Protein 6LBE (pdb70)

InterPro domains:
  IPR001039 MHC class I alpha chain, alpha1 alpha2 domains [PR01638] (73-102)
  IPR001039 MHC class I alpha chain, alpha1 alpha2 domains [PR01638] (104-120)
  IPR001039 MHC class I alpha chain, alpha1 alpha2 domains [PR01638] (124-141)
  IPR001039 MHC class I alpha chain, alpha1 alpha2 domains [PR01638] (169-187)
  IPR003597 Immunoglobulin C1-set [PF07654] (208-275)
  IPR003597 Immunoglobulin C1-set [SM00407] (207-280)
  IPR007110 Immunoglobulin-like domain [PS50835] (197-288)
  IPR011161 MHC class I-like antigen recognition-like [PF00129] (17-191)
  IPR011162 MHC classes I/II-like antigen recognition protein [SSF54452] (16-192)
  IPR013783 Immunoglobulin-like fold [G3DSA:2.60.40.10] (194-281)
  IPR036179 Immunoglobulin-like domain superfamily [SSF48726] (193-277)
  IPR037055 MHC class I-like antigen recognition-like superfamily [G3DSA:3.30.500.10] (16-193)
  IPR050208 Antigen-presenting and immune regulatory MHC class I-related [PTHR16675] (14-313)

Secondary structure (DSSP, 8-state):
--EEEEEEEEEESS-SSS-SEEEEEEETTEEEEEEETTTTEEEE-SHHHHHH--HHHHHHHHHHHHHHHHHHHHHHHHHHHHTT--SS--EEEEEEEEEE-TTS-EEEEEEEEETTEEEEEEETTTTEEEESSHHHHHHHHHHHTTTHHHHHHHIIIIIHHHHHHHHHHHTHHHHT--BPPEEEEE-SSTTS-EEEEEEEEBSS--EEEEEETTEE--SSEEE---EE-SSS-EEEEEEE---HHHHHTS-EEEEEEETTEEEEE-GGG-B---/-BBPPEEEEEESS---TTS-EEEEEEEES-BSS-EEEEEEETTEEPTT-EEPPPEE-TT--EEEEEEEEE---TT--EEEEEEETTSPPEEEE-----/--EEEEEEEEEEE---SEEEEEEETTEEEEEEETTT--EEE-SHHHHTT--HHHHHHHHHHHHHHHHHHHHHHHHHHHHTT--SS-EEEEEEEEEEE-TTS-EEEEEEEEETTEEEEEEETTTTEEEESSHHHHHHHHHHHTTTHHHHHHHIIIIIHHHHHHHHHHHTHHHHT--B--EEEEE-SSSSS-EEEEEEEEBSS--EEEEEETTEE--TTEEEPPPEE-TTS-EEEEEEE----TTTS-EEEEEEETTEEEEEEGGGEE--/-BBPPEEEEEESS---TTS-EEEEEEEES-BS--EEEEEEETTEEPTT-EEPPPEE-GGG-EEEEEEEEE---TT--EEEEEEETTSPPEEEE-----/-PPP-----/-PPP--S--

Organism: Ctenopharyngodon idella (NCBI:txid7959)

Nearest PDB structures (foldseek):
  6lbe-assembly2_C  TM=1.004E+00  e=3.887E-54  Ctenopharyngodon idella
  6lbe-assembly1_A  TM=9.960E-01  e=1.067E-49  Ctenopharyngodon idella
  5y91-assembly1_A  TM=9.834E-01  e=2.041E-49  Ctenopharyngodon idella
  4g43-assembly2_D  TM=9.168E-01  e=1.676E-29  Gallus gallus
  7wbg-assembly2_D  TM=8.870E-01  e=5.102E-30  Gallus gallus

B-factor: mean 27.68, std 11.71, range [7.41, 87.38]

Structure (mmCIF, N/CA/C/O backbone):
data_6LBE
#
_entry.id   6LBE
#
_cell.length_a   53.190
_cell.length_b   65.270
_cell.length_c   69.710
_cell.angle_alpha   64.94
_cell.angle_beta   75.67
_cell.angle_gamma   73.61
#
_symmetry.space_group_name_H-M   'P 1'
#
loop_
_entity.id
_entity.type
_entity.pdbx_description
1 polymer 'MHC class I antigen'
2 polymer Beta-2-microglobulin
3 polymer '9-mer peptide from RNA-DIRECTED RNA POLYMERASE L'
4 water water
#
loop_
_atom_site.group_PDB
_atom_site.id
_atom_site.type_symbol
_atom_site.label_atom_id
_atom_site.label_alt_id
_atom_site.label_comp_id
_atom_site.label_asym_id
_atom_site.label_entity_id
_atom_site.label_seq_id
_atom_site.pdbx_PDB_ins_code
_atom_site.Cartn_x
_atom_site.Cartn_y
_atom_site.Cartn_z
_atom_site.occupancy
_atom_site.B_iso_or_equiv
_atom_site.auth_seq_id
_atom_site.auth_comp_id
_atom_site.auth_asym_id
_atom_site.auth_atom_id
_atom_site.pdbx_PDB_model_num
ATOM 1 N N . GLY A 1 1 ? 29.227 7.864 -7.602 1.00 33.53 1 GLY A N 1
ATOM 2 C CA . GLY A 1 1 ? 28.720 9.202 -7.337 1.00 35.95 1 GLY A CA 1
ATOM 3 C C . GLY A 1 1 ? 27.449 9.198 -6.505 1.00 38.77 1 GLY A C 1
ATOM 4 O O . GLY A 1 1 ? 26.900 8.137 -6.190 1.00 40.06 1 GLY A O 1
ATOM 5 N N . THR A 1 2 ? 26.985 10.390 -6.142 1.00 35.23 2 THR A N 1
ATOM 6 C CA . THR A 1 2 ? 25.725 10.542 -5.428 1.00 31.03 2 THR A CA 1
ATOM 7 C C . THR A 1 2 ? 24.565 10.532 -6.417 1.00 27.64 2 THR A C 1
ATOM 8 O O . THR A 1 2 ? 24.591 11.251 -7.418 1.00 26.33 2 THR A O 1
ATOM 12 N N . HIS A 1 3 ? 23.554 9.713 -6.140 1.00 24.35 3 HIS A N 1
ATOM 13 C CA . HIS A 1 3 ? 22.406 9.563 -7.017 1.00 20.90 3 HIS A CA 1
ATOM 14 C C . HIS A 1 3 ? 21.127 9.565 -6.189 1.00 24.95 3 HIS A C 1
ATOM 15 O O . HIS A 1 3 ? 21.111 9.068 -5.059 1.00 25.07 3 HIS A O 1
ATOM 22 N N . SER A 1 4 ? 20.047 10.127 -6.755 1.00 24.51 4 SER A N 1
ATOM 23 C CA . SER A 1 4 ? 18.780 10.284 -6.033 1.00 24.61 4 SER A CA 1
ATOM 24 C C . SER A 1 4 ? 17.588 9.839 -6.882 1.00 21.56 4 SER A C 1
ATOM 25 O O . SER A 1 4 ? 17.609 9.915 -8.112 1.00 17.51 4 SER A O 1
ATOM 28 N N . LEU A 1 5 ? 16.546 9.354 -6.208 1.00 21.40 5 LEU A N 1
ATOM 29 C CA . LEU A 1 5 ? 15.293 8.965 -6.854 1.00 17.66 5 LEU A CA 1
ATOM 30 C C . LEU A 1 5 ? 14.170 9.708 -6.156 1.00 17.66 5 LEU A C 1
ATOM 31 O O . LEU A 1 5 ? 14.026 9.587 -4.937 1.00 16.86 5 LEU A O 1
ATOM 36 N N . LYS A 1 6 ? 13.391 10.481 -6.917 1.00 15.29 6 LYS A N 1
ATOM 37 C CA . LYS A 1 6 ? 12.376 11.363 -6.354 1.00 14.24 6 LYS A CA 1
ATOM 38 C C . LYS A 1 6 ? 11.107 11.294 -7.188 1.00 17.37 6 LYS A C 1
ATOM 39 O O . LYS A 1 6 ? 11.152 11.047 -8.395 1.00 18.07 6 LYS A O 1
ATOM 45 N N . TYR A 1 7 ? 9.976 11.542 -6.533 1.00 13.51 7 TYR A N 1
ATOM 46 C CA . TYR A 1 7 ? 8.677 11.643 -7.181 1.00 14.12 7 TYR A CA 1
ATOM 47 C C . TYR A 1 7 ? 7.982 12.905 -6.693 1.00 17.23 7 TYR A C 1
ATOM 48 O O . TYR A 1 7 ? 7.994 13.199 -5.495 1.00 17.39 7 TYR A O 1
ATOM 57 N N . VAL A 1 8 ? 7.399 13.659 -7.624 1.00 15.44 8 VAL A N 1
ATOM 58 C CA . VAL A 1 8 ? 6.693 14.901 -7.320 1.00 14.44 8 VAL A CA 1
ATOM 59 C C . VAL A 1 8 ? 5.281 14.766 -7.871 1.00 17.11 8 VAL A C 1
ATOM 60 O O . VAL A 1 8 ? 5.104 14.501 -9.068 1.00 18.02 8 VAL A O 1
ATOM 64 N N . TYR A 1 9 ? 4.285 14.879 -6.989 1.00 17.38 9 TYR A N 1
ATOM 65 C CA . TYR A 1 9 ? 2.869 14.789 -7.344 1.00 16.83 9 TYR A CA 1
ATOM 66 C C . TYR A 1 9 ? 2.250 16.175 -7.232 1.00 18.47 9 TYR A C 1
ATOM 67 O O . TYR A 1 9 ? 2.210 16.742 -6.134 1.00 20.18 9 TYR A O 1
ATOM 76 N N . THR A 1 10 ? 1.729 16.688 -8.349 1.00 17.38 10 THR A N 1
ATOM 77 C CA . THR A 1 10 ? 0.956 17.927 -8.408 1.00 15.55 10 THR A CA 1
ATOM 78 C C . THR A 1 10 ? -0.509 17.547 -8.568 1.00 23.06 10 THR A C 1
ATOM 79 O O . THR A 1 10 ? -0.908 17.018 -9.614 1.00 23.54 10 THR A O 1
ATOM 83 N N . GLY A 1 11 ? -1.312 17.815 -7.550 1.00 24.58 11 GLY A N 1
ATOM 84 C CA . GLY A 1 11 ? -2.757 17.646 -7.642 1.00 23.97 11 GLY A CA 1
ATOM 85 C C . GLY A 1 11 ? -3.459 18.986 -7.519 1.00 24.22 11 GLY A C 1
ATOM 86 O O . GLY A 1 11 ? -3.083 19.814 -6.682 1.00 21.39 11 GLY A O 1
ATOM 87 N N . VAL A 1 12 ? -4.505 19.181 -8.324 1.00 23.78 12 VAL A N 1
ATOM 88 C CA . VAL A 1 12 ? -5.164 20.487 -8.410 1.00 30.13 12 VAL A CA 1
ATOM 89 C C . VAL A 1 12 ? -6.666 20.279 -8.461 1.00 24.19 12 VAL A C 1
ATOM 90 O O . VAL A 1 12 ? -7.173 19.609 -9.368 1.00 25.56 12 VAL A O 1
ATOM 94 N N . SER A 1 13 ? -7.381 20.878 -7.513 1.00 25.37 13 SER A N 1
ATOM 95 C CA . SER A 1 13 ? -8.827 20.685 -7.454 1.00 36.18 13 SER A CA 1
ATOM 96 C C . SER A 1 13 ? -9.525 21.272 -8.682 1.00 39.51 13 SER A C 1
ATOM 97 O O . SER A 1 13 ? -10.232 20.557 -9.406 1.00 44.44 13 SER A O 1
ATOM 100 N N . ARG A 1 14 ? -9.349 22.572 -8.938 1.00 31.13 14 ARG A N 1
ATOM 101 C CA . ARG A 1 14 ? -10.222 23.265 -9.890 1.00 43.25 14 ARG A CA 1
ATOM 102 C C . ARG A 1 14 ? -9.528 23.994 -11.036 1.00 39.87 14 ARG A C 1
ATOM 103 O O . ARG A 1 14 ? -10.031 25.002 -11.540 1.00 35.19 14 ARG A O 1
ATOM 111 N N . GLY A 1 15 ? -8.379 23.483 -11.491 1.00 30.64 15 GLY A N 1
ATOM 112 C CA . GLY A 1 15 ? -7.693 24.043 -12.635 1.00 20.64 15 GLY A CA 1
ATOM 113 C C . GLY A 1 15 ? -8.259 23.690 -14.004 1.00 24.34 15 GLY A C 1
ATOM 114 O O . GLY A 1 15 ? -9.224 22.944 -14.142 1.00 25.45 15 GLY A O 1
ATOM 115 N N . ILE A 1 16 ? -7.607 24.227 -15.035 1.00 26.20 16 ILE A N 1
ATOM 116 C CA . ILE A 1 16 ? -8.059 24.072 -16.416 1.00 25.56 16 ILE A CA 1
ATOM 117 C C . ILE A 1 16 ? -6.944 23.582 -17.337 1.00 26.58 16 ILE A C 1
ATOM 118 O O . ILE A 1 16 ? -7.129 22.655 -18.137 1.00 21.78 16 ILE A O 1
ATOM 123 N N . ASP A 1 17 ? -5.784 24.229 -17.257 1.00 29.29 17 ASP A N 1
ATOM 124 C CA . ASP A 1 17 ? -4.720 23.986 -18.222 1.00 26.90 17 ASP A CA 1
ATOM 125 C C . ASP A 1 17 ? -3.998 22.670 -17.991 1.00 24.48 17 ASP A C 1
ATOM 126 O O . ASP A 1 17 ? -3.325 22.171 -18.897 1.00 24.12 17 ASP A O 1
ATOM 131 N N . PHE A 1 18 ? -4.132 22.091 -16.813 1.00 29.08 18 PHE A N 1
ATOM 132 C CA . PHE A 1 18 ? -3.371 20.902 -16.503 1.00 26.82 18 PHE A CA 1
ATOM 133 C C . PHE A 1 18 ? -4.297 19.806 -16.016 1.00 24.22 18 PHE A C 1
ATOM 134 O O . PHE A 1 18 ? -5.385 20.085 -15.505 1.00 25.77 18 PHE A O 1
ATOM 142 N N . PRO A 1 19 ? -3.901 18.553 -16.194 1.00 25.11 19 PRO A N 1
ATOM 143 C CA . PRO A 1 19 ? -4.647 17.455 -15.581 1.00 28.21 19 PRO A CA 1
ATOM 144 C C . PRO A 1 19 ? -4.800 17.663 -14.083 1.00 22.37 19 PRO A C 1
ATOM 145 O O . PRO A 1 19 ? -4.026 18.375 -13.446 1.00 26.30 19 PRO A O 1
ATOM 149 N N . GLU A 1 20 ? -5.840 17.030 -13.536 1.00 24.89 20 GLU A N 1
ATOM 150 C CA . GLU A 1 20 ? -6.128 17.093 -12.105 1.00 21.03 20 GLU A CA 1
ATOM 151 C C . GLU A 1 20 ? -4.912 16.710 -11.273 1.00 22.88 20 GLU A C 1
ATOM 152 O O . GLU A 1 20 ? -4.580 17.386 -10.289 1.00 20.23 20 GLU A O 1
ATOM 158 N N . PHE A 1 21 ? -4.234 15.627 -11.668 1.00 24.43 21 PHE A N 1
ATOM 159 C CA . PHE A 1 21 ? -3.163 14.997 -10.904 1.00 21.99 21 PHE A CA 1
ATOM 160 C C . PHE A 1 21 ? -2.018 14.692 -11.861 1.00 23.11 21 PHE A C 1
ATOM 161 O O . PHE A 1 21 ? -2.227 14.001 -12.862 1.00 22.71 21 PHE A O 1
ATOM 169 N N . THR A 1 22 ? -0.826 15.224 -11.576 1.00 17.44 22 THR A N 1
ATOM 170 C CA . THR A 1 22 ? 0.370 14.968 -12.372 1.00 18.76 22 THR A CA 1
ATOM 171 C C . THR A 1 22 ? 1.421 14.302 -11.493 1.00 20.35 22 THR A C 1
ATOM 172 O O . THR A 1 22 ? 1.656 14.744 -10.364 1.00 18.47 22 THR A O 1
ATOM 176 N N . ALA A 1 23 ? 2.052 13.251 -12.011 1.00 14.67 23 ALA A N 1
ATOM 177 C CA . ALA A 1 23 ? 3.153 12.589 -11.333 1.00 14.10 23 ALA A CA 1
ATOM 178 C C . ALA A 1 23 ? 4.376 12.568 -12.236 1.00 16.91 23 ALA A C 1
ATOM 179 O O . ALA A 1 23 ? 4.290 12.140 -13.393 1.00 18.08 23 ALA A O 1
ATOM 181 N N . VAL A 1 24 ? 5.510 13.031 -11.710 1.00 14.48 24 VAL A N 1
ATOM 182 C CA . VAL A 1 24 ? 6.781 13.022 -12.430 1.00 19.03 24 VAL A CA 1
ATOM 183 C C . VAL A 1 24 ? 7.795 12.272 -11.583 1.00 14.13 24 VAL A C 1
ATOM 184 O O . VAL A 1 24 ? 7.840 12.452 -10.362 1.00 13.87 24 VAL A O 1
ATOM 188 N N . GLY A 1 25 ? 8.582 11.415 -12.227 1.00 16.68 25 GLY A N 1
ATOM 189 C CA . GLY A 1 25 ? 9.679 10.688 -11.581 1.00 15.82 25 GLY A CA 1
ATOM 190 C C . GLY A 1 25 ? 11.033 11.113 -12.115 1.00 20.03 25 GLY A C 1
ATOM 191 O O . GLY A 1 25 ? 11.203 11.327 -13.327 1.00 19.16 25 GLY A O 1
ATOM 192 N N . MET A 1 26 ? 12.014 11.216 -11.214 1.00 18.03 26 MET A N 1
ATOM 193 C CA . MET A 1 26 ? 13.307 11.788 -11.558 1.00 16.32 26 MET A CA 1
ATOM 194 C C . MET A 1 26 ? 14.450 10.990 -10.950 1.00 16.22 26 MET A C 1
ATOM 195 O O . MET A 1 26 ? 14.402 10.642 -9.773 1.00 18.59 26 MET A O 1
ATOM 200 N N . VAL A 1 27 ? 15.482 10.714 -11.749 1.00 16.81 27 VAL A N 1
ATOM 201 C CA . VAL A 1 27 ? 16.772 10.251 -11.246 1.00 16.46 27 VAL A CA 1
ATOM 202 C C . VAL A 1 27 ? 17.774 11.377 -11.454 1.00 16.07 27 VAL A C 1
ATOM 203 O O . VAL A 1 27 ? 17.981 11.833 -12.585 1.00 21.66 27 VAL A O 1
ATOM 207 N N . ASP A 1 28 ? 18.377 11.837 -10.358 1.00 20.85 28 ASP A N 1
ATOM 208 C CA . ASP A 1 28 ? 19.312 12.969 -10.361 1.00 20.12 28 ASP A CA 1
ATOM 209 C C . ASP A 1 28 ? 18.619 14.227 -10.873 1.00 17.61 28 ASP A C 1
ATOM 210 O O . ASP A 1 28 ? 19.176 15.027 -11.627 1.00 17.43 28 ASP A O 1
ATOM 215 N N . ASP A 1 29 ? 17.377 14.380 -10.442 1.00 18.11 29 ASP A N 1
ATOM 216 C CA . ASP A 1 29 ? 16.510 15.501 -10.764 1.00 17.75 29 ASP A CA 1
ATOM 217 C C . ASP A 1 29 ? 16.250 15.618 -12.255 1.00 15.55 29 ASP A C 1
ATOM 218 O O . ASP A 1 29 ? 15.927 16.698 -12.735 1.00 23.79 29 ASP A O 1
ATOM 223 N N . GLY A 1 30 ? 16.357 14.513 -12.989 1.00 16.39 30 GLY A N 1
ATOM 224 C CA . GLY A 1 30 ? 15.976 14.450 -14.396 1.00 14.53 30 GLY A CA 1
ATOM 225 C C . GLY A 1 30 ? 14.813 13.490 -14.595 1.00 18.73 30 GLY A C 1
ATOM 226 O O . GLY A 1 30 ? 14.832 12.357 -14.112 1.00 17.11 30 GLY A O 1
ATOM 227 N N . GLN A 1 31 ? 13.799 13.956 -15.311 1.00 18.50 31 GLN A N 1
ATOM 228 C CA . GLN A 1 31 ? 12.603 13.161 -15.547 1.00 16.80 31 GLN A CA 1
ATOM 229 C C . GLN A 1 31 ? 12.949 11.847 -16.231 1.00 21.35 31 GLN A C 1
ATOM 230 O O . GLN A 1 31 ? 13.648 11.831 -17.248 1.00 22.35 31 GLN A O 1
ATOM 236 N N . PHE A 1 32 ? 12.478 10.736 -15.665 1.00 21.65 32 PHE A N 1
ATOM 237 C CA . PHE A 1 32 ? 12.540 9.465 -16.369 1.00 18.87 32 PHE A CA 1
ATOM 238 C C . PHE A 1 32 ? 11.170 8.826 -16.544 1.00 20.51 32 PHE A C 1
ATOM 239 O O . PHE A 1 32 ? 11.068 7.804 -17.228 1.00 20.40 32 PHE A O 1
ATOM 247 N N . MET A 1 33 ? 10.117 9.392 -15.956 1.00 18.87 33 MET A N 1
ATOM 248 C CA . MET A 1 33 ? 8.774 8.865 -16.139 1.00 16.47 33 MET A CA 1
ATOM 249 C C . MET A 1 33 ? 7.764 9.972 -15.903 1.00 20.05 33 MET A C 1
ATOM 250 O O . MET A 1 33 ? 8.037 10.954 -15.206 1.00 21.24 33 MET A O 1
ATOM 255 N N . TYR A 1 34 ? 6.595 9.804 -16.511 1.00 23.10 34 TYR A N 1
ATOM 256 C CA . TYR A 1 34 ? 5.475 10.718 -16.359 1.00 18.04 34 TYR A CA 1
ATOM 257 C C . TYR A 1 34 ? 4.194 9.907 -16.228 1.00 18.89 34 TYR A C 1
ATOM 258 O O . TYR A 1 34 ? 4.120 8.756 -16.667 1.00 19.26 34 TYR A O 1
ATOM 267 N N . PHE A 1 35 ? 3.196 10.524 -15.597 1.00 20.50 35 PHE A N 1
ATOM 268 C CA . PHE A 1 35 ? 1.847 9.997 -15.433 1.00 18.02 35 PHE A CA 1
ATOM 269 C C . PHE A 1 35 ? 0.927 11.187 -15.183 1.00 25.28 35 PHE A C 1
ATOM 270 O O . PHE A 1 35 ? 1.335 12.153 -14.524 1.00 27.13 35 PHE A O 1
ATOM 278 N N . ASP A 1 36 ? -0.308 11.126 -15.688 1.00 18.79 36 ASP A N 1
ATOM 279 C CA . ASP A 1 36 ? -1.288 12.134 -15.308 1.00 19.60 36 ASP A CA 1
ATOM 280 C C . ASP A 1 36 ? -2.682 11.532 -15.395 1.00 25.82 36 ASP A C 1
ATOM 281 O O . ASP A 1 36 ? -2.884 10.465 -15.984 1.00 29.57 36 ASP A O 1
ATOM 286 N N . SER A 1 37 ? -3.655 12.254 -14.831 1.00 20.79 37 SER A N 1
ATOM 287 C CA . SER A 1 37 ? -5.015 11.744 -14.760 1.00 21.00 37 SER A CA 1
ATOM 288 C C . SER A 1 37 ? -5.748 11.769 -16.102 1.00 29.93 37 SER A C 1
ATOM 289 O O . SER A 1 37 ? -6.749 11.058 -16.252 1.00 30.48 37 SER A O 1
ATOM 292 N N . ASN A 1 38 ? -5.283 12.536 -17.095 1.00 28.98 38 ASN A N 1
ATOM 293 C CA . ASN A 1 38 ? -5.909 12.436 -18.413 1.00 27.06 38 ASN A CA 1
ATOM 294 C C . ASN A 1 38 ? -5.586 11.088 -19.053 1.00 28.89 38 ASN A C 1
ATOM 295 O O . ASN A 1 38 ? -6.489 10.309 -19.366 1.00 35.01 38 ASN A O 1
ATOM 300 N N . SER A 1 39 ? -4.295 10.770 -19.213 1.00 27.65 39 SER A N 1
ATOM 301 C CA . SER A 1 39 ? -3.930 9.484 -19.807 1.00 21.26 39 SER A CA 1
ATOM 302 C C . SER A 1 39 ? -4.230 8.311 -18.881 1.00 25.83 39 SER A C 1
ATOM 303 O O . SER A 1 39 ? -4.435 7.192 -19.368 1.00 26.35 39 SER A O 1
ATOM 306 N N . MET A 1 40 ? -4.250 8.539 -17.561 1.00 22.79 40 MET A N 1
ATOM 307 C CA . MET A 1 40 ? -4.358 7.460 -16.569 1.00 26.64 40 MET A CA 1
ATOM 308 C C . MET A 1 40 ? -3.350 6.355 -16.861 1.00 28.77 40 MET A C 1
ATOM 309 O O . MET A 1 40 ? -3.628 5.169 -16.671 1.00 30.03 40 MET A O 1
ATOM 314 N N . LYS A 1 41 ? -2.179 6.748 -17.356 1.00 23.67 41 LYS A N 1
ATOM 315 C CA . LYS A 1 41 ? -1.160 5.810 -17.798 1.00 26.38 41 LYS A CA 1
ATOM 316 C C . LYS A 1 41 ? 0.219 6.359 -17.435 1.00 25.22 41 LYS A C 1
ATOM 317 O O . LYS A 1 41 ? 0.485 7.550 -17.626 1.00 22.89 41 LYS A O 1
ATOM 323 N N . ALA A 1 42 ? 1.087 5.498 -16.905 1.00 22.84 42 ALA A N 1
ATOM 324 C CA . ALA A 1 42 ? 2.455 5.862 -16.554 1.00 21.05 42 ALA A CA 1
ATOM 325 C C . ALA A 1 42 ? 3.393 5.446 -17.685 1.00 18.57 42 ALA A C 1
ATOM 326 O O . ALA A 1 42 ? 3.430 4.272 -18.053 1.00 19.86 42 ALA A O 1
ATOM 328 N N . VAL A 1 43 ? 4.162 6.394 -18.217 1.00 20.00 43 VAL A N 1
ATOM 329 C CA . VAL A 1 43 ? 4.901 6.163 -19.460 1.00 22.61 43 VAL A CA 1
ATOM 330 C C . VAL A 1 43 ? 6.376 6.492 -19.239 1.00 19.12 43 VAL A C 1
ATOM 331 O O . VAL A 1 43 ? 6.735 7.246 -18.323 1.00 22.26 43 VAL A O 1
ATOM 335 N N . PRO A 1 44 ? 7.244 5.995 -20.080 1.00 15.62 44 PRO A N 1
ATOM 336 C CA . PRO A 1 44 ? 8.642 6.336 -19.965 1.00 19.98 44 PRO A CA 1
ATOM 337 C C . PRO A 1 44 ? 9.052 7.638 -20.600 1.00 21.04 44 PRO A C 1
ATOM 338 O O . PRO A 1 44 ? 8.474 8.088 -21.513 1.00 21.00 44 PRO A O 1
ATOM 342 N N . LYS A 1 45 ? 10.080 8.235 -20.045 1.00 25.05 45 LYS A N 1
ATOM 343 C CA . LYS A 1 45 ? 10.652 9.496 -20.495 1.00 20.07 45 LYS A CA 1
ATOM 344 C C . LYS A 1 45 ? 12.115 9.494 -20.741 1.00 19.22 45 LYS A C 1
ATOM 345 O O . LYS A 1 45 ? 12.639 10.491 -20.888 1.00 21.43 45 LYS A O 1
ATOM 351 N N . THR A 1 46 ? 12.776 8.373 -20.668 1.00 19.59 46 THR A N 1
ATOM 352 C CA . THR A 1 46 ? 14.191 8.221 -21.025 1.00 19.30 46 THR A CA 1
ATOM 353 C C . THR A 1 46 ? 14.395 6.913 -21.768 1.00 24.71 46 THR A C 1
ATOM 354 O O . THR A 1 46 ? 13.638 6.000 -21.610 1.00 34.17 46 THR A O 1
ATOM 358 N N . GLU A 1 47 ? 15.411 6.809 -22.595 1.00 25.38 47 GLU A N 1
ATOM 359 C CA . GLU A 1 47 ? 15.606 5.527 -23.256 1.00 29.22 47 GLU A CA 1
ATOM 360 C C . GLU A 1 47 ? 15.989 4.438 -22.264 1.00 29.77 47 GLU A C 1
ATOM 361 O O . GLU A 1 47 ? 15.503 3.306 -22.379 1.00 37.12 47 GLU A O 1
ATOM 367 N N . TRP A 1 48 ? 16.831 4.747 -21.270 1.00 20.65 48 TRP A N 1
ATOM 368 C CA . TRP A 1 48 ? 17.329 3.662 -20.429 1.00 23.63 48 TRP A CA 1
ATOM 369 C C . TRP A 1 48 ? 16.207 2.995 -19.637 1.00 30.18 48 TRP A C 1
ATOM 370 O O . TRP A 1 48 ? 16.252 1.781 -19.406 1.00 30.25 48 TRP A O 1
ATOM 381 N N . ILE A 1 49 ? 15.172 3.744 -19.257 1.00 28.90 49 ILE A N 1
ATOM 382 C CA . ILE A 1 49 ? 14.078 3.120 -18.526 1.00 24.89 49 ILE A CA 1
ATOM 383 C C . ILE A 1 49 ? 13.137 2.366 -19.463 1.00 33.30 49 ILE A C 1
ATOM 384 O O . ILE A 1 49 ? 12.474 1.406 -19.036 1.00 33.52 49 ILE A O 1
ATOM 389 N N . ARG A 1 50 ? 13.063 2.747 -20.739 1.00 34.35 50 ARG A N 1
ATOM 390 C CA . ARG A 1 50 ? 12.163 2.025 -21.630 1.00 34.14 50 ARG A CA 1
ATOM 391 C C . ARG A 1 50 ? 12.824 0.754 -22.163 1.00 37.16 50 ARG A C 1
ATOM 392 O O . ARG A 1 50 ? 12.164 -0.281 -22.304 1.00 29.32 50 ARG A O 1
ATOM 400 N N . GLN A 1 51 ? 14.134 0.799 -22.423 1.00 38.01 51 GLN A N 1
ATOM 401 C CA . GLN A 1 51 ? 14.859 -0.399 -22.839 1.00 34.60 51 GLN A CA 1
ATOM 402 C C . GLN A 1 51 ? 14.894 -1.460 -21.752 1.00 28.66 51 GLN A C 1
ATOM 403 O O . GLN A 1 51 ? 15.142 -2.631 -22.053 1.00 31.86 51 GLN A O 1
ATOM 409 N N . ASN A 1 52 ? 14.683 -1.079 -20.499 1.00 31.80 52 ASN A N 1
ATOM 410 C CA . ASN A 1 52 ? 15.020 -1.941 -19.374 1.00 35.11 52 ASN A CA 1
ATOM 411 C C . ASN A 1 52 ? 13.839 -2.365 -18.499 1.00 28.38 52 ASN A C 1
ATOM 412 O O . ASN A 1 52 ? 14.051 -3.129 -17.555 1.00 25.10 52 ASN A O 1
ATOM 417 N N . GLU A 1 53 ? 12.615 -1.919 -18.786 1.00 22.47 53 GLU A N 1
ATOM 418 C CA . GLU A 1 53 ? 11.439 -2.298 -18.010 1.00 25.06 53 GLU A CA 1
ATOM 419 C C . GLU A 1 53 ? 10.263 -2.505 -18.958 1.00 29.62 53 GLU A C 1
ATOM 420 O O . GLU A 1 53 ? 9.872 -1.577 -19.675 1.00 27.79 53 GLU A O 1
ATOM 426 N N . GLY A 1 54 ? 9.682 -3.714 -18.944 1.00 27.49 54 GLY A N 1
ATOM 427 C CA . GLY A 1 54 ? 8.652 -4.077 -19.894 1.00 18.97 54 GLY A CA 1
ATOM 428 C C . GLY A 1 54 ? 7.242 -3.778 -19.416 1.00 26.04 54 GLY A C 1
ATOM 429 O O . GLY A 1 54 ? 7.014 -3.248 -18.331 1.00 26.95 54 GLY A O 1
ATOM 430 N N . ALA A 1 55 ? 6.279 -4.168 -20.259 1.00 28.69 55 ALA A N 1
ATOM 431 C CA . ALA A 1 55 ? 4.869 -3.829 -20.052 1.00 29.05 55 ALA A CA 1
ATOM 432 C C . ALA A 1 55 ? 4.421 -4.036 -18.605 1.00 31.32 55 ALA A C 1
ATOM 433 O O . ALA A 1 55 ? 3.607 -3.266 -18.080 1.00 23.38 55 ALA A O 1
ATOM 435 N N . ASP A 1 56 ? 4.942 -5.079 -17.952 1.00 31.63 56 ASP A N 1
ATOM 436 C CA . ASP A 1 56 ? 4.520 -5.403 -16.595 1.00 24.62 56 ASP A CA 1
ATOM 437 C C . ASP A 1 56 ? 4.882 -4.290 -15.626 1.00 26.08 56 ASP A C 1
ATOM 438 O O . ASP A 1 56 ? 4.118 -3.989 -14.700 1.00 27.69 56 ASP A O 1
ATOM 443 N N . TYR A 1 57 ? 6.042 -3.659 -15.825 1.00 25.17 57 TYR A N 1
ATOM 444 C CA . TYR A 1 57 ? 6.451 -2.569 -14.944 1.00 24.12 57 TYR A CA 1
ATOM 445 C C . TYR A 1 57 ? 5.539 -1.358 -15.112 1.00 23.80 57 TYR A C 1
ATOM 446 O O . TYR A 1 57 ? 5.054 -0.787 -14.124 1.00 25.77 57 TYR A O 1
ATOM 455 N N . TRP A 1 58 ? 5.273 -0.967 -16.359 1.00 23.59 58 TRP A N 1
ATOM 456 C CA . TRP A 1 58 ? 4.413 0.184 -16.611 1.00 22.73 58 TRP A CA 1
ATOM 457 C C . TRP A 1 58 ? 2.968 -0.090 -16.214 1.00 23.56 58 TRP A C 1
ATOM 458 O O . TRP A 1 58 ? 2.247 0.839 -15.822 1.00 22.76 58 TRP A O 1
ATOM 469 N N . ASP A 1 59 ? 2.541 -1.351 -16.255 1.00 23.83 59 ASP A N 1
ATOM 470 C CA . ASP A 1 59 ? 1.196 -1.676 -15.791 1.00 26.79 59 ASP A CA 1
ATOM 471 C C . ASP A 1 59 ? 1.077 -1.475 -14.281 1.00 24.94 59 ASP A C 1
ATOM 472 O O . ASP A 1 59 ? 0.178 -0.765 -13.807 1.00 20.88 59 ASP A O 1
ATOM 477 N N . ARG A 1 60 ? 1.990 -2.060 -13.506 1.00 20.03 60 ARG A N 1
ATOM 478 C CA . ARG A 1 60 ? 1.839 -1.920 -12.068 1.00 24.68 60 ARG A CA 1
ATOM 479 C C . ARG A 1 60 ? 2.151 -0.498 -11.603 1.00 27.63 60 ARG A C 1
ATOM 480 O O . ARG A 1 60 ? 1.640 -0.064 -10.563 1.00 29.03 60 ARG A O 1
ATOM 488 N N . GLN A 1 61 ? 2.933 0.262 -12.370 1.00 28.75 61 GLN A N 1
ATOM 489 C CA . GLN A 1 61 ? 3.155 1.650 -11.991 1.00 22.97 61 GLN A CA 1
ATOM 490 C C . GLN A 1 61 ? 1.909 2.497 -12.227 1.00 20.96 61 GLN A C 1
ATOM 491 O O . GLN A 1 61 ? 1.577 3.369 -11.414 1.00 23.96 61 GLN A O 1
ATOM 497 N N . THR A 1 62 ? 1.195 2.245 -13.322 1.00 24.62 62 THR A N 1
ATOM 498 C CA . THR A 1 62 ? -0.074 2.931 -13.560 1.00 22.82 62 THR A CA 1
ATOM 499 C C . THR A 1 62 ? -1.111 2.591 -12.492 1.00 22.03 62 THR A C 1
ATOM 500 O O . THR A 1 62 ? -1.864 3.464 -12.038 1.00 18.17 62 THR A O 1
ATOM 504 N N . GLN A 1 63 ? -1.199 1.316 -12.120 1.00 20.63 63 GLN A N 1
ATOM 505 C CA . GLN A 1 63 ? -2.096 0.918 -11.043 1.00 24.87 63 GLN A CA 1
ATOM 506 C C . GLN A 1 63 ? -1.826 1.737 -9.786 1.00 24.06 63 GLN A C 1
ATOM 507 O O . GLN A 1 63 ? -2.730 2.363 -9.218 1.00 18.72 63 GLN A O 1
ATOM 513 N N . VAL A 1 64 ? -0.562 1.763 -9.356 1.00 22.95 64 VAL A N 1
ATOM 514 C CA . VAL A 1 64 ? -0.213 2.480 -8.138 1.00 22.64 64 VAL A CA 1
ATOM 515 C C . VAL A 1 64 ? -0.539 3.960 -8.273 1.00 21.64 64 VAL A C 1
ATOM 516 O O . VAL A 1 64 ? -1.022 4.596 -7.327 1.00 21.63 64 VAL A O 1
ATOM 520 N N . LEU A 1 65 ? -0.330 4.524 -9.458 1.00 21.43 65 LEU A N 1
ATOM 521 C CA . LEU A 1 65 ? -0.579 5.949 -9.584 1.00 20.08 65 LEU A CA 1
ATOM 522 C C . LEU A 1 65 ? -2.061 6.271 -9.734 1.00 18.42 65 LEU A C 1
ATOM 523 O O . LEU A 1 65 ? -2.473 7.368 -9.353 1.00 19.48 65 LEU A O 1
ATOM 528 N N . ILE A 1 66 ? -2.888 5.344 -10.237 1.00 20.32 66 ILE A N 1
ATOM 529 C CA . ILE A 1 66 ? -4.334 5.569 -10.141 1.00 22.90 66 ILE A CA 1
ATOM 530 C C . ILE A 1 66 ? -4.794 5.488 -8.682 1.00 18.71 66 ILE A C 1
ATOM 531 O O . ILE A 1 66 ? -5.733 6.175 -8.277 1.00 20.31 66 ILE A O 1
ATOM 536 N N . GLY A 1 67 ? -4.127 4.691 -7.857 1.00 17.90 67 GLY A N 1
ATOM 537 C CA . GLY A 1 67 ? -4.399 4.763 -6.430 1.00 17.44 67 GLY A CA 1
ATOM 538 C C . GLY A 1 67 ? -3.999 6.099 -5.833 1.00 24.36 67 GLY A C 1
ATOM 539 O O . GLY A 1 67 ? -4.700 6.642 -4.969 1.00 29.27 67 GLY A O 1
ATOM 540 N N . ALA A 1 68 ? -2.862 6.649 -6.284 1.00 25.02 68 ALA A N 1
ATOM 541 C CA . ALA A 1 68 ? -2.404 7.951 -5.800 1.00 22.43 68 ALA A CA 1
ATOM 542 C C . ALA A 1 68 ? -3.360 9.069 -6.204 1.00 20.67 68 ALA A C 1
ATOM 543 O O . ALA A 1 68 ? -3.600 9.998 -5.425 1.00 23.13 68 ALA A O 1
ATOM 545 N N . HIS A 1 69 ? -3.921 9.003 -7.411 1.00 17.67 69 HIS A N 1
ATOM 546 C CA . HIS A 1 69 ? -4.859 10.037 -7.830 1.00 21.25 69 HIS A CA 1
ATOM 547 C C . HIS A 1 69 ? -6.111 10.023 -6.955 1.00 26.04 69 HIS A C 1
ATOM 548 O O . HIS A 1 69 ? -6.569 11.071 -6.478 1.00 24.50 69 HIS A O 1
ATOM 555 N N . GLN A 1 70 ? -6.669 8.836 -6.715 1.00 23.05 70 GLN A N 1
ATOM 556 C CA . GLN A 1 70 ? -7.859 8.749 -5.883 1.00 25.03 70 GLN A CA 1
ATOM 557 C C . GLN A 1 70 ? -7.576 9.265 -4.478 1.00 31.85 70 GLN A C 1
ATOM 558 O O . GLN A 1 70 ? -8.309 10.118 -3.962 1.00 33.67 70 GLN A O 1
ATOM 564 N N . VAL A 1 71 ? -6.492 8.789 -3.856 1.00 27.54 71 VAL A N 1
ATOM 565 C CA . VAL A 1 71 ? -6.150 9.260 -2.513 1.00 26.29 71 VAL A CA 1
ATOM 566 C C . VAL A 1 71 ? -5.953 10.773 -2.497 1.00 27.33 71 VAL A C 1
ATOM 567 O O . VAL A 1 71 ? -6.310 11.440 -1.518 1.00 25.95 71 VAL A O 1
ATOM 571 N N . PHE A 1 72 ? -5.386 11.346 -3.571 1.00 26.21 72 PHE A N 1
ATOM 572 C CA . PHE A 1 72 ? -5.276 12.802 -3.639 1.00 25.75 72 PHE A CA 1
ATOM 573 C C . PHE A 1 72 ? -6.658 13.450 -3.685 1.00 28.53 72 PHE A C 1
ATOM 574 O O . PHE A 1 72 ? -6.939 14.383 -2.920 1.00 27.64 72 PHE A O 1
ATOM 582 N N . LYS A 1 73 ? -7.521 12.987 -4.607 1.00 28.29 73 LYS A N 1
ATOM 583 C CA . LYS A 1 73 ? -8.870 13.548 -4.755 1.00 30.60 73 LYS A CA 1
ATOM 584 C C . LYS A 1 73 ? -9.597 13.619 -3.421 1.00 27.47 73 LYS A C 1
ATOM 585 O O . LYS A 1 73 ? -10.189 14.646 -3.081 1.00 32.26 73 LYS A O 1
ATOM 591 N N . ASP A 1 74 ? -9.561 12.537 -2.644 1.00 27.63 74 ASP A N 1
ATOM 592 C CA . ASP A 1 74 ? -10.155 12.603 -1.313 1.00 34.08 74 ASP A CA 1
ATOM 593 C C . ASP A 1 74 ? -9.362 13.545 -0.424 1.00 30.72 74 ASP A C 1
ATOM 594 O O . ASP A 1 74 ? -9.925 14.440 0.214 1.00 39.67 74 ASP A O 1
ATOM 599 N N . SER A 1 75 ? -8.042 13.384 -0.410 1.00 32.21 75 SER A N 1
ATOM 600 C CA . SER A 1 75 ? -7.211 14.112 0.539 1.00 33.66 75 SER A CA 1
ATOM 601 C C . SER A 1 75 ? -7.453 15.616 0.454 1.00 34.28 75 SER A C 1
ATOM 602 O O . SER A 1 75 ? -7.529 16.294 1.483 1.00 38.97 75 SER A O 1
ATOM 605 N N . ILE A 1 76 ? -7.625 16.153 -0.757 1.00 33.43 76 ILE A N 1
ATOM 606 C CA . ILE A 1 76 ? -7.714 17.608 -0.873 1.00 34.75 76 ILE A CA 1
ATOM 607 C C . ILE A 1 76 ? -9.085 18.146 -0.440 1.00 36.80 76 ILE A C 1
ATOM 608 O O . ILE A 1 76 ? -9.181 19.286 0.029 1.00 34.87 76 ILE A O 1
ATOM 613 N N . GLN A 1 77 ? -10.163 17.360 -0.549 1.00 37.39 77 GLN A N 1
ATOM 614 C CA . GLN A 1 77 ? -11.444 17.885 -0.086 1.00 37.58 77 GLN A CA 1
ATOM 615 C C . GLN A 1 77 ? -11.464 18.071 1.435 1.00 42.73 77 GLN A C 1
ATOM 616 O O . GLN A 1 77 ? -12.163 18.960 1.935 1.00 42.50 77 GLN A O 1
ATOM 622 N N . ILE A 1 78 ? -10.664 17.298 2.182 1.00 43.08 78 ILE A N 1
ATOM 623 C CA . ILE A 1 78 ? -10.642 17.446 3.639 1.00 41.48 78 ILE A CA 1
ATOM 624 C C . ILE A 1 78 ? -9.845 18.666 4.058 1.00 37.79 78 ILE A C 1
ATOM 625 O O . ILE A 1 78 ? -10.259 19.399 4.963 1.00 41.72 78 ILE A O 1
ATOM 630 N N . VAL A 1 79 ? -8.678 18.882 3.438 1.00 39.38 79 VAL A N 1
ATOM 631 C CA . VAL A 1 79 ? -7.817 19.986 3.858 1.00 35.71 79 VAL A CA 1
ATOM 632 C C . VAL A 1 79 ? -8.464 21.310 3.504 1.00 34.06 79 VAL A C 1
ATOM 633 O O . VAL A 1 79 ? -8.287 22.306 4.214 1.00 34.40 79 VAL A O 1
ATOM 637 N N . MET A 1 80 ? -9.244 21.342 2.425 1.00 34.73 80 MET A N 1
ATOM 638 C CA . MET A 1 80 ? -10.062 22.515 2.151 1.00 41.13 80 MET A CA 1
ATOM 639 C C . MET A 1 80 ? -11.033 22.777 3.300 1.00 46.73 80 MET A C 1
ATOM 640 O O . MET A 1 80 ? -11.095 23.891 3.835 1.00 49.41 80 MET A O 1
ATOM 645 N N . GLU A 1 81 ? -11.767 21.744 3.725 1.00 42.87 81 GLU A N 1
ATOM 646 C CA . GLU A 1 81 ? -12.731 21.903 4.810 1.00 41.31 81 GLU A CA 1
ATOM 647 C C . GLU A 1 81 ? -12.065 22.398 6.094 1.00 46.29 81 GLU A C 1
ATOM 648 O O . GLU A 1 81 ? -12.550 23.341 6.730 1.00 58.05 81 GLU A O 1
ATOM 654 N N . ARG A 1 82 ? -10.952 21.778 6.494 1.00 37.93 82 ARG A N 1
ATOM 655 C CA . ARG A 1 82 ? -10.286 22.192 7.730 1.00 42.33 82 ARG A CA 1
ATOM 656 C C . ARG A 1 82 ? -9.905 23.666 7.709 1.00 44.99 82 ARG A C 1
ATOM 657 O O . ARG A 1 82 ? -9.864 24.318 8.760 1.00 43.39 82 ARG A O 1
ATOM 665 N N . PHE A 1 83 ? -9.584 24.194 6.534 1.00 47.36 83 PHE A N 1
ATOM 666 C CA . PHE A 1 83 ? -9.208 25.589 6.376 1.00 48.74 83 PHE A CA 1
ATOM 667 C C . PHE A 1 83 ? -10.401 26.470 6.046 1.00 54.60 83 PHE A C 1
ATOM 668 O O . PHE A 1 83 ? -10.220 27.674 5.817 1.00 52.22 83 PHE A O 1
ATOM 676 N N . ASN A 1 84 ? -11.608 25.898 6.001 1.00 52.33 84 ASN A N 1
ATOM 677 C CA . ASN A 1 84 ? -12.826 26.661 5.758 1.00 58.83 84 ASN A CA 1
ATOM 678 C C . ASN A 1 84 ? -12.996 27.269 4.360 1.00 64.71 84 ASN A C 1
ATOM 679 O O . ASN A 1 84 ? -13.475 28.396 4.181 1.00 59.05 84 ASN A O 1
ATOM 684 N N . GLN A 1 85 ? -12.556 26.490 3.365 1.00 61.18 85 GLN A N 1
ATOM 685 C CA . GLN A 1 85 ? -12.449 26.952 1.981 1.00 51.10 85 GLN A CA 1
ATOM 686 C C . GLN A 1 85 ? -13.256 26.042 1.053 1.00 50.93 85 GLN A C 1
ATOM 687 O O . GLN A 1 85 ? -12.742 25.049 0.538 1.00 51.87 85 GLN A O 1
ATOM 693 N N . SER A 1 86 ? -14.516 26.362 0.862 1.00 60.56 86 SER A N 1
ATOM 694 C CA . SER A 1 86 ? -15.392 25.553 0.031 1.00 63.57 86 SER A CA 1
ATOM 695 C C . SER A 1 86 ? -15.401 26.044 -1.365 1.00 53.48 86 SER A C 1
ATOM 696 O O . SER A 1 86 ? -16.104 25.524 -2.167 1.00 59.25 86 SER A O 1
ATOM 699 N N . LYS A 1 87 ? -14.681 27.095 -1.662 1.00 47.57 87 LYS A N 1
ATOM 700 C CA . LYS A 1 87 ? -14.669 27.554 -3.027 1.00 59.87 87 LYS A CA 1
ATOM 701 C C . LYS A 1 87 ? -13.283 27.827 -3.508 1.00 57.97 87 LYS A C 1
ATOM 702 O O . LYS A 1 87 ? -12.505 28.345 -2.760 1.00 47.66 87 LYS A O 1
ATOM 708 N N . GLY A 1 88 ? -13.008 27.446 -4.759 1.00 51.81 88 GLY A N 1
ATOM 709 C CA . GLY A 1 88 ? -11.763 27.758 -5.402 1.00 52.79 88 GLY A CA 1
ATOM 710 C C . GLY A 1 88 ? -10.815 26.760 -5.935 1.00 52.44 88 GLY A C 1
ATOM 711 O O . GLY A 1 88 ? -11.098 25.601 -5.895 1.00 53.20 88 GLY A O 1
ATOM 712 N N . VAL A 1 89 ? -9.687 27.255 -6.443 1.00 46.22 89 VAL A N 1
ATOM 713 C CA . VAL A 1 89 ? -8.618 26.419 -6.960 1.00 40.94 89 VAL A CA 1
ATOM 714 C C . VAL A 1 89 ? -7.663 26.246 -5.825 1.00 38.68 89 VAL A C 1
ATOM 715 O O . VAL A 1 89 ? -7.352 27.181 -5.168 1.00 39.14 89 VAL A O 1
ATOM 719 N N . HIS A 1 90 ? -7.311 25.024 -5.496 1.00 39.46 90 HIS A N 1
ATOM 720 C CA . HIS A 1 90 ? -6.390 24.733 -4.410 1.00 42.51 90 HIS A CA 1
ATOM 721 C C . HIS A 1 90 ? -5.406 23.635 -4.883 1.00 33.00 90 HIS A C 1
ATOM 722 O O . HIS A 1 90 ? -5.751 22.865 -5.727 1.00 31.03 90 HIS A O 1
ATOM 729 N N . THR A 1 91 ? -4.184 23.575 -4.367 1.00 27.56 91 THR A N 1
ATOM 730 C CA . THR A 1 91 ? -3.250 22.553 -4.810 1.00 29.13 91 THR A CA 1
ATOM 731 C C . THR A 1 91 ? -2.877 21.634 -3.658 1.00 27.98 91 THR A C 1
ATOM 732 O O . THR A 1 91 ? -2.763 22.065 -2.500 1.00 21.18 91 THR A O 1
ATOM 736 N N . TRP A 1 92 ? -2.693 20.363 -3.995 1.00 25.68 92 TRP A N 1
ATOM 737 C CA . TRP A 1 92 ? -2.132 19.375 -3.088 1.00 22.50 92 TRP A CA 1
ATOM 738 C C . TRP A 1 92 ? -0.866 18.854 -3.737 1.00 21.16 92 TRP A C 1
ATOM 739 O O . TRP A 1 92 ? -0.906 18.405 -4.888 1.00 21.74 92 TRP A O 1
ATOM 750 N N . GLN A 1 93 ? 0.251 18.944 -3.016 1.00 21.12 93 GLN A N 1
ATOM 751 C CA . GLN A 1 93 ? 1.568 18.566 -3.515 1.00 19.56 93 GLN A CA 1
ATOM 752 C C . GLN A 1 93 ? 2.206 17.532 -2.596 1.00 19.39 93 GLN A C 1
ATOM 753 O O . GLN A 1 93 ? 2.107 17.635 -1.367 1.00 16.16 93 GLN A O 1
ATOM 759 N N . ASN A 1 94 ? 2.881 16.550 -3.204 1.00 19.88 94 ASN A N 1
ATOM 760 C CA . ASN A 1 94 ? 3.598 15.496 -2.488 1.00 16.48 94 ASN A CA 1
ATOM 761 C C . ASN A 1 94 ? 4.935 15.243 -3.167 1.00 16.19 94 ASN A C 1
ATOM 762 O O . ASN A 1 94 ? 4.981 15.045 -4.384 1.00 16.79 94 ASN A O 1
ATOM 767 N N . MET A 1 95 ? 6.018 15.247 -2.394 1.00 13.53 95 MET A N 1
ATOM 768 C CA . MET A 1 95 ? 7.304 14.855 -2.943 1.00 14.28 95 MET A CA 1
ATOM 769 C C . MET A 1 95 ? 8.072 14.025 -1.926 1.00 15.53 95 MET A C 1
ATOM 770 O O . MET A 1 95 ? 8.127 14.355 -0.735 1.00 15.33 95 MET A O 1
ATOM 775 N N . TYR A 1 96 ? 8.648 12.931 -2.410 1.00 11.84 96 TYR A N 1
ATOM 776 C CA . TYR A 1 96 ? 9.432 12.048 -1.578 1.00 13.42 96 TYR A CA 1
ATOM 777 C C . TYR A 1 96 ? 10.591 11.549 -2.410 1.00 16.90 96 TYR A C 1
ATOM 778 O O . TYR A 1 96 ? 10.597 11.691 -3.636 1.00 17.15 96 TYR A O 1
ATOM 787 N N . GLY A 1 97 ? 11.578 10.947 -1.757 1.00 14.79 97 GLY A N 1
ATOM 788 C CA . GLY A 1 97 ? 12.599 10.289 -2.535 1.00 13.11 97 GLY A CA 1
ATOM 789 C C . GLY A 1 97 ? 13.802 9.861 -1.722 1.00 15.59 97 GLY A C 1
ATOM 790 O O . GLY A 1 97 ? 13.856 10.018 -0.504 1.00 16.09 97 GLY A O 1
ATOM 791 N N . CYS A 1 98 ? 14.781 9.355 -2.467 1.00 18.16 98 CYS A N 1
ATOM 792 C CA . CYS A 1 98 ? 15.956 8.643 -1.998 1.00 21.46 98 CYS A CA 1
ATOM 793 C C . CYS A 1 98 ? 17.211 9.414 -2.315 1.00 22.27 98 CYS A C 1
ATOM 794 O O . CYS A 1 98 ? 17.271 10.133 -3.309 1.00 25.28 98 CYS A O 1
ATOM 797 N N . GLU A 1 99 ? 18.253 9.129 -1.542 1.00 26.01 99 GLU A N 1
ATOM 798 C CA . GLU A 1 99 ? 19.603 9.516 -1.915 1.00 27.59 99 GLU A CA 1
ATOM 799 C C . GLU A 1 99 ? 20.583 8.415 -1.532 1.00 30.16 99 GLU A C 1
ATOM 800 O O . GLU A 1 99 ? 20.500 7.845 -0.441 1.00 30.25 99 GLU A O 1
ATOM 806 N N . LEU A 1 100 ? 21.501 8.111 -2.440 1.00 25.08 100 LEU A N 1
ATOM 807 C CA . LEU A 1 100 ? 22.541 7.124 -2.196 1.00 28.24 100 LEU A CA 1
ATOM 808 C C . LEU A 1 100 ? 23.886 7.743 -2.550 1.00 32.66 100 LEU A C 1
ATOM 809 O O . LEU A 1 100 ? 24.100 8.146 -3.697 1.00 34.72 100 LEU A O 1
ATOM 814 N N . ASN A 1 101 ? 24.787 7.831 -1.574 1.00 39.15 101 ASN A N 1
ATOM 815 C CA . ASN A 1 101 ? 26.077 8.477 -1.778 1.00 42.14 101 ASN A CA 1
ATOM 816 C C . ASN A 1 101 ? 27.159 7.454 -2.109 1.00 45.04 101 ASN A C 1
ATOM 817 O O . ASN A 1 101 ? 26.901 6.257 -2.272 1.00 44.24 101 ASN A O 1
ATOM 822 N N . ASP A 1 102 ? 28.399 7.949 -2.213 1.00 50.82 102 ASP A N 1
ATOM 823 C CA . ASP A 1 102 ? 29.550 7.060 -2.348 1.00 48.08 102 ASP A CA 1
ATOM 824 C C . ASP A 1 102 ? 29.765 6.243 -1.078 1.00 45.68 102 ASP A C 1
ATOM 825 O O . ASP A 1 102 ? 30.138 5.065 -1.144 1.00 45.58 102 ASP A O 1
ATOM 830 N N . ASP A 1 103 ? 29.514 6.847 0.084 1.00 47.58 103 ASP A N 1
ATOM 831 C CA . ASP A 1 103 ? 29.605 6.182 1.380 1.00 41.23 103 ASP A CA 1
ATOM 832 C C . ASP A 1 103 ? 28.949 4.815 1.387 1.00 45.30 103 ASP A C 1
ATOM 833 O O . ASP A 1 103 ? 29.357 3.923 2.139 1.00 55.72 103 ASP A O 1
ATOM 838 N N . GLY A 1 104 ? 27.925 4.650 0.562 1.00 42.51 104 GLY A N 1
ATOM 839 C CA . GLY A 1 104 ? 26.920 3.652 0.811 1.00 30.60 104 GLY A CA 1
ATOM 840 C C . GLY A 1 104 ? 25.823 4.134 1.726 1.00 38.77 104 GLY A C 1
ATOM 841 O O . GLY A 1 104 ? 24.856 3.390 1.946 1.00 45.29 104 GLY A O 1
ATOM 842 N N . THR A 1 105 ? 25.935 5.357 2.260 1.00 35.08 105 THR A N 1
ATOM 843 C CA . THR A 1 105 ? 24.921 5.901 3.157 1.00 37.01 105 THR A CA 1
ATOM 844 C C . THR A 1 105 ? 23.728 6.429 2.373 1.00 35.31 105 THR A C 1
ATOM 845 O O . THR A 1 105 ? 23.812 6.729 1.175 1.00 30.80 105 THR A O 1
ATOM 849 N N . THR A 1 106 ? 22.605 6.552 3.077 1.00 33.47 106 THR A N 1
ATOM 850 C CA . THR A 1 106 ? 21.340 6.850 2.436 1.00 24.90 106 THR A CA 1
ATOM 851 C C . THR A 1 106 ? 20.632 7.960 3.186 1.00 27.60 106 THR A C 1
ATOM 852 O O . THR A 1 106 ? 20.877 8.196 4.368 1.00 31.10 106 THR A O 1
ATOM 856 N N . GLN A 1 107 ? 19.774 8.670 2.456 1.00 28.97 107 GLN A N 1
ATOM 857 C CA . GLN A 1 107 ? 18.958 9.743 3.002 1.00 23.44 107 GLN A CA 1
ATOM 858 C C . GLN A 1 107 ? 17.628 9.697 2.281 1.00 26.38 107 GLN A C 1
ATOM 859 O O . GLN A 1 107 ? 17.529 9.193 1.158 1.00 25.07 107 GLN A O 1
ATOM 865 N N . GLY A 1 108 ? 16.607 10.236 2.930 1.00 19.34 108 GLY A N 1
ATOM 866 C CA . GLY A 1 108 ? 15.302 10.263 2.316 1.00 13.27 108 GLY A CA 1
ATOM 867 C C . GLY A 1 108 ? 14.399 11.237 3.023 1.00 18.06 108 GLY A C 1
ATOM 868 O O . GLY A 1 108 ? 14.634 11.622 4.173 1.00 21.84 108 GLY A O 1
ATOM 869 N N . PHE A 1 109 ? 13.339 11.619 2.313 1.00 20.41 109 PHE A N 1
ATOM 870 C CA . PHE A 1 109 ? 12.362 12.579 2.803 1.00 14.13 109 PHE A CA 1
ATOM 871 C C . PHE A 1 109 ? 11.007 12.195 2.249 1.00 16.97 109 PHE A C 1
ATOM 872 O O . PHE A 1 109 ? 10.909 11.495 1.240 1.00 19.45 109 PHE A O 1
ATOM 880 N N . TYR A 1 110 ? 9.963 12.702 2.900 1.00 17.76 110 TYR A N 1
ATOM 881 C CA . TYR A 1 110 ? 8.583 12.459 2.503 1.00 13.85 110 TYR A CA 1
ATOM 882 C C . TYR A 1 110 ? 7.779 13.676 2.939 1.00 18.70 110 TYR A C 1
ATOM 883 O O . TYR A 1 110 ? 7.657 13.921 4.142 1.00 23.24 110 TYR A O 1
ATOM 892 N N . GLN A 1 111 ? 7.244 14.452 1.995 1.00 15.32 111 GLN A N 1
ATOM 893 C CA . GLN A 1 111 ? 6.681 15.749 2.359 1.00 14.53 111 GLN A CA 1
ATOM 894 C C . GLN A 1 111 ? 5.403 16.056 1.590 1.00 17.90 111 GLN A C 1
ATOM 895 O O . GLN A 1 111 ? 5.280 15.718 0.408 1.00 18.35 111 GLN A O 1
ATOM 901 N N . TYR A 1 112 ? 4.466 16.724 2.266 1.00 14.98 112 TYR A N 1
ATOM 902 C CA . TYR A 1 112 ? 3.228 17.190 1.656 1.00 18.19 112 TYR A CA 1
ATOM 903 C C . TYR A 1 112 ? 3.083 18.685 1.905 1.00 18.52 112 TYR A C 1
ATOM 904 O O . TYR A 1 112 ? 3.690 19.242 2.816 1.00 23.16 112 TYR A O 1
ATOM 913 N N . ALA A 1 113 ? 2.270 19.337 1.086 1.00 16.64 113 ALA A N 1
ATOM 914 C CA . ALA A 1 113 ? 2.057 20.766 1.220 1.00 16.32 113 ALA A CA 1
ATOM 915 C C . ALA A 1 113 ? 0.714 21.107 0.617 1.00 19.78 113 ALA A C 1
ATOM 916 O O . ALA A 1 113 ? 0.272 20.467 -0.338 1.00 27.49 113 ALA A O 1
ATOM 918 N N . TYR A 1 114 ? 0.063 22.110 1.180 1.00 19.35 114 TYR A N 1
ATOM 919 C CA . TYR A 1 114 ? -1.257 22.522 0.727 1.00 25.64 114 TYR A CA 1
ATOM 920 C C . TYR A 1 114 ? -1.189 23.988 0.325 1.00 26.62 114 TYR A C 1
ATOM 921 O O . TYR A 1 114 ? -0.644 24.816 1.065 1.00 28.07 114 TYR A O 1
ATOM 930 N N . ASP A 1 115 ? -1.729 24.294 -0.851 1.00 23.19 115 ASP A N 1
ATOM 931 C CA . ASP A 1 115 ? -1.648 25.631 -1.430 1.00 27.18 115 ASP A CA 1
ATOM 932 C C . ASP A 1 115 ? -0.215 26.149 -1.467 1.00 30.57 115 ASP A C 1
ATOM 933 O O . ASP A 1 115 ? 0.024 27.349 -1.308 1.00 35.21 115 ASP A O 1
ATOM 938 N N . GLY A 1 116 ? 0.743 25.244 -1.671 1.00 24.50 116 GLY A N 1
ATOM 939 C CA . GLY A 1 116 ? 2.133 25.631 -1.771 1.00 25.55 116 GLY A CA 1
ATOM 940 C C . GLY A 1 116 ? 2.840 25.908 -0.463 1.00 30.02 116 GLY A C 1
ATOM 941 O O . GLY A 1 116 ? 3.826 26.652 -0.462 1.00 31.25 116 GLY A O 1
ATOM 942 N N . GLU A 1 117 ? 2.384 25.322 0.654 1.00 30.73 117 GLU A N 1
ATOM 943 C CA . GLU A 1 117 ? 2.928 25.617 1.981 1.00 29.87 117 GLU A CA 1
ATOM 944 C C . GLU A 1 117 ? 2.931 24.361 2.838 1.00 21.35 117 GLU A C 1
ATOM 945 O O . GLU A 1 117 ? 1.963 23.597 2.826 1.00 22.43 117 GLU A O 1
ATOM 951 N N . ASP A 1 118 ? 4.000 24.187 3.614 1.00 21.75 118 ASP A N 1
ATOM 952 C CA . ASP A 1 118 ? 4.224 22.953 4.363 1.00 22.87 118 ASP A CA 1
ATOM 953 C C . ASP A 1 118 ? 2.975 22.509 5.117 1.00 22.90 118 ASP A C 1
ATOM 954 O O . ASP A 1 118 ? 2.365 23.283 5.854 1.00 26.33 118 ASP A O 1
ATOM 959 N N . PHE A 1 119 ? 2.568 21.264 4.881 1.00 24.96 119 PHE A N 1
ATOM 960 C CA . PHE A 1 119 ? 1.464 20.646 5.604 1.00 20.04 119 PHE A CA 1
ATOM 961 C C . PHE A 1 119 ? 2.009 19.652 6.623 1.00 23.07 119 PHE A C 1
ATOM 962 O O . PHE A 1 119 ? 2.052 19.954 7.821 1.00 29.20 119 PHE A O 1
ATOM 970 N N . VAL A 1 120 ? 2.434 18.475 6.172 1.00 16.57 120 VAL A N 1
ATOM 971 C CA . VAL A 1 120 ? 3.094 17.489 7.019 1.00 18.13 120 VAL A CA 1
ATOM 972 C C . VAL A 1 120 ? 4.339 16.990 6.299 1.00 16.11 120 VAL A C 1
ATOM 973 O O . VAL A 1 120 ? 4.405 16.989 5.065 1.00 18.29 120 VAL A O 1
ATOM 977 N N . SER A 1 121 ? 5.325 16.554 7.083 1.00 14.37 121 SER A N 1
ATOM 978 C CA . SER A 1 121 ? 6.592 16.050 6.564 1.00 17.66 121 SER A CA 1
ATOM 979 C C . SER A 1 121 ? 7.135 14.987 7.513 1.00 21.41 121 SER A C 1
ATOM 980 O O . SER A 1 121 ? 7.022 15.113 8.732 1.00 22.12 121 SER A O 1
ATOM 983 N N . LEU A 1 122 ? 7.730 13.943 6.955 1.00 22.33 122 LEU A N 1
ATOM 984 C CA . LEU A 1 122 ? 8.184 12.827 7.774 1.00 22.20 122 LEU A CA 1
ATOM 985 C C . LEU A 1 122 ? 9.569 13.070 8.356 1.00 25.96 122 LEU A C 1
ATOM 986 O O . LEU A 1 122 ? 10.476 13.557 7.667 1.00 29.98 122 LEU A O 1
ATOM 991 N N . ASP A 1 123 ? 9.728 12.726 9.637 1.00 26.17 123 ASP A N 1
ATOM 992 C CA . ASP A 1 123 ? 11.041 12.524 10.251 1.00 29.71 123 ASP A CA 1
ATOM 993 C C . ASP A 1 123 ? 11.154 11.029 10.519 1.00 33.82 123 ASP A C 1
ATOM 994 O O . ASP A 1 123 ? 10.461 10.487 11.395 1.00 38.49 123 ASP A O 1
ATOM 999 N N . LYS A 1 124 ? 11.994 10.353 9.745 1.00 35.08 124 LYS A N 1
ATOM 1000 C CA . LYS A 1 124 ? 12.103 8.907 9.869 1.00 32.27 124 LYS A CA 1
ATOM 1001 C C . LYS A 1 124 ? 13.173 8.490 10.867 1.00 35.07 124 LYS A C 1
ATOM 1002 O O . LYS A 1 124 ? 13.400 7.286 11.046 1.00 32.60 124 LYS A O 1
ATOM 1008 N N . ASN A 1 125 ? 13.839 9.460 11.505 1.00 40.22 125 ASN A N 1
ATOM 1009 C CA . ASN A 1 125 ? 14.595 9.175 12.721 1.00 40.60 125 ASN A CA 1
ATOM 1010 C C . ASN A 1 125 ? 13.654 8.793 13.856 1.00 39.35 125 ASN A C 1
ATOM 1011 O O . ASN A 1 125 ? 13.864 7.783 14.534 1.00 41.46 125 ASN A O 1
ATOM 1016 N N . THR A 1 126 ? 12.604 9.579 14.077 1.00 36.40 126 THR A N 1
ATOM 1017 C CA . THR A 1 126 ? 11.726 9.331 15.211 1.00 42.93 126 THR A CA 1
ATOM 1018 C C . THR A 1 126 ? 10.387 8.698 14.833 1.00 36.67 126 THR A C 1
ATOM 1019 O O . THR A 1 126 ? 9.612 8.358 15.729 1.00 32.88 126 THR A O 1
ATOM 1023 N N . LEU A 1 127 ? 10.113 8.491 13.544 1.00 34.13 127 LEU A N 1
ATOM 1024 C CA . LEU A 1 127 ? 8.829 7.950 13.084 1.00 28.99 127 LEU A CA 1
ATOM 1025 C C . LEU A 1 127 ? 7.678 8.824 13.552 1.00 23.10 127 LEU A C 1
ATOM 1026 O O . LEU A 1 127 ? 6.723 8.354 14.162 1.00 28.96 127 LEU A O 1
ATOM 1031 N N . THR A 1 128 ? 7.792 10.118 13.264 1.00 26.97 128 THR A N 1
ATOM 1032 C CA . THR A 1 128 ? 6.801 11.117 13.627 1.00 23.23 128 THR A CA 1
ATOM 1033 C C . THR A 1 128 ? 6.630 12.069 12.454 1.00 25.80 128 THR A C 1
ATOM 1034 O O . THR A 1 128 ? 7.523 12.213 11.617 1.00 25.08 128 THR A O 1
ATOM 1038 N N . TRP A 1 129 ? 5.465 12.709 12.390 1.00 25.23 129 TRP A N 1
ATOM 1039 C CA . TRP A 1 129 ? 5.121 13.632 11.314 1.00 23.06 129 TRP A CA 1
ATOM 1040 C C . TRP A 1 129 ? 5.100 15.050 11.866 1.00 28.51 129 TRP A C 1
ATOM 1041 O O . TRP A 1 129 ? 4.461 15.315 12.889 1.00 36.27 129 TRP A O 1
ATOM 1052 N N . THR A 1 130 ? 5.790 15.957 11.198 1.00 21.68 130 THR A N 1
ATOM 1053 C CA . THR A 1 130 ? 5.854 17.337 11.651 1.00 24.70 130 THR A CA 1
ATOM 1054 C C . THR A 1 130 ? 4.680 18.104 11.064 1.00 28.72 130 THR A C 1
ATOM 1055 O O . THR A 1 130 ? 4.602 18.293 9.848 1.00 25.70 130 THR A O 1
ATOM 1059 N N . ALA A 1 131 ? 3.753 18.524 11.923 1.00 28.65 131 ALA A N 1
ATOM 1060 C CA . ALA A 1 131 ? 2.623 19.333 11.482 1.00 29.59 131 ALA A CA 1
ATOM 1061 C C . ALA A 1 131 ? 3.024 20.807 11.468 1.00 34.96 131 ALA A C 1
ATOM 1062 O O . ALA A 1 131 ? 3.754 21.281 12.347 1.00 27.97 131 ALA A O 1
ATOM 1064 N N . ALA A 1 132 ? 2.574 21.524 10.442 1.00 35.43 132 ALA A N 1
ATOM 1065 C CA . ALA A 1 132 ? 2.918 22.930 10.318 1.00 35.76 132 ALA A CA 1
ATOM 1066 C C . ALA A 1 132 ? 1.805 23.859 10.776 1.00 32.83 132 ALA A C 1
ATOM 1067 O O . ALA A 1 132 ? 2.021 25.071 10.846 1.00 35.01 132 ALA A O 1
ATOM 1069 N N . ASN A 1 133 ? 0.630 23.332 11.086 1.00 34.71 133 ASN A N 1
ATOM 1070 C CA . ASN A 1 133 ? -0.426 24.140 11.679 1.00 41.79 133 ASN A CA 1
ATOM 1071 C C . ASN A 1 133 ? -1.414 23.209 12.364 1.00 43.77 133 ASN A C 1
ATOM 1072 O O . ASN A 1 133 ? -1.353 21.982 12.184 1.00 40.46 133 ASN A O 1
ATOM 1077 N N . PRO A 1 134 ? -2.313 23.764 13.205 1.00 51.12 134 PRO A N 1
ATOM 1078 C CA . PRO A 1 134 ? -3.456 22.993 13.719 1.00 41.87 134 PRO A CA 1
ATOM 1079 C C . PRO A 1 134 ? -4.137 22.112 12.681 1.00 35.36 134 PRO A C 1
ATOM 1080 O O . PRO A 1 134 ? -4.416 20.942 12.958 1.00 33.56 134 PRO A O 1
ATOM 1084 N N . GLN A 1 135 ? -4.408 22.660 11.490 1.00 35.29 135 GLN A N 1
ATOM 1085 C CA . GLN A 1 135 ? -5.102 21.902 10.445 1.00 35.10 135 GLN A CA 1
ATOM 1086 C C . GLN A 1 135 ? -4.343 20.644 10.054 1.00 34.53 135 GLN A C 1
ATOM 1087 O O . GLN A 1 135 ? -4.953 19.695 9.545 1.00 32.16 135 GLN A O 1
ATOM 1093 N N . ALA A 1 136 ? -3.029 20.620 10.280 1.00 28.88 136 ALA A N 1
ATOM 1094 C CA . ALA A 1 136 ? -2.223 19.445 10.002 1.00 27.28 136 ALA A CA 1
ATOM 1095 C C . ALA A 1 136 ? -2.106 18.525 11.200 1.00 31.22 136 ALA A C 1
ATOM 1096 O O . ALA A 1 136 ? -1.818 17.334 11.030 1.00 31.10 136 ALA A O 1
ATOM 1098 N N . VAL A 1 137 ? -2.304 19.051 12.406 1.00 31.71 137 VAL A N 1
ATOM 1099 C CA . VAL A 1 137 ? -2.204 18.209 13.587 1.00 27.16 137 VAL A CA 1
ATOM 1100 C C . VAL A 1 137 ? -3.238 17.103 13.524 1.00 25.18 137 VAL A C 1
ATOM 1101 O O . VAL A 1 137 ? -3.000 16.000 14.026 1.00 26.80 137 VAL A O 1
ATOM 1105 N N . ILE A 1 138 ? -4.372 17.345 12.857 1.00 25.65 138 ILE A N 1
ATOM 1106 C CA . ILE A 1 138 ? -5.371 16.286 12.729 1.00 29.31 138 ILE A CA 1
ATOM 1107 C C . ILE A 1 138 ? -4.806 15.112 11.928 1.00 28.22 138 ILE A C 1
ATOM 1108 O O . ILE A 1 138 ? -5.070 13.944 12.243 1.00 26.25 138 ILE A O 1
ATOM 1113 N N . THR A 1 139 ? -3.986 15.397 10.912 1.00 28.88 139 THR A N 1
ATOM 1114 C CA . THR A 1 139 ? -3.346 14.328 10.144 1.00 27.10 139 THR A CA 1
ATOM 1115 C C . THR A 1 139 ? -2.207 13.675 10.929 1.00 24.97 139 THR A C 1
ATOM 1116 O O . THR A 1 139 ? -2.082 12.446 10.939 1.00 26.27 139 THR A O 1
ATOM 1120 N N . LYS A 1 140 ? -1.382 14.471 11.608 1.00 25.00 140 LYS A N 1
ATOM 1121 C CA . LYS A 1 140 ? -0.308 13.911 12.424 1.00 23.69 140 LYS A CA 1
ATOM 1122 C C . LYS A 1 140 ? -0.845 12.873 13.403 1.00 23.84 140 LYS A C 1
ATOM 1123 O O . LYS A 1 140 ? -0.261 11.796 13.573 1.00 20.60 140 LYS A O 1
ATOM 1129 N N . HIS A 1 141 ? -1.972 13.175 14.046 1.00 29.09 141 HIS A N 1
ATOM 1130 C CA . HIS A 1 141 ? -2.529 12.245 15.023 1.00 26.32 141 HIS A CA 1
ATOM 1131 C C . HIS A 1 141 ? -3.044 10.989 14.339 1.00 26.48 141 HIS A C 1
ATOM 1132 O O . HIS A 1 141 ? -2.864 9.876 14.849 1.00 28.32 141 HIS A O 1
ATOM 1139 N N . LYS A 1 142 ? -3.653 11.150 13.164 1.00 26.20 142 LYS A N 1
ATOM 1140 C CA . LYS A 1 142 ? -4.205 10.007 12.451 1.00 24.69 142 LYS A CA 1
ATOM 1141 C C . LYS A 1 142 ? -3.097 9.089 11.948 1.00 24.44 142 LYS A C 1
ATOM 1142 O O . LYS A 1 142 ? -3.104 7.884 12.210 1.00 26.79 142 LYS A O 1
ATOM 1148 N N . TRP A 1 143 ? -2.117 9.644 11.248 1.00 26.65 143 TRP A N 1
ATOM 1149 C CA . TRP A 1 143 ? -1.097 8.798 10.649 1.00 25.57 143 TRP A CA 1
ATOM 1150 C C . TRP A 1 143 ? -0.193 8.162 11.697 1.00 24.52 143 TRP A C 1
ATOM 1151 O O . TRP A 1 143 ? 0.295 7.047 11.492 1.00 27.64 143 TRP A O 1
ATOM 1162 N N . GLU A 1 144 ? 0.030 8.830 12.827 1.00 27.42 144 GLU A N 1
ATOM 1163 C CA . GLU A 1 144 ? 0.896 8.242 13.842 1.00 26.65 144 GLU A CA 1
ATOM 1164 C C . GLU A 1 144 ? 0.205 7.092 14.560 1.00 27.28 144 GLU A C 1
ATOM 1165 O O . GLU A 1 144 ? 0.873 6.166 15.035 1.00 29.97 144 GLU A O 1
ATOM 1171 N N . ALA A 1 145 ? -1.126 7.120 14.622 1.00 28.49 145 ALA A N 1
ATOM 1172 C CA . ALA A 1 145 ? -1.917 6.004 15.123 1.00 25.96 145 ALA A CA 1
ATOM 1173 C C . ALA A 1 145 ? -2.019 4.843 14.132 1.00 30.03 145 ALA A C 1
ATOM 1174 O O . ALA A 1 145 ? -2.546 3.781 14.488 1.00 28.68 145 ALA A O 1
ATOM 1176 N N . LEU A 1 146 ? -1.521 5.002 12.907 1.00 26.25 146 LEU A N 1
ATOM 11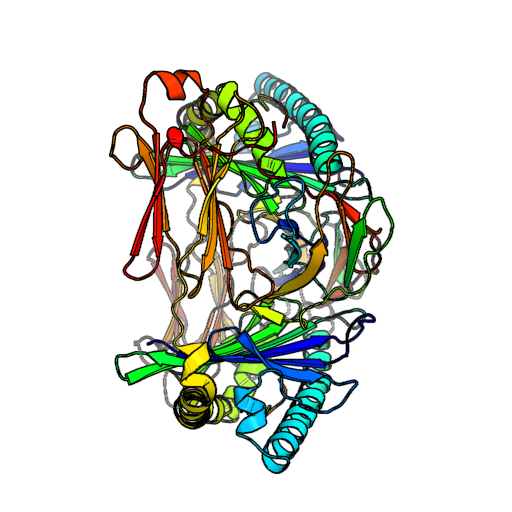77 C CA . LEU A 1 146 ? -1.796 4.053 11.845 1.00 26.26 146 LEU A CA 1
ATOM 1178 C C . LEU A 1 146 ? -0.546 3.399 11.272 1.00 30.05 146 LEU A C 1
ATOM 1179 O O . LEU A 1 146 ? -0.670 2.519 10.409 1.00 32.38 146 LEU A O 1
ATOM 1184 N N . ALA A 1 147 ? 0.645 3.803 11.712 1.00 25.51 147 ALA A N 1
ATOM 1185 C CA . ALA A 1 147 ? 1.908 3.262 11.191 1.00 31.35 147 ALA A CA 1
ATOM 1186 C C . ALA A 1 147 ? 2.098 3.586 9.708 1.00 28.80 147 ALA A C 1
ATOM 1187 O O . ALA A 1 147 ? 2.551 2.746 8.923 1.00 27.89 147 ALA A O 1
ATOM 1189 N N . VAL A 1 148 ? 1.759 4.821 9.321 1.00 26.82 148 VAL A N 1
ATOM 1190 C CA . VAL A 1 148 ? 2.099 5.297 7.980 1.00 27.37 148 VAL A CA 1
ATOM 1191 C C . VAL A 1 148 ? 3.586 5.614 7.891 1.00 25.13 148 VAL A C 1
ATOM 1192 O O . VAL A 1 148 ? 4.223 5.393 6.854 1.00 24.30 148 VAL A O 1
ATOM 1196 N N . ALA A 1 149 ? 4.159 6.145 8.972 1.00 24.57 149 ALA A N 1
ATOM 1197 C CA . ALA A 1 149 ? 5.587 6.428 8.979 1.00 22.58 149 ALA A CA 1
ATOM 1198 C C . ALA A 1 149 ? 6.387 5.142 8.879 1.00 26.95 149 ALA A C 1
ATOM 1199 O O . ALA A 1 149 ? 7.462 5.111 8.264 1.00 26.36 149 ALA A O 1
ATOM 1201 N N . GLU A 1 150 ? 5.872 4.063 9.466 1.00 26.23 150 GLU A N 1
ATOM 1202 C CA . GLU A 1 150 ? 6.569 2.787 9.391 1.00 26.20 150 GLU A CA 1
ATOM 1203 C C . GLU A 1 150 ? 6.689 2.336 7.945 1.00 26.40 150 GLU A C 1
ATOM 1204 O O . GLU A 1 150 ? 7.780 1.988 7.475 1.00 25.43 150 GLU A O 1
ATOM 1210 N N . GLN A 1 151 ? 5.571 2.360 7.214 1.00 24.23 151 GLN A N 1
ATOM 1211 C CA . GLN A 1 151 ? 5.608 1.993 5.806 1.00 21.29 151 GLN A CA 1
ATOM 1212 C C . GLN A 1 151 ? 6.486 2.954 5.009 1.00 20.40 151 GLN A C 1
ATOM 1213 O O . GLN A 1 151 ? 7.359 2.522 4.248 1.00 20.64 151 GLN A O 1
ATOM 1219 N N . ASN A 1 152 ? 6.271 4.262 5.170 1.00 19.06 152 ASN A N 1
ATOM 1220 C CA . ASN A 1 152 ? 6.996 5.232 4.349 1.00 20.30 152 ASN A CA 1
ATOM 1221 C C . ASN A 1 152 ? 8.496 5.098 4.541 1.00 19.63 152 ASN A C 1
ATOM 1222 O O . ASN A 1 152 ? 9.267 5.203 3.579 1.00 20.18 152 ASN A O 1
ATOM 1227 N N . LYS A 1 153 ? 8.921 4.854 5.781 1.00 24.06 153 LYS A N 1
ATOM 1228 C CA . LYS A 1 153 ? 10.339 4.721 6.092 1.00 22.78 153 LYS A CA 1
ATOM 1229 C C . LYS A 1 153 ? 10.907 3.438 5.518 1.00 18.67 153 LYS A C 1
ATOM 1230 O O . LYS A 1 153 ? 12.049 3.419 5.050 1.00 22.83 153 LYS A O 1
ATOM 1236 N N . GLY A 1 154 ? 10.144 2.350 5.567 1.00 16.10 154 GLY A N 1
ATOM 1237 C CA . GLY A 1 154 ? 10.574 1.143 4.884 1.00 16.92 154 GLY A CA 1
ATOM 1238 C C . GLY A 1 154 ? 10.769 1.374 3.399 1.00 19.47 154 GLY A C 1
ATOM 1239 O O . GLY A 1 154 ? 11.741 0.900 2.806 1.00 20.34 154 GLY A O 1
ATOM 1240 N N . TYR A 1 155 ? 9.859 2.136 2.787 1.00 19.88 155 TYR A N 1
ATOM 1241 C CA . TYR A 1 155 ? 9.985 2.476 1.379 1.00 15.77 155 TYR A CA 1
ATOM 1242 C C . TYR A 1 155 ? 11.268 3.262 1.109 1.00 15.20 155 TYR A C 1
ATOM 1243 O O . TYR A 1 155 ? 12.014 2.951 0.180 1.00 16.99 155 TYR A O 1
ATOM 1252 N N . LEU A 1 156 ? 11.527 4.307 1.889 1.00 16.93 156 LEU A N 1
ATOM 1253 C CA . LEU A 1 156 ? 12.600 5.230 1.523 1.00 18.71 156 LEU A CA 1
ATOM 1254 C C . LEU A 1 156 ? 13.970 4.598 1.686 1.00 19.06 156 LEU A C 1
ATOM 1255 O O . LEU A 1 156 ? 14.886 4.890 0.911 1.00 24.51 156 LEU A O 1
ATOM 1260 N N . GLU A 1 157 ? 14.133 3.754 2.703 1.00 18.80 157 GLU A N 1
ATOM 1261 C CA . GLU A 1 157 ? 15.428 3.204 3.063 1.00 18.36 157 GLU A CA 1
ATOM 1262 C C . GLU A 1 157 ? 15.746 1.902 2.335 1.00 19.15 157 GLU A C 1
ATOM 1263 O O . GLU A 1 157 ? 16.921 1.624 2.066 1.00 15.90 157 GLU A O 1
ATOM 1269 N N . ASN A 1 158 ? 14.733 1.105 1.987 1.00 19.84 158 ASN A N 1
ATOM 1270 C CA . ASN A 1 158 ? 14.960 -0.162 1.292 1.00 22.92 158 ASN A CA 1
ATOM 1271 C C . ASN A 1 158 ? 14.397 -0.128 -0.124 1.00 24.76 158 ASN A C 1
ATOM 1272 O O . ASN A 1 158 ? 15.177 -0.103 -1.084 1.00 25.18 158 ASN A O 1
ATOM 1277 N N . THR A 1 159 ? 13.070 -0.126 -0.288 1.00 21.08 159 THR A N 1
ATOM 1278 C CA . THR A 1 159 ? 12.476 -0.275 -1.616 1.00 21.87 159 THR A CA 1
ATOM 1279 C C . THR A 1 159 ? 13.001 0.765 -2.597 1.00 20.48 159 THR A C 1
ATOM 1280 O O . THR A 1 159 ? 13.377 0.438 -3.726 1.00 17.15 159 THR A O 1
ATOM 1284 N N . CYS A 1 160 ? 13.016 2.031 -2.187 1.00 21.25 160 CYS A N 1
ATOM 1285 C CA . CYS A 1 160 ? 13.392 3.094 -3.107 1.00 18.90 160 CYS A CA 1
ATOM 1286 C C . CYS A 1 160 ? 14.893 3.076 -3.404 1.00 23.32 160 CYS A C 1
ATOM 1287 O O . CYS A 1 160 ? 15.315 3.449 -4.506 1.00 17.90 160 CYS A O 1
ATOM 1290 N N . ILE A 1 161 ? 15.711 2.600 -2.460 1.00 22.96 161 ILE A N 1
ATOM 1291 C CA . ILE A 1 161 ? 17.134 2.445 -2.747 1.00 21.01 161 ILE A CA 1
ATOM 1292 C C . ILE A 1 161 ? 17.365 1.270 -3.698 1.00 22.93 161 ILE A C 1
ATOM 1293 O O . ILE A 1 161 ? 18.201 1.350 -4.608 1.00 24.00 161 ILE A O 1
ATOM 1298 N N . GLU A 1 162 ? 16.622 0.170 -3.523 1.00 24.06 162 GLU A N 1
ATOM 1299 C CA . GLU A 1 162 ? 16.755 -0.966 -4.434 1.00 18.82 162 GLU A CA 1
ATOM 1300 C C . GLU A 1 162 ? 16.434 -0.565 -5.863 1.00 21.12 162 GLU A C 1
ATOM 1301 O O . GLU A 1 162 ? 17.156 -0.944 -6.797 1.00 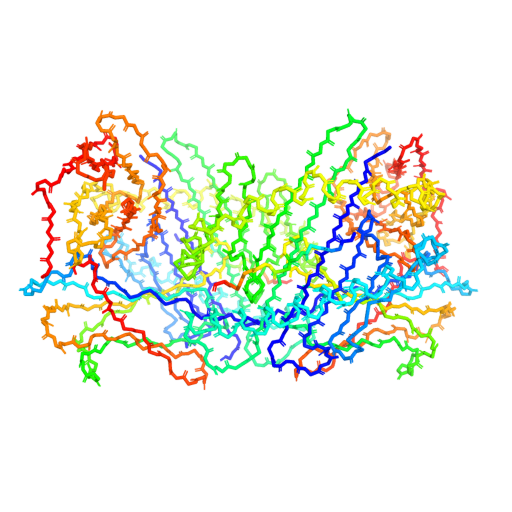29.63 162 GLU A O 1
ATOM 1307 N N . TRP A 1 163 ? 15.345 0.187 -6.054 1.00 20.05 163 TRP A N 1
ATOM 1308 C CA . TRP A 1 163 ? 14.963 0.643 -7.390 1.00 20.63 163 TRP A CA 1
ATOM 1309 C C . TRP A 1 163 ? 15.955 1.675 -7.919 1.00 18.16 163 TRP A C 1
ATOM 1310 O O . TRP A 1 163 ? 16.286 1.669 -9.108 1.00 15.08 163 TRP A O 1
ATOM 1321 N N . LEU A 1 164 ? 16.449 2.553 -7.036 1.00 19.48 164 LEU A N 1
ATOM 1322 C CA . LEU A 1 164 ? 17.475 3.523 -7.403 1.00 14.78 164 LEU A CA 1
ATOM 1323 C C . LEU A 1 164 ? 18.711 2.846 -7.980 1.00 20.14 164 LEU A C 1
ATOM 1324 O O . LEU A 1 164 ? 19.247 3.296 -9.002 1.00 22.70 164 LEU A O 1
ATOM 1329 N N . LYS A 1 165 ? 19.186 1.763 -7.344 1.00 20.23 165 LYS A N 1
ATOM 1330 C CA . LYS A 1 165 ? 20.417 1.120 -7.814 1.00 21.25 165 LYS A CA 1
ATOM 1331 C C . LYS A 1 165 ? 20.236 0.500 -9.199 1.00 23.25 165 LYS A C 1
ATOM 1332 O O . LYS A 1 165 ? 21.128 0.592 -10.052 1.00 25.78 165 LYS A O 1
ATOM 1338 N N . LYS A 1 166 ? 19.094 -0.135 -9.449 1.00 20.83 166 LYS A N 1
ATOM 1339 C CA . LYS A 1 166 ? 18.817 -0.595 -10.803 1.00 22.85 166 LYS A CA 1
ATOM 1340 C C . LYS A 1 166 ? 18.827 0.572 -11.789 1.00 25.05 166 LYS A C 1
ATOM 1341 O O . LYS A 1 166 ? 19.337 0.446 -12.910 1.00 22.84 166 LYS A O 1
ATOM 1347 N N . TYR A 1 167 ? 18.276 1.721 -11.382 1.00 23.09 167 TYR A N 1
ATOM 1348 C CA . TYR A 1 167 ? 18.133 2.844 -12.304 1.00 24.20 167 TYR A CA 1
ATOM 1349 C C . TYR A 1 167 ? 19.489 3.447 -12.658 1.00 28.96 167 TYR A C 1
ATOM 1350 O O . TYR A 1 167 ? 19.713 3.844 -13.808 1.00 26.43 167 TYR A O 1
ATOM 1359 N N . VAL A 1 168 ? 20.404 3.538 -11.686 1.00 25.82 168 VAL A N 1
ATOM 1360 C CA . VAL A 1 168 ? 21.741 4.006 -12.028 1.00 28.36 168 VAL A CA 1
ATOM 1361 C C . VAL A 1 168 ? 22.471 2.983 -12.896 1.00 26.01 168 VAL A C 1
ATOM 1362 O O . VAL A 1 168 ? 23.359 3.342 -13.676 1.00 28.08 168 VAL A O 1
ATOM 1366 N N . ALA A 1 169 ? 22.112 1.706 -12.792 1.00 24.51 169 ALA A N 1
ATOM 1367 C CA . ALA A 1 169 ? 22.678 0.712 -13.699 1.00 26.46 169 ALA A CA 1
ATOM 1368 C C . ALA A 1 169 ? 22.102 0.866 -15.100 1.00 29.18 169 ALA A C 1
ATOM 1369 O O . ALA A 1 169 ? 22.848 1.003 -16.078 1.00 31.99 169 ALA A O 1
ATOM 1371 N N . TYR A 1 170 ? 20.770 0.842 -15.212 1.00 24.52 170 TYR A N 1
ATOM 1372 C CA . TYR A 1 170 ? 20.111 1.038 -16.496 1.00 23.37 170 TYR A CA 1
ATOM 1373 C C . TYR A 1 170 ? 20.645 2.267 -17.212 1.00 24.92 170 TYR A C 1
ATOM 1374 O O . TYR A 1 170 ? 20.860 2.242 -18.428 1.00 23.90 170 TYR A O 1
ATOM 1383 N N . GLY A 1 171 ? 20.846 3.359 -16.477 1.00 28.17 171 GLY A N 1
ATOM 1384 C CA . GLY A 1 171 ? 21.177 4.631 -17.093 1.00 24.44 171 GLY A CA 1
ATOM 1385 C C . GLY A 1 171 ? 22.609 5.059 -16.879 1.00 25.55 171 GLY A C 1
ATOM 1386 O O . GLY A 1 171 ? 22.909 6.252 -16.924 1.00 27.45 171 GLY A O 1
ATOM 1387 N N . LYS A 1 172 ? 23.501 4.081 -16.687 1.00 32.37 172 LYS A N 1
ATOM 1388 C CA . LYS A 1 172 ? 24.850 4.340 -16.183 1.00 32.54 172 LYS A CA 1
ATOM 1389 C C . LYS A 1 172 ? 25.635 5.299 -17.076 1.00 35.09 172 LYS A C 1
ATOM 1390 O O . LYS A 1 172 ? 26.449 6.088 -16.581 1.00 35.76 172 LYS A O 1
ATOM 1396 N N . ASP A 1 173 ? 25.399 5.264 -18.384 1.00 35.07 173 ASP A N 1
ATOM 1397 C CA . ASP A 1 173 ? 26.146 6.134 -19.286 1.00 38.51 173 ASP A CA 1
ATOM 1398 C C . ASP A 1 173 ? 25.691 7.586 -19.165 1.00 34.49 173 ASP A C 1
ATOM 1399 O O . ASP A 1 173 ? 26.514 8.495 -19.004 1.00 25.82 173 ASP A O 1
ATOM 1404 N N . THR A 1 174 ? 24.382 7.827 -19.259 1.00 37.11 174 THR A N 1
ATOM 1405 C CA . THR A 1 174 ? 23.860 9.181 -19.105 1.00 30.89 174 THR A CA 1
ATOM 1406 C C . THR A 1 174 ? 24.111 9.714 -17.700 1.00 30.55 174 THR A C 1
ATOM 1407 O O . THR A 1 174 ? 24.579 10.848 -17.528 1.00 27.55 174 THR A O 1
ATOM 1411 N N . LEU A 1 175 ? 23.798 8.904 -16.681 1.00 28.73 175 LEU A N 1
ATOM 1412 C CA . LEU A 1 175 ? 23.746 9.396 -15.305 1.00 27.87 175 LEU A CA 1
ATOM 1413 C C . LEU A 1 175 ? 25.122 9.726 -14.762 1.00 21.11 175 LEU A C 1
ATOM 1414 O O . LEU A 1 175 ? 25.251 10.612 -13.912 1.00 20.91 175 LEU A O 1
ATOM 1419 N N . GLU A 1 176 ? 26.150 9.022 -15.220 1.00 25.23 176 GLU A N 1
ATOM 1420 C CA . GLU A 1 176 ? 27.502 9.242 -14.739 1.00 24.05 176 GLU A CA 1
ATOM 1421 C C . GLU A 1 176 ? 28.297 10.124 -15.673 1.00 25.05 176 GLU A C 1
ATOM 1422 O O . GLU A 1 176 ? 29.497 10.307 -15.455 1.00 29.16 176 GLU A O 1
ATOM 1428 N N . ARG A 1 177 ? 27.639 10.689 -16.691 1.00 27.84 177 ARG A N 1
ATOM 1429 C CA . ARG A 1 177 ? 28.284 11.553 -17.668 1.00 21.06 177 ARG A CA 1
ATOM 1430 C C . ARG A 1 177 ? 28.829 12.806 -16.997 1.00 25.23 177 ARG A C 1
ATOM 1431 O O . ARG A 1 177 ? 28.272 13.303 -16.014 1.00 25.73 177 ARG A O 1
ATOM 1439 N N . LYS A 1 178 ? 29.965 13.278 -17.500 1.00 24.14 178 LYS A N 1
ATOM 1440 C CA . LYS A 1 178 ? 30.623 14.477 -16.994 1.00 28.07 178 LYS A CA 1
ATOM 1441 C C . LYS A 1 178 ? 30.894 15.339 -18.211 1.00 30.19 178 LYS A C 1
ATOM 1442 O O . LYS A 1 178 ? 31.725 14.974 -19.046 1.00 36.47 178 LYS A O 1
ATOM 1448 N N . VAL A 1 179 ? 30.172 16.448 -18.353 1.00 25.82 179 VAL A N 1
ATOM 1449 C CA . VAL A 1 179 ? 30.349 17.315 -19.509 1.00 21.50 179 VAL A CA 1
ATOM 1450 C C . VAL A 1 179 ? 30.806 18.688 -19.052 1.00 19.90 179 VAL A C 1
ATOM 1451 O O . VAL A 1 179 ? 30.204 19.284 -18.156 1.00 22.51 179 VAL A O 1
ATOM 1455 N N . SER A 1 180 ? 31.853 19.191 -19.692 1.00 25.20 180 SER A N 1
ATOM 1456 C CA . SER A 1 180 ? 32.486 20.438 -19.327 1.00 24.80 180 SER A CA 1
ATOM 1457 C C . SER A 1 180 ? 31.652 21.624 -19.789 1.00 21.04 180 SER A C 1
ATOM 1458 O O . SER A 1 180 ? 30.847 21.512 -20.716 1.00 20.97 180 SER A O 1
ATOM 1461 N N . PRO A 1 181 ? 31.816 22.766 -19.136 1.00 17.60 181 PRO A N 1
ATOM 1462 C CA . PRO A 1 181 ? 31.232 24.001 -19.657 1.00 19.24 181 PRO A CA 1
ATOM 1463 C C . PRO A 1 181 ? 31.915 24.462 -20.936 1.00 18.79 181 PRO A C 1
ATOM 1464 O O . PRO A 1 181 ? 33.099 24.218 -21.172 1.00 18.90 181 PRO A O 1
ATOM 1468 N N . GLN A 1 182 ? 31.125 25.112 -21.784 1.00 23.60 182 GLN A N 1
ATOM 1469 C CA . GLN A 1 182 ? 31.646 26.035 -22.776 1.00 17.90 182 GLN A CA 1
ATOM 1470 C C . GLN A 1 182 ? 31.528 27.418 -22.158 1.00 17.27 182 GLN A C 1
ATOM 1471 O O . GLN A 1 182 ? 30.443 27.808 -21.700 1.00 15.07 182 GLN A O 1
ATOM 1477 N N . VAL A 1 183 ? 32.648 28.130 -22.083 1.00 17.99 183 VAL A N 1
ATOM 1478 C CA . VAL A 1 183 ? 32.737 29.378 -21.334 1.00 14.05 183 VAL A CA 1
ATOM 1479 C C . VAL A 1 183 ? 33.110 30.483 -22.294 1.00 13.31 183 VAL A C 1
ATOM 1480 O O . VAL A 1 183 ? 33.948 30.284 -23.178 1.00 15.84 183 VAL A O 1
ATOM 1484 N N . SER A 1 184 ? 32.482 31.643 -22.125 1.00 17.24 184 SER A N 1
ATOM 1485 C CA . SER A 1 184 ? 32.754 32.798 -22.962 1.00 14.26 184 SER A CA 1
ATOM 1486 C C . SER A 1 184 ? 32.703 34.061 -22.130 1.00 14.67 184 SER A C 1
ATOM 1487 O O . SER A 1 184 ? 32.025 34.121 -21.101 1.00 19.93 184 SER A O 1
ATOM 1490 N N . LEU A 1 185 ? 33.435 35.068 -22.586 1.00 15.24 185 LEU A N 1
ATOM 1491 C CA . LEU A 1 185 ? 33.351 36.411 -22.036 1.00 17.73 185 LEU A CA 1
ATOM 1492 C C . LEU A 1 185 ? 32.603 37.266 -23.039 1.00 17.80 185 LEU A C 1
ATOM 1493 O O . LEU A 1 185 ? 33.019 37.378 -24.197 1.00 18.84 185 LEU A O 1
ATOM 1498 N N . LEU A 1 186 ? 31.504 37.859 -22.598 1.00 18.67 186 LEU A N 1
ATOM 1499 C CA . LEU A 1 186 ? 30.581 38.549 -23.485 1.00 17.83 186 LEU A CA 1
ATOM 1500 C C . LEU A 1 186 ? 30.594 40.053 -23.217 1.00 24.56 186 LEU A C 1
ATOM 1501 O O . LEU A 1 186 ? 30.776 40.505 -22.079 1.00 27.51 186 LEU A O 1
ATOM 1506 N N . GLN A 1 187 ? 30.378 40.836 -24.267 1.00 23.30 187 GLN A N 1
ATOM 1507 C CA . GLN A 1 187 ? 30.190 42.264 -24.072 1.00 24.10 187 GLN A CA 1
ATOM 1508 C C . GLN A 1 187 ? 29.306 42.808 -25.178 1.00 26.71 187 GLN A C 1
ATOM 1509 O O . GLN A 1 187 ? 29.583 42.571 -26.354 1.00 28.91 187 GLN A O 1
ATOM 1515 N N . LYS A 1 188 ? 28.260 43.547 -24.797 1.00 30.43 188 LYS A N 1
ATOM 1516 C CA . LYS A 1 188 ? 27.358 44.140 -25.786 1.00 32.59 188 LYS A CA 1
ATOM 1517 C C . LYS A 1 188 ? 28.017 45.297 -26.548 1.00 35.23 188 LYS A C 1
ATOM 1518 O O . LYS A 1 188 ? 27.888 45.386 -27.776 1.00 32.94 188 LYS A O 1
ATOM 1524 N N . ASP A 1 189 ? 28.713 46.193 -25.851 1.00 37.31 189 ASP A N 1
ATOM 1525 C CA . ASP A 1 189 ? 29.368 47.331 -26.484 1.00 35.82 189 ASP A CA 1
ATOM 1526 C C . ASP A 1 189 ? 30.624 47.664 -25.691 1.00 40.44 189 ASP A C 1
ATOM 1527 O O . ASP A 1 189 ? 30.800 47.182 -24.563 1.00 38.37 189 ASP A O 1
ATOM 1532 N N . PRO A 1 190 ? 31.538 48.469 -26.262 1.00 44.70 190 PRO A N 1
ATOM 1533 C CA . PRO A 1 190 ? 32.888 48.604 -25.665 1.00 33.24 190 PRO A CA 1
ATOM 1534 C C . PRO A 1 190 ? 32.920 49.140 -24.244 1.00 34.73 190 PRO A C 1
ATOM 1535 O O . PRO A 1 190 ? 33.965 49.021 -23.588 1.00 30.96 190 PRO A O 1
ATOM 1539 N N . SER A 1 191 ? 31.822 49.719 -23.750 1.00 38.21 191 SER A N 1
ATOM 1540 C CA . SER A 1 191 ? 31.744 50.260 -22.399 1.00 39.74 191 SER A CA 1
ATOM 1541 C C . SER A 1 191 ? 30.855 49.454 -21.456 1.00 38.04 191 SER A C 1
ATOM 1542 O O . SER A 1 191 ? 30.946 49.646 -20.236 1.00 31.10 191 SER A O 1
ATOM 1545 N N . SER A 1 192 ? 29.989 48.580 -21.994 1.00 37.72 192 SER A N 1
ATOM 1546 C CA . SER A 1 192 ? 29.091 47.673 -21.278 1.00 34.18 192 SER A CA 1
ATOM 1547 C C . SER A 1 192 ? 29.796 46.873 -20.191 1.00 27.55 192 SER A C 1
ATOM 1548 O O . SER A 1 192 ? 30.996 46.609 -20.291 1.00 29.38 192 SER A O 1
ATOM 1551 N N . PRO A 1 193 ? 29.087 46.458 -19.149 1.00 30.37 193 PRO A N 1
ATOM 1552 C CA . PRO A 1 193 ? 29.623 45.406 -18.282 1.00 23.70 193 PRO A CA 1
ATOM 1553 C C . PRO A 1 193 ? 29.973 44.157 -19.071 1.00 23.65 193 PRO A C 1
ATOM 1554 O O . PRO A 1 193 ? 29.529 43.969 -20.207 1.00 28.35 193 PRO A O 1
ATOM 1558 N N . VAL A 1 194 ? 30.797 43.302 -18.466 1.00 22.16 194 VAL A N 1
ATOM 1559 C CA . VAL A 1 194 ? 31.295 42.100 -19.127 1.00 21.73 194 VAL A CA 1
ATOM 1560 C C . VAL A 1 194 ? 30.749 40.875 -18.411 1.00 20.54 194 VAL A C 1
ATOM 1561 O O . VAL A 1 194 ? 30.648 40.845 -17.177 1.00 18.84 194 VAL A O 1
ATOM 1565 N N . THR A 1 195 ? 30.407 39.856 -19.188 1.00 20.69 195 THR A N 1
ATOM 1566 C CA . THR A 1 195 ? 29.664 38.713 -18.681 1.00 18.80 195 THR A CA 1
ATOM 1567 C C . THR A 1 195 ? 30.456 37.440 -18.902 1.00 17.85 195 THR A C 1
ATOM 1568 O O . THR A 1 195 ? 30.851 37.134 -20.033 1.00 19.88 195 THR A O 1
ATOM 1572 N N . CYS A 1 196 ? 30.685 36.706 -17.822 1.00 15.39 196 CYS A N 1
ATOM 1573 C CA . CYS A 1 196 ? 31.269 35.380 -17.911 1.00 17.82 196 CYS A CA 1
ATOM 1574 C C . CYS A 1 196 ? 30.141 34.365 -18.019 1.00 17.39 196 CYS A C 1
ATOM 1575 O O . CYS A 1 196 ? 29.357 34.194 -17.080 1.00 15.74 196 CYS A O 1
ATOM 1578 N N . HIS A 1 197 ? 30.056 33.693 -19.162 1.00 18.21 197 HIS A N 1
ATOM 1579 C CA . HIS A 1 197 ? 28.947 32.797 -19.461 1.00 16.65 197 HIS A CA 1
ATOM 1580 C C . HIS A 1 197 ? 29.460 31.369 -19.504 1.00 13.99 197 HIS A C 1
ATOM 1581 O O . HIS A 1 197 ? 30.426 31.075 -20.210 1.00 15.12 197 HIS A O 1
ATOM 1588 N N . ALA A 1 198 ? 28.840 30.491 -18.737 1.00 11.50 198 ALA A N 1
ATOM 1589 C CA . ALA A 1 198 ? 29.208 29.084 -18.770 1.00 16.29 198 ALA A CA 1
ATOM 1590 C C . ALA A 1 198 ? 27.942 28.277 -19.021 1.00 15.58 198 ALA A C 1
ATOM 1591 O O . ALA A 1 198 ? 26.917 28.529 -18.382 1.00 16.57 198 ALA A O 1
ATOM 1593 N N . THR A 1 199 ? 28.019 27.322 -19.953 1.00 13.45 199 THR A N 1
ATOM 1594 C CA . THR A 1 199 ? 26.855 26.616 -20.472 1.00 14.76 199 THR A CA 1
ATOM 1595 C C . THR A 1 199 ? 27.260 25.240 -20.969 1.00 15.93 199 THR A C 1
ATOM 1596 O O . THR A 1 199 ? 28.410 25.017 -21.358 1.00 16.20 199 THR A O 1
ATOM 1600 N N . GLY A 1 200 ? 26.296 24.316 -20.942 1.00 16.84 200 GLY A N 1
ATOM 1601 C CA . GLY A 1 200 ? 26.474 22.978 -21.475 1.00 17.27 200 GLY A CA 1
ATOM 1602 C C . GLY A 1 200 ? 27.038 21.963 -20.509 1.00 15.43 200 GLY A C 1
ATOM 1603 O O . GLY A 1 200 ? 27.463 20.884 -20.943 1.00 13.19 200 GLY A O 1
ATOM 1604 N N . PHE A 1 201 ? 27.025 22.274 -19.253 1.00 15.58 201 PHE A N 1
ATOM 1605 C CA . PHE A 1 201 ? 27.600 21.409 -18.271 1.00 20.86 201 PHE A CA 1
ATOM 1606 C C . PHE A 1 201 ? 26.710 20.510 -17.444 1.00 21.37 201 PHE A C 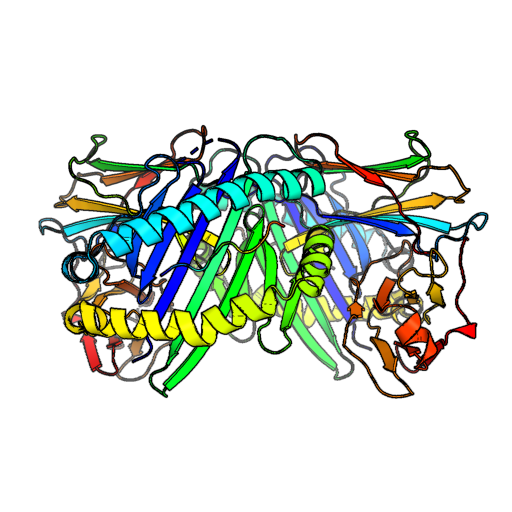1
ATOM 1607 O O . PHE A 1 201 ? 25.589 20.767 -17.226 1.00 17.16 201 PHE A O 1
ATOM 1615 N N . TYR A 1 202 ? 27.307 19.439 -16.977 1.00 18.51 202 TYR A N 1
ATOM 1616 C CA . TYR A 1 202 ? 26.669 18.502 -16.117 1.00 21.23 202 TYR A CA 1
ATOM 1617 C C . TYR A 1 202 ? 27.678 17.726 -15.380 1.00 22.20 202 TYR A C 1
ATOM 1618 O O . TYR A 1 202 ? 28.572 17.266 -15.950 1.00 23.73 202 TYR A O 1
ATOM 1627 N N . PRO A 1 203 ? 27.504 17.541 -14.085 1.00 23.91 203 PRO A N 1
ATOM 1628 C CA . PRO A 1 203 ? 26.398 17.964 -13.203 1.00 20.83 203 PRO A CA 1
ATOM 1629 C C . PRO A 1 203 ? 26.299 19.459 -12.983 1.00 19.06 203 PRO A C 1
ATOM 1630 O O . PRO A 1 203 ? 27.197 20.188 -13.390 1.00 22.62 203 PRO A O 1
ATOM 1634 N N . SER A 1 204 ? 25.241 19.890 -12.299 1.00 19.71 204 SER A N 1
ATOM 1635 C CA . SER A 1 204 ? 24.906 21.304 -12.171 1.00 18.53 204 SER A CA 1
ATOM 1636 C C . SER A 1 204 ? 25.821 22.155 -11.314 1.00 22.64 204 SER A C 1
ATOM 1637 O O . SER A 1 204 ? 25.667 23.382 -11.324 1.00 24.89 204 SER A O 1
ATOM 1640 N N . GLY A 1 205 ? 26.728 21.550 -10.548 1.00 21.93 205 GLY A N 1
ATOM 1641 C CA . GLY A 1 205 ? 27.618 22.320 -9.703 1.00 13.44 205 GLY A CA 1
ATOM 1642 C C . GLY A 1 205 ? 28.658 23.031 -10.552 1.00 18.68 205 GLY A C 1
ATOM 1643 O O . GLY A 1 205 ? 29.439 22.381 -11.267 1.00 23.15 205 GLY A O 1
ATOM 1644 N N . VAL A 1 206 ? 28.668 24.356 -10.507 1.00 22.77 206 VAL A N 1
ATOM 1645 C CA . VAL A 1 206 ? 29.658 25.162 -11.200 1.00 16.21 206 VAL A CA 1
ATOM 1646 C C . VAL A 1 206 ? 30.110 26.229 -10.224 1.00 17.06 206 VAL A C 1
ATOM 1647 O O . VAL A 1 206 ? 29.387 26.576 -9.286 1.00 19.98 206 VAL A O 1
ATOM 1651 N N . THR A 1 207 ? 31.328 26.724 -10.419 1.00 16.94 207 THR A N 1
ATOM 1652 C CA . THR A 1 207 ? 31.799 27.882 -9.674 1.00 19.67 207 THR A CA 1
ATOM 1653 C C . THR A 1 207 ? 32.286 28.916 -10.668 1.00 21.33 207 THR A C 1
ATOM 1654 O O . THR A 1 207 ? 33.122 28.602 -11.517 1.00 26.64 207 THR A O 1
ATOM 1658 N N . ILE A 1 208 ? 31.769 30.136 -10.568 1.00 20.80 208 ILE A N 1
ATOM 1659 C CA . ILE A 1 208 ? 32.222 31.248 -11.392 1.00 22.03 208 ILE A CA 1
ATOM 1660 C C . ILE A 1 208 ? 32.773 32.309 -10.454 1.00 20.07 208 ILE A C 1
ATOM 1661 O O . ILE A 1 208 ? 32.043 32.839 -9.614 1.00 20.30 208 ILE A O 1
ATOM 1666 N N . THR A 1 209 ? 34.055 32.607 -10.593 1.00 21.90 209 THR A N 1
ATOM 1667 C CA . THR A 1 209 ? 34.736 33.616 -9.804 1.00 20.53 209 THR A CA 1
ATOM 1668 C C . THR A 1 209 ? 35.335 34.649 -10.739 1.00 20.93 209 THR A C 1
ATOM 1669 O O . THR A 1 209 ? 35.892 34.299 -11.780 1.00 24.91 209 THR A O 1
ATOM 1673 N N . TRP A 1 210 ? 35.214 35.916 -10.371 1.00 21.79 210 TRP A N 1
ATOM 1674 C CA . TRP A 1 210 ? 35.981 36.975 -11.011 1.00 25.10 210 TRP A CA 1
ATOM 1675 C C . TRP A 1 210 ? 37.312 37.189 -10.283 1.00 24.36 210 TRP A C 1
ATOM 1676 O O . TRP A 1 210 ? 37.460 36.900 -9.091 1.00 26.00 210 TRP A O 1
ATOM 1687 N N . GLN A 1 211 ? 38.287 37.699 -11.010 1.00 22.32 211 GLN A N 1
ATOM 1688 C CA . GLN A 1 211 ? 39.584 37.970 -10.420 1.00 24.04 211 GLN A CA 1
ATOM 1689 C C . GLN A 1 211 ? 40.075 39.349 -10.827 1.00 24.64 211 GLN A C 1
ATOM 1690 O O . GLN A 1 211 ? 39.903 39.783 -11.972 1.00 22.39 211 GLN A O 1
ATOM 1696 N N . LYS A 1 212 ? 40.656 40.035 -9.856 1.00 25.78 212 LYS A N 1
ATOM 1697 C CA . LYS A 1 212 ? 41.387 41.274 -10.060 1.00 28.62 212 LYS A CA 1
ATOM 1698 C C . LYS A 1 212 ? 42.861 40.960 -9.822 1.00 29.36 212 LYS A C 1
ATOM 1699 O O . LYS A 1 212 ? 43.243 40.538 -8.721 1.00 23.15 212 LYS A O 1
ATOM 1705 N N . ASN A 1 213 ? 43.667 41.097 -10.874 1.00 32.23 213 ASN A N 1
ATOM 1706 C CA . ASN A 1 213 ? 45.115 40.909 -10.797 1.00 31.10 213 ASN A CA 1
ATOM 1707 C C . ASN A 1 213 ? 45.484 39.572 -10.149 1.00 31.34 213 ASN A C 1
ATOM 1708 O O . ASN A 1 213 ? 46.352 39.487 -9.279 1.00 34.09 213 ASN A O 1
ATOM 1713 N N . GLY A 1 214 ? 44.809 38.513 -10.586 1.00 28.71 214 GLY A N 1
ATOM 1714 C CA . GLY A 1 214 ? 45.115 37.187 -10.105 1.00 26.37 214 GLY A CA 1
ATOM 1715 C C . GLY A 1 214 ? 44.536 36.821 -8.755 1.00 30.09 214 GLY A C 1
ATOM 1716 O O . GLY A 1 214 ? 44.848 35.739 -8.250 1.00 34.23 214 GLY A O 1
ATOM 1717 N N . GLN A 1 215 ? 43.701 37.669 -8.142 1.00 30.59 215 GLN A N 1
ATOM 1718 C CA . GLN A 1 215 ? 43.089 37.334 -6.851 1.00 30.65 215 GLN A CA 1
ATOM 1719 C C . GLN A 1 215 ? 41.564 37.474 -6.913 1.00 27.00 215 GLN A C 1
ATOM 1720 O O . GLN A 1 215 ? 41.031 38.311 -7.647 1.00 24.21 215 GLN A O 1
ATOM 1726 N N . ASP A 1 216 ? 40.858 36.668 -6.115 1.00 26.19 216 ASP A N 1
ATOM 1727 C CA . ASP A 1 216 ? 39.405 36.653 -6.205 1.00 26.80 216 ASP A CA 1
ATOM 1728 C C . ASP A 1 216 ? 38.828 37.999 -5.786 1.00 28.95 216 ASP A C 1
ATOM 1729 O O . ASP A 1 216 ? 39.300 38.629 -4.836 1.00 26.69 216 ASP A O 1
ATOM 1734 N N . HIS A 1 217 ? 37.801 38.437 -6.516 1.00 28.38 217 HIS A N 1
ATOM 1735 C CA . HIS A 1 217 ? 37.238 39.780 -6.369 1.00 27.30 217 HIS A CA 1
ATOM 1736 C C . HIS A 1 217 ? 35.713 39.705 -6.419 1.00 27.86 217 HIS A C 1
ATOM 1737 O O . HIS A 1 217 ? 35.118 39.393 -7.463 1.00 25.97 217 HIS A O 1
ATOM 1744 N N . ASP A 1 218 ? 35.075 39.960 -5.279 1.00 28.25 218 ASP A N 1
ATOM 1745 C CA . ASP A 1 218 ? 33.630 39.831 -5.141 1.00 28.58 218 ASP A CA 1
ATOM 1746 C C . ASP A 1 218 ? 32.962 41.187 -4.950 1.00 25.48 218 ASP A C 1
ATOM 1747 O O . ASP A 1 218 ? 31.940 41.289 -4.280 1.00 30.74 218 ASP A O 1
ATOM 1752 N N . GLU A 1 219 ? 33.526 42.228 -5.552 1.00 27.61 219 GLU A N 1
ATOM 1753 C CA . GLU A 1 219 ? 32.889 43.532 -5.654 1.00 26.79 219 GLU A CA 1
ATOM 1754 C C . GLU A 1 219 ? 32.287 43.677 -7.046 1.00 27.71 219 GLU A C 1
ATOM 1755 O O . GLU A 1 219 ? 32.902 43.267 -8.032 1.00 27.45 219 GLU A O 1
ATOM 1761 N N . ASP A 1 220 ? 31.088 44.261 -7.132 1.00 27.08 220 ASP A N 1
ATOM 1762 C CA . ASP A 1 220 ? 30.459 44.614 -8.410 1.00 23.82 220 ASP A CA 1
ATOM 1763 C C . ASP A 1 220 ? 30.110 43.396 -9.246 1.00 21.47 220 ASP A C 1
ATOM 1764 O O . ASP A 1 220 ? 29.983 43.498 -10.469 1.00 22.66 220 ASP A O 1
ATOM 1769 N N . VAL A 1 221 ? 29.988 42.243 -8.605 1.00 21.18 221 VAL A N 1
ATOM 1770 C CA . VAL A 1 221 ? 29.721 40.982 -9.273 1.00 21.59 221 VAL A CA 1
ATOM 1771 C C . VAL A 1 221 ? 28.264 40.624 -9.041 1.00 25.97 221 VAL A C 1
ATOM 1772 O O . VAL A 1 221 ? 27.765 40.707 -7.910 1.00 22.48 221 VAL A O 1
ATOM 1776 N N . ASP A 1 222 ? 27.575 40.275 -10.120 1.00 21.25 222 ASP A N 1
ATOM 1777 C CA . ASP A 1 222 ? 26.202 39.797 -10.071 1.00 18.08 222 ASP A CA 1
ATOM 1778 C C . ASP A 1 222 ? 26.225 38.379 -10.607 1.00 24.45 222 ASP A C 1
ATOM 1779 O O . ASP A 1 222 ? 26.229 38.171 -11.827 1.00 27.50 222 ASP A O 1
ATOM 1784 N N . LEU A 1 223 ? 26.243 37.404 -9.707 1.00 23.25 223 LEU A N 1
ATOM 1785 C CA . LEU A 1 223 ? 26.174 36.024 -10.146 1.00 23.74 223 LEU A CA 1
ATOM 1786 C C . LEU A 1 223 ? 24.725 35.704 -10.479 1.00 21.40 223 LEU A C 1
ATOM 1787 O O . LEU A 1 223 ? 23.844 35.824 -9.624 1.00 27.36 223 LEU A O 1
ATOM 1792 N N . GLY A 1 224 ? 24.483 35.319 -11.724 1.00 17.93 224 GLY A N 1
ATOM 1793 C CA . GLY A 1 224 ? 23.165 34.932 -12.162 1.00 24.30 224 GLY A CA 1
ATOM 1794 C C . GLY A 1 224 ? 22.737 33.591 -11.581 1.00 22.56 224 GLY A C 1
ATOM 1795 O O . GLY A 1 224 ? 23.486 32.898 -10.895 1.00 27.48 224 GLY A O 1
ATOM 1796 N N . GLU A 1 225 ? 21.491 33.226 -11.873 1.00 23.57 225 GLU A N 1
ATOM 1797 C CA . GLU A 1 225 ? 20.890 31.994 -11.369 1.00 23.73 225 GLU A CA 1
ATOM 1798 C C . GLU A 1 225 ? 21.403 30.780 -12.143 1.00 21.95 225 GLU A C 1
ATOM 1799 O O . GLU A 1 225 ? 21.812 30.878 -13.305 1.00 22.43 225 GLU A O 1
ATOM 1805 N N . LEU A 1 226 ? 21.324 29.615 -11.503 1.00 21.38 226 LEU A N 1
ATOM 1806 C CA . LEU A 1 226 ? 21.502 28.349 -12.204 1.00 17.88 226 LEU A CA 1
ATOM 1807 C C . LEU A 1 226 ? 20.262 28.051 -13.039 1.00 18.36 226 LEU A C 1
ATOM 1808 O O . LEU A 1 226 ? 19.154 27.887 -12.509 1.00 18.15 226 LEU A O 1
ATOM 1813 N N . LEU A 1 227 ? 20.445 27.977 -14.340 1.00 14.99 227 LEU A N 1
ATOM 1814 C CA . LEU A 1 227 ? 19.353 27.812 -15.276 1.00 13.51 227 LEU A CA 1
ATOM 1815 C C . LEU A 1 227 ? 19.532 26.504 -16.023 1.00 14.21 227 LEU A C 1
ATOM 1816 O O . LEU A 1 227 ? 20.652 25.996 -16.117 1.00 19.51 227 LEU A O 1
ATOM 1821 N N . PRO A 1 228 ? 18.462 25.913 -16.548 1.00 16.22 228 PRO A N 1
ATOM 1822 C CA . PRO A 1 228 ? 18.612 24.718 -17.385 1.00 14.88 228 PRO A CA 1
ATOM 1823 C C . PRO A 1 228 ? 18.639 25.032 -18.874 1.00 13.07 228 PRO A C 1
ATOM 1824 O O . PRO A 1 228 ? 18.129 26.047 -19.328 1.00 15.66 228 PRO A O 1
ATOM 1828 N N . ASN A 1 229 ? 19.285 24.149 -19.626 1.00 17.29 229 ASN A N 1
ATOM 1829 C CA . ASN A 1 229 ? 19.198 24.120 -21.080 1.00 17.39 229 ASN A CA 1
ATOM 1830 C C . ASN A 1 229 ? 18.278 22.966 -21.469 1.00 18.77 229 ASN A C 1
ATOM 1831 O O . ASN A 1 229 ? 17.741 22.260 -20.613 1.00 17.94 229 ASN A O 1
ATOM 1836 N N . GLU A 1 230 ? 18.126 22.741 -22.778 1.00 18.64 230 GLU A N 1
ATOM 1837 C CA . GLU A 1 230 ? 17.117 21.845 -23.337 1.00 21.56 230 GLU A CA 1
ATOM 1838 C C . GLU A 1 230 ? 17.512 20.370 -23.277 1.00 22.44 230 GLU A C 1
ATOM 1839 O O . GLU A 1 230 ? 16.646 19.495 -23.433 1.00 22.93 230 GLU A O 1
ATOM 1845 N N . ASP A 1 231 ? 18.792 20.078 -23.097 1.00 22.55 231 ASP A N 1
ATOM 1846 C CA . ASP A 1 231 ? 19.318 18.735 -22.891 1.00 22.40 231 ASP A CA 1
ATOM 1847 C C . ASP A 1 231 ? 19.556 18.592 -21.384 1.00 30.17 231 ASP A C 1
ATOM 1848 O O . ASP A 1 231 ? 19.226 19.497 -20.613 1.00 41.94 231 ASP A O 1
ATOM 1853 N N . GLY A 1 232 ? 20.127 17.493 -20.946 1.00 23.71 232 GLY A N 1
ATOM 1854 C CA . GLY A 1 232 ? 20.261 17.466 -19.506 1.00 23.73 232 GLY A CA 1
ATOM 1855 C C . GLY A 1 232 ? 21.134 18.511 -18.840 1.00 26.03 232 GLY A C 1
ATOM 1856 O O . GLY A 1 232 ? 21.254 18.518 -17.608 1.00 28.47 232 GLY A O 1
ATOM 1857 N N . SER A 1 233 ? 21.721 19.423 -19.609 1.00 23.49 233 SER A N 1
ATOM 1858 C CA . SER A 1 233 ? 22.773 20.294 -19.105 1.00 21.29 233 SER A CA 1
ATOM 1859 C C . SER A 1 233 ? 22.207 21.626 -18.611 1.00 22.36 233 SER A C 1
ATOM 1860 O O . SER A 1 233 ? 21.034 21.961 -18.821 1.00 21.63 233 SER A O 1
ATOM 1863 N N . PHE A 1 234 ? 23.084 22.399 -17.962 1.00 19.91 234 PHE A N 1
ATOM 1864 C CA . PHE A 1 234 ? 22.724 23.624 -17.264 1.00 15.10 234 PHE A CA 1
ATOM 1865 C C . PHE A 1 234 ? 23.641 24.749 -17.715 1.00 15.08 234 PHE A C 1
ATOM 1866 O O . PHE A 1 234 ? 24.657 24.526 -18.377 1.00 19.69 234 PHE A O 1
ATOM 1874 N N . GLN A 1 235 ? 23.277 25.973 -17.352 1.00 14.52 235 GLN A N 1
ATOM 1875 C CA . GLN A 1 235 ? 24.108 27.135 -17.633 1.00 14.50 235 GLN A CA 1
ATOM 1876 C C . GLN A 1 235 ? 23.983 28.115 -16.479 1.00 15.43 235 GLN A C 1
ATOM 1877 O O . GLN A 1 235 ? 22.992 28.116 -15.747 1.00 14.22 235 GLN A O 1
ATOM 1883 N N . ARG A 1 236 ? 25.010 28.949 -16.321 1.00 18.58 236 ARG A N 1
ATOM 1884 C CA . ARG A 1 236 ? 25.020 29.994 -15.304 1.00 16.71 236 ARG A CA 1
ATOM 1885 C C . ARG A 1 236 ? 25.994 31.061 -15.764 1.00 18.08 236 ARG A C 1
ATOM 1886 O O . ARG A 1 236 ? 26.976 30.756 -16.440 1.00 21.74 236 ARG A O 1
ATOM 1894 N N . MET A 1 237 ? 25.708 32.312 -15.416 1.00 17.02 237 MET A N 1
ATOM 1895 C CA . MET A 1 237 ? 26.570 33.413 -15.802 1.00 18.07 237 MET A CA 1
ATOM 1896 C C . MET A 1 237 ? 26.765 34.375 -14.634 1.00 21.58 237 MET A C 1
ATOM 1897 O O . MET A 1 237 ? 25.953 34.444 -13.711 1.00 22.57 237 MET A O 1
ATOM 1902 N N . SER A 1 238 ? 27.867 35.120 -14.695 1.00 19.21 238 SER A N 1
ATOM 1903 C CA . SER A 1 238 ? 28.199 36.141 -13.717 1.00 22.08 238 SER A CA 1
ATOM 1904 C C . SER A 1 238 ? 28.529 37.437 -14.449 1.00 19.84 238 SER A C 1
ATOM 1905 O O . SER A 1 238 ? 29.051 37.412 -15.562 1.00 20.32 238 SER A O 1
ATOM 1908 N N . THR A 1 239 ? 28.230 38.577 -13.832 1.00 17.89 239 THR A N 1
ATOM 1909 C CA . THR A 1 239 ? 28.498 39.851 -14.484 1.00 20.88 239 THR A CA 1
ATOM 1910 C C . THR A 1 239 ? 29.319 40.785 -13.603 1.00 22.55 239 THR A C 1
ATOM 1911 O O . THR A 1 239 ? 28.924 41.112 -12.479 1.00 21.03 239 THR A O 1
ATOM 1915 N N . LEU A 1 240 ? 30.446 41.237 -14.144 1.00 21.75 240 LEU A N 1
ATOM 1916 C CA . LEU A 1 240 ? 31.271 42.251 -13.506 1.00 23.14 240 LEU A CA 1
ATOM 1917 C C . LEU A 1 240 ? 30.834 43.619 -14.017 1.00 21.36 240 LEU A C 1
ATOM 1918 O O . LEU A 1 240 ? 30.847 43.862 -15.227 1.00 22.77 240 LEU A O 1
ATOM 1923 N N . ASN A 1 241 ? 30.446 44.502 -13.106 1.00 21.85 241 ASN A N 1
ATOM 1924 C CA . ASN A 1 241 ? 29.852 45.791 -13.450 1.00 30.01 241 ASN A CA 1
ATOM 1925 C C . ASN A 1 241 ? 30.864 46.807 -12.905 1.00 37.74 241 ASN A C 1
ATOM 1926 O O . ASN A 1 241 ? 30.723 47.309 -11.785 1.00 39.27 241 ASN A O 1
ATOM 1931 N N . VAL A 1 242 ? 31.888 47.115 -13.702 1.00 39.22 242 VAL A N 1
ATOM 1932 C CA . VAL A 1 242 ? 32.883 48.122 -13.348 1.00 40.85 242 VAL A CA 1
ATOM 1933 C C . VAL A 1 242 ? 33.009 49.009 -14.583 1.00 49.95 242 VAL A C 1
ATOM 1934 O O . VAL A 1 242 ? 32.781 48.574 -15.717 1.00 42.28 242 VAL A O 1
ATOM 1938 N N . GLY A 1 243 ? 33.377 50.268 -14.355 1.00 50.81 243 GLY A N 1
ATOM 1939 C CA . GLY A 1 243 ? 33.652 51.162 -15.450 1.00 58.58 243 GLY A CA 1
ATOM 1940 C C . GLY A 1 243 ? 34.923 50.735 -16.158 1.00 63.93 243 GLY A C 1
ATOM 1941 O O . GLY A 1 243 ? 35.947 50.484 -15.507 1.00 55.89 243 GLY A O 1
ATOM 1942 N N . PRO A 1 244 ? 34.888 50.651 -17.537 1.00 61.20 244 PRO A N 1
ATOM 1943 C CA . PRO A 1 244 ? 36.053 50.148 -18.296 1.00 59.80 244 PRO A CA 1
ATOM 1944 C C . PRO A 1 244 ? 37.350 50.926 -18.070 1.00 67.29 244 PRO A C 1
ATOM 1945 O O . PRO A 1 244 ? 38.401 50.573 -18.623 1.00 60.48 244 PRO A O 1
ATOM 1949 N N . ASP A 1 245 ? 37.300 51.990 -17.267 1.00 60.43 245 ASP A N 1
ATOM 1950 C CA . ASP A 1 245 ? 38.544 52.594 -16.820 1.00 55.54 245 ASP A CA 1
ATOM 1951 C C . ASP A 1 245 ? 39.185 51.780 -15.705 1.00 56.35 245 ASP A C 1
ATOM 1952 O O . ASP A 1 245 ? 40.409 51.613 -15.682 1.00 63.20 245 ASP A O 1
ATOM 1957 N N . GLU A 1 246 ? 38.381 51.253 -14.778 1.00 63.95 246 GLU A N 1
ATOM 1958 C CA . GLU A 1 246 ? 38.895 50.213 -13.893 1.00 58.05 246 GLU A CA 1
ATOM 1959 C C . GLU A 1 246 ? 39.343 48.993 -14.691 1.00 50.60 246 GLU A C 1
ATOM 1960 O O . GLU A 1 246 ? 40.210 48.240 -14.239 1.00 47.44 246 GLU A O 1
ATOM 1966 N N . TRP A 1 247 ? 38.746 48.775 -15.869 1.00 48.05 247 TRP A N 1
ATOM 1967 C CA . TRP A 1 247 ? 39.209 47.731 -16.780 1.00 50.26 247 TRP A CA 1
ATOM 1968 C C . TRP A 1 247 ? 40.614 48.027 -17.291 1.00 58.53 247 TRP A C 1
ATOM 1969 O O . TRP A 1 247 ? 41.433 47.111 -17.449 1.00 57.69 247 TRP A O 1
ATOM 1980 N N . LYS A 1 248 ? 40.899 49.299 -17.586 1.00 59.00 248 LYS A N 1
ATOM 1981 C CA . LYS A 1 248 ? 42.234 49.687 -18.032 1.00 52.72 248 LYS A CA 1
ATOM 1982 C C . LYS A 1 248 ? 43.268 49.401 -16.952 1.00 50.37 248 LYS A C 1
ATOM 1983 O O . LYS A 1 248 ? 44.197 48.613 -17.154 1.00 53.25 248 LYS A O 1
ATOM 1989 N N . ASN A 1 249 ? 43.108 50.021 -15.788 1.00 47.87 249 ASN A N 1
ATOM 1990 C CA . ASN A 1 249 ? 44.075 50.002 -14.689 1.00 49.54 249 ASN A CA 1
ATOM 1991 C C . ASN A 1 249 ? 44.166 48.700 -13.982 1.00 45.01 249 ASN A C 1
ATOM 1992 O O . ASN A 1 249 ? 44.862 48.700 -12.955 1.00 44.37 249 ASN A O 1
ATOM 1997 N N . ASN A 1 250 ? 43.515 47.630 -14.437 1.00 49.06 250 ASN A N 1
ATOM 1998 C CA . ASN A 1 250 ? 43.566 46.346 -13.752 1.00 41.83 250 ASN A CA 1
ATOM 1999 C C . ASN A 1 250 ? 43.410 45.226 -14.776 1.00 41.80 250 ASN A C 1
ATOM 2000 O O . ASN A 1 250 ? 42.983 45.448 -15.914 1.00 43.27 250 ASN A O 1
ATOM 2005 N N . ARG A 1 251 ? 43.771 44.013 -14.356 1.00 38.01 251 ARG A N 1
ATOM 2006 C CA . ARG A 1 251 ? 43.677 42.817 -15.195 1.00 39.24 251 ARG A CA 1
ATOM 2007 C C . ARG A 1 251 ? 42.611 41.902 -14.587 1.00 34.46 251 ARG A C 1
ATOM 2008 O O . ARG A 1 251 ? 42.881 41.115 -13.673 1.00 29.87 251 ARG A O 1
ATOM 2016 N N . PHE A 1 252 ? 41.392 42.028 -15.090 1.00 36.35 252 PHE A N 1
ATOM 2017 C CA . PHE A 1 252 ? 40.295 41.190 -14.646 1.00 30.71 252 PHE A CA 1
ATOM 2018 C C . PHE A 1 252 ? 40.282 39.905 -15.453 1.00 25.08 252 PHE A C 1
ATOM 2019 O O . PHE A 1 252 ? 40.522 39.916 -16.664 1.00 26.43 252 PHE A O 1
ATOM 2027 N N . SER A 1 253 ? 40.041 38.791 -14.768 1.00 24.91 253 SER A N 1
ATOM 2028 C CA . SER A 1 253 ? 39.825 37.514 -15.434 1.00 24.41 253 SER A CA 1
ATOM 2029 C C . SER A 1 253 ? 38.640 36.807 -14.797 1.00 23.54 253 SER A C 1
ATOM 2030 O O . SER A 1 253 ? 38.286 37.055 -13.639 1.00 22.89 253 SER A O 1
ATOM 2033 N N . CYS A 1 254 ? 38.027 35.932 -15.574 1.00 20.43 254 CYS A N 1
ATOM 2034 C CA . CYS A 1 254 ? 36.980 35.059 -15.087 1.00 21.62 254 CYS A CA 1
ATOM 2035 C C . CYS A 1 254 ? 37.511 33.640 -14.938 1.00 20.93 254 CYS A C 1
ATOM 2036 O O . CYS A 1 254 ? 38.284 33.164 -15.770 1.00 24.33 254 CYS A O 1
ATOM 2039 N N . VAL A 1 255 ? 37.086 32.960 -13.885 1.00 18.41 255 VAL A N 1
ATOM 2040 C CA . VAL A 1 255 ? 37.525 31.601 -13.618 1.00 19.35 255 VAL A CA 1
ATOM 2041 C C . VAL A 1 255 ? 36.292 30.747 -13.403 1.00 19.15 255 VAL A C 1
ATOM 2042 O O . VAL A 1 255 ? 35.468 31.045 -12.533 1.00 23.00 255 VAL A O 1
ATOM 2046 N N . VAL A 1 256 ? 36.156 29.696 -14.193 1.00 21.32 256 VAL A N 1
ATOM 2047 C CA . VAL A 1 256 ? 35.029 28.786 -14.070 1.00 19.95 256 VAL A CA 1
ATOM 2048 C C . VAL A 1 256 ? 35.568 27.431 -13.665 1.00 22.67 256 VAL A C 1
ATOM 2049 O O . VAL A 1 256 ? 36.479 26.894 -14.311 1.00 21.13 256 VAL A O 1
ATOM 2053 N N . GLU A 1 257 ? 35.024 26.897 -12.584 1.00 20.54 257 GLU A N 1
ATOM 2054 C CA . GLU A 1 257 ? 35.471 25.631 -12.044 1.00 26.64 257 GLU A CA 1
ATOM 2055 C C . GLU A 1 257 ? 34.294 24.669 -12.065 1.00 20.92 257 GLU A C 1
ATOM 2056 O O . GLU A 1 257 ? 33.196 25.010 -11.614 1.00 21.17 257 GLU A O 1
ATOM 2062 N N . HIS A 1 258 ? 34.525 23.488 -12.616 1.00 17.30 258 HIS A N 1
ATOM 2063 C CA . HIS A 1 258 ? 33.479 22.494 -12.770 1.00 24.90 258 HIS A CA 1
ATOM 2064 C C . HIS A 1 258 ? 34.125 21.121 -12.701 1.00 27.62 258 HIS A C 1
ATOM 2065 O O . HIS A 1 258 ? 35.037 20.832 -13.482 1.00 27.33 258 HIS A O 1
ATOM 2072 N N . GLN A 1 259 ? 33.648 20.284 -11.783 1.00 23.49 259 GLN A N 1
ATOM 2073 C CA . GLN A 1 259 ? 34.173 18.932 -11.598 1.00 28.65 259 GLN A CA 1
ATOM 2074 C C . GLN A 1 259 ? 35.685 19.047 -11.390 1.00 33.28 259 GLN A C 1
ATOM 2075 O O . GLN A 1 259 ? 36.127 19.931 -10.642 1.00 35.83 259 GLN A O 1
ATOM 2081 N N . ASP A 1 260 ? 36.501 18.226 -12.049 1.00 36.80 260 ASP A N 1
ATOM 2082 C CA . ASP A 1 260 ? 37.954 18.242 -11.900 1.00 43.72 260 ASP A CA 1
ATOM 2083 C C . ASP A 1 260 ? 38.649 19.232 -12.842 1.00 43.14 260 ASP A C 1
ATOM 2084 O O . ASP A 1 260 ? 39.855 19.101 -13.073 1.00 50.81 260 ASP A O 1
ATOM 2089 N N . LYS A 1 261 ? 37.929 20.217 -13.386 1.00 35.94 261 LYS A N 1
ATOM 2090 C CA . LYS A 1 261 ? 38.433 21.032 -14.484 1.00 21.15 261 LYS A CA 1
ATOM 2091 C C . LYS A 1 261 ? 38.303 22.512 -14.153 1.00 26.59 261 LYS A C 1
ATOM 2092 O O . LYS A 1 261 ? 37.450 22.914 -13.360 1.00 36.09 261 LYS A O 1
ATOM 2098 N N . THR A 1 262 ? 39.175 23.324 -14.748 1.00 29.03 262 THR A N 1
ATOM 2099 C CA . THR A 1 262 ? 39.184 24.766 -14.531 1.00 23.57 262 THR A CA 1
ATOM 2100 C C . THR A 1 262 ? 39.498 25.484 -15.832 1.00 21.24 262 THR A C 1
ATOM 2101 O O . THR A 1 262 ? 40.452 25.121 -16.521 1.00 25.87 262 THR A O 1
ATOM 2105 N N . ILE A 1 263 ? 38.684 26.487 -16.164 1.00 23.30 263 ILE A N 1
ATOM 2106 C CA . ILE A 1 263 ? 38.802 27.293 -17.373 1.00 17.63 263 ILE A CA 1
ATOM 2107 C C . ILE A 1 263 ? 38.927 28.749 -16.950 1.00 20.00 263 ILE A C 1
ATOM 2108 O O . ILE A 1 263 ? 38.312 29.184 -15.972 1.00 24.70 263 ILE A O 1
ATOM 2113 N N . ARG A 1 264 ? 39.703 29.507 -17.721 1.00 20.33 264 ARG A N 1
ATOM 2114 C CA . ARG A 1 264 ? 40.123 30.859 -17.401 1.00 16.37 264 ARG A CA 1
ATOM 2115 C C . ARG A 1 264 ? 39.948 31.744 -18.624 1.00 15.95 264 ARG A C 1
ATOM 2116 O O . ARG A 1 264 ? 40.323 31.361 -19.734 1.00 19.56 264 ARG A O 1
ATOM 2124 N N . LYS A 1 265 ? 39.407 32.934 -18.431 1.00 19.03 265 LYS A N 1
ATOM 2125 C CA . LYS A 1 265 ? 39.184 33.857 -19.536 1.00 17.36 265 LYS A CA 1
ATOM 2126 C C . LYS A 1 265 ? 39.673 35.239 -19.141 1.00 20.63 265 LYS A C 1
ATOM 2127 O O . LYS A 1 265 ? 39.529 35.644 -17.986 1.00 23.09 265 LYS A O 1
ATOM 2133 N N . THR A 1 266 ? 40.246 35.965 -20.100 1.00 24.01 266 THR A N 1
ATOM 2134 C CA . THR A 1 266 ? 40.769 37.313 -19.893 1.00 23.85 266 THR A CA 1
ATOM 2135 C C . THR A 1 266 ? 40.162 38.245 -20.944 1.00 25.88 266 THR A C 1
ATOM 2136 O O . THR A 1 266 ? 39.327 37.836 -21.752 1.00 26.69 266 THR A O 1
ATOM 2140 N N . GLU A 1 267 ? 40.579 39.515 -20.938 1.00 27.31 267 GLU A N 1
ATOM 2141 C CA . GLU A 1 267 ? 40.011 40.485 -21.872 1.00 26.70 267 GLU A CA 1
ATOM 2142 C C . GLU A 1 267 ? 40.267 40.123 -23.333 1.00 29.76 267 GLU A C 1
ATOM 2143 O O . GLU A 1 267 ? 39.551 40.608 -24.218 1.00 25.69 267 GLU A O 1
ATOM 2149 N N . ASP A 1 268 ? 41.268 39.284 -23.609 1.00 32.95 268 ASP A N 1
ATOM 2150 C CA . ASP A 1 268 ? 41.552 38.892 -24.983 1.00 32.53 268 ASP A CA 1
ATOM 2151 C C . ASP A 1 268 ? 40.463 37.991 -25.560 1.00 32.63 268 ASP A C 1
ATOM 2152 O O . ASP A 1 268 ? 40.337 37.897 -26.787 1.00 32.99 268 ASP A O 1
ATOM 2157 N N . ASP A 1 269 ? 39.652 37.362 -24.710 1.00 29.25 269 ASP A N 1
ATOM 2158 C CA . ASP A 1 269 ? 38.619 36.435 -25.148 1.00 23.82 269 ASP A CA 1
ATOM 2159 C C . ASP A 1 269 ? 37.294 37.104 -25.482 1.00 24.34 269 ASP A C 1
ATOM 2160 O O . ASP A 1 269 ? 36.472 36.477 -26.156 1.00 28.83 269 ASP A O 1
ATOM 2165 N N . ILE A 1 270 ? 37.075 38.353 -25.062 1.00 22.32 270 ILE A N 1
ATOM 2166 C CA . ILE A 1 270 ? 35.787 39.034 -25.216 1.00 24.63 270 ILE A CA 1
ATOM 2167 C C . ILE A 1 270 ? 35.227 38.925 -26.635 1.00 22.04 270 ILE A C 1
ATOM 2168 O O . ILE A 1 270 ? 35.816 39.450 -27.584 1.00 22.25 270 ILE A O 1
ATOM 2173 N N . ILE A 1 271 ? 34.080 38.258 -26.787 1.00 22.49 271 ILE A N 1
ATOM 2174 C CA . ILE A 1 271 ? 33.337 38.262 -28.041 1.00 24.08 271 ILE A CA 1
ATOM 2175 C C . ILE A 1 271 ? 32.143 39.204 -27.916 1.00 25.55 271 ILE A C 1
ATOM 2176 O O . ILE A 1 271 ? 31.749 39.615 -26.821 1.00 20.33 271 ILE A O 1
ATOM 2181 N N . THR A 1 272 ? 31.566 39.563 -29.063 1.00 24.90 272 THR A N 1
ATOM 2182 C CA . THR A 1 272 ? 30.582 40.637 -29.095 1.00 26.88 272 THR A CA 1
ATOM 2183 C C . THR A 1 272 ? 29.840 40.608 -30.419 1.00 25.16 272 THR A C 1
ATOM 2184 O O . THR A 1 272 ? 30.385 40.176 -31.438 1.00 31.39 272 THR A O 1
ATOM 2188 N N . ASN A 1 273 ? 28.594 41.080 -30.392 1.00 24.77 273 ASN A N 1
ATOM 2189 C CA . ASN A 1 273 ? 27.830 41.268 -31.615 1.00 26.54 273 ASN A CA 1
ATOM 2190 C C . ASN A 1 273 ? 28.087 42.622 -32.239 1.00 29.04 273 ASN A C 1
ATOM 2191 O O . ASN A 1 273 ? 27.853 42.792 -33.441 1.00 37.64 273 ASN A O 1
ATOM 2196 N N . PHE A 1 274 ? 28.554 43.580 -31.449 1.00 30.27 274 PHE A N 1
ATOM 2197 C CA . PHE A 1 274 ? 28.905 44.909 -31.935 1.00 33.88 274 PHE A CA 1
ATOM 2198 C C . PHE A 1 274 ? 30.128 44.863 -32.845 1.00 31.01 274 PHE A C 1
ATOM 2199 O O . PHE A 1 274 ? 30.005 44.939 -34.066 1.00 39.58 274 PHE A O 1
ATOM 2207 N N . ARG B 2 2 ? -3.909 31.311 -2.386 1.00 35.97 1 ARG B N 1
ATOM 2208 C CA . ARG B 2 2 ? -2.679 32.028 -2.708 1.00 28.58 1 ARG B CA 1
ATOM 2209 C C . ARG B 2 2 ? -2.534 32.188 -4.222 1.00 30.06 1 ARG B C 1
ATOM 2210 O O . ARG B 2 2 ? -2.973 31.332 -4.984 1.00 32.30 1 ARG B O 1
ATOM 2218 N N . GLN B 2 3 ? -1.919 33.281 -4.668 1.00 29.52 2 GLN B N 1
ATOM 2219 C CA . GLN B 2 3 ? -1.612 33.460 -6.083 1.00 24.17 2 GLN B CA 1
ATOM 2220 C C . GLN B 2 3 ? -0.269 34.161 -6.217 1.00 23.17 2 GLN B C 1
ATOM 2221 O O . GLN B 2 3 ? -0.099 35.278 -5.721 1.00 26.64 2 GLN B O 1
ATOM 2227 N N . SER B 2 4 ? 0.683 33.495 -6.865 1.00 20.90 3 SER B N 1
ATOM 2228 C CA . SER B 2 4 ? 2.017 34.022 -7.110 1.00 18.41 3 SER B CA 1
ATOM 2229 C C . SER B 2 4 ? 2.175 34.298 -8.598 1.00 19.26 3 SER B C 1
ATOM 2230 O O . SER B 2 4 ? 1.822 33.454 -9.426 1.00 19.49 3 SER B O 1
ATOM 2233 N N . ASP B 2 5 ? 2.720 35.467 -8.932 1.00 19.15 4 ASP B N 1
ATOM 2234 C CA . ASP B 2 5 ? 2.988 35.798 -10.325 1.00 21.27 4 ASP B CA 1
ATOM 2235 C C . ASP B 2 5 ? 4.172 34.994 -10.857 1.00 23.59 4 ASP B C 1
ATOM 2236 O O . ASP B 2 5 ? 5.092 34.649 -10.107 1.00 20.88 4 ASP B O 1
ATOM 2241 N N . PRO B 2 6 ? 4.175 34.692 -12.154 1.00 20.77 5 PRO B N 1
ATOM 2242 C CA . PRO B 2 6 ? 5.318 33.986 -12.742 1.00 16.50 5 PRO B CA 1
ATOM 2243 C C . PRO B 2 6 ? 6.539 34.887 -12.866 1.00 19.66 5 PRO B C 1
ATOM 2244 O O . PRO B 2 6 ? 6.456 36.019 -13.363 1.00 17.16 5 PRO B O 1
ATOM 2248 N N . LYS B 2 7 ? 7.673 34.371 -12.389 1.00 18.23 6 LYS B N 1
ATOM 2249 C CA . LYS B 2 7 ? 8.989 34.880 -12.761 1.00 18.56 6 LYS B CA 1
ATOM 2250 C C . LYS B 2 7 ? 9.380 34.269 -14.100 1.00 16.07 6 LYS B C 1
ATOM 2251 O O . LYS B 2 7 ? 9.203 33.069 -14.306 1.00 15.29 6 LYS B O 1
ATOM 2257 N N . VAL B 2 8 ? 9.868 35.085 -15.030 1.00 16.22 7 VAL B N 1
ATOM 2258 C CA . VAL B 2 8 ? 10.100 34.618 -16.397 1.00 17.38 7 VAL B CA 1
ATOM 2259 C C . VAL B 2 8 ? 11.500 35.019 -16.851 1.00 16.83 7 VAL B C 1
ATOM 2260 O O . VAL B 2 8 ? 11.905 36.176 -16.691 1.00 19.61 7 VAL B O 1
ATOM 2264 N N . GLN B 2 9 ? 12.242 34.057 -17.404 1.00 13.54 8 GLN B N 1
ATOM 2265 C CA . GLN B 2 9 ? 13.613 34.278 -17.850 1.00 12.93 8 GLN B CA 1
ATOM 2266 C C . GLN B 2 9 ? 13.782 33.731 -19.257 1.00 15.13 8 GLN B C 1
ATOM 2267 O O . GLN B 2 9 ? 13.591 32.533 -19.481 1.00 14.65 8 GLN B O 1
ATOM 2273 N N . VAL B 2 10 ? 14.130 34.611 -20.196 1.00 15.69 9 VAL B N 1
ATOM 2274 C CA . VAL B 2 10 ? 14.362 34.263 -21.594 1.00 13.76 9 VAL B CA 1
ATOM 2275 C C . VAL B 2 10 ? 15.858 34.337 -21.865 1.00 15.18 9 VAL B C 1
ATOM 2276 O O . VAL B 2 10 ? 16.492 35.369 -21.613 1.00 12.67 9 VAL B O 1
ATOM 2280 N N . TYR B 2 11 ? 16.415 33.256 -22.397 1.00 15.58 10 TYR B N 1
ATOM 2281 C CA . TYR B 2 11 ? 17.837 33.203 -22.709 1.00 12.27 10 TYR B CA 1
ATOM 2282 C C . TYR B 2 11 ? 18.062 32.188 -23.819 1.00 12.71 10 TYR B C 1
ATOM 2283 O O . TYR B 2 11 ? 17.164 31.419 -24.182 1.00 12.82 10 TYR B O 1
ATOM 2292 N N . SER B 2 12 ? 19.286 32.191 -24.345 1.00 12.33 11 SER B N 1
ATOM 2293 C CA . SER B 2 12 ? 19.741 31.222 -25.326 1.00 11.38 11 SER B CA 1
ATOM 2294 C C . SER B 2 12 ? 20.686 30.221 -24.675 1.00 11.56 11 SER B C 1
ATOM 2295 O O . SER B 2 12 ? 21.354 30.524 -23.683 1.00 13.80 11 SER B O 1
ATOM 2298 N N . ARG B 2 13 ? 20.713 29.005 -25.219 1.00 11.22 12 ARG B N 1
ATOM 2299 C CA . ARG B 2 13 ? 21.606 27.988 -24.675 1.00 13.14 12 ARG B CA 1
ATOM 2300 C C . ARG B 2 13 ? 23.066 28.437 -24.771 1.00 16.76 12 ARG B C 1
ATOM 2301 O O . ARG B 2 13 ? 23.792 28.454 -23.773 1.00 15.83 12 ARG B O 1
ATOM 2309 N N . ASN B 2 14 ? 23.508 28.804 -25.961 1.00 17.70 13 ASN B N 1
ATOM 2310 C CA . ASN B 2 14 ? 24.802 29.406 -26.220 1.00 16.19 13 ASN B CA 1
ATOM 2311 C C . ASN B 2 14 ? 24.683 30.925 -26.321 1.00 19.03 13 ASN B C 1
ATOM 2312 O O . ASN B 2 14 ? 23.590 31.460 -26.548 1.00 16.10 13 ASN B O 1
ATOM 2317 N N . PRO B 2 15 ? 25.798 31.648 -26.160 1.00 19.28 14 PRO B N 1
ATOM 2318 C CA . PRO B 2 15 ? 25.773 33.114 -26.288 1.00 17.08 14 PRO B CA 1
ATOM 2319 C C . PRO B 2 15 ? 25.113 33.581 -27.576 1.00 18.07 14 PRO B C 1
ATOM 2320 O O . PRO B 2 15 ? 25.335 33.032 -28.656 1.00 19.37 14 PRO B O 1
ATOM 2324 N N . GLY B 2 16 ? 24.311 34.625 -27.451 1.00 21.12 15 GLY B N 1
ATOM 2325 C CA . GLY B 2 16 ? 23.469 35.058 -28.537 1.00 19.40 15 GLY B CA 1
ATOM 2326 C C . GLY B 2 16 ? 24.210 35.694 -29.681 1.00 20.39 15 GLY B C 1
ATOM 2327 O O . GLY B 2 16 ? 24.003 36.874 -29.974 1.00 24.90 15 GLY B O 1
ATOM 2328 N N . GLU B 2 17 ? 25.049 34.916 -30.356 1.00 22.22 16 GLU B N 1
ATOM 2329 C CA . GLU B 2 17 ? 25.774 35.399 -31.524 1.00 21.47 16 GLU B CA 1
ATOM 2330 C C . GLU B 2 17 ? 24.876 35.395 -32.754 1.00 21.70 16 GLU B C 1
ATOM 2331 O O . GLU B 2 17 ? 24.286 34.364 -33.085 1.00 24.59 16 GLU B O 1
ATOM 2337 N N . TYR B 2 18 ? 24.794 36.540 -33.440 1.00 19.46 17 TYR B N 1
ATOM 2338 C CA . TYR B 2 18 ? 24.027 36.647 -34.681 1.00 20.23 17 TYR B CA 1
ATOM 2339 C C . TYR B 2 18 ? 24.537 35.668 -35.743 1.00 23.89 17 TYR B C 1
ATOM 2340 O O . TYR B 2 18 ? 25.744 35.475 -35.921 1.00 18.90 17 TYR B O 1
ATOM 2349 N N . GLY B 2 19 ? 23.601 35.061 -36.471 1.00 20.89 18 GLY B N 1
ATOM 2350 C CA . GLY B 2 19 ? 23.955 34.159 -37.535 1.00 16.93 18 GLY B CA 1
ATOM 2351 C C . GLY B 2 19 ? 24.304 32.745 -37.114 1.00 20.18 18 GLY B C 1
ATOM 2352 O O . GLY B 2 19 ? 24.530 31.905 -37.991 1.00 19.47 18 GLY B O 1
ATOM 2353 N N . LYS B 2 20 ? 24.342 32.435 -35.822 1.00 15.41 19 LYS B N 1
ATOM 2354 C CA . LYS B 2 20 ? 24.729 31.106 -35.364 1.00 16.36 19 LYS B CA 1
ATOM 2355 C C . LYS B 2 20 ? 23.512 30.368 -34.809 1.00 16.64 19 LYS B C 1
ATOM 2356 O O . LYS B 2 20 ? 22.804 30.893 -33.946 1.00 19.20 19 LYS B O 1
ATOM 2362 N N . ALA B 2 21 ? 23.265 29.159 -35.310 1.00 17.25 20 ALA B N 1
ATOM 2363 C CA . ALA B 2 21 ? 22.138 28.365 -34.830 1.00 17.34 20 ALA B CA 1
ATOM 2364 C C . ALA B 2 21 ? 22.300 28.087 -33.345 1.00 15.33 20 ALA B C 1
ATOM 2365 O O . ALA B 2 21 ? 23.401 27.818 -32.865 1.00 19.81 20 ALA B O 1
ATOM 2367 N N . ASN B 2 22 ? 21.186 28.142 -32.623 1.00 15.68 21 ASN B N 1
ATOM 2368 C CA . ASN B 2 22 ? 21.188 28.228 -31.176 1.00 13.37 21 ASN B CA 1
ATOM 2369 C C . ASN B 2 22 ? 19.835 27.710 -30.693 1.00 17.72 21 ASN B C 1
ATOM 2370 O O . ASN B 2 22 ? 18.987 27.293 -31.493 1.00 16.90 21 ASN B O 1
ATOM 2375 N N . VAL B 2 23 ? 19.619 27.744 -29.377 1.00 17.09 22 VAL B N 1
ATOM 2376 C CA . VAL B 2 23 ? 18.364 27.276 -28.797 1.00 14.32 22 VAL B CA 1
ATOM 2377 C C . VAL B 2 23 ? 17.789 28.376 -27.910 1.00 16.86 22 VAL B C 1
ATOM 2378 O O . VAL B 2 23 ? 18.437 28.805 -26.948 1.00 15.35 22 VAL B O 1
ATOM 2382 N N . LEU B 2 24 ? 16.571 28.825 -28.231 1.00 17.39 23 LEU B N 1
ATOM 2383 C CA . LEU B 2 24 ? 15.843 29.790 -27.413 1.00 15.50 23 LEU B CA 1
ATOM 2384 C C . LEU B 2 24 ? 15.125 29.074 -26.270 1.00 11.58 23 LEU B C 1
ATOM 2385 O O . LEU B 2 24 ? 14.443 28.076 -26.495 1.00 13.25 23 LEU B O 1
ATOM 2390 N N . ILE B 2 25 ? 15.263 29.581 -25.049 1.00 12.88 24 ILE B N 1
ATOM 2391 C CA . ILE B 2 25 ? 14.752 28.900 -23.858 1.00 12.24 24 ILE B CA 1
ATOM 2392 C C . ILE B 2 25 ? 13.983 29.884 -22.977 1.00 11.82 24 ILE B C 1
ATOM 2393 O O . ILE B 2 25 ? 14.460 30.993 -22.712 1.00 13.54 24 ILE B O 1
ATOM 2398 N N . CYS B 2 26 ? 12.797 29.464 -22.519 1.00 13.89 25 CYS B N 1
ATOM 2399 C CA . CYS B 2 26 ? 11.963 30.199 -21.571 1.00 11.67 25 CYS B CA 1
ATOM 2400 C C . CYS B 2 26 ? 11.794 29.356 -20.310 1.00 15.28 25 CYS B C 1
ATOM 2401 O O . CYS B 2 26 ? 11.206 28.271 -20.361 1.00 13.54 25 CYS B O 1
ATOM 2404 N N . TYR B 2 27 ? 12.307 29.849 -19.186 1.00 12.00 26 TYR B N 1
ATOM 2405 C CA . TYR B 2 27 ? 12.188 29.168 -17.904 1.00 14.38 26 TYR B CA 1
ATOM 2406 C C . TYR B 2 27 ? 11.254 29.985 -17.021 1.00 14.21 26 TYR B C 1
ATOM 2407 O O . TYR B 2 27 ? 11.490 31.175 -16.807 1.00 12.41 26 TYR B O 1
ATOM 2416 N N . VAL B 2 28 ? 10.192 29.349 -16.524 1.00 14.08 27 VAL B N 1
ATOM 2417 C CA . VAL B 2 28 ? 9.095 30.032 -15.842 1.00 12.98 27 VAL B CA 1
ATOM 2418 C C . VAL B 2 28 ? 8.913 29.369 -14.493 1.00 11.97 27 VAL B C 1
ATOM 2419 O O . VAL B 2 28 ? 8.800 28.144 -14.413 1.00 16.67 27 VAL B O 1
ATOM 2423 N N . SER B 2 29 ? 8.868 30.159 -13.432 1.00 13.76 28 SER B N 1
ATOM 2424 C CA . SER B 2 29 ? 8.919 29.541 -12.118 1.00 16.72 28 SER B CA 1
ATOM 2425 C C . SER B 2 29 ? 8.249 30.435 -11.098 1.00 17.07 28 SER B C 1
ATOM 2426 O O . SER B 2 29 ? 8.057 31.634 -11.322 1.00 16.94 28 SER B O 1
ATOM 2429 N N . GLY B 2 30 ? 7.897 29.818 -9.966 1.00 24.93 29 GLY B N 1
ATOM 2430 C CA . GLY B 2 30 ? 7.301 30.514 -8.839 1.00 21.97 29 GLY B CA 1
ATOM 2431 C C . GLY B 2 30 ? 5.889 30.995 -9.061 1.00 19.74 29 GLY B C 1
ATOM 2432 O O . GLY B 2 30 ? 5.460 31.935 -8.396 1.00 22.68 29 GLY B O 1
ATOM 2433 N N . PHE B 2 31 ? 5.159 30.394 -9.989 1.00 17.82 30 PHE B N 1
ATOM 2434 C CA . PHE B 2 31 ? 3.781 30.773 -10.244 1.00 21.31 30 PHE B CA 1
ATOM 2435 C C . PHE B 2 31 ? 2.851 29.838 -9.482 1.00 22.83 30 PHE B C 1
ATOM 2436 O O . PHE B 2 31 ? 3.168 28.667 -9.257 1.00 25.11 30 PHE B O 1
ATOM 2444 N N . HIS B 2 32 ? 1.698 30.368 -9.074 1.00 23.53 31 HIS B N 1
ATOM 2445 C CA . HIS B 2 32 ? 0.795 29.531 -8.304 1.00 26.28 31 HIS B CA 1
ATOM 2446 C C . HIS B 2 32 ? -0.600 30.121 -8.352 1.00 25.13 31 HIS B C 1
ATOM 2447 O O . HIS B 2 32 ? -0.730 31.351 -8.375 1.00 27.34 31 HIS B O 1
ATOM 2454 N N . PRO B 2 33 ? -1.655 29.301 -8.447 1.00 26.26 32 PRO B N 1
ATOM 2455 C CA . PRO B 2 33 ? -1.726 27.879 -8.812 1.00 26.49 32 PRO B CA 1
ATOM 2456 C C . PRO B 2 33 ? -1.169 27.586 -10.234 1.00 23.95 32 PRO B C 1
ATOM 2457 O O . PRO B 2 33 ? -0.861 28.531 -10.961 1.00 22.72 32 PRO B O 1
ATOM 2461 N N . PRO B 2 34 ? -1.069 26.307 -10.625 1.00 22.32 33 PRO B N 1
ATOM 2462 C CA . PRO B 2 34 ? -0.269 25.966 -11.821 1.00 20.08 33 PRO B CA 1
ATOM 2463 C C . PRO B 2 34 ? -0.763 26.508 -13.163 1.00 22.41 33 PRO B C 1
ATOM 2464 O O . PRO B 2 34 ? 0.064 26.642 -14.075 1.00 22.72 33 PRO B O 1
ATOM 2468 N N . ASP B 2 35 ? -2.051 26.815 -13.338 1.00 21.36 34 ASP B N 1
ATOM 2469 C CA . ASP B 2 35 ? -2.592 27.081 -14.675 1.00 20.63 34 ASP B CA 1
ATOM 2470 C C . ASP B 2 35 ? -1.753 28.146 -15.395 1.00 21.60 34 ASP B C 1
ATOM 2471 O O . ASP B 2 35 ? -1.701 29.304 -14.964 1.00 19.05 34 ASP B O 1
ATOM 2476 N N . ILE B 2 36 ? -1.114 27.773 -16.511 1.00 18.27 35 ILE B N 1
ATOM 2477 C CA . ILE B 2 36 ? -0.156 28.646 -17.183 1.00 17.89 35 ILE B CA 1
ATOM 2478 C C . ILE B 2 36 ? 0.043 28.177 -18.622 1.00 16.30 35 ILE B C 1
ATOM 2479 O O . ILE B 2 36 ? -0.057 26.988 -18.931 1.00 14.23 35 ILE B O 1
ATOM 2484 N N . THR B 2 37 ? 0.355 29.131 -19.502 1.00 15.72 36 THR B N 1
ATOM 2485 C CA . THR B 2 37 ? 0.619 28.883 -20.915 1.00 15.03 36 THR B CA 1
ATOM 2486 C C . THR B 2 37 ? 1.863 29.652 -21.325 1.00 15.46 36 THR B C 1
ATOM 2487 O O . THR B 2 37 ? 2.064 30.794 -20.893 1.00 14.77 36 THR B O 1
ATOM 2491 N N . ILE B 2 38 ? 2.700 29.023 -22.152 1.00 12.19 37 ILE B N 1
ATOM 2492 C CA . ILE B 2 38 ? 3.966 29.612 -22.569 1.00 11.89 37 ILE B CA 1
ATOM 2493 C C . ILE B 2 38 ? 4.129 29.466 -24.073 1.00 11.20 37 ILE B C 1
ATOM 2494 O O . ILE B 2 38 ? 4.000 28.364 -24.610 1.00 11.23 37 ILE B O 1
ATOM 2499 N N . GLN B 2 39 ? 4.468 30.555 -24.746 1.00 13.49 38 GLN B N 1
ATOM 2500 C CA . GLN B 2 39 ? 4.819 30.497 -26.159 1.00 15.02 38 GLN B CA 1
ATOM 2501 C C . GLN B 2 39 ? 6.109 31.270 -26.438 1.00 15.14 38 GLN B C 1
ATOM 2502 O O . GLN B 2 39 ? 6.401 32.288 -25.808 1.00 12.34 38 GLN B O 1
ATOM 2508 N N . LEU B 2 40 ? 6.866 30.783 -27.415 1.00 16.96 39 LEU B N 1
ATOM 2509 C CA . LEU B 2 40 ? 8.015 31.484 -27.965 1.00 15.18 39 LEU B CA 1
ATOM 2510 C C . LEU B 2 40 ? 7.667 31.973 -29.365 1.00 17.30 39 LEU B C 1
ATOM 2511 O O . LEU B 2 40 ? 7.110 31.213 -30.172 1.00 13.47 39 LEU B O 1
ATOM 2516 N N . LEU B 2 41 ? 7.993 33.237 -29.655 1.00 15.07 40 LEU B N 1
ATOM 2517 C CA . LEU B 2 41 ? 7.625 33.850 -30.923 1.00 15.08 40 LEU B CA 1
ATOM 2518 C C . LEU B 2 41 ? 8.816 34.554 -31.558 1.00 14.29 40 LEU B C 1
ATOM 2519 O O . LEU B 2 41 ? 9.753 34.973 -30.873 1.00 12.29 40 LEU B O 1
ATOM 2524 N N . LYS B 2 42 ? 8.768 34.659 -32.889 1.00 17.36 41 LYS B N 1
ATOM 2525 C CA . LYS B 2 42 ? 9.690 35.473 -33.679 1.00 14.64 41 LYS B CA 1
ATOM 2526 C C . LYS B 2 42 ? 8.877 36.580 -34.325 1.00 17.62 41 LYS B C 1
ATOM 2527 O O . LYS B 2 42 ? 8.037 36.312 -35.191 1.00 20.28 41 LYS B O 1
ATOM 2533 N N . ASN B 2 43 ? 9.113 37.815 -33.890 1.00 18.01 42 ASN B N 1
ATOM 2534 C CA . ASN B 2 43 ? 8.381 38.973 -34.391 1.00 19.02 42 ASN B CA 1
ATOM 2535 C C . ASN B 2 43 ? 6.877 38.777 -34.226 1.00 17.31 42 ASN B C 1
ATOM 2536 O O . ASN B 2 43 ? 6.088 39.068 -35.122 1.00 18.93 42 ASN B O 1
ATOM 2541 N N . GLY B 2 44 ? 6.476 38.273 -33.070 1.00 20.53 43 GLY B N 1
ATOM 2542 C CA . GLY B 2 44 ? 5.071 38.079 -32.778 1.00 22.57 43 GLY B CA 1
ATOM 2543 C C . GLY B 2 44 ? 4.443 36.861 -33.414 1.00 18.48 43 GLY B C 1
ATOM 2544 O O . GLY B 2 44 ? 3.232 36.668 -33.268 1.00 18.57 43 GLY B O 1
ATOM 2545 N N . VAL B 2 45 ? 5.215 36.033 -34.113 1.00 17.76 44 VAL B N 1
ATOM 2546 C CA . VAL B 2 45 ? 4.696 34.837 -34.762 1.00 17.12 44 VAL B CA 1
ATOM 2547 C C . VAL B 2 45 ? 5.277 33.632 -34.061 1.00 16.48 44 VAL B C 1
ATOM 2548 O O . VAL B 2 45 ? 6.503 33.488 -33.993 1.00 14.44 44 VAL B O 1
ATOM 2552 N N . GLU B 2 46 ? 4.393 32.767 -33.551 1.00 19.29 45 GLU B N 1
ATOM 2553 C CA . GLU B 2 46 ? 4.814 31.568 -32.843 1.00 17.95 45 GLU B CA 1
ATOM 2554 C C . GLU B 2 46 ? 5.764 30.723 -33.692 1.00 16.62 45 GLU B C 1
ATOM 2555 O O . GLU B 2 46 ? 5.492 30.421 -34.855 1.00 16.11 45 GLU B O 1
ATOM 2561 N N . ILE B 2 47 ? 6.886 30.340 -33.101 1.00 17.38 46 ILE B N 1
ATOM 2562 C CA . ILE B 2 47 ? 7.845 29.478 -33.777 1.00 16.79 46 ILE B CA 1
ATOM 2563 C C . ILE B 2 47 ? 7.371 28.033 -33.657 1.00 21.64 46 ILE B C 1
ATOM 2564 O O . ILE B 2 47 ? 7.112 27.559 -32.538 1.00 22.48 46 ILE B O 1
ATOM 2569 N N . PRO B 2 48 ? 7.227 27.300 -34.761 1.00 16.43 47 PRO B N 1
ATOM 2570 C CA . PRO B 2 48 ? 6.785 25.906 -34.658 1.00 17.36 47 PRO B CA 1
ATOM 2571 C C . PRO B 2 48 ? 7.877 24.997 -34.114 1.00 20.57 47 PRO B C 1
ATOM 2572 O O . PRO B 2 48 ? 9.073 25.207 -34.346 1.00 17.23 47 PRO B O 1
ATOM 2576 N N . GLY B 2 49 ? 7.442 23.957 -33.405 1.00 18.47 48 GLY B N 1
ATOM 2577 C CA . GLY B 2 49 ? 8.344 22.901 -32.987 1.00 17.42 48 GLY B CA 1
ATOM 2578 C C . GLY B 2 49 ? 8.955 23.041 -31.609 1.00 12.51 48 GLY B C 1
ATOM 2579 O O . GLY B 2 49 ? 9.972 22.402 -31.336 1.00 7.41 48 GLY B O 1
ATOM 2580 N N . SER B 2 50 ? 8.352 23.824 -30.725 1.00 16.10 49 SER B N 1
ATOM 2581 C CA . SER B 2 50 ? 8.841 23.995 -29.364 1.00 14.45 49 SER B CA 1
ATOM 2582 C C . SER B 2 50 ? 8.437 22.829 -28.465 1.00 16.59 49 SER B C 1
ATOM 2583 O O . SER B 2 50 ? 7.418 22.164 -28.681 1.00 16.08 49 SER B O 1
ATOM 2586 N N . THR B 2 51 ? 9.240 22.602 -27.433 1.00 15.56 50 THR B N 1
ATOM 2587 C CA . THR B 2 51 ? 8.997 21.559 -26.447 1.00 13.24 50 THR B CA 1
ATOM 2588 C C . THR B 2 51 ? 8.704 22.219 -25.113 1.00 12.47 50 THR B C 1
ATOM 2589 O O . THR B 2 51 ? 9.271 23.267 -24.803 1.00 14.52 50 THR B O 1
ATOM 2593 N N . GLN B 2 52 ? 7.818 21.614 -24.329 1.00 12.69 51 GLN B N 1
ATOM 2594 C CA . GLN B 2 52 ? 7.529 22.106 -22.994 1.00 12.01 51 GLN B CA 1
ATOM 2595 C C . GLN B 2 52 ? 7.697 20.963 -22.013 1.00 15.03 51 GLN B C 1
ATOM 2596 O O . GLN B 2 52 ? 7.070 19.911 -22.167 1.00 21.62 51 GLN B O 1
ATOM 2602 N N . THR B 2 53 ? 8.537 21.169 -21.004 1.00 13.17 52 THR B N 1
ATOM 2603 C CA . THR B 2 53 ? 8.752 20.136 -20.010 1.00 13.44 52 THR B CA 1
ATOM 2604 C C . THR B 2 53 ? 7.460 19.863 -19.245 1.00 16.61 52 THR B C 1
ATOM 2605 O O . THR B 2 53 ? 6.507 20.645 -19.278 1.00 17.57 52 THR B O 1
ATOM 2609 N N . ASP B 2 54 ? 7.427 18.727 -18.553 1.00 20.07 53 ASP B N 1
ATOM 2610 C CA . ASP B 2 54 ? 6.259 18.375 -17.757 1.00 16.81 53 ASP B CA 1
ATOM 2611 C C . ASP B 2 54 ? 6.274 19.124 -16.430 1.00 16.59 53 ASP B C 1
ATOM 2612 O O . ASP B 2 54 ? 7.329 19.345 -15.831 1.00 15.60 53 ASP B O 1
ATOM 2617 N N . LEU B 2 55 ? 5.093 19.525 -15.981 1.00 19.16 54 LEU B N 1
ATOM 2618 C CA . LEU B 2 55 ? 4.978 20.348 -14.787 1.00 17.07 54 LEU B CA 1
ATOM 2619 C C . LEU B 2 55 ? 5.540 19.633 -13.554 1.00 19.15 54 LEU B C 1
ATOM 2620 O O . LEU B 2 55 ? 5.214 18.475 -13.273 1.00 20.00 54 LEU B O 1
ATOM 2625 N N . ALA B 2 56 ? 6.374 20.339 -12.805 1.00 15.92 55 ALA B N 1
ATOM 2626 C CA . ALA B 2 56 ? 7.115 19.730 -11.715 1.00 18.10 55 ALA B CA 1
ATOM 2627 C C . ALA B 2 56 ? 7.576 20.837 -10.786 1.00 20.71 55 ALA B C 1
ATOM 2628 O O . ALA B 2 56 ? 7.499 22.020 -11.116 1.00 20.84 55 ALA B O 1
ATOM 2630 N N . PHE B 2 57 ? 8.069 20.437 -9.620 1.00 18.52 56 PHE B N 1
ATOM 2631 C CA . PHE B 2 57 ? 8.501 21.408 -8.635 1.00 21.27 56 PHE B CA 1
ATOM 2632 C C . PHE B 2 57 ? 9.605 20.800 -7.785 1.00 21.58 56 PHE B C 1
ATOM 2633 O O . PHE B 2 57 ? 9.734 19.575 -7.673 1.00 15.50 56 PHE B O 1
ATOM 2641 N N . GLU B 2 58 ? 10.395 21.691 -7.178 1.00 29.93 57 GLU B N 1
ATOM 2642 C CA . GLU B 2 58 ? 11.491 21.365 -6.284 1.00 27.26 57 GLU B CA 1
ATOM 2643 C C . GLU B 2 58 ? 11.043 21.629 -4.842 1.00 29.19 57 GLU B C 1
ATOM 2644 O O . GLU B 2 58 ? 9.888 21.996 -4.582 1.00 28.25 57 GLU B O 1
ATOM 2650 N N . GLU B 2 59 ? 11.955 21.442 -3.882 1.00 25.70 58 GLU B N 1
ATOM 2651 C CA . GLU B 2 59 ? 11.568 21.083 -2.521 1.00 34.79 58 GLU B CA 1
ATOM 2652 C C . GLU B 2 59 ? 10.831 22.196 -1.764 1.00 34.63 58 GLU B C 1
ATOM 2653 O O . GLU B 2 59 ? 10.089 21.885 -0.819 1.00 32.72 58 GLU B O 1
ATOM 2659 N N . GLY B 2 60 ? 10.974 23.462 -2.163 1.00 30.02 59 GLY B N 1
ATOM 2660 C CA . GLY B 2 60 ? 10.201 24.526 -1.537 1.00 19.13 59 GLY B CA 1
ATOM 2661 C C . GLY B 2 60 ? 8.861 24.772 -2.210 1.00 25.19 59 GLY B C 1
ATOM 2662 O O . GLY B 2 60 ? 8.263 25.845 -2.059 1.00 23.86 59 GLY B O 1
ATOM 2663 N N . TRP B 2 61 ? 8.393 23.792 -2.986 1.00 21.71 60 TRP B N 1
ATOM 2664 C CA . TRP B 2 61 ? 7.049 23.748 -3.556 1.00 21.56 60 TRP B CA 1
ATOM 2665 C C . TRP B 2 61 ? 6.842 24.715 -4.712 1.00 18.98 60 TRP B C 1
ATOM 2666 O O . TRP B 2 61 ? 5.703 24.901 -5.151 1.00 17.42 60 TRP B O 1
ATOM 2677 N N . GLN B 2 62 ? 7.904 25.319 -5.236 1.00 22.05 61 GLN B N 1
ATOM 2678 C CA . GLN B 2 62 ? 7.772 26.257 -6.347 1.00 25.36 61 GLN B CA 1
ATOM 2679 C C . GLN B 2 62 ? 7.705 25.499 -7.670 1.00 22.93 61 GLN B C 1
ATOM 2680 O O . GLN B 2 62 ? 8.592 24.686 -7.985 1.00 18.25 61 GLN B O 1
ATOM 2686 N N . PHE B 2 63 ? 6.648 25.768 -8.439 1.00 20.73 62 PHE B N 1
ATOM 2687 C CA . PHE B 2 63 ? 6.508 25.162 -9.759 1.00 19.60 62 PHE B CA 1
ATOM 2688 C C . PHE B 2 63 ? 7.511 25.755 -10.729 1.00 15.29 62 PHE B C 1
ATOM 2689 O O . PHE B 2 63 ? 7.931 26.900 -10.594 1.00 21.56 62 PHE B O 1
ATOM 2697 N N . HIS B 2 64 ? 7.920 24.960 -11.704 1.00 14.83 63 HIS B N 1
ATOM 2698 C CA . HIS B 2 64 ? 8.798 25.481 -12.736 1.00 13.34 63 HIS B CA 1
ATOM 2699 C C . HIS B 2 64 ? 8.516 24.744 -14.031 1.00 17.02 63 HIS B C 1
ATOM 2700 O O . HIS B 2 64 ? 8.144 23.567 -14.032 1.00 15.09 63 HIS B O 1
ATOM 2707 N N . LEU B 2 65 ? 8.695 25.456 -15.136 1.00 15.59 64 LEU B N 1
ATOM 2708 C CA . LEU B 2 65 ? 8.421 24.922 -16.455 1.00 15.68 64 LEU B CA 1
ATOM 2709 C C . LEU B 2 65 ? 9.421 25.535 -17.415 1.00 12.82 64 LEU B C 1
ATOM 2710 O O . LEU B 2 65 ? 9.868 26.666 -17.212 1.00 16.58 64 LEU B O 1
ATOM 2715 N N . THR B 2 66 ? 9.774 24.786 -18.455 1.00 9.78 65 THR B N 1
ATOM 2716 C CA . THR B 2 66 ? 10.680 25.269 -19.489 1.00 11.57 65 THR B CA 1
ATOM 2717 C C . THR B 2 66 ? 10.042 25.073 -20.854 1.00 12.53 65 THR B C 1
ATOM 2718 O O . THR B 2 66 ? 9.345 24.080 -21.084 1.00 19.84 65 THR B O 1
ATOM 2722 N N . LYS B 2 67 ? 10.273 26.012 -21.756 1.00 12.26 66 LYS B N 1
ATOM 2723 C CA . LYS B 2 67 ? 9.988 25.799 -23.168 1.00 14.79 66 LYS B CA 1
ATOM 2724 C C . LYS B 2 67 ? 11.196 26.243 -23.977 1.00 12.91 66 LYS B C 1
ATOM 2725 O O . LYS B 2 67 ? 11.825 27.255 -23.662 1.00 10.96 66 LYS B O 1
ATOM 2731 N N . TYR B 2 68 ? 11.522 25.474 -25.007 1.00 12.89 67 TYR B N 1
ATOM 2732 C CA . TYR B 2 68 ? 12.661 25.781 -25.854 1.00 12.35 67 TYR B CA 1
ATOM 2733 C C . TYR B 2 68 ? 12.349 25.417 -27.297 1.00 14.96 67 TYR B C 1
ATOM 2734 O O . TYR B 2 68 ? 11.440 24.626 -27.583 1.00 15.27 67 TYR B O 1
ATOM 2743 N N . VAL B 2 69 ? 13.145 25.988 -28.201 1.00 12.18 68 VAL B N 1
ATOM 2744 C CA . VAL B 2 69 ? 12.947 25.813 -29.630 1.00 13.85 68 VAL B CA 1
ATOM 2745 C C . VAL B 2 69 ? 14.249 26.201 -30.317 1.00 14.01 68 VAL B C 1
ATOM 2746 O O . VAL B 2 69 ? 14.988 27.060 -29.834 1.00 12.58 68 VAL B O 1
ATOM 2750 N N . ASP B 2 70 ? 14.55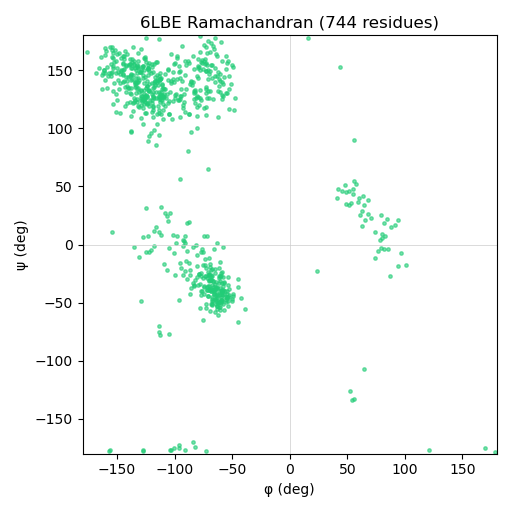2 25.539 -31.425 1.00 12.56 69 ASP B N 1
ATOM 2751 C CA . ASP B 2 70 ? 15.686 25.987 -32.215 1.00 17.58 69 ASP B CA 1
ATOM 2752 C C . ASP B 2 70 ? 15.413 27.381 -32.785 1.00 18.41 69 ASP B C 1
ATOM 2753 O O . ASP B 2 70 ? 14.275 27.737 -33.109 1.00 14.27 69 ASP B O 1
ATOM 2758 N N . PHE B 2 71 ? 16.461 28.190 -32.879 1.00 17.41 70 PHE B N 1
ATOM 2759 C CA . PHE B 2 71 ? 16.331 29.466 -33.560 1.00 15.34 70 PHE B CA 1
ATOM 2760 C C . PHE B 2 71 ? 17.700 29.872 -34.085 1.00 18.58 70 PHE B C 1
ATOM 2761 O O . PHE B 2 71 ? 18.730 29.271 -33.757 1.00 15.95 70 PHE B O 1
ATOM 2769 N N . LEU B 2 72 ? 17.697 30.881 -34.950 1.00 18.64 71 LEU B N 1
ATOM 2770 C CA . LEU B 2 72 ? 18.928 31.390 -35.542 1.00 16.90 71 LEU B CA 1
ATOM 2771 C C . LEU B 2 72 ? 18.868 32.905 -35.559 1.00 17.27 71 LEU B C 1
ATOM 2772 O O . LEU B 2 72 ? 18.375 33.514 -36.517 1.00 23.80 71 LEU B O 1
ATOM 2777 N N . PRO B 2 73 ? 19.433 33.585 -34.619 1.00 18.67 72 PRO B N 1
ATOM 2778 C CA . PRO B 2 73 ? 19.090 34.966 -34.263 1.00 22.51 72 PRO B CA 1
ATOM 2779 C C . PRO B 2 73 ? 19.815 35.838 -35.283 1.00 21.85 72 PRO B C 1
ATOM 2780 O O . PRO B 2 73 ? 21.024 35.717 -35.481 1.00 23.42 72 PRO B O 1
ATOM 2784 N N . GLN B 2 74 ? 19.065 36.736 -35.916 1.00 18.05 73 GLN B N 1
ATOM 2785 C CA . GLN B 2 74 ? 19.639 37.726 -36.804 1.00 21.18 73 GLN B CA 1
ATOM 2786 C C . GLN B 2 74 ? 19.254 39.120 -36.330 1.00 23.38 73 GLN B C 1
ATOM 2787 O O . GLN B 2 74 ? 18.213 39.295 -35.682 1.00 17.74 73 GLN B O 1
ATOM 2793 N N . PRO B 2 75 ? 20.089 40.125 -36.624 1.00 25.57 74 PRO B N 1
ATOM 2794 C CA . PRO B 2 75 ? 19.777 41.501 -36.214 1.00 20.17 74 PRO B CA 1
ATOM 2795 C C . PRO B 2 75 ? 18.384 41.942 -36.660 1.00 18.93 74 PRO B C 1
ATOM 2796 O O . PRO B 2 75 ? 17.893 41.568 -37.728 1.00 19.39 74 PRO B O 1
ATOM 2800 N N . GLY B 2 76 ? 17.744 42.752 -35.824 1.00 21.44 75 GLY B N 1
ATOM 2801 C CA . GLY B 2 76 ? 16.431 43.259 -36.125 1.00 15.69 75 GLY B CA 1
ATOM 2802 C C . GLY B 2 76 ? 15.311 42.273 -35.923 1.00 15.66 75 GLY B C 1
ATOM 2803 O O . GLY B 2 76 ? 14.150 42.651 -36.091 1.00 20.49 75 GLY B O 1
ATOM 2804 N N . GLU B 2 77 ? 15.612 41.018 -35.600 1.00 13.40 76 GLU B N 1
ATOM 2805 C CA . GLU B 2 77 ? 14.570 40.079 -35.223 1.00 18.60 76 GLU B CA 1
ATOM 2806 C C . GLU B 2 77 ? 14.274 40.223 -33.733 1.00 21.71 76 GLU B C 1
ATOM 2807 O O . GLU B 2 77 ? 15.173 40.453 -32.921 1.00 19.65 76 GLU B O 1
ATOM 2813 N N . GLU B 2 78 ? 12.999 40.139 -33.378 1.00 21.11 77 GLU B N 1
ATOM 2814 C CA . GLU B 2 78 ? 12.582 40.285 -31.991 1.00 19.27 77 GLU B CA 1
ATOM 2815 C C . GLU B 2 78 ? 12.044 38.935 -31.539 1.00 20.82 77 GLU B C 1
ATOM 2816 O O . GLU B 2 78 ? 11.029 38.451 -32.063 1.00 18.44 77 GLU B O 1
ATOM 2822 N N . TYR B 2 79 ? 12.756 38.313 -30.598 1.00 18.28 78 TYR B N 1
ATOM 2823 C CA . TYR B 2 79 ? 12.359 37.036 -30.029 1.00 14.73 78 TYR B CA 1
ATOM 2824 C C . TYR B 2 79 ? 11.727 37.262 -28.671 1.00 15.06 78 TYR B C 1
ATOM 2825 O O . TYR B 2 79 ? 12.160 38.122 -27.894 1.00 16.30 78 TYR B O 1
ATOM 2834 N N . THR B 2 80 ? 10.704 36.471 -28.386 1.00 12.69 79 THR B N 1
ATOM 2835 C CA . THR B 2 80 ? 9.764 36.821 -27.340 1.00 13.97 79 THR B CA 1
ATOM 2836 C C . THR B 2 80 ? 9.262 35.546 -26.689 1.00 14.96 79 THR B C 1
ATOM 2837 O O . THR B 2 80 ? 9.041 34.535 -27.359 1.00 17.16 79 THR B O 1
ATOM 2841 N N . CYS B 2 81 ? 9.144 35.591 -25.377 1.00 13.83 80 CYS B N 1
ATOM 2842 C CA . CYS B 2 81 ? 8.415 34.601 -24.623 1.00 12.09 80 CYS B CA 1
ATOM 2843 C C . CYS B 2 81 ? 7.165 35.280 -24.093 1.00 16.76 80 CYS B C 1
ATOM 2844 O O . CYS B 2 81 ? 7.259 36.346 -23.477 1.00 16.31 80 CYS B O 1
ATOM 2847 N N . ARG B 2 82 ? 6.002 34.687 -24.362 1.00 17.51 81 ARG B N 1
ATOM 2848 C CA . ARG B 2 82 ? 4.719 35.189 -23.892 1.00 12.12 81 ARG B CA 1
ATOM 2849 C C . ARG B 2 82 ? 4.128 34.209 -22.898 1.00 14.79 81 ARG B C 1
ATOM 2850 O O . ARG B 2 82 ? 3.984 33.020 -23.207 1.00 12.65 81 ARG B O 1
ATOM 2858 N N . VAL B 2 83 ? 3.754 34.716 -21.725 1.00 15.56 82 VAL B N 1
ATOM 2859 C CA . VAL B 2 83 ? 3.285 33.901 -20.610 1.00 12.74 82 VAL B CA 1
ATOM 2860 C C . VAL B 2 83 ? 1.887 34.356 -20.198 1.00 15.10 82 VAL B C 1
ATOM 2861 O O . VAL B 2 83 ? 1.634 35.555 -20.027 1.00 13.53 82 VAL B O 1
ATOM 2865 N N . ARG B 2 84 ? 0.985 33.394 -20.041 1.00 14.90 83 ARG B N 1
ATOM 2866 C CA . ARG B 2 84 ? -0.372 33.648 -19.586 1.00 14.54 83 ARG B CA 1
ATOM 2867 C C . ARG B 2 84 ? -0.613 32.780 -18.361 1.00 13.30 83 ARG B C 1
ATOM 2868 O O . ARG B 2 84 ? -0.629 31.552 -18.454 1.00 14.16 83 ARG B O 1
ATOM 2876 N N . HIS B 2 85 ? -0.781 33.410 -17.213 1.00 16.07 84 HIS B N 1
ATOM 2877 C CA . HIS B 2 85 ? -0.987 32.704 -15.958 1.00 18.69 84 HIS B CA 1
ATOM 2878 C C . HIS B 2 85 ? -2.392 32.985 -15.440 1.00 22.63 84 HIS B C 1
ATOM 2879 O O . HIS B 2 85 ? -2.746 34.149 -15.221 1.00 21.62 84 HIS B O 1
ATOM 2886 N N . MET B 2 86 ? -3.146 31.928 -15.177 1.00 19.40 85 MET B N 1
ATOM 2887 C CA . MET B 2 86 ? -4.494 32.045 -14.695 1.00 22.17 85 MET B CA 1
ATOM 2888 C C . MET B 2 86 ? -5.311 32.886 -15.655 1.00 26.85 85 MET B C 1
ATOM 2889 O O . MET B 2 86 ? -5.254 32.703 -16.835 1.00 20.49 85 MET B O 1
ATOM 2894 N N . SER B 2 87 ? -6.050 33.841 -15.122 1.00 26.60 86 SER B N 1
ATOM 2895 C CA . SER B 2 87 ? -6.830 34.752 -15.943 1.00 25.57 86 SER B CA 1
ATOM 2896 C C . SER B 2 87 ? -6.176 36.075 -16.106 1.00 29.81 86 SER B C 1
ATOM 2897 O O . SER B 2 87 ? -6.750 36.978 -16.610 1.00 36.73 86 SER B O 1
ATOM 2900 N N . SER B 2 88 ? -4.958 36.174 -15.657 1.00 24.79 87 SER B N 1
ATOM 2901 C CA . SER B 2 88 ? -4.200 37.395 -15.828 1.00 26.77 87 SER B CA 1
ATOM 2902 C C . SER B 2 88 ? -3.990 37.658 -17.317 1.00 29.56 87 SER B C 1
ATOM 2903 O O . SER B 2 88 ? -4.196 36.771 -18.153 1.00 30.30 87 SER B O 1
ATOM 2906 N N . PRO B 2 89 ? -3.635 38.884 -17.687 1.00 32.09 88 PRO B N 1
ATOM 2907 C CA . PRO B 2 89 ? -3.382 39.163 -19.103 1.00 30.82 88 PRO B CA 1
ATOM 2908 C C . PRO B 2 89 ? -2.085 38.514 -19.543 1.00 28.97 88 PRO B C 1
ATOM 2909 O O . PRO B 2 89 ? -1.179 38.267 -18.740 1.00 26.60 88 PRO B O 1
ATOM 2913 N N . THR B 2 90 ? -2.007 38.242 -20.841 1.00 28.05 89 THR B N 1
ATOM 2914 C CA . THR B 2 90 ? -0.830 37.604 -21.411 1.00 21.80 89 THR B CA 1
ATOM 2915 C C . THR B 2 90 ? 0.352 38.567 -21.392 1.00 24.31 89 THR B C 1
ATOM 2916 O O . THR B 2 90 ? 0.258 39.702 -21.874 1.00 24.42 89 THR B O 1
ATOM 2920 N N . LYS B 2 91 ? 1.462 38.123 -20.815 1.00 18.31 90 LYS B N 1
ATOM 2921 C CA . LYS B 2 91 ? 2.607 38.991 -20.606 1.00 21.28 90 LYS B CA 1
ATOM 2922 C C . LYS B 2 91 ? 3.791 38.520 -21.443 1.00 18.64 90 LYS B C 1
ATOM 2923 O O . LYS B 2 91 ? 4.045 37.318 -21.567 1.00 17.17 90 LYS B O 1
ATOM 2929 N N . SER B 2 92 ? 4.478 39.481 -22.057 1.00 18.07 91 SER B N 1
ATOM 2930 C CA . SER B 2 92 ? 5.492 39.225 -23.067 1.00 17.43 91 SER B CA 1
ATOM 2931 C C . SER B 2 92 ? 6.852 39.706 -22.579 1.00 17.27 91 SER B C 1
ATOM 2932 O O . SER B 2 92 ? 6.967 40.793 -22.017 1.00 15.11 91 SER B O 1
ATOM 2935 N N . TYR B 2 93 ? 7.878 38.893 -22.823 1.00 18.09 92 TYR B N 1
ATOM 2936 C CA . TYR B 2 93 ? 9.231 39.111 -22.319 1.00 17.64 92 TYR B CA 1
ATOM 2937 C C . TYR B 2 93 ? 10.192 38.923 -23.478 1.00 15.75 92 TYR B C 1
ATOM 2938 O O . TYR B 2 93 ? 10.180 37.870 -24.122 1.00 13.96 92 TYR B O 1
ATOM 2947 N N . THR B 2 94 ? 11.028 39.929 -23.731 1.00 14.01 93 THR B N 1
ATOM 2948 C CA . THR B 2 94 ? 11.832 39.998 -24.949 1.00 16.36 93 THR B CA 1
ATOM 2949 C C . THR B 2 94 ? 13.237 39.443 -24.724 1.00 17.33 93 THR B C 1
ATOM 2950 O O . THR B 2 94 ? 13.946 39.860 -23.805 1.00 14.57 93 THR B O 1
ATOM 2954 N N . TRP B 2 95 ? 13.643 38.512 -25.569 1.00 17.59 94 TRP B N 1
ATOM 2955 C CA . TRP B 2 95 ? 14.981 37.968 -25.434 1.00 14.73 94 TRP B CA 1
ATOM 2956 C C . TRP B 2 95 ? 16.018 39.043 -25.743 1.00 23.30 94 TRP B C 1
ATOM 2957 O O . TRP B 2 95 ? 15.988 39.673 -26.812 1.00 19.35 94 TRP B O 1
ATOM 2968 N N . GLU B 2 96 ? 16.931 39.257 -24.788 1.00 24.21 95 GLU B N 1
ATOM 2969 C CA . GLU B 2 96 ? 18.037 40.176 -24.957 1.00 19.15 95 GLU B CA 1
ATOM 2970 C C . GLU B 2 96 ? 19.349 39.404 -24.966 1.00 20.80 95 GLU B C 1
ATOM 2971 O O . GLU B 2 96 ? 19.714 38.801 -23.944 1.00 22.69 95 GLU B O 1
ATOM 2977 N N . PRO B 2 97 ? 20.093 39.398 -26.071 1.00 20.15 96 PRO B N 1
ATOM 2978 C CA . PRO B 2 97 ? 21.428 38.780 -26.055 1.00 24.65 96 PRO B CA 1
ATOM 2979 C C . PRO B 2 97 ? 22.379 39.480 -25.088 1.00 24.33 96 PRO B C 1
ATOM 2980 O O . PRO B 2 97 ? 22.299 40.688 -24.853 1.00 23.72 96 PRO B O 1
ATOM 2984 N N . ASP B 2 98 ? 23.293 38.699 -24.524 1.00 25.04 97 ASP B N 1
ATOM 2985 C CA . ASP B 2 98 ? 24.264 39.218 -23.574 1.00 26.40 97 ASP B CA 1
ATOM 2986 C C . ASP B 2 98 ? 25.560 39.633 -24.248 1.00 28.21 97 ASP B C 1
ATOM 2987 O O . ASP B 2 98 ? 26.505 40.032 -23.560 1.00 28.22 97 ASP B O 1
ATOM 2992 N N . MET B 2 99 ? 25.612 39.552 -25.574 1.00 29.16 98 MET B N 1
ATOM 2993 C CA . MET B 2 99 ? 26.735 40.021 -26.365 1.00 27.20 98 MET B CA 1
ATOM 2994 C C . MET B 2 99 ? 26.232 40.913 -27.493 1.00 26.32 98 MET B C 1
ATOM 2995 O O . MET B 2 99 ? 25.063 40.811 -27.875 1.00 26.98 98 MET B O 1
ATOM 3000 N N . GLY C 1 1 ? 18.137 45.859 28.954 1.00 30.78 1 GLY C N 1
ATOM 3001 C CA . GLY C 1 1 ? 17.522 45.007 27.942 1.00 28.14 1 GLY C CA 1
ATOM 3002 C C . GLY C 1 1 ? 17.729 45.493 26.516 1.00 25.09 1 GLY C C 1
ATOM 3003 O O . GLY C 1 1 ? 18.167 46.621 26.289 1.00 23.20 1 GLY C O 1
ATOM 3004 N N . THR C 1 2 ? 17.437 44.631 25.546 1.00 24.43 2 THR C N 1
ATOM 3005 C CA . THR C 1 2 ? 17.391 45.063 24.153 1.00 22.26 2 THR C CA 1
ATOM 3006 C C . THR C 1 2 ? 16.145 45.918 23.907 1.00 18.90 2 THR C C 1
ATOM 3007 O O . THR C 1 2 ? 15.042 45.564 24.331 1.00 20.99 2 THR C O 1
ATOM 3011 N N . HIS C 1 3 ? 16.327 47.044 23.233 1.00 16.79 3 HIS C N 1
ATOM 3012 C CA . HIS C 1 3 ? 15.240 47.860 22.720 1.00 13.60 3 HIS C CA 1
ATOM 3013 C C . HIS C 1 3 ? 15.445 48.072 21.231 1.00 13.84 3 HIS C C 1
ATOM 3014 O O . HIS C 1 3 ? 16.560 47.907 20.723 1.00 14.81 3 HIS C O 1
ATOM 3021 N N . SER C 1 4 ? 14.361 48.452 20.535 1.00 12.29 4 SER C N 1
ATOM 3022 C CA . SER C 1 4 ? 14.381 48.645 19.083 1.00 12.85 4 SER C CA 1
ATOM 3023 C C . SER C 1 4 ? 13.464 49.792 18.668 1.00 16.86 4 SER C C 1
ATOM 3024 O O . SER C 1 4 ? 12.414 50.028 19.283 1.00 15.85 4 SER C O 1
ATOM 3027 N N . LEU C 1 5 ? 13.870 50.506 17.612 1.00 10.21 5 LEU C N 1
ATOM 3028 C CA . LEU C 1 5 ? 13.064 51.566 17.014 1.00 11.68 5 LEU C CA 1
ATOM 3029 C C . LEU C 1 5 ? 12.834 51.239 15.545 1.00 15.75 5 LEU C C 1
ATOM 3030 O O . LEU C 1 5 ? 13.796 51.156 14.773 1.00 14.73 5 LEU C O 1
ATOM 3035 N N . LYS C 1 6 ? 11.557 51.077 15.155 1.00 15.71 6 LYS C N 1
ATOM 3036 C CA . LYS C 1 6 ? 11.196 50.607 13.822 1.00 14.55 6 LYS C CA 1
ATOM 3037 C C . LYS C 1 6 ? 10.115 51.485 13.199 1.00 14.16 6 LYS C C 1
ATOM 3038 O O . LYS C 1 6 ? 9.212 51.965 13.886 1.00 12.96 6 LYS C O 1
ATOM 3044 N N . TYR C 1 7 ? 10.220 51.691 11.890 1.00 17.29 7 TYR C N 1
ATOM 3045 C CA . TYR C 1 7 ? 9.195 52.338 11.083 1.00 17.20 7 TYR C CA 1
ATOM 3046 C C . TYR C 1 7 ? 8.788 51.392 9.969 1.00 16.46 7 TYR C C 1
ATOM 3047 O O . TYR C 1 7 ? 9.656 50.798 9.326 1.00 22.30 7 TYR C O 1
ATOM 3056 N N . VAL C 1 8 ? 7.485 51.225 9.754 1.00 14.06 8 VAL C N 1
ATOM 3057 C CA . VAL C 1 8 ? 6.988 50.460 8.611 1.00 17.34 8 VAL C CA 1
ATOM 3058 C C . VAL C 1 8 ? 6.078 51.351 7.781 1.00 21.89 8 VAL C C 1
ATOM 3059 O O . VAL C 1 8 ? 5.233 52.080 8.324 1.00 24.69 8 VAL C O 1
ATOM 3063 N N . TYR C 1 9 ? 6.295 51.340 6.474 1.00 19.20 9 TYR C N 1
ATOM 3064 C CA . TYR C 1 9 ? 5.440 52.050 5.536 1.00 24.00 9 TYR C CA 1
ATOM 3065 C C . TYR C 1 9 ? 4.695 51.043 4.666 1.00 21.14 9 TYR C C 1
ATOM 3066 O O . TYR C 1 9 ? 5.304 50.154 4.062 1.00 21.49 9 TYR C O 1
ATOM 3075 N N . THR C 1 10 ? 3.392 51.204 4.586 1.00 17.14 10 THR C N 1
ATOM 3076 C CA . THR C 1 10 ? 2.576 50.529 3.599 1.00 19.19 10 THR C CA 1
ATOM 3077 C C . THR C 1 10 ? 2.101 51.579 2.606 1.00 22.97 10 THR C C 1
ATOM 3078 O O . THR C 1 10 ? 1.553 52.615 3.007 1.00 21.17 10 THR C O 1
ATOM 3082 N N . GLY C 1 11 ? 2.312 51.321 1.329 1.00 25.89 11 GLY C N 1
ATOM 3083 C CA . GLY C 1 11 ? 1.711 52.131 0.278 1.00 29.23 11 GLY C CA 1
ATOM 3084 C C . GLY C 1 11 ? 0.928 51.270 -0.691 1.00 27.92 11 GLY C C 1
ATOM 3085 O O . GLY C 1 11 ? 1.340 50.154 -1.019 1.00 30.09 11 GLY C O 1
ATOM 3086 N N . VAL C 1 12 ? -0.190 51.811 -1.178 1.00 25.92 12 VAL C N 1
ATOM 3087 C CA . VAL C 1 12 ? -1.128 51.032 -1.996 1.00 34.05 12 VAL C CA 1
ATOM 3088 C C . VAL C 1 12 ? -1.583 51.848 -3.204 1.00 27.79 12 VAL C C 1
ATOM 3089 O O . VAL C 1 12 ? -2.178 52.919 -3.046 1.00 25.46 12 VAL C O 1
ATOM 3093 N N . SER C 1 13 ? -1.351 51.329 -4.408 1.00 29.67 13 SER C N 1
ATOM 3094 C CA . SER C 1 13 ? -1.958 51.923 -5.601 1.00 32.76 13 SER C CA 1
ATOM 3095 C C . SER C 1 13 ? -3.395 51.425 -5.700 1.00 38.75 13 SER C C 1
ATOM 3096 O O . SER C 1 13 ? -3.629 50.237 -5.945 1.00 37.71 13 SER C O 1
ATOM 3099 N N . ARG C 1 14 ? -4.354 52.326 -5.476 1.00 42.71 14 ARG C N 1
ATOM 3100 C CA . ARG C 1 14 ? -5.784 52.009 -5.506 1.00 43.20 14 ARG C CA 1
ATOM 3101 C C . ARG C 1 14 ? -6.145 50.879 -4.536 1.00 46.99 14 ARG C C 1
ATOM 3102 O O . ARG C 1 14 ? -7.257 50.832 -3.999 1.00 47.22 14 ARG C O 1
ATOM 3110 N N . PHE C 1 18 ? -8.265 51.211 2.863 1.00 53.03 18 PHE C N 1
ATOM 3111 C CA . PHE C 1 18 ? -7.127 51.821 3.547 1.00 50.27 18 PHE C CA 1
ATOM 3112 C C . PHE C 1 18 ? -6.569 53.017 2.751 1.00 48.02 18 PHE C C 1
ATOM 3113 O O . PHE C 1 18 ? -6.715 53.089 1.522 1.00 40.20 18 PHE C O 1
ATOM 3121 N N . PRO C 1 19 ? -5.955 53.960 3.465 1.00 43.91 19 PRO C N 1
ATOM 3122 C CA . PRO C 1 19 ? -5.317 55.100 2.798 1.00 33.26 19 PRO C CA 1
ATOM 3123 C C . PRO C 1 19 ? -4.138 54.680 1.931 1.00 35.03 19 PRO C C 1
ATOM 3124 O O . PRO C 1 19 ? -3.450 53.688 2.199 1.00 40.54 19 PRO C O 1
ATOM 3128 N N . GLU C 1 20 ? -3.892 55.483 0.892 1.00 29.26 20 GLU C N 1
ATOM 3129 C CA . GLU C 1 20 ? -2.820 55.195 -0.057 1.00 32.51 20 GLU C CA 1
ATOM 3130 C C . GLU C 1 20 ? -1.473 54.963 0.639 1.00 33.69 20 GLU C C 1
ATOM 3131 O O . GLU C 1 20 ? -0.691 54.095 0.226 1.00 27.92 20 GLU C O 1
ATOM 3137 N N . PHE C 1 21 ? -1.183 55.727 1.693 1.00 28.73 21 PHE C N 1
ATOM 3138 C CA . PHE C 1 21 ? 0.097 55.623 2.391 1.00 26.55 21 PHE C CA 1
ATOM 3139 C C . PHE C 1 21 ? -0.137 55.622 3.892 1.00 26.39 21 PHE C C 1
ATOM 3140 O O . PHE C 1 21 ? -0.797 56.522 4.421 1.00 23.86 21 PHE C O 1
ATOM 3148 N N . THR C 1 22 ? 0.391 54.607 4.570 1.00 24.78 22 THR C N 1
ATOM 3149 C CA . THR C 1 22 ? 0.262 54.469 6.016 1.00 23.78 22 THR C CA 1
ATOM 3150 C C . THR C 1 22 ? 1.649 54.266 6.589 1.00 22.86 22 THR C C 1
ATOM 3151 O O . THR C 1 22 ? 2.384 53.389 6.125 1.00 25.85 22 THR C O 1
ATOM 3155 N N . ALA C 1 23 ? 2.008 55.068 7.586 1.00 25.46 23 ALA C N 1
ATOM 3156 C CA . ALA C 1 23 ? 3.312 54.976 8.227 1.00 20.99 23 ALA C CA 1
ATOM 3157 C C . ALA C 1 23 ? 3.118 54.800 9.730 1.00 21.71 23 ALA C C 1
ATOM 3158 O O . ALA C 1 23 ? 2.367 55.550 10.366 1.00 19.21 23 ALA C O 1
ATOM 3160 N N . VAL C 1 24 ? 3.775 53.791 10.289 1.00 21.49 24 VAL C N 1
ATOM 3161 C CA . VAL C 1 24 ? 3.670 53.464 11.706 1.00 19.37 24 VAL C CA 1
ATOM 3162 C C . VAL C 1 24 ? 5.082 53.342 12.269 1.00 22.17 24 VAL C C 1
ATOM 3163 O O . VAL C 1 24 ? 5.946 52.693 11.666 1.00 17.48 24 VAL C O 1
ATOM 3167 N N . GLY C 1 25 ? 5.319 53.978 13.410 1.00 20.26 25 GLY C N 1
ATOM 3168 C CA . GLY C 1 25 ? 6.595 53.903 14.102 1.00 16.41 25 GLY C CA 1
ATOM 3169 C C . GLY C 1 25 ? 6.422 53.134 15.407 1.00 16.77 25 GLY C C 1
ATOM 3170 O O . GLY C 1 25 ? 5.391 53.263 16.076 1.00 18.16 25 GLY C O 1
ATOM 3171 N N . MET C 1 26 ? 7.438 52.351 15.758 1.00 14.51 26 MET C N 1
ATOM 3172 C CA . MET C 1 26 ? 7.335 51.438 16.886 1.00 17.73 26 MET C CA 1
ATOM 3173 C C . MET C 1 26 ? 8.592 51.458 17.743 1.00 16.58 26 MET C C 1
ATOM 3174 O O . MET C 1 26 ? 9.715 51.510 17.226 1.00 16.96 26 MET C O 1
ATOM 3179 N N . VAL C 1 27 ? 8.390 51.360 19.050 1.00 10.96 27 VAL C N 1
ATOM 3180 C CA . VAL C 1 27 ? 9.459 51.113 19.997 1.00 15.02 27 VAL C CA 1
ATOM 3181 C C . VAL C 1 27 ? 9.153 49.783 20.678 1.00 15.46 27 VAL C C 1
ATOM 3182 O O . VAL C 1 27 ? 8.031 49.575 21.150 1.00 17.96 27 VAL C O 1
ATOM 3186 N N . ASP C 1 28 ? 10.124 48.858 20.641 1.00 14.01 28 ASP C N 1
ATOM 3187 C CA . ASP C 1 28 ? 9.975 47.480 21.130 1.00 13.54 28 ASP C CA 1
ATOM 3188 C C . ASP C 1 28 ? 8.704 46.814 20.599 1.00 17.65 28 ASP C C 1
ATOM 3189 O O . ASP C 1 28 ? 7.960 46.148 21.326 1.00 18.50 28 ASP C O 1
ATOM 3194 N N . ASP C 1 29 ? 8.471 46.990 19.300 1.00 18.12 29 ASP C N 1
ATOM 3195 C CA . ASP C 1 29 ? 7.351 46.408 18.557 1.00 18.93 29 ASP C CA 1
ATOM 3196 C C . ASP C 1 29 ? 5.991 46.881 19.031 1.00 17.35 29 ASP C C 1
ATOM 3197 O O . ASP C 1 29 ? 4.983 46.271 18.705 1.00 20.99 29 ASP C O 1
ATOM 3202 N N . GLY C 1 30 ? 5.931 47.960 19.799 1.00 17.40 30 GLY C N 1
ATOM 3203 C CA . GLY C 1 30 ? 4.677 48.582 20.168 1.00 16.57 30 GLY C CA 1
ATOM 3204 C C . GLY C 1 30 ? 4.579 49.927 19.461 1.00 16.63 30 GLY C C 1
ATOM 3205 O O . GLY C 1 30 ? 5.522 50.712 19.485 1.00 15.83 30 GLY C O 1
ATOM 3206 N N . GLN C 1 31 ? 3.451 50.140 18.788 1.00 23.81 31 GLN C N 1
ATOM 3207 C CA . GLN C 1 31 ? 3.226 51.377 18.050 1.00 17.48 31 GLN C CA 1
ATOM 3208 C C . GLN C 1 31 ? 3.325 52.586 18.962 1.00 16.29 31 GLN C C 1
ATOM 3209 O O . GLN C 1 31 ? 2.828 52.565 20.091 1.00 19.38 31 GLN C O 1
ATOM 3215 N N . PHE C 1 32 ? 3.979 53.644 18.483 1.00 12.77 32 PHE C N 1
ATOM 3216 C CA . PHE C 1 32 ? 3.949 54.908 19.205 1.00 17.04 32 PHE C CA 1
ATOM 3217 C C . PHE C 1 32 ? 3.610 56.113 18.341 1.00 15.42 32 PHE C C 1
ATOM 3218 O O . PHE C 1 32 ? 3.374 57.192 18.889 1.00 16.41 32 PHE C O 1
ATOM 3226 N N . MET C 1 33 ? 3.592 55.978 17.029 1.00 14.92 33 MET C N 1
ATOM 3227 C CA . MET C 1 33 ? 3.262 57.087 16.160 1.00 18.30 33 MET C CA 1
ATOM 3228 C C . MET C 1 33 ? 2.500 56.517 14.976 1.00 21.34 33 MET C C 1
ATOM 3229 O O . MET C 1 33 ? 2.693 55.356 14.608 1.00 22.57 33 MET C O 1
ATOM 3234 N N . TYR C 1 34 ? 1.606 57.327 14.404 1.00 20.93 34 TYR C N 1
ATOM 3235 C CA . TYR C 1 34 ? 0.814 56.903 13.259 1.00 19.47 34 TYR C CA 1
ATOM 3236 C C . TYR C 1 34 ? 0.739 58.033 12.258 1.00 18.49 34 TYR C C 1
ATOM 3237 O O . TYR C 1 34 ? 0.720 59.205 12.634 1.00 21.87 34 TYR C O 1
ATOM 3246 N N . PHE C 1 35 ? 0.693 57.663 10.979 1.00 19.84 35 PHE C N 1
ATOM 3247 C CA . PHE C 1 35 ? 0.566 58.612 9.881 1.00 25.06 35 PHE C CA 1
ATOM 3248 C C . PHE C 1 35 ? -0.113 57.926 8.699 1.00 27.64 35 PHE C C 1
ATOM 3249 O O . PHE C 1 35 ? 0.201 56.775 8.379 1.00 23.31 35 PHE C O 1
ATOM 3257 N N . ASP C 1 36 ? -1.023 58.644 8.038 1.00 27.34 36 ASP C N 1
ATOM 3258 C CA . ASP C 1 36 ? -1.560 58.171 6.767 1.00 29.02 36 ASP C CA 1
ATOM 3259 C C . ASP C 1 36 ? -1.745 59.343 5.818 1.00 31.57 36 ASP C C 1
ATOM 3260 O O . ASP C 1 36 ? -1.720 60.511 6.217 1.00 32.63 36 ASP C O 1
ATOM 3265 N N . SER C 1 37 ? -1.911 59.012 4.541 1.00 33.62 37 SER C N 1
ATOM 3266 C CA . SER C 1 37 ? -2.115 60.027 3.519 1.00 30.60 37 SER C CA 1
ATOM 3267 C C . SER C 1 37 ? -3.535 60.579 3.516 1.00 36.24 37 SER C C 1
ATOM 3268 O O . SER C 1 37 ? -3.807 61.536 2.783 1.00 41.30 37 SER C O 1
ATOM 3271 N N . ASN C 1 38 ? -4.442 60.022 4.318 1.00 32.25 38 ASN C N 1
ATOM 3272 C CA . ASN C 1 38 ? -5.777 60.598 4.401 1.00 33.10 38 ASN C CA 1
ATOM 3273 C C . ASN C 1 38 ? -5.835 61.749 5.391 1.00 35.21 38 ASN C C 1
ATOM 3274 O O . ASN C 1 38 ? -6.588 62.704 5.174 1.00 40.61 38 ASN C O 1
ATOM 3279 N N . SER C 1 39 ? -5.056 61.691 6.470 1.00 39.17 39 SER C N 1
ATOM 3280 C CA . SER C 1 39 ? -4.982 62.788 7.430 1.00 31.49 39 SER C CA 1
ATOM 3281 C C . SER C 1 39 ? -3.760 63.673 7.237 1.00 35.72 39 SER C C 1
ATOM 3282 O O . SER C 1 39 ? -3.799 64.848 7.625 1.00 37.09 39 SER C O 1
ATOM 3285 N N . MET C 1 40 ? -2.673 63.139 6.671 1.00 33.79 40 MET C N 1
ATOM 3286 C CA . MET C 1 40 ? -1.444 63.911 6.441 1.00 33.85 40 MET C CA 1
ATOM 3287 C C . MET C 1 40 ? -0.959 64.576 7.728 1.00 30.93 40 MET C C 1
ATOM 3288 O O . MET C 1 40 ? -0.451 65.700 7.729 1.00 29.48 40 MET C O 1
ATOM 3293 N N . LYS C 1 41 ? -1.148 63.871 8.838 1.00 32.12 41 LYS C N 1
ATOM 3294 C CA . LYS C 1 41 ? -0.686 64.289 10.150 1.00 33.06 41 LYS C CA 1
ATOM 3295 C C . LYS C 1 41 ? -0.008 63.105 10.831 1.00 31.93 41 LYS C C 1
ATOM 3296 O O . LYS C 1 41 ? -0.499 61.972 10.764 1.00 27.45 41 LYS C O 1
ATOM 3302 N N . ALA C 1 42 ? 1.137 63.369 11.458 1.00 30.31 42 ALA C N 1
ATOM 3303 C CA . ALA C 1 42 ? 1.818 62.388 12.291 1.00 23.34 42 ALA C CA 1
ATOM 3304 C C . ALA C 1 42 ? 1.358 62.588 13.729 1.00 20.58 42 ALA C C 1
ATOM 3305 O O . ALA C 1 42 ? 1.580 63.655 14.307 1.00 20.19 42 ALA C O 1
ATOM 3307 N N . VAL C 1 43 ? 0.710 61.576 14.300 1.00 16.09 43 VAL C N 1
ATOM 3308 C CA . VAL C 1 43 ? 0.019 61.753 15.575 1.00 16.26 43 VAL C CA 1
ATOM 3309 C C . VAL C 1 43 ? 0.546 60.749 16.588 1.00 19.75 43 VAL C C 1
ATOM 3310 O O . VAL C 1 43 ? 0.990 59.653 16.205 1.00 21.91 43 VAL C O 1
ATOM 3314 N N . PRO C 1 44 ? 0.515 61.082 17.876 1.00 17.28 44 PRO C N 1
ATOM 3315 C CA . PRO C 1 44 ? 1.046 60.180 18.908 1.00 16.63 44 PRO C CA 1
ATOM 3316 C C . PRO C 1 44 ? 0.090 59.051 19.254 1.00 19.01 44 PRO C C 1
ATOM 3317 O O . PRO C 1 44 ? -1.135 59.183 19.157 1.00 17.79 44 PRO C O 1
ATOM 3321 N N . LYS C 1 45 ? 0.679 57.932 19.700 1.00 17.90 45 LYS C N 1
ATOM 3322 C CA . LYS C 1 45 ? -0.058 56.693 19.937 1.00 20.09 45 LYS C CA 1
ATOM 3323 C C . LYS C 1 45 ? 0.294 56.016 21.255 1.00 23.15 45 LYS C C 1
ATOM 3324 O O . LYS C 1 45 ? -0.263 54.948 21.558 1.00 18.16 45 LYS C O 1
ATOM 3330 N N . THR C 1 46 ? 1.235 56.568 22.011 1.00 19.76 46 THR C N 1
ATOM 3331 C CA . THR C 1 46 ? 1.437 56.211 23.402 1.00 19.63 46 THR C CA 1
ATOM 3332 C C . THR C 1 46 ? 1.368 57.496 24.203 1.00 18.90 46 THR C C 1
ATOM 3333 O O . THR C 1 46 ? 1.579 58.588 23.671 1.00 20.11 46 THR C O 1
ATOM 3337 N N . GLU C 1 47 ? 1.050 57.373 25.486 1.00 21.16 47 GLU C N 1
ATOM 3338 C CA . GLU C 1 47 ? 1.022 58.584 26.290 1.00 22.82 47 GLU C CA 1
ATOM 3339 C C . GLU C 1 47 ? 2.431 59.119 26.504 1.00 21.09 47 GLU C C 1
ATOM 3340 O O . GLU C 1 47 ? 2.616 60.333 26.630 1.00 23.61 47 GLU C O 1
ATOM 3346 N N . TRP C 1 48 ? 3.443 58.252 26.463 1.00 21.54 48 TRP C N 1
ATOM 3347 C CA . TRP C 1 48 ? 4.791 58.725 26.768 1.00 22.64 48 TRP C CA 1
ATOM 3348 C C . TRP C 1 48 ? 5.413 59.544 25.638 1.00 21.37 48 TRP C C 1
ATOM 3349 O O . TRP C 1 48 ? 6.238 60.414 25.922 1.00 22.29 48 TRP C O 1
ATOM 3360 N N . ILE C 1 49 ? 5.054 59.311 24.372 1.00 19.51 49 ILE C N 1
ATOM 3361 C CA . ILE C 1 49 ? 5.524 60.249 23.358 1.00 14.76 49 ILE C CA 1
ATOM 3362 C C . ILE C 1 49 ? 4.656 61.510 23.343 1.00 21.57 49 ILE C C 1
ATOM 3363 O O . ILE C 1 49 ? 5.172 62.614 23.122 1.00 22.74 49 ILE C O 1
ATOM 3368 N N . ARG C 1 50 ? 3.351 61.386 23.605 1.00 21.20 50 ARG C N 1
ATOM 3369 C CA . ARG C 1 50 ? 2.490 62.565 23.698 1.00 25.25 50 ARG C CA 1
ATOM 3370 C C . ARG C 1 50 ? 3.029 63.553 24.731 1.00 23.78 50 ARG C C 1
ATOM 3371 O O . ARG C 1 50 ? 3.167 64.750 24.458 1.00 21.23 50 ARG C O 1
ATOM 3379 N N . GLN C 1 51 ? 3.349 63.068 25.923 1.00 26.35 51 GLN C N 1
ATOM 3380 C CA . GLN C 1 51 ? 3.732 63.955 27.011 1.00 22.47 51 GLN C CA 1
ATOM 3381 C C . GLN C 1 51 ? 5.143 64.491 26.878 1.00 22.42 51 GLN C C 1
ATOM 3382 O O . GLN C 1 51 ? 5.547 65.313 27.705 1.00 25.69 51 GLN C O 1
ATOM 3388 N N . ASN C 1 52 ? 5.904 64.067 25.872 1.00 21.52 52 ASN C N 1
ATOM 3389 C CA . ASN C 1 52 ? 7.315 64.418 25.828 1.00 23.43 52 ASN C CA 1
ATOM 3390 C C . ASN C 1 52 ? 7.777 65.113 24.562 1.00 21.97 52 ASN C C 1
ATOM 3391 O O . ASN C 1 52 ? 8.932 65.554 24.523 1.00 23.80 52 ASN C O 1
ATOM 3396 N N . GLU C 1 53 ? 6.933 65.235 23.543 1.00 18.03 53 GLU C N 1
ATOM 3397 C CA . GLU C 1 53 ? 7.297 65.949 22.329 1.00 21.94 53 GLU C CA 1
ATOM 3398 C C . GLU C 1 53 ? 6.217 66.960 21.996 1.00 21.98 53 GLU C C 1
ATOM 3399 O O . GLU C 1 53 ? 5.031 66.619 21.931 1.00 24.61 53 GLU C O 1
ATOM 3405 N N . GLY C 1 54 ? 6.638 68.202 21.792 1.00 24.57 54 GLY C N 1
ATOM 3406 C CA . GLY C 1 54 ? 5.731 69.286 21.500 1.00 22.27 54 GLY C CA 1
ATOM 3407 C C . GLY C 1 54 ? 5.376 69.376 20.030 1.00 24.49 54 GLY C C 1
ATOM 3408 O O . GLY C 1 54 ? 5.702 68.512 19.211 1.00 25.80 54 GLY C O 1
ATOM 3409 N N . ALA C 1 55 ? 4.717 70.478 19.695 1.00 18.81 55 ALA C N 1
ATOM 3410 C CA . ALA C 1 55 ? 4.050 70.563 18.414 1.00 17.97 55 ALA C CA 1
ATOM 3411 C C . ALA C 1 55 ? 5.049 70.657 17.268 1.00 23.97 55 ALA C C 1
ATOM 3412 O O . ALA C 1 55 ? 4.732 70.259 16.143 1.00 26.31 55 ALA C O 1
ATOM 3414 N N . ASP C 1 56 ? 6.256 71.164 17.526 1.00 24.73 56 ASP C N 1
ATOM 3415 C CA . ASP C 1 56 ? 7.248 71.261 16.456 1.00 25.96 56 ASP C CA 1
ATOM 3416 C C . ASP C 1 56 ? 7.717 69.885 16.018 1.00 25.83 56 ASP C C 1
ATOM 3417 O O . ASP C 1 56 ? 7.904 69.644 14.822 1.00 27.58 56 ASP C O 1
ATOM 3422 N N . TYR C 1 57 ? 7.917 68.971 16.970 1.00 21.55 57 TYR C N 1
ATOM 3423 C CA . TYR C 1 57 ? 8.315 67.613 16.623 1.00 20.13 57 TYR C CA 1
ATOM 3424 C C . TYR C 1 57 ? 7.262 66.949 15.736 1.00 25.64 57 TYR C C 1
ATOM 3425 O O . TYR C 1 57 ? 7.589 66.352 14.700 1.00 19.40 57 TYR C O 1
ATOM 3434 N N . TRP C 1 58 ? 5.985 67.050 16.123 1.00 22.25 58 TRP C N 1
ATOM 3435 C CA . TRP C 1 58 ? 4.929 66.485 15.288 1.00 22.54 58 TRP C CA 1
ATOM 3436 C C . TRP C 1 58 ? 4.866 67.172 13.936 1.00 24.06 58 TRP C C 1
ATOM 3437 O O . TRP C 1 58 ? 4.630 66.525 12.904 1.00 22.91 58 TRP C O 1
ATOM 3448 N N . ASP C 1 59 ? 5.094 68.479 13.917 1.00 24.83 59 ASP C N 1
ATOM 3449 C CA . ASP C 1 59 ? 5.102 69.200 12.653 1.00 29.12 59 ASP C CA 1
ATOM 3450 C C . ASP C 1 59 ? 6.232 68.710 11.758 1.00 27.49 59 ASP C C 1
ATOM 3451 O O . ASP C 1 59 ? 6.005 68.325 10.604 1.00 29.25 59 ASP C O 1
ATOM 3456 N N . ARG C 1 60 ? 7.458 68.708 12.292 1.00 25.19 60 ARG C N 1
ATOM 3457 C CA . ARG C 1 60 ? 8.612 68.133 11.605 1.00 22.78 60 ARG C CA 1
ATOM 3458 C C . ARG C 1 60 ? 8.325 66.727 11.108 1.00 24.50 60 ARG C C 1
ATOM 3459 O O . ARG C 1 60 ? 8.625 66.384 9.959 1.00 30.02 60 ARG C O 1
ATOM 3467 N N . GLN C 1 61 ? 7.775 65.881 11.979 1.00 28.73 61 GLN C N 1
ATOM 3468 C CA . GLN C 1 61 ? 7.506 64.499 11.598 1.00 27.52 61 GLN C CA 1
ATOM 3469 C C . GLN C 1 61 ? 6.417 64.403 10.529 1.00 28.86 61 GLN C C 1
ATOM 3470 O O . GLN C 1 61 ? 6.446 63.494 9.689 1.00 26.72 61 GLN C O 1
ATOM 3476 N N . THR C 1 62 ? 5.458 65.327 10.538 1.00 28.97 62 THR C N 1
ATOM 3477 C CA . THR C 1 62 ? 4.493 65.391 9.448 1.00 26.58 62 THR C CA 1
ATOM 3478 C C . THR C 1 62 ? 5.173 65.763 8.128 1.00 26.72 62 THR C C 1
ATOM 3479 O O . THR C 1 62 ? 4.966 65.096 7.103 1.00 24.35 62 THR C O 1
ATOM 3483 N N . GLN C 1 63 ? 6.027 66.794 8.141 1.00 23.30 63 GLN C N 1
ATOM 3484 C CA . GLN C 1 63 ? 6.702 67.209 6.907 1.00 26.74 63 GLN C CA 1
ATOM 3485 C C . GLN C 1 63 ? 7.501 66.066 6.286 1.00 26.25 63 GLN C C 1
ATOM 3486 O O . GLN C 1 63 ? 7.490 65.881 5.062 1.00 26.90 63 GLN C O 1
ATOM 3492 N N . VAL C 1 64 ? 8.211 65.297 7.112 1.00 28.07 64 VAL C N 1
ATOM 3493 C CA . VAL C 1 64 ? 9.059 64.232 6.588 1.00 25.51 64 VAL C CA 1
ATOM 3494 C C . VAL C 1 64 ? 8.214 63.150 5.940 1.00 20.99 64 VAL C C 1
ATOM 3495 O O . VAL C 1 64 ? 8.551 62.638 4.868 1.00 25.85 64 VAL C O 1
ATOM 3499 N N . LEU C 1 65 ? 7.106 62.783 6.577 1.00 21.06 65 LEU C N 1
ATOM 3500 C CA . LEU C 1 65 ? 6.282 61.699 6.068 1.00 22.36 65 LEU C CA 1
ATOM 3501 C C . LEU C 1 65 ? 5.422 62.138 4.884 1.00 26.58 65 LEU C C 1
ATOM 3502 O O . LEU C 1 65 ? 5.014 61.300 4.074 1.00 25.18 65 LEU C O 1
ATOM 3507 N N . ILE C 1 66 ? 5.119 63.430 4.767 1.00 26.01 66 ILE C N 1
ATOM 3508 C CA . ILE C 1 66 ? 4.567 63.918 3.509 1.00 25.81 66 ILE C CA 1
ATOM 3509 C C . ILE C 1 66 ? 5.572 63.708 2.394 1.00 25.37 66 ILE C C 1
ATOM 3510 O O . ILE C 1 66 ? 5.220 63.279 1.288 1.00 35.01 66 ILE C O 1
ATOM 3515 N N . GLY C 1 67 ? 6.836 64.018 2.665 1.00 23.86 67 GLY C N 1
ATOM 3516 C CA . GLY C 1 67 ? 7.883 63.688 1.717 1.00 27.42 67 GLY C CA 1
ATOM 3517 C C . GLY C 1 67 ? 7.873 62.221 1.359 1.00 29.62 67 GLY C C 1
ATOM 3518 O O . GLY C 1 67 ? 7.944 61.851 0.185 1.00 34.09 67 GLY C O 1
ATOM 3519 N N . ALA C 1 68 ? 7.751 61.361 2.371 1.00 29.44 68 ALA C N 1
ATOM 3520 C CA . ALA C 1 68 ? 7.717 59.926 2.114 1.00 29.93 68 ALA C CA 1
ATOM 3521 C C . ALA C 1 68 ? 6.538 59.556 1.229 1.00 26.93 68 ALA C C 1
ATOM 3522 O O . ALA C 1 68 ? 6.690 58.781 0.279 1.00 31.43 68 ALA C O 1
ATOM 3524 N N . HIS C 1 69 ? 5.359 60.122 1.510 1.00 30.71 69 HIS C N 1
ATOM 3525 C CA . HIS C 1 69 ? 4.169 59.810 0.721 1.00 28.36 69 HIS C CA 1
ATOM 3526 C C . HIS C 1 69 ? 4.381 60.126 -0.754 1.00 32.88 69 HIS C C 1
ATOM 3527 O O . HIS C 1 69 ? 3.959 59.356 -1.621 1.00 38.47 69 HIS C O 1
ATOM 3534 N N . GLN C 1 70 ? 5.065 61.231 -1.066 1.00 32.07 70 GLN C N 1
ATOM 3535 C CA . GLN C 1 70 ? 5.251 61.575 -2.471 1.00 27.59 70 GLN C CA 1
ATOM 3536 C C . GLN C 1 70 ? 6.386 60.801 -3.120 1.00 30.98 70 GLN C C 1
ATOM 3537 O O . GLN C 1 70 ? 6.345 60.567 -4.331 1.00 35.16 70 GLN C O 1
ATOM 3543 N N . VAL C 1 71 ? 7.398 60.378 -2.361 1.00 29.87 71 VAL C N 1
ATOM 3544 C CA . VAL C 1 71 ? 8.386 59.489 -2.969 1.00 27.32 71 VAL C CA 1
ATOM 3545 C C . VAL C 1 71 ? 7.772 58.115 -3.218 1.00 33.20 71 VAL C C 1
ATOM 3546 O O . VAL C 1 71 ? 8.080 57.455 -4.224 1.00 27.15 71 VAL C O 1
ATOM 3550 N N . PHE C 1 72 ? 6.887 57.665 -2.321 1.00 31.06 72 PHE C N 1
ATOM 3551 C CA . PHE C 1 72 ? 6.201 56.400 -2.541 1.00 28.98 72 PHE C CA 1
ATOM 3552 C C . PHE C 1 72 ? 5.385 56.451 -3.832 1.00 31.37 72 PHE C C 1
ATOM 3553 O O . PHE C 1 72 ? 5.581 55.623 -4.732 1.00 31.02 72 PHE C O 1
ATOM 3561 N N . LYS C 1 73 ? 4.478 57.433 -3.949 1.00 27.80 73 LYS C N 1
ATOM 3562 C CA . LYS C 1 73 ? 3.628 57.545 -5.136 1.00 30.58 73 LYS C CA 1
ATOM 3563 C C . LYS C 1 73 ? 4.442 57.466 -6.417 1.00 30.16 73 LYS C C 1
ATOM 3564 O O . LYS C 1 73 ? 4.068 56.765 -7.362 1.00 32.63 73 LYS C O 1
ATOM 3570 N N . ASP C 1 74 ? 5.575 58.167 -6.459 1.00 31.76 74 ASP C N 1
ATOM 3571 C CA . ASP C 1 74 ? 6.435 58.081 -7.632 1.00 29.27 74 ASP C CA 1
ATOM 3572 C C . ASP C 1 74 ? 7.080 56.708 -7.753 1.00 27.80 74 ASP C C 1
ATOM 3573 O O . ASP C 1 74 ? 7.201 56.173 -8.860 1.00 32.01 74 ASP C O 1
ATOM 3578 N N . SER C 1 75 ? 7.514 56.121 -6.638 1.00 26.22 75 SER C N 1
ATOM 3579 C CA . SER C 1 75 ? 8.258 54.867 -6.737 1.00 31.76 75 SER C CA 1
ATOM 3580 C C . SER C 1 75 ? 7.365 53.729 -7.226 1.00 34.48 75 SER C C 1
ATOM 3581 O O . SER C 1 75 ? 7.711 53.029 -8.186 1.00 33.18 75 SER C O 1
ATOM 3584 N N . ILE C 1 76 ? 6.206 53.534 -6.584 1.00 32.16 76 ILE C N 1
ATOM 3585 C CA . ILE C 1 76 ? 5.309 52.454 -6.987 1.00 31.25 76 ILE C CA 1
ATOM 3586 C C . ILE C 1 76 ? 4.940 52.588 -8.462 1.00 35.09 76 ILE C C 1
ATOM 3587 O O . ILE C 1 76 ? 4.916 51.594 -9.201 1.00 30.59 76 ILE C O 1
ATOM 3592 N N . GLN C 1 77 ? 4.700 53.822 -8.929 1.00 30.86 77 GLN C N 1
ATOM 3593 C CA . GLN C 1 77 ? 4.456 54.028 -10.354 1.00 36.26 77 GLN C CA 1
ATOM 3594 C C . GLN C 1 77 ? 5.609 53.507 -11.206 1.00 38.23 77 GLN C C 1
ATOM 3595 O O . GLN C 1 77 ? 5.374 53.014 -12.310 1.00 43.59 77 GLN C O 1
ATOM 3601 N N . ILE C 1 78 ? 6.849 53.575 -10.709 1.00 36.26 78 ILE C N 1
ATOM 3602 C CA . ILE C 1 78 ? 7.998 53.112 -11.491 1.00 37.38 78 ILE C CA 1
ATOM 3603 C C . ILE C 1 78 ? 8.106 51.595 -11.466 1.00 32.83 78 ILE C C 1
ATOM 3604 O O . ILE C 1 78 ? 8.201 50.951 -12.515 1.00 37.89 78 ILE C O 1
ATOM 3609 N N . VAL C 1 79 ? 8.143 51.003 -10.271 1.00 38.67 79 VAL C N 1
ATOM 3610 C CA . VAL C 1 79 ? 8.355 49.558 -10.178 1.00 35.48 79 VAL C CA 1
ATOM 3611 C C . VAL C 1 79 ? 7.245 48.804 -10.897 1.00 36.89 79 VAL C C 1
ATOM 3612 O O . VAL C 1 79 ? 7.483 47.727 -11.459 1.00 39.90 79 VAL C O 1
ATOM 3616 N N . MET C 1 80 ? 6.027 49.363 -10.918 1.00 33.83 80 MET C N 1
ATOM 3617 C CA . MET C 1 80 ? 4.935 48.749 -11.674 1.00 37.68 80 MET C CA 1
ATOM 3618 C C . MET C 1 80 ? 5.266 48.681 -13.162 1.00 45.08 80 MET C C 1
ATOM 3619 O O . MET C 1 80 ? 5.199 47.607 -13.771 1.00 50.38 80 MET C O 1
ATOM 3624 N N . GLU C 1 81 ? 5.628 49.817 -13.768 1.00 35.51 81 GLU C N 1
ATOM 3625 C CA . GLU C 1 81 ? 6.013 49.787 -15.178 1.00 42.72 81 GLU C CA 1
ATOM 3626 C C . GLU C 1 81 ? 7.231 48.901 -15.423 1.00 43.31 81 GLU C C 1
ATOM 3627 O O . GLU C 1 81 ? 7.388 48.360 -16.520 1.00 51.65 81 GLU C O 1
ATOM 3633 N N . ARG C 1 82 ? 8.096 48.726 -14.426 1.00 35.84 82 ARG C N 1
ATOM 3634 C CA . ARG C 1 82 ? 9.190 47.780 -14.593 1.00 40.90 82 ARG C CA 1
ATOM 3635 C C . ARG C 1 82 ? 8.692 46.352 -14.629 1.00 39.82 82 ARG C C 1
ATOM 3636 O O . ARG C 1 82 ? 9.436 45.458 -15.050 1.00 40.65 82 ARG C O 1
ATOM 3644 N N . PHE C 1 83 ? 7.459 46.125 -14.182 1.00 42.51 83 PHE C N 1
ATOM 3645 C CA . PHE C 1 83 ? 6.853 44.801 -14.148 1.00 44.32 83 PHE C CA 1
ATOM 3646 C C . PHE C 1 83 ? 5.702 44.672 -15.138 1.00 44.65 83 PHE C C 1
ATOM 3647 O O . PHE C 1 83 ? 4.987 43.662 -15.115 1.00 50.56 83 PHE C O 1
ATOM 3655 N N . ASN C 1 84 ? 5.502 45.674 -15.998 1.00 42.75 84 ASN C N 1
ATOM 3656 C CA . ASN C 1 84 ? 4.496 45.617 -17.062 1.00 49.36 84 ASN C CA 1
ATOM 3657 C C . ASN C 1 84 ? 3.093 45.538 -16.465 1.00 50.64 84 ASN C C 1
ATOM 3658 O O . ASN C 1 84 ? 2.196 44.878 -17.000 1.00 49.95 84 ASN C O 1
ATOM 3663 N N . GLN C 1 85 ? 2.903 46.196 -15.325 1.00 43.19 85 GLN C N 1
ATOM 3664 C CA . GLN C 1 85 ? 1.615 46.133 -14.639 1.00 39.90 85 GLN C CA 1
ATOM 3665 C C . GLN C 1 85 ? 0.894 47.457 -14.385 1.00 50.73 85 GLN C C 1
ATOM 3666 O O . GLN C 1 85 ? 1.510 48.516 -14.256 1.00 51.01 85 GLN C O 1
ATOM 3672 N N . SER C 1 86 ? -0.423 47.352 -14.387 1.00 53.32 86 SER C N 1
ATOM 3673 C CA . SER C 1 86 ? -1.389 48.415 -14.161 1.00 49.99 86 SER C CA 1
ATOM 3674 C C . SER C 1 86 ? -2.692 47.812 -13.623 1.00 60.08 86 SER C C 1
ATOM 3675 O O . SER C 1 86 ? -3.703 48.459 -13.468 1.00 62.64 86 SER C O 1
ATOM 3678 N N . LYS C 1 87 ? -2.623 46.554 -13.276 1.00 59.91 87 LYS C N 1
ATOM 3679 C CA . LYS C 1 87 ? -3.783 45.686 -13.051 1.00 65.31 87 LYS C CA 1
ATOM 3680 C C . LYS C 1 87 ? -4.193 45.820 -11.578 1.00 60.14 87 LYS C C 1
ATOM 3681 O O . LYS C 1 87 ? -3.856 44.976 -10.747 1.00 53.21 87 LYS C O 1
ATOM 3687 N N . GLY C 1 88 ? -4.920 46.886 -11.273 1.00 59.07 88 GLY C N 1
ATOM 3688 C CA . GLY C 1 88 ? -5.455 47.149 -9.948 1.00 51.93 88 GLY C CA 1
ATOM 3689 C C . GLY C 1 88 ? -4.576 47.407 -8.737 1.00 53.17 88 GLY C C 1
ATOM 3690 O O . GLY C 1 88 ? -4.112 48.537 -8.538 1.00 48.64 88 GLY C O 1
ATOM 3691 N N . VAL C 1 89 ? -4.538 46.432 -7.880 1.00 47.10 89 VAL C N 1
ATOM 3692 C CA . VAL C 1 89 ? -3.930 46.581 -6.608 1.00 44.30 89 VAL C CA 1
ATOM 3693 C C . VAL C 1 89 ? -2.529 46.143 -6.436 1.00 43.48 89 VAL C C 1
ATOM 3694 O O . VAL C 1 89 ? -2.205 45.024 -6.640 1.00 39.47 89 VAL C O 1
ATOM 3698 N N . HIS C 1 90 ? -1.712 47.050 -5.967 1.00 41.86 90 HIS C N 1
ATOM 3699 C CA . HIS C 1 90 ? -0.308 46.690 -5.812 1.00 33.50 90 HIS C CA 1
ATOM 3700 C C . HIS C 1 90 ? 0.254 47.416 -4.607 1.00 26.07 90 HIS C C 1
ATOM 3701 O O . HIS C 1 90 ? -0.205 48.515 -4.274 1.00 24.50 90 HIS C O 1
ATOM 3708 N N . THR C 1 91 ? 1.247 46.803 -3.953 1.00 24.88 91 THR C N 1
ATOM 3709 C CA . THR C 1 91 ? 1.760 47.366 -2.710 1.00 29.34 91 THR C CA 1
ATOM 3710 C C . THR C 1 91 ? 3.249 47.638 -2.767 1.00 25.57 91 THR C C 1
ATOM 3711 O O . THR C 1 91 ? 4.018 46.918 -3.429 1.00 25.21 91 THR C O 1
ATOM 3715 N N . TRP C 1 92 ? 3.620 48.637 -1.966 1.00 22.72 92 TRP C N 1
ATOM 3716 C CA . TRP C 1 92 ? 4.981 49.082 -1.760 1.00 23.38 92 TRP C CA 1
ATOM 3717 C C . TRP C 1 92 ? 5.179 49.179 -0.266 1.00 20.18 92 TRP C C 1
ATOM 3718 O O . TRP C 1 92 ? 4.477 49.947 0.391 1.00 24.90 92 TRP C O 1
ATOM 3729 N N . GLN C 1 93 ? 6.109 48.398 0.267 1.00 20.78 93 GLN C N 1
ATOM 3730 C CA . GLN C 1 93 ? 6.417 48.402 1.687 1.00 17.63 93 GLN C CA 1
ATOM 3731 C C . GLN C 1 93 ? 7.853 48.861 1.915 1.00 18.89 93 GLN C C 1
ATOM 3732 O O . GLN C 1 93 ? 8.752 48.504 1.151 1.00 20.59 93 GLN C O 1
ATOM 3738 N N . ASN C 1 94 ? 8.063 49.660 2.965 1.00 18.60 94 ASN C N 1
ATOM 3739 C CA . ASN C 1 94 ? 9.400 50.055 3.410 1.00 20.64 94 ASN C CA 1
ATOM 3740 C C . ASN C 1 94 ? 9.501 49.864 4.919 1.00 18.81 94 ASN C C 1
ATOM 3741 O O . ASN C 1 94 ? 8.736 50.468 5.677 1.00 23.49 94 ASN C O 1
ATOM 3746 N N . MET C 1 95 ? 10.462 49.061 5.353 1.00 14.96 95 MET C N 1
ATOM 3747 C CA . MET C 1 95 ? 10.655 48.740 6.762 1.00 18.08 95 MET C CA 1
ATOM 3748 C C . MET C 1 95 ? 12.112 48.975 7.145 1.00 23.07 95 MET C C 1
ATOM 3749 O O . MET C 1 95 ? 13.018 48.396 6.535 1.00 25.96 95 MET C O 1
ATOM 3754 N N . TYR C 1 96 ? 12.343 49.805 8.159 1.00 21.40 96 TYR C N 1
ATOM 3755 C CA . TYR C 1 96 ? 13.699 50.078 8.605 1.00 16.84 96 TYR C CA 1
ATOM 3756 C C . TYR C 1 96 ? 13.673 50.380 10.093 1.00 17.87 96 TYR C C 1
ATOM 3757 O O . TYR C 1 96 ? 12.662 50.854 10.613 1.00 21.77 96 TYR C O 1
ATOM 3766 N N . GLY C 1 97 ? 14.780 50.090 10.775 1.00 15.34 97 GLY C N 1
ATOM 3767 C CA . GLY C 1 97 ? 14.930 50.498 12.161 1.00 13.43 97 GLY C CA 1
ATOM 3768 C C . GLY C 1 97 ? 16.242 50.028 12.760 1.00 13.66 97 GLY C C 1
ATOM 3769 O O . GLY C 1 97 ? 17.059 49.374 12.108 1.00 15.81 97 GLY C O 1
ATOM 3770 N N . CYS C 1 98 ? 16.422 50.346 14.040 1.00 12.89 98 CYS C N 1
ATOM 3771 C CA . CYS C 1 98 ? 17.669 50.072 14.733 1.00 15.05 98 CYS C CA 1
ATOM 3772 C C . CYS C 1 98 ? 17.406 49.347 16.040 1.00 15.67 98 CYS C C 1
ATOM 3773 O O . CYS C 1 98 ? 16.371 49.546 16.674 1.00 15.50 98 CYS C O 1
ATOM 3776 N N . GLU C 1 99 ? 18.375 48.531 16.449 1.00 14.41 99 GLU C N 1
ATOM 3777 C CA . GLU C 1 99 ? 18.333 47.818 17.713 1.00 16.88 99 GLU C CA 1
ATOM 3778 C C . GLU C 1 99 ? 19.515 48.250 18.578 1.00 19.66 99 GLU C C 1
ATOM 3779 O O . GLU C 1 99 ? 20.664 48.219 18.130 1.00 18.16 99 GLU C O 1
ATOM 3785 N N . LEU C 1 100 ? 19.227 48.667 19.813 1.00 19.86 100 LEU C N 1
ATOM 3786 C CA . LEU C 1 100 ? 20.246 48.927 20.824 1.00 17.05 100 LEU C CA 1
ATOM 3787 C C . LEU C 1 100 ? 20.269 47.742 21.778 1.00 18.10 100 LEU C C 1
ATOM 3788 O O . LEU C 1 100 ? 19.356 47.569 22.588 1.00 19.07 100 LEU C O 1
ATOM 3793 N N . ASN C 1 101 ? 21.312 46.933 21.691 1.00 19.23 101 ASN C N 1
ATOM 3794 C CA . ASN C 1 101 ? 21.419 45.810 22.600 1.00 22.10 101 ASN C CA 1
ATOM 3795 C C . ASN C 1 101 ? 21.804 46.282 24.002 1.00 24.48 101 ASN C C 1
ATOM 3796 O O . ASN C 1 101 ? 22.345 47.374 24.202 1.00 23.97 101 ASN C O 1
ATOM 3801 N N . ASP C 1 102 ? 21.515 45.432 24.986 1.00 31.17 102 ASP C N 1
ATOM 3802 C CA . ASP C 1 102 ? 21.954 45.679 26.358 1.00 33.33 102 ASP C CA 1
ATOM 3803 C C . ASP C 1 102 ? 23.478 45.782 26.491 1.00 30.07 102 ASP C C 1
ATOM 3804 O O . ASP C 1 102 ? 23.959 46.399 27.446 1.00 28.45 102 ASP C O 1
ATOM 3809 N N . ASP C 1 103 ? 24.243 45.177 25.568 1.00 30.81 103 ASP C N 1
ATOM 3810 C CA . ASP C 1 103 ? 25.694 45.371 25.547 1.00 27.37 103 ASP C CA 1
ATOM 3811 C C . ASP C 1 103 ? 26.064 46.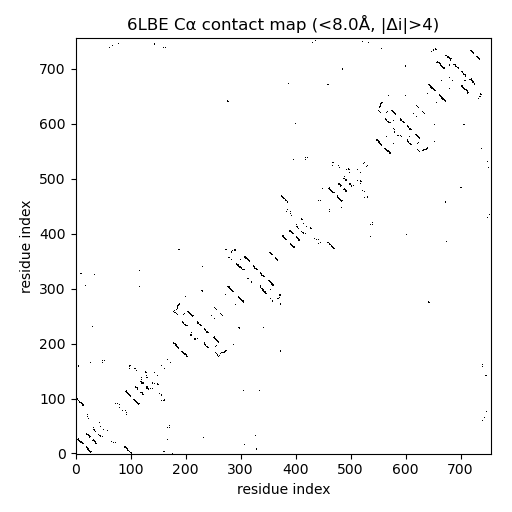825 25.360 1.00 24.91 103 ASP C C 1
ATOM 3812 O O . ASP C 1 103 ? 27.163 47.240 25.738 1.00 31.49 103 ASP C O 1
ATOM 3817 N N . GLY C 1 104 ? 25.201 47.593 24.724 1.00 23.11 104 GLY C N 1
ATOM 3818 C CA . GLY C 1 104 ? 25.594 48.808 24.063 1.00 20.14 104 GLY C CA 1
ATOM 3819 C C . GLY C 1 104 ? 25.742 48.665 22.562 1.00 21.41 104 GLY C C 1
ATOM 3820 O O . GLY C 1 104 ? 25.723 49.677 21.859 1.00 29.79 104 GLY C O 1
ATOM 3821 N N . THR C 1 105 ? 25.866 47.438 22.055 1.00 23.22 105 THR C N 1
ATOM 3822 C CA . THR C 1 105 ? 26.023 47.191 20.628 1.00 22.56 105 THR C CA 1
ATOM 3823 C C . THR C 1 105 ? 24.711 47.425 19.877 1.00 27.29 105 THR C C 1
ATOM 3824 O O . THR C 1 105 ? 23.623 47.531 20.455 1.00 24.20 105 THR C O 1
ATOM 3828 N N . THR C 1 106 ? 24.823 47.420 18.554 1.00 26.58 106 THR C N 1
ATOM 3829 C CA . THR C 1 106 ? 23.845 48.047 17.690 1.00 24.80 106 THR C CA 1
ATOM 3830 C C . THR C 1 106 ? 23.648 47.177 16.459 1.00 26.77 106 THR C C 1
ATOM 3831 O O . THR C 1 106 ? 24.603 46.565 15.975 1.00 28.44 106 THR C O 1
ATOM 3835 N N . GLN C 1 107 ? 22.393 47.069 16.007 1.00 24.72 107 GLN C N 1
ATOM 3836 C CA . GLN C 1 107 ? 22.021 46.451 14.738 1.00 24.25 107 GLN C CA 1
ATOM 3837 C C . GLN C 1 107 ? 21.213 47.461 13.923 1.00 25.35 107 GLN C C 1
ATOM 3838 O O . GLN C 1 107 ? 20.946 48.578 14.369 1.00 28.05 107 GLN C O 1
ATOM 3844 N N . GLY C 1 108 ? 20.829 47.079 12.710 1.00 18.80 108 GLY C N 1
ATOM 3845 C CA . GLY C 1 108 ? 20.079 47.999 11.873 1.00 15.34 108 GLY C CA 1
ATOM 3846 C C . GLY C 1 108 ? 19.684 47.299 10.595 1.00 19.19 108 GLY C C 1
ATOM 3847 O O . GLY C 1 108 ? 20.211 46.226 10.286 1.00 22.28 108 GLY C O 1
ATOM 3848 N N . PHE C 1 109 ? 18.751 47.880 9.845 1.00 22.86 109 PHE C N 1
ATOM 3849 C CA . PHE C 1 109 ? 18.220 47.211 8.664 1.00 19.34 109 PHE C CA 1
ATOM 3850 C C . PHE C 1 109 ? 17.405 48.227 7.878 1.00 17.87 109 PHE C C 1
ATOM 3851 O O . PHE C 1 109 ? 16.780 49.122 8.452 1.00 14.23 109 PHE C O 1
ATOM 3859 N N . TYR C 1 110 ? 17.414 48.062 6.557 1.00 20.54 110 TYR C N 1
ATOM 3860 C CA . TYR C 1 110 ? 16.756 48.985 5.635 1.00 18.79 110 TYR C CA 1
ATOM 3861 C C . TYR C 1 110 ? 16.316 48.075 4.497 1.00 15.68 110 TYR C C 1
ATOM 3862 O O . TYR C 1 110 ? 17.156 47.477 3.824 1.00 14.51 110 TYR C O 1
ATOM 3871 N N . GLN C 1 111 ? 15.014 47.900 4.327 1.00 22.95 111 GLN C N 1
ATOM 3872 C CA . GLN C 1 111 ? 14.541 46.997 3.291 1.00 18.59 111 GLN C CA 1
ATOM 3873 C C . GLN C 1 111 ? 13.258 47.487 2.651 1.00 18.51 111 GLN C C 1
ATOM 3874 O O . GLN C 1 111 ? 12.409 48.101 3.298 1.00 23.45 111 GLN C O 1
ATOM 3880 N N . TYR C 1 112 ? 13.135 47.202 1.362 1.00 18.95 112 TYR C N 1
ATOM 3881 C CA . TYR C 1 112 ? 11.957 47.578 0.596 1.00 21.58 112 TYR C CA 1
ATOM 3882 C C . TYR C 1 112 ? 11.355 46.331 -0.034 1.00 24.35 112 TYR C C 1
ATOM 3883 O O . TYR C 1 112 ? 12.063 45.358 -0.329 1.00 22.00 112 TYR C O 1
ATOM 3892 N N . ALA C 1 113 ? 10.040 46.363 -0.246 1.00 19.51 113 ALA C N 1
ATOM 3893 C CA . ALA C 1 113 ? 9.378 45.232 -0.872 1.00 19.70 113 ALA C CA 1
ATOM 3894 C C . ALA C 1 113 ? 8.347 45.731 -1.871 1.00 23.35 113 ALA C C 1
ATOM 3895 O O . ALA C 1 113 ? 7.719 46.776 -1.662 1.00 20.49 113 ALA C O 1
ATOM 3897 N N . TYR C 1 114 ? 8.202 44.990 -2.968 1.00 23.31 114 TYR C N 1
ATOM 3898 C CA . TYR C 1 114 ? 7.135 45.201 -3.941 1.00 24.46 114 TYR C CA 1
ATOM 3899 C C . TYR C 1 114 ? 6.196 43.993 -3.933 1.00 24.27 114 TYR C C 1
ATOM 3900 O O . TYR C 1 114 ? 6.653 42.846 -3.983 1.00 17.03 114 TYR C O 1
ATOM 3909 N N . ASP C 1 115 ? 4.888 44.258 -3.859 1.00 25.63 115 ASP C N 1
ATOM 3910 C CA . ASP C 1 115 ? 3.863 43.211 -3.731 1.00 29.05 115 ASP C CA 1
ATOM 3911 C C . ASP C 1 115 ? 4.296 42.116 -2.744 1.00 29.65 115 ASP C C 1
ATOM 3912 O O . ASP C 1 115 ? 4.251 40.914 -3.032 1.00 33.43 115 ASP C O 1
ATOM 3917 N N . GLY C 1 116 ? 4.767 42.557 -1.579 1.00 25.84 116 GLY C N 1
ATOM 3918 C CA . GLY C 1 116 ? 5.100 41.657 -0.492 1.00 22.42 116 GLY C CA 1
ATOM 3919 C C . GLY C 1 116 ? 6.285 40.751 -0.707 1.00 26.27 116 GLY C C 1
ATOM 3920 O O . GLY C 1 116 ? 6.432 39.756 0.010 1.00 23.41 116 GLY C O 1
ATOM 3921 N N . GLU C 1 117 ? 7.195 41.169 -1.544 1.00 33.04 117 GLU C N 1
ATOM 3922 C CA . GLU C 1 117 ? 8.402 40.452 -1.809 1.00 27.04 117 GLU C CA 1
ATOM 3923 C C . GLU C 1 117 ? 9.559 41.375 -1.903 1.00 19.54 117 GLU C C 1
ATOM 3924 O O . GLU C 1 117 ? 9.419 42.521 -2.166 1.00 17.82 117 GLU C O 1
ATOM 3930 N N . ASP C 1 118 ? 10.725 40.806 -1.724 1.00 23.61 118 ASP C N 1
ATOM 3931 C CA . ASP C 1 118 ? 11.965 41.526 -1.742 1.00 22.79 118 ASP C CA 1
ATOM 3932 C C . ASP C 1 118 ? 12.262 42.261 -2.990 1.00 25.07 118 ASP C C 1
ATOM 3933 O O . ASP C 1 118 ? 12.109 41.745 -4.058 1.00 28.85 118 ASP C O 1
ATOM 3938 N N . PHE C 1 119 ? 12.578 43.526 -2.806 1.00 24.08 119 PHE C N 1
ATOM 3939 C CA . PHE C 1 119 ? 13.025 44.421 -3.837 1.00 21.96 119 PHE C CA 1
ATOM 3940 C C . PHE C 1 119 ? 14.474 44.783 -3.573 1.00 21.53 119 PHE C C 1
ATOM 3941 O O . PHE C 1 119 ? 15.336 44.261 -4.199 1.00 23.93 119 PHE C O 1
ATOM 3949 N N . VAL C 1 120 ? 14.708 45.691 -2.632 1.00 21.51 120 VAL C N 1
ATOM 3950 C CA . VAL C 1 120 ? 16.051 46.060 -2.246 1.00 24.64 120 VAL C CA 1
ATOM 3951 C C . VAL C 1 120 ? 16.264 45.966 -0.764 1.00 17.57 120 VAL C C 1
ATOM 3952 O O . VAL C 1 120 ? 15.395 46.144 -0.073 1.00 23.53 120 VAL C O 1
ATOM 3956 N N . SER C 1 121 ? 17.444 45.602 -0.322 1.00 20.06 121 SER C N 1
ATOM 3957 C CA . SER C 1 121 ? 17.807 45.611 1.079 1.00 20.69 121 SER C CA 1
ATOM 3958 C C . SER C 1 121 ? 19.199 46.239 1.294 1.00 22.99 121 SER C C 1
ATOM 3959 O O . SER C 1 121 ? 20.070 46.033 0.536 1.00 27.19 121 SER C O 1
ATOM 3962 N N . LEU C 1 122 ? 19.375 47.049 2.306 1.00 21.89 122 LEU C N 1
ATOM 3963 C CA . LEU C 1 122 ? 20.643 47.631 2.554 1.00 17.09 122 LEU C CA 1
ATOM 3964 C C . LEU C 1 122 ? 21.495 46.650 3.254 1.00 22.96 122 LEU C C 1
ATOM 3965 O O . LEU C 1 122 ? 21.034 45.814 3.944 1.00 25.53 122 LEU C O 1
ATOM 3970 N N . ASP C 1 123 ? 22.762 46.707 2.934 1.00 25.70 123 ASP C N 1
ATOM 3971 C CA . ASP C 1 123 ? 23.791 45.982 3.578 1.00 27.33 123 ASP C CA 1
ATOM 3972 C C . ASP C 1 123 ? 24.739 47.062 4.055 1.00 33.37 123 ASP C C 1
ATOM 3973 O O . ASP C 1 123 ? 25.642 47.422 3.399 1.00 27.94 123 ASP C O 1
ATOM 3978 N N . LYS C 1 124 ? 24.576 47.524 5.278 1.00 32.03 124 LYS C N 1
ATOM 3979 C CA . LYS C 1 124 ? 25.393 48.577 5.888 1.00 38.34 124 LYS C CA 1
ATOM 3980 C C . LYS C 1 124 ? 26.799 48.216 6.326 1.00 35.41 124 LYS C C 1
ATOM 3981 O O . LYS C 1 124 ? 27.426 49.002 6.920 1.00 37.28 124 LYS C O 1
ATOM 3987 N N . ASN C 1 125 ? 27.256 47.017 6.004 1.00 40.38 125 ASN C N 1
ATOM 3988 C CA . ASN C 1 125 ? 28.550 46.458 6.209 1.00 40.47 125 ASN C CA 1
ATOM 3989 C C . ASN C 1 125 ? 29.434 46.834 5.034 1.00 34.29 125 ASN C C 1
ATOM 3990 O O . ASN C 1 125 ? 30.540 47.212 5.223 1.00 41.23 125 ASN C O 1
ATOM 3995 N N . THR C 1 126 ? 28.904 46.748 3.827 1.00 33.55 126 THR C N 1
ATOM 3996 C CA . THR C 1 126 ? 29.596 46.990 2.572 1.00 28.20 126 THR C CA 1
ATOM 3997 C C . THR C 1 126 ? 29.093 48.100 1.725 1.00 31.61 126 THR C C 1
ATOM 3998 O O . THR C 1 126 ? 29.474 48.246 0.602 1.00 30.16 126 THR C O 1
ATOM 4002 N N . LEU C 1 127 ? 28.242 48.896 2.302 1.00 29.73 127 LEU C N 1
ATOM 4003 C CA . LEU C 1 127 ? 27.618 49.990 1.611 1.00 28.40 127 LEU C CA 1
ATOM 4004 C C . LEU C 1 127 ? 27.031 49.642 0.246 1.00 26.09 127 LEU C C 1
ATOM 4005 O O . LEU C 1 127 ? 27.274 50.307 -0.718 1.00 26.73 127 LEU C O 1
ATOM 4010 N N . THR C 1 128 ? 26.224 48.593 0.221 1.00 22.58 128 THR C N 1
ATOM 4011 C CA . THR C 1 128 ? 25.554 48.097 -0.952 1.00 24.55 128 THR C CA 1
ATOM 4012 C C . THR C 1 128 ? 24.103 47.701 -0.736 1.00 24.30 128 THR C C 1
ATOM 4013 O O . THR C 1 128 ? 23.682 47.418 0.341 1.00 26.56 128 THR C O 1
ATOM 4017 N N . TRP C 1 129 ? 23.353 47.644 -1.807 1.00 19.22 129 TRP C N 1
ATOM 4018 C CA . TRP C 1 129 ? 21.994 47.284 -1.768 1.00 21.49 129 TRP C CA 1
ATOM 4019 C C . TRP C 1 129 ? 21.865 45.967 -2.436 1.00 27.79 129 TRP C C 1
ATOM 4020 O O . TRP C 1 129 ? 22.371 45.784 -3.457 1.00 29.27 129 TRP C O 1
ATOM 4031 N N . THR C 1 130 ? 21.191 45.020 -1.831 1.00 23.44 130 THR C N 1
ATOM 4032 C CA . THR C 1 130 ? 20.986 43.720 -2.448 1.00 25.02 130 THR C CA 1
ATOM 4033 C C . THR C 1 130 ? 19.736 43.757 -3.233 1.00 24.21 130 THR C C 1
ATOM 4034 O O . THR C 1 130 ? 18.792 44.285 -2.800 1.00 28.57 130 THR C O 1
ATOM 4038 N N . ALA C 1 131 ? 19.744 43.266 -4.439 1.00 26.00 131 ALA C N 1
ATOM 4039 C CA . ALA C 1 131 ? 18.552 43.335 -5.231 1.00 29.00 131 ALA C CA 1
ATOM 4040 C C . ALA C 1 131 ? 18.064 41.944 -5.482 1.00 32.64 131 ALA C C 1
ATOM 4041 O O . ALA C 1 131 ? 18.836 41.054 -5.653 1.00 32.26 131 ALA C O 1
ATOM 4043 N N . ALA C 1 132 ? 16.768 41.766 -5.450 1.00 30.31 132 ALA C N 1
ATOM 4044 C CA . ALA C 1 132 ? 16.238 40.450 -5.565 1.00 33.29 132 ALA C CA 1
ATOM 4045 C C . ALA C 1 132 ? 15.861 40.033 -6.942 1.00 38.24 132 ALA C C 1
ATOM 4046 O O . ALA C 1 132 ? 15.817 38.913 -7.269 1.00 37.81 132 ALA C O 1
ATOM 4048 N N . ASN C 1 133 ? 15.665 40.970 -7.781 1.00 36.19 133 ASN C N 1
ATOM 4049 C CA . ASN C 1 133 ? 15.267 40.652 -9.139 1.00 39.17 133 ASN C CA 1
ATOM 4050 C C . ASN C 1 133 ? 15.910 41.662 -10.074 1.00 41.51 133 ASN C C 1
ATOM 4051 O O . ASN C 1 133 ? 16.374 42.719 -9.626 1.00 37.70 133 ASN C O 1
ATOM 4056 N N . PRO C 1 134 ? 15.980 41.360 -11.368 1.00 41.70 134 PRO C N 1
ATOM 4057 C CA . PRO C 1 134 ? 16.529 42.342 -12.315 1.00 43.25 134 PRO C CA 1
ATOM 4058 C C . PRO C 1 134 ? 15.854 43.697 -12.228 1.00 41.38 134 PRO C C 1
ATOM 4059 O O . PRO C 1 134 ? 16.488 44.718 -12.527 1.00 40.50 134 PRO C O 1
ATOM 4063 N N . GLN C 1 135 ? 14.585 43.735 -11.809 1.00 36.92 135 GLN C N 1
ATOM 4064 C CA . GLN C 1 135 ? 13.861 44.993 -11.710 1.00 36.51 135 GLN C CA 1
ATOM 4065 C C . GLN C 1 135 ? 14.341 45.843 -10.544 1.00 39.63 135 GLN C C 1
ATOM 4066 O O . GLN C 1 135 ? 14.094 47.055 -10.529 1.00 40.14 135 GLN C O 1
ATOM 4072 N N . ALA C 1 136 ? 15.004 45.234 -9.567 1.00 34.70 136 ALA C N 1
ATOM 4073 C CA . ALA C 1 136 ? 15.608 45.974 -8.475 1.00 33.89 136 ALA C CA 1
ATOM 4074 C C . ALA C 1 136 ? 17.074 46.275 -8.727 1.00 35.05 136 ALA C C 1
ATOM 4075 O O . ALA C 1 136 ? 17.640 47.136 -8.044 1.00 31.60 136 ALA C O 1
ATOM 4077 N N . VAL C 1 137 ? 17.707 45.595 -9.685 1.00 35.66 137 VAL C N 1
ATOM 4078 C CA . VAL C 1 137 ? 19.099 45.932 -9.970 1.00 35.89 137 VAL C CA 1
ATOM 4079 C C . VAL C 1 137 ? 19.189 47.342 -10.552 1.00 31.58 137 VAL C C 1
ATOM 4080 O O . VAL C 1 137 ? 20.160 48.070 -10.289 1.00 23.61 137 VAL C O 1
ATOM 4084 N N . ILE C 1 138 ? 18.158 47.780 -11.283 1.00 27.36 138 ILE C N 1
ATOM 4085 C CA . ILE C 1 138 ? 18.136 49.161 -11.762 1.00 26.91 138 ILE C CA 1
ATOM 4086 C C . ILE C 1 138 ? 18.193 50.137 -10.585 1.00 25.28 138 ILE C C 1
ATOM 4087 O O . ILE C 1 138 ? 18.922 51.131 -10.617 1.00 24.53 138 ILE C O 1
ATOM 4092 N N . THR C 1 139 ? 17.428 49.868 -9.527 1.00 29.57 139 THR C N 1
ATOM 4093 C CA . THR C 1 139 ? 17.477 50.743 -8.358 1.00 27.50 139 THR C CA 1
ATOM 4094 C C . THR C 1 139 ? 18.786 50.577 -7.590 1.00 19.59 139 THR C C 1
ATOM 4095 O O . THR C 1 139 ? 19.331 51.554 -7.084 1.00 22.42 139 THR C O 1
ATOM 4099 N N . LYS C 1 140 ? 19.317 49.362 -7.510 1.00 19.42 140 LYS C N 1
ATOM 4100 C CA . LYS C 1 140 ? 20.599 49.145 -6.847 1.00 20.73 140 LYS C CA 1
ATOM 4101 C C . LYS C 1 140 ? 21.705 49.994 -7.473 1.00 25.97 140 LYS C C 1
ATOM 4102 O O . LYS C 1 140 ? 22.384 50.766 -6.788 1.00 24.42 140 LYS C O 1
ATOM 4108 N N . HIS C 1 141 ? 21.913 49.845 -8.782 1.00 27.78 141 HIS C N 1
ATOM 4109 C CA . HIS C 1 141 ? 22.925 50.637 -9.469 1.00 22.45 141 HIS C CA 1
ATOM 4110 C C . HIS C 1 141 ? 22.714 52.127 -9.227 1.00 24.41 141 HIS C C 1
ATOM 4111 O O . HIS C 1 141 ? 23.665 52.854 -8.921 1.00 28.05 141 HIS C O 1
ATOM 4118 N N . LYS C 1 142 ? 21.470 52.600 -9.343 1.00 20.72 142 LYS C N 1
ATOM 4119 C CA . LYS C 1 142 ? 21.229 54.036 -9.211 1.00 23.95 142 LYS C CA 1
ATOM 4120 C C . LYS C 1 142 ? 21.562 54.525 -7.813 1.00 23.19 142 LYS C C 1
ATOM 4121 O O . LYS C 1 142 ? 22.165 55.591 -7.644 1.00 22.79 142 LYS C O 1
ATOM 4127 N N . TRP C 1 143 ? 21.155 53.766 -6.800 1.00 26.72 143 TRP C N 1
ATOM 4128 C CA . TRP C 1 143 ? 21.367 54.179 -5.420 1.00 24.72 143 TRP C CA 1
ATOM 4129 C C . TRP C 1 143 ? 22.825 54.049 -5.017 1.00 21.79 143 TRP C C 1
ATOM 4130 O O . TRP C 1 143 ? 23.278 54.765 -4.121 1.00 23.27 143 TRP C O 1
ATOM 4141 N N . GLU C 1 144 ? 23.562 53.141 -5.649 1.00 20.11 144 GLU C N 1
ATOM 4142 C CA . GLU C 1 144 ? 24.953 52.941 -5.290 1.00 24.53 144 GLU C CA 1
ATOM 4143 C C . GLU C 1 144 ? 25.851 53.986 -5.923 1.00 22.88 144 GLU C C 1
ATOM 4144 O O . GLU C 1 144 ? 27.023 54.078 -5.556 1.00 25.26 144 GLU C O 1
ATOM 4150 N N . ALA C 1 145 ? 25.307 54.783 -6.832 1.00 22.31 145 ALA C N 1
ATOM 4151 C CA . ALA C 1 145 ? 25.972 55.931 -7.422 1.00 21.08 145 ALA C CA 1
ATOM 4152 C C . ALA C 1 145 ? 25.555 57.242 -6.768 1.00 25.77 145 ALA C C 1
ATOM 4153 O O . ALA C 1 145 ? 25.997 58.309 -7.201 1.00 27.51 145 ALA C O 1
ATOM 4155 N N . LEU C 1 146 ? 24.696 57.194 -5.754 1.00 22.87 146 LEU C N 1
ATOM 4156 C CA . LEU C 1 146 ? 24.194 58.401 -5.119 1.00 22.25 146 LEU C CA 1
ATOM 4157 C C . LEU C 1 146 ? 24.472 58.448 -3.628 1.00 23.79 146 LEU C C 1
ATOM 4158 O O . LEU C 1 146 ? 23.964 59.356 -2.956 1.00 25.04 146 LEU C O 1
ATOM 4163 N N . ALA C 1 147 ? 25.240 57.497 -3.090 1.00 14.22 147 ALA C N 1
ATOM 4164 C CA . ALA C 1 147 ? 25.550 57.477 -1.664 1.00 23.55 147 ALA C CA 1
ATOM 4165 C C . ALA C 1 147 ? 24.273 57.501 -0.811 1.00 25.23 147 ALA C C 1
ATOM 4166 O O . ALA C 1 147 ? 24.131 58.299 0.121 1.00 28.62 147 ALA C O 1
ATOM 4168 N N . VAL C 1 148 ? 23.323 56.631 -1.162 1.00 23.09 148 VAL C N 1
ATOM 4169 C CA . VAL C 1 148 ? 22.111 56.474 -0.364 1.00 20.31 148 VAL C CA 1
ATOM 4170 C C . VAL C 1 148 ? 22.375 55.539 0.798 1.00 21.10 148 VAL C C 1
ATOM 4171 O O . VAL C 1 148 ? 21.821 55.715 1.891 1.00 20.02 148 VAL C O 1
ATOM 4175 N N . ALA C 1 149 ? 23.224 54.531 0.572 1.00 21.97 149 ALA C N 1
ATOM 4176 C CA . ALA C 1 149 ? 23.672 53.670 1.655 1.00 18.15 149 ALA C CA 1
ATOM 4177 C C . ALA C 1 149 ? 24.272 54.490 2.787 1.00 22.99 149 ALA C C 1
ATOM 4178 O O . ALA C 1 149 ? 23.998 54.243 3.970 1.00 21.26 149 ALA C O 1
ATOM 4180 N N . GLU C 1 150 ? 25.078 55.488 2.435 1.00 20.63 150 GLU C N 1
ATOM 4181 C CA . GLU C 1 150 ? 25.778 56.268 3.441 1.00 18.13 150 GLU C CA 1
ATOM 4182 C C . GLU C 1 150 ? 24.799 56.989 4.346 1.00 15.57 150 GLU C C 1
ATOM 4183 O O . GLU C 1 150 ? 24.912 56.928 5.572 1.00 16.65 150 GLU C O 1
ATOM 4189 N N . GLN C 1 151 ? 23.837 57.696 3.755 1.00 14.53 151 GLN C N 1
ATOM 4190 C CA . GLN C 1 151 ? 22.841 58.387 4.559 1.00 14.66 151 GLN C CA 1
ATOM 4191 C C . GLN C 1 151 ? 22.089 57.407 5.456 1.00 20.81 151 GLN C C 1
ATOM 4192 O O . GLN C 1 151 ? 21.976 57.622 6.670 1.00 20.54 151 GLN C O 1
ATOM 4198 N N . ASN C 1 152 ? 21.561 56.323 4.868 1.00 17.44 152 ASN C N 1
ATOM 4199 C CA . ASN C 1 152 ? 20.789 55.354 5.637 1.00 17.28 152 ASN C CA 1
ATOM 4200 C C . ASN C 1 152 ? 21.626 54.745 6.757 1.00 21.03 152 ASN C C 1
ATOM 4201 O O . ASN C 1 152 ? 21.131 54.535 7.877 1.00 22.59 152 ASN C O 1
ATOM 4206 N N . LYS C 1 153 ? 22.891 54.436 6.463 1.00 18.35 153 LYS C N 1
ATOM 4207 C CA . LYS C 1 153 ? 23.771 53.842 7.460 1.00 21.05 153 LYS C CA 1
ATOM 4208 C C . LYS C 1 153 ? 23.982 54.791 8.626 1.00 21.27 153 LYS C C 1
ATOM 4209 O O . LYS C 1 153 ? 23.890 54.385 9.791 1.00 22.59 153 LYS C O 1
ATOM 4215 N N . GLY C 1 154 ? 24.258 56.063 8.330 1.00 17.47 154 GLY C N 1
ATOM 4216 C CA . GLY C 1 154 ? 24.383 57.043 9.390 1.00 16.00 154 GLY C CA 1
ATOM 4217 C C . GLY C 1 154 ? 23.103 57.204 10.182 1.00 18.26 154 GLY C C 1
ATOM 4218 O O . GLY C 1 154 ? 23.130 57.349 11.408 1.00 16.57 154 GLY C O 1
ATOM 4219 N N . TYR C 1 155 ? 21.961 57.196 9.492 1.00 19.78 155 TYR C N 1
ATOM 4220 C CA . TYR C 1 155 ? 20.692 57.250 10.200 1.00 16.12 155 TYR C CA 1
ATOM 4221 C C . TYR C 1 155 ? 20.563 56.059 11.138 1.00 16.67 155 TYR C C 1
ATOM 4222 O O . TYR C 1 155 ? 20.227 56.210 12.317 1.00 17.27 155 TYR C O 1
ATOM 4231 N N . LEU C 1 156 ? 20.848 54.862 10.632 1.00 15.93 156 LEU C N 1
ATOM 4232 C CA . LEU C 1 156 ? 20.606 53.667 11.434 1.00 19.62 156 LEU C CA 1
ATOM 4233 C C . LEU C 1 156 ? 21.573 53.541 12.603 1.00 17.90 156 LEU C C 1
ATOM 4234 O O . LEU C 1 156 ? 21.213 52.975 13.640 1.00 16.28 156 LEU C O 1
ATOM 4239 N N . GLU C 1 157 ? 22.786 54.012 12.474 1.00 19.20 157 GLU C N 1
ATOM 4240 C CA . GLU C 1 157 ? 23.780 53.869 13.480 1.00 15.81 157 GLU C CA 1
ATOM 4241 C C . GLU C 1 157 ? 23.870 55.002 14.438 1.00 15.01 157 GLU C C 1
ATOM 4242 O O . GLU C 1 157 ? 24.266 54.856 15.531 1.00 17.03 157 GLU C O 1
ATOM 4248 N N . ASN C 1 158 ? 23.479 56.149 14.004 1.00 15.06 158 ASN C N 1
ATOM 4249 C CA . ASN C 1 158 ? 23.617 57.316 14.816 1.00 17.29 158 ASN C CA 1
ATOM 4250 C C . ASN C 1 158 ? 22.296 57.922 15.271 1.00 15.93 158 ASN C C 1
ATOM 4251 O O . ASN C 1 158 ? 21.965 57.853 16.400 1.00 16.99 158 ASN C O 1
ATOM 4256 N N . THR C 1 159 ? 21.636 58.587 14.356 1.00 12.27 159 THR C N 1
ATOM 4257 C CA . THR C 1 159 ? 20.369 59.211 14.514 1.00 14.45 159 THR C CA 1
ATOM 4258 C C . THR C 1 159 ? 19.268 58.340 15.044 1.00 16.31 159 THR C C 1
ATOM 4259 O O . THR C 1 159 ? 18.611 58.786 15.934 1.00 19.03 159 THR C O 1
ATOM 4263 N N . CYS C 1 160 ? 19.068 57.127 14.491 1.00 11.74 160 CYS C N 1
ATOM 4264 C CA . CYS C 1 160 ? 18.006 56.243 14.988 1.00 14.35 160 CYS C CA 1
ATOM 4265 C C . CYS C 1 160 ? 18.295 55.743 16.405 1.00 15.94 160 CYS C C 1
ATOM 4266 O O . CYS C 1 160 ? 17.359 55.564 17.194 1.00 16.43 160 CYS C O 1
ATOM 4269 N N . ILE C 1 161 ? 19.564 55.510 16.749 1.00 12.40 161 ILE C N 1
ATOM 4270 C CA . ILE C 1 161 ? 19.891 55.063 18.099 1.00 13.97 161 ILE C CA 1
ATOM 4271 C C . ILE C 1 161 ? 19.763 56.218 19.081 1.00 17.45 161 ILE C C 1
ATOM 4272 O O . ILE C 1 161 ? 19.351 56.043 20.242 1.00 13.42 161 ILE C O 1
ATOM 4277 N N . GLU C 1 162 ? 20.119 57.420 18.627 1.00 16.36 162 GLU C N 1
ATOM 4278 C CA . GLU C 1 162 ? 19.981 58.597 19.467 1.00 16.02 162 GLU C CA 1
ATOM 4279 C C . GLU C 1 162 ? 18.512 58.858 19.773 1.00 15.81 162 GLU C C 1
ATOM 4280 O O . GLU C 1 162 ? 18.159 59.235 20.896 1.00 19.37 162 GLU C O 1
ATOM 4286 N N . TRP C 1 163 ? 17.630 58.613 18.803 1.00 15.75 163 TRP C N 1
ATOM 4287 C CA . TRP C 1 163 ? 16.208 58.791 19.067 1.00 16.14 163 TRP C CA 1
ATOM 4288 C C . TRP C 1 163 ? 15.615 57.629 19.864 1.00 16.09 163 TRP C C 1
ATOM 4289 O O . TRP C 1 163 ? 14.717 57.846 20.685 1.00 13.53 163 TRP C O 1
ATOM 4300 N N . LEU C 1 164 ? 16.107 56.402 19.655 1.00 13.47 164 LEU C N 1
ATOM 4301 C CA . LEU C 1 164 ? 15.690 55.278 20.492 1.00 13.24 164 LEU C CA 1
ATOM 4302 C C . LEU C 1 164 ? 16.060 55.489 21.968 1.00 18.52 164 LEU C C 1
ATOM 4303 O O . LEU C 1 164 ? 15.325 55.062 22.869 1.00 17.41 164 LEU C O 1
ATOM 4308 N N . LYS C 1 165 ? 17.181 56.160 22.237 1.00 18.88 165 LYS C N 1
ATOM 4309 C CA . LYS C 1 165 ? 17.582 56.397 23.619 1.00 16.93 165 LYS C CA 1
ATOM 4310 C C . LYS C 1 165 ? 16.667 57.409 24.298 1.00 16.34 165 LYS C C 1
ATOM 4311 O O . LYS C 1 165 ? 16.261 57.212 25.447 1.00 15.49 165 LYS C O 1
ATOM 4317 N N . LYS C 1 166 ? 16.343 58.506 23.616 1.00 16.53 166 LYS C N 1
ATOM 4318 C CA . LYS C 1 166 ? 15.400 59.461 24.184 1.00 14.70 166 LYS C CA 1
ATOM 4319 C C . LYS C 1 166 ? 14.068 58.781 24.469 1.00 17.17 166 LYS C C 1
ATOM 4320 O O . LYS C 1 166 ? 13.520 58.886 25.574 1.00 18.85 166 LYS C O 1
ATOM 4326 N N . TYR C 1 167 ? 13.558 58.039 23.483 1.00 15.20 167 TYR C N 1
ATOM 4327 C CA . TYR C 1 167 ? 12.294 57.336 23.638 1.00 15.47 167 TYR C CA 1
ATOM 4328 C C . TYR C 1 167 ? 12.343 56.360 24.800 1.00 16.04 167 TYR C C 1
ATOM 4329 O O . TYR C 1 167 ? 11.381 56.242 25.571 1.00 14.20 167 TYR C O 1
ATOM 4338 N N . VAL C 1 168 ? 13.445 55.626 24.926 1.00 15.50 168 VAL C N 1
ATOM 4339 C CA . VAL C 1 168 ? 13.536 54.662 26.013 1.00 16.18 168 VAL C CA 1
ATOM 4340 C C . VAL C 1 168 ? 13.369 55.364 27.350 1.00 15.93 168 VAL C C 1
ATOM 4341 O O . VAL C 1 168 ? 12.651 54.880 28.236 1.00 19.06 168 VAL C O 1
ATOM 4345 N N . ALA C 1 169 ? 13.945 56.558 27.485 1.00 13.25 169 ALA C N 1
ATOM 4346 C CA . ALA C 1 169 ? 13.786 57.311 28.724 1.00 16.66 169 ALA C CA 1
ATOM 4347 C C . ALA C 1 169 ? 12.342 57.773 28.912 1.00 18.99 169 ALA C C 1
ATOM 4348 O O . ALA C 1 169 ? 11.788 57.653 30.009 1.00 21.28 169 ALA C O 1
ATOM 4350 N N . TYR C 1 170 ? 11.718 58.312 27.857 1.00 18.14 170 TYR C N 1
ATOM 4351 C CA . TYR C 1 170 ? 10.338 58.791 27.959 1.00 19.18 170 TYR C CA 1
ATOM 4352 C C . TYR C 1 170 ? 9.397 57.705 28.475 1.00 19.84 170 TYR C C 1
ATOM 4353 O O . TYR C 1 170 ? 8.523 57.964 29.309 1.00 21.02 170 TYR C O 1
ATOM 4362 N N . GLY C 1 171 ? 9.523 56.494 27.947 1.00 19.24 171 GLY C N 1
ATOM 4363 C CA . GLY C 1 171 ? 8.599 55.424 28.279 1.00 17.02 171 GLY C CA 1
ATOM 4364 C C . GLY C 1 171 ? 9.215 54.378 29.183 1.00 22.48 171 GLY C C 1
ATOM 4365 O O . GLY C 1 171 ? 8.773 53.230 29.195 1.00 24.60 171 GLY C O 1
ATOM 4366 N N . LYS C 1 172 ? 10.245 54.771 29.938 1.00 25.39 172 LYS C N 1
ATOM 4367 C CA . LYS C 1 172 ? 10.937 53.886 30.872 1.00 25.92 172 LYS C CA 1
ATOM 4368 C C . LYS C 1 172 ? 9.987 52.940 31.609 1.00 29.59 172 LYS C C 1
ATOM 4369 O O . LYS C 1 172 ? 10.147 51.717 31.556 1.00 30.77 172 LYS C O 1
ATOM 4375 N N . ASP C 1 173 ? 8.981 53.504 32.288 1.00 29.52 173 ASP C N 1
ATOM 4376 C CA . ASP C 1 173 ? 7.951 52.760 33.006 1.00 30.21 173 ASP C CA 1
ATOM 4377 C C . ASP C 1 173 ? 7.401 51.593 32.195 1.00 35.86 173 ASP C C 1
ATOM 4378 O O . ASP C 1 173 ? 7.590 50.421 32.548 1.00 33.75 173 ASP C O 1
ATOM 4383 N N . THR C 1 174 ? 6.711 51.924 31.103 1.00 30.11 174 THR C N 1
ATOM 4384 C CA . THR C 1 174 ? 6.140 50.917 30.220 1.00 23.23 174 THR C CA 1
ATOM 4385 C C . THR C 1 174 ? 7.220 50.050 29.578 1.00 25.56 174 THR C C 1
ATOM 4386 O O . THR C 1 174 ? 7.195 48.818 29.686 1.00 23.53 174 THR C O 1
ATOM 4390 N N . LEU C 1 175 ? 8.179 50.685 28.896 1.00 24.30 175 LEU C N 1
ATOM 4391 C CA . LEU C 1 175 ? 9.122 49.947 28.058 1.00 25.20 175 LEU C CA 1
ATOM 4392 C C . LEU C 1 175 ? 9.906 48.898 28.838 1.00 25.47 175 LEU C C 1
ATOM 4393 O O . LEU C 1 175 ? 10.312 47.883 28.263 1.00 31.03 175 LEU C O 1
ATOM 4398 N N . GLU C 1 176 ? 10.120 49.095 30.134 1.00 24.65 176 GLU C N 1
ATOM 4399 C CA . GLU C 1 176 ? 10.911 48.138 30.896 1.00 28.81 176 GLU C CA 1
ATOM 4400 C C . GLU C 1 176 ? 10.105 47.393 31.947 1.00 27.63 176 GLU C C 1
ATOM 4401 O O . GLU C 1 176 ? 10.693 46.689 32.771 1.00 30.64 176 GLU C O 1
ATOM 4407 N N . ARG C 1 177 ? 8.779 47.516 31.924 1.00 23.50 177 ARG C N 1
ATOM 4408 C CA . ARG C 1 177 ? 7.935 46.666 32.745 1.00 22.28 177 ARG C CA 1
ATOM 4409 C C . ARG C 1 177 ? 8.237 45.200 32.458 1.00 27.37 177 ARG C C 1
ATOM 4410 O O . ARG C 1 177 ? 8.678 44.830 31.367 1.00 27.11 177 ARG C O 1
ATOM 4418 N N . LYS C 1 178 ? 8.030 44.364 33.468 1.00 26.79 178 LYS C N 1
ATOM 4419 C CA . LYS C 1 178 ? 8.186 42.925 33.351 1.00 20.80 178 LYS C CA 1
ATOM 4420 C C . LYS C 1 178 ? 6.991 42.310 34.054 1.00 26.93 178 LYS C C 1
ATOM 4421 O O . LYS C 1 178 ? 6.826 42.499 35.263 1.00 28.65 178 LYS C O 1
ATOM 4427 N N . VAL C 1 179 ? 6.130 41.625 33.300 1.00 27.45 179 VAL C N 1
ATOM 4428 C CA . VAL C 1 179 ? 4.905 41.043 33.844 1.00 23.51 179 VAL C CA 1
ATOM 4429 C C . VAL C 1 179 ? 4.975 39.538 33.684 1.00 25.10 179 VAL C C 1
ATOM 4430 O O . VAL C 1 179 ? 5.353 39.037 32.614 1.00 21.76 179 VAL C O 1
ATOM 4434 N N . SER C 1 180 ? 4.600 38.813 34.753 1.00 28.05 180 SER C N 1
ATOM 4435 C CA . SER C 1 180 ? 4.717 37.361 34.718 1.00 33.62 180 SER C CA 1
ATOM 4436 C C . SER C 1 180 ? 3.457 36.735 34.128 1.00 23.32 180 SER C C 1
ATOM 4437 O O . SER C 1 180 ? 2.389 37.348 34.131 1.00 24.13 180 SER C O 1
ATOM 4440 N N . PRO C 1 181 ? 3.553 35.526 33.582 1.00 26.07 181 PRO C N 1
ATOM 4441 C CA . PRO C 1 181 ? 2.373 34.890 32.974 1.00 27.73 181 PRO C CA 1
ATOM 4442 C C . PRO C 1 181 ? 1.361 34.404 34.005 1.00 29.86 181 PRO C C 1
ATOM 4443 O O . PRO C 1 181 ? 1.676 34.148 35.170 1.00 34.34 181 PRO C O 1
ATOM 4447 N N . GLN C 1 182 ? 0.116 34.288 33.549 1.00 29.02 182 GLN C N 1
ATOM 4448 C CA . GLN C 1 182 ? -0.971 33.685 34.316 1.00 27.11 182 GLN C CA 1
ATOM 4449 C C . GLN C 1 182 ? -1.222 32.300 33.728 1.00 29.40 182 GLN C C 1
ATOM 4450 O O . GLN C 1 182 ? -1.670 32.182 32.579 1.00 29.29 182 GLN C O 1
ATOM 4456 N N . VAL C 1 183 ? -0.922 31.252 34.501 1.00 22.53 183 VAL C N 1
ATOM 4457 C CA . VAL C 1 183 ? -0.876 29.896 33.964 1.00 21.98 183 VAL C CA 1
ATOM 4458 C C . VAL C 1 183 ? -2.052 29.069 34.464 1.00 29.67 183 VAL C C 1
ATOM 4459 O O . VAL C 1 183 ? -2.542 29.234 35.589 1.00 27.07 183 VAL C O 1
ATOM 4463 N N . SER C 1 184 ? -2.505 28.162 33.602 1.00 25.38 184 SER C N 1
ATOM 4464 C CA . SER C 1 184 ? -3.629 27.306 33.913 1.00 25.58 184 SER C CA 1
ATOM 4465 C C . SER C 1 184 ? -3.614 26.086 33.007 1.00 30.80 184 SER C C 1
ATOM 4466 O O . SER C 1 184 ? -3.170 26.143 31.852 1.00 29.67 184 SER C O 1
ATOM 4469 N N . LEU C 1 185 ? -4.093 24.980 33.565 1.00 28.70 185 LEU C N 1
ATOM 4470 C CA . LEU C 1 185 ? -4.257 23.730 32.849 1.00 31.46 185 LEU C CA 1
ATOM 4471 C C . LEU C 1 185 ? -5.710 23.581 32.430 1.00 26.73 185 LEU C C 1
ATOM 4472 O O . LEU C 1 185 ? -6.619 23.730 33.250 1.00 28.20 185 LEU C O 1
ATOM 4477 N N . LEU C 1 186 ? -5.923 23.301 31.159 1.00 27.57 186 LEU C N 1
ATOM 4478 C CA . LEU C 1 186 ? -7.261 23.236 30.612 1.00 37.61 186 LEU C CA 1
ATOM 4479 C C . LEU C 1 186 ? -7.542 21.851 30.049 1.00 39.37 186 LEU C C 1
ATOM 4480 O O . LEU C 1 186 ? -6.634 21.114 29.643 1.00 33.58 186 LEU C O 1
ATOM 4485 N N . GLN C 1 187 ? -8.825 21.510 30.059 1.00 38.86 187 GLN C N 1
ATOM 4486 C CA . GLN C 1 187 ? -9.347 20.306 29.438 1.00 42.80 187 GLN C CA 1
ATOM 4487 C C . GLN C 1 187 ? -10.814 20.581 29.132 1.00 39.78 187 GLN C C 1
ATOM 4488 O O . GLN C 1 187 ? -11.469 21.301 29.882 1.00 45.11 187 GLN C O 1
ATOM 4494 N N . LYS C 1 188 ? -11.317 20.047 28.020 1.00 42.87 188 LYS C N 1
ATOM 4495 C CA . LYS C 1 188 ? -12.729 20.201 27.663 1.00 46.32 188 LYS C CA 1
ATOM 4496 C C . LYS C 1 188 ? -13.605 19.021 28.082 1.00 42.27 188 LYS C C 1
ATOM 4497 O O . LYS C 1 188 ? -14.692 19.230 28.612 1.00 43.95 188 LYS C O 1
ATOM 4503 N N . ASP C 1 189 ? -13.188 17.798 27.803 1.00 51.42 189 ASP C N 1
ATOM 4504 C CA . ASP C 1 189 ? -13.828 16.560 28.219 1.00 52.04 189 ASP C CA 1
ATOM 4505 C C . ASP C 1 189 ? -12.847 15.852 29.135 1.00 51.45 189 ASP C C 1
ATOM 4506 O O . ASP C 1 189 ? -11.639 16.079 29.048 1.00 54.30 189 ASP C O 1
ATOM 4511 N N . PRO C 1 190 ? -13.329 14.961 30.000 1.00 47.88 190 PRO C N 1
ATOM 4512 C CA . PRO C 1 190 ? -12.388 14.172 30.823 1.00 49.04 190 PRO C CA 1
ATOM 4513 C C . PRO C 1 190 ? -11.542 13.222 29.993 1.00 48.19 190 PRO C C 1
ATOM 4514 O O . PRO C 1 190 ? -10.624 12.596 30.532 1.00 46.95 190 PRO C O 1
ATOM 4518 N N . SER C 1 191 ? -11.799 13.155 28.688 1.00 48.68 191 SER C N 1
ATOM 4519 C CA . SER C 1 191 ? -10.997 12.407 27.734 1.00 53.63 191 SER C CA 1
ATOM 4520 C C . SER C 1 191 ? -10.139 13.295 26.842 1.00 51.94 191 SER C C 1
ATOM 4521 O O . SER C 1 191 ? -9.142 12.810 26.293 1.00 48.61 191 SER C O 1
ATOM 4524 N N . SER C 1 192 ? -10.508 14.572 26.683 1.00 54.94 192 SER C N 1
ATOM 4525 C CA . SER C 1 192 ? -9.761 15.506 25.850 1.00 51.30 192 SER C CA 1
ATOM 4526 C C . SER C 1 192 ? -8.317 15.641 26.331 1.00 43.61 192 SER C C 1
ATOM 4527 O O . SER C 1 192 ? -8.006 15.361 27.491 1.00 43.79 192 SER C O 1
ATOM 4530 N N . PRO C 1 193 ? -7.415 16.083 25.449 1.00 43.88 193 PRO C N 1
ATOM 4531 C CA . PRO C 1 193 ? -6.036 16.352 25.878 1.00 41.64 193 PRO C CA 1
ATOM 4532 C C . PRO C 1 193 ? -5.970 17.501 26.871 1.00 39.20 193 PRO C C 1
ATOM 4533 O O . PRO C 1 193 ? -6.991 18.126 27.173 1.00 39.58 193 PRO C O 1
ATOM 4537 N N . VAL C 1 194 ? -4.773 17.803 27.367 1.00 39.79 194 VAL C N 1
ATOM 4538 C CA . VAL C 1 194 ? -4.575 18.818 28.394 1.00 40.11 194 VAL C CA 1
ATOM 4539 C C . VAL C 1 194 ? -3.717 19.936 27.816 1.00 37.79 194 VAL C C 1
ATOM 4540 O O . VAL C 1 194 ? -2.778 19.684 27.057 1.00 41.27 194 VAL C O 1
ATOM 4544 N N . THR C 1 195 ? -4.049 21.174 28.165 1.00 39.43 195 THR C N 1
ATOM 4545 C CA . THR C 1 195 ? -3.490 22.344 27.505 1.00 37.53 195 THR C CA 1
ATOM 4546 C C . THR C 1 195 ? -2.908 23.278 28.548 1.00 36.15 195 THR C C 1
ATOM 4547 O O . THR C 1 195 ? -3.637 23.812 29.390 1.00 35.23 195 THR C O 1
ATOM 4551 N N . CYS C 1 196 ? -1.607 23.496 28.479 1.00 35.49 196 CYS C N 1
ATOM 4552 C CA . CYS C 1 196 ? -0.955 24.459 29.351 1.00 37.24 196 CYS C CA 1
ATOM 4553 C C . CYS C 1 196 ? -1.020 25.829 28.688 1.00 34.70 196 CYS C C 1
ATOM 4554 O O . CYS C 1 196 ? -0.373 26.053 27.660 1.00 33.49 196 CYS C O 1
ATOM 4557 N N . HIS C 1 197 ? -1.784 26.746 29.286 1.00 25.67 197 HIS C N 1
ATOM 4558 C CA . HIS C 1 197 ? -2.056 28.063 28.721 1.00 24.76 197 HIS C CA 1
ATOM 4559 C C . HIS C 1 197 ? -1.370 29.116 29.578 1.00 23.34 197 HIS C C 1
ATOM 4560 O O . HIS C 1 197 ? -1.531 29.123 30.803 1.00 27.35 197 HIS C O 1
ATOM 4567 N N . ALA C 1 198 ? -0.588 29.985 28.946 1.00 23.01 198 ALA C N 1
ATOM 4568 C CA . ALA C 1 198 ? 0.121 31.044 29.659 1.00 24.10 198 ALA C CA 1
ATOM 4569 C C . ALA C 1 198 ? -0.164 32.354 28.958 1.00 19.81 198 ALA C C 1
ATOM 4570 O O . ALA C 1 198 ? -0.051 32.432 27.734 1.00 19.85 198 ALA C O 1
ATOM 4572 N N . THR C 1 199 ? -0.522 33.377 29.723 1.00 20.56 199 THR C N 1
ATOM 4573 C CA . THR C 1 199 ? -1.002 34.600 29.108 1.00 19.29 199 THR C CA 1
ATOM 4574 C C . THR C 1 199 ? -0.724 35.785 30.022 1.00 22.01 199 THR C C 1
ATOM 4575 O O . THR C 1 199 ? -0.498 35.629 31.223 1.00 25.08 199 THR C O 1
ATOM 4579 N N . GLY C 1 200 ? -0.742 36.978 29.432 1.00 22.22 200 GLY C N 1
ATOM 4580 C CA . GLY C 1 200 ? -0.555 38.218 30.164 1.00 24.69 200 GLY C CA 1
ATOM 4581 C C . GLY C 1 200 ? 0.883 38.621 30.437 1.00 23.24 200 GLY C C 1
ATOM 4582 O O . GLY C 1 200 ? 1.103 39.599 31.160 1.00 18.74 200 GLY C O 1
ATOM 4583 N N . PHE C 1 201 ? 1.861 37.913 29.878 1.00 17.43 201 PHE C N 1
ATOM 4584 C CA . PHE C 1 201 ? 3.259 38.123 30.203 1.00 22.11 201 PHE C CA 1
ATOM 4585 C C . PHE C 1 201 ? 3.911 39.069 29.196 1.00 29.22 201 PHE C C 1
ATOM 4586 O O . PHE C 1 201 ? 3.530 39.108 28.022 1.00 32.23 201 PHE C O 1
ATOM 4594 N N . TYR C 1 202 ? 4.909 39.833 29.670 1.00 27.00 202 TYR C N 1
ATOM 4595 C CA . TYR C 1 202 ? 5.742 40.724 28.840 1.00 27.62 202 TYR C CA 1
ATOM 4596 C C . TYR C 1 202 ? 7.134 40.771 29.456 1.00 28.28 202 TYR C C 1
ATOM 4597 O O . TYR C 1 202 ? 7.240 40.963 30.676 1.00 32.76 202 TYR C O 1
ATOM 4606 N N . PRO C 1 203 ? 8.210 40.634 28.657 1.00 28.56 203 PRO C N 1
ATOM 4607 C CA . PRO C 1 203 ? 8.166 40.481 27.199 1.00 24.57 203 PRO C CA 1
ATOM 4608 C C . PRO C 1 203 ? 7.885 39.055 26.719 1.00 23.57 203 PRO C C 1
ATOM 4609 O O . PRO C 1 203 ? 7.656 38.151 27.513 1.00 26.32 203 PRO C O 1
ATOM 4613 N N . SER C 1 204 ? 7.951 38.869 25.402 1.00 28.01 204 SER C N 1
ATOM 4614 C CA . SER C 1 204 ? 7.345 37.727 24.728 1.00 28.36 204 SER C CA 1
ATOM 4615 C C . SER C 1 204 ? 8.086 36.414 24.945 1.00 30.66 204 SER C C 1
ATOM 4616 O O . SER C 1 204 ? 7.532 35.356 24.612 1.00 26.52 204 SER C O 1
ATOM 4619 N N . GLY C 1 205 ? 9.301 36.449 25.489 1.00 28.27 205 GLY C N 1
ATOM 4620 C CA . GLY C 1 205 ? 10.077 35.240 25.663 1.00 25.26 205 GLY C CA 1
ATOM 4621 C C . GLY C 1 205 ? 9.548 34.357 26.771 1.00 29.87 205 GLY C C 1
ATOM 4622 O O . GLY C 1 205 ? 9.636 34.713 27.952 1.00 32.73 205 GLY C O 1
ATOM 4623 N N . VAL C 1 206 ? 9.011 33.195 26.393 1.00 31.64 206 VAL C N 1
ATOM 4624 C CA . VAL C 1 206 ? 8.402 32.244 27.320 1.00 28.32 206 VAL C CA 1
ATOM 4625 C C . VAL C 1 206 ? 8.744 30.831 26.860 1.00 36.28 206 VAL C C 1
ATOM 4626 O O . VAL C 1 206 ? 8.849 30.563 25.657 1.00 39.89 206 VAL C O 1
ATOM 4630 N N . THR C 1 207 ? 8.959 29.931 27.815 1.00 39.02 207 THR C N 1
ATOM 4631 C CA . THR C 1 207 ? 9.230 28.533 27.507 1.00 45.02 207 THR C CA 1
ATOM 4632 C C . THR C 1 207 ? 8.246 27.663 28.271 1.00 40.08 207 THR C C 1
ATOM 4633 O O . THR C 1 207 ? 8.148 27.757 29.498 1.00 36.42 207 THR C O 1
ATOM 4637 N N . ILE C 1 208 ? 7.540 26.809 27.546 1.00 37.12 208 ILE C N 1
ATOM 4638 C CA . ILE C 1 208 ? 6.483 25.981 28.103 1.00 39.50 208 ILE C CA 1
ATOM 4639 C C . ILE C 1 208 ? 6.882 24.531 27.885 1.00 40.17 208 ILE C C 1
ATOM 4640 O O . ILE C 1 208 ? 6.967 24.068 26.739 1.00 36.14 208 ILE C O 1
ATOM 4645 N N . THR C 1 209 ? 7.135 23.819 28.981 1.00 48.34 209 THR C N 1
ATOM 4646 C CA . THR C 1 209 ? 7.633 22.449 28.950 1.00 49.29 209 THR C CA 1
ATOM 4647 C C . THR C 1 209 ? 6.709 21.524 29.736 1.00 49.29 209 THR C C 1
ATOM 4648 O O . THR C 1 209 ? 6.243 21.868 30.830 1.00 43.99 209 THR C O 1
ATOM 4652 N N . TRP C 1 210 ? 6.441 20.357 29.156 1.00 46.02 210 TRP C N 1
ATOM 4653 C CA . TRP C 1 210 ? 5.708 19.287 29.809 1.00 45.67 210 TRP C CA 1
ATOM 4654 C C . TRP C 1 210 ? 6.688 18.310 30.444 1.00 48.61 210 TRP C C 1
ATOM 4655 O O . TRP C 1 210 ? 7.663 17.894 29.812 1.00 50.11 210 TRP C O 1
ATOM 4666 N N . GLN C 1 211 ? 6.421 17.932 31.689 1.00 53.78 211 GLN C N 1
ATOM 4667 C CA . GLN C 1 211 ? 7.281 16.999 32.398 1.00 56.26 211 GLN C CA 1
ATOM 4668 C C . GLN C 1 211 ? 6.511 15.736 32.774 1.00 57.94 211 GLN C C 1
ATOM 4669 O O . GLN C 1 211 ? 5.290 15.762 32.976 1.00 50.85 211 GLN C O 1
ATOM 4675 N N . LYS C 1 212 ? 7.242 14.618 32.813 1.00 58.51 212 LYS C N 1
ATOM 4676 C CA . LYS C 1 212 ? 6.754 13.342 33.335 1.00 62.04 212 LYS C CA 1
ATOM 4677 C C . LYS C 1 212 ? 7.593 13.016 34.565 1.00 55.38 212 LYS C C 1
ATOM 4678 O O . LYS C 1 212 ? 8.752 12.612 34.442 1.00 51.10 212 LYS C O 1
ATOM 4684 N N . ASN C 1 213 ? 7.002 13.213 35.745 1.00 59.33 213 ASN C N 1
ATOM 4685 C CA . ASN C 1 213 ? 7.654 12.940 37.027 1.00 58.62 213 ASN C CA 1
ATOM 4686 C C . ASN C 1 213 ? 8.974 13.698 37.158 1.00 54.55 213 ASN C C 1
ATOM 4687 O O . ASN C 1 213 ? 10.030 13.116 37.413 1.00 54.54 213 ASN C O 1
ATOM 4692 N N . GLY C 1 214 ? 8.900 15.017 36.978 1.00 55.57 214 GLY C N 1
ATOM 4693 C CA . GLY C 1 214 ? 10.013 15.907 37.227 1.00 48.01 214 GLY C CA 1
ATOM 4694 C C . GLY C 1 214 ? 11.064 15.959 36.144 1.00 53.60 214 GLY C C 1
ATOM 4695 O O . GLY C 1 214 ? 12.026 16.734 36.275 1.00 51.97 214 GLY C O 1
ATOM 4696 N N . GLN C 1 215 ? 10.924 15.160 35.089 1.0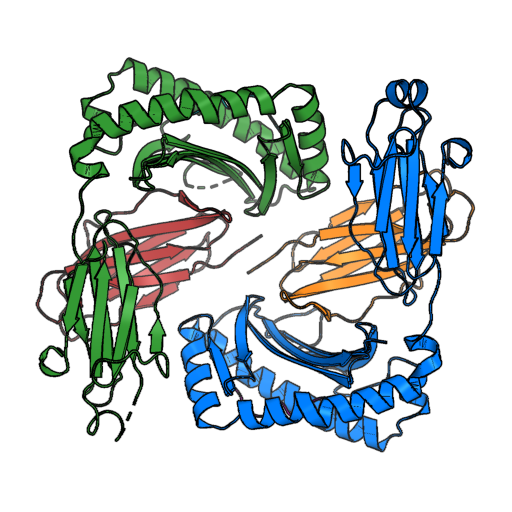0 51.51 215 GLN C N 1
ATOM 4697 C CA . GLN C 1 215 ? 11.850 15.162 33.968 1.00 59.31 215 GLN C CA 1
ATOM 4698 C C . GLN C 1 215 ? 11.096 15.531 32.695 1.00 62.97 215 GLN C C 1
ATOM 4699 O O . GLN C 1 215 ? 9.882 15.329 32.600 1.00 59.39 215 GLN C O 1
ATOM 4705 N N . ASP C 1 216 ? 11.828 16.059 31.711 1.00 61.41 216 ASP C N 1
ATOM 4706 C CA . ASP C 1 216 ? 11.207 16.726 30.570 1.00 60.67 216 ASP C CA 1
ATOM 4707 C C . ASP C 1 216 ? 10.743 15.728 29.513 1.00 61.34 216 ASP C C 1
ATOM 4708 O O . ASP C 1 216 ? 11.507 14.853 29.089 1.00 59.21 216 ASP C O 1
ATOM 4713 N N . HIS C 1 217 ? 9.491 15.887 29.070 1.00 55.59 217 HIS C N 1
ATOM 4714 C CA . HIS C 1 217 ? 8.800 14.933 28.202 1.00 53.74 217 HIS C CA 1
ATOM 4715 C C . HIS C 1 217 ? 8.401 15.642 26.912 1.00 52.42 217 HIS C C 1
ATOM 4716 O O . HIS C 1 217 ? 7.355 16.292 26.856 1.00 57.28 217 HIS C O 1
ATOM 4723 N N . ASP C 1 218 ? 9.217 15.510 25.870 1.00 53.05 218 ASP C N 1
ATOM 4724 C CA . ASP C 1 218 ? 8.992 16.214 24.613 1.00 55.20 218 ASP C CA 1
ATOM 4725 C C . ASP C 1 218 ? 8.149 15.418 23.617 1.00 58.96 218 ASP C C 1
ATOM 4726 O O . ASP C 1 218 ? 8.000 15.847 22.470 1.00 60.01 218 ASP C O 1
ATOM 4731 N N . GLU C 1 219 ? 7.592 14.284 24.025 1.00 54.24 219 GLU C N 1
ATOM 4732 C CA . GLU C 1 219 ? 6.804 13.433 23.145 1.00 53.78 219 GLU C CA 1
ATOM 4733 C C . GLU C 1 219 ? 5.317 13.702 23.345 1.00 63.14 219 GLU C C 1
ATOM 4734 O O . GLU C 1 219 ? 4.861 13.937 24.471 1.00 57.57 219 GLU C O 1
ATOM 4740 N N . ASP C 1 220 ? 4.566 13.666 22.237 1.00 62.61 220 ASP C N 1
ATOM 4741 C CA . ASP C 1 220 ? 3.112 13.863 22.236 1.00 58.58 220 ASP C CA 1
ATOM 4742 C C . ASP C 1 220 ? 2.723 15.263 22.718 1.00 57.34 220 ASP C C 1
ATOM 4743 O O . ASP C 1 220 ? 1.633 15.461 23.271 1.00 51.25 220 ASP C O 1
ATOM 4748 N N . VAL C 1 221 ? 3.612 16.234 22.489 1.00 52.51 221 VAL C N 1
ATOM 4749 C CA . VAL C 1 221 ? 3.409 17.635 22.835 1.00 45.08 221 VAL C CA 1
ATOM 4750 C C . VAL C 1 221 ? 3.261 18.437 21.547 1.00 46.73 221 VAL C C 1
ATOM 4751 O O . VAL C 1 221 ? 4.005 18.216 20.585 1.00 48.86 221 VAL C O 1
ATOM 4755 N N . ASP C 1 222 ? 2.295 19.362 21.524 1.00 50.01 222 ASP C N 1
ATOM 4756 C CA . ASP C 1 222 ? 2.157 20.345 20.448 1.00 46.95 222 ASP C CA 1
ATOM 4757 C C . ASP C 1 222 ? 2.298 21.746 21.038 1.00 48.10 222 ASP C C 1
ATOM 4758 O O . ASP C 1 222 ? 1.402 22.214 21.753 1.00 47.51 222 ASP C O 1
ATOM 4763 N N . LEU C 1 223 ? 3.417 22.414 20.726 1.00 52.20 223 LEU C N 1
ATOM 4764 C CA . LEU C 1 223 ? 3.674 23.786 21.162 1.00 46.29 223 LEU C CA 1
ATOM 4765 C C . LEU C 1 223 ? 2.947 24.768 20.253 1.00 41.95 223 LEU C C 1
ATOM 4766 O O . LEU C 1 223 ? 3.228 24.834 19.055 1.00 43.78 223 LEU C O 1
ATOM 4771 N N . GLY C 1 224 ? 2.028 25.541 20.821 1.00 43.54 224 GLY C N 1
ATOM 4772 C CA . GLY C 1 224 ? 1.308 26.524 20.044 1.00 38.16 224 GLY C CA 1
ATOM 4773 C C . GLY C 1 224 ? 2.173 27.723 19.721 1.00 36.75 224 GLY C C 1
ATOM 4774 O O . GLY C 1 224 ? 3.286 27.882 20.221 1.00 44.13 224 GLY C O 1
ATOM 4775 N N . GLU C 1 225 ? 1.650 28.592 18.861 1.00 31.80 225 GLU C N 1
ATOM 4776 C CA . GLU C 1 225 ? 2.446 29.754 18.513 1.00 36.31 225 GLU C CA 1
ATOM 4777 C C . GLU C 1 225 ? 2.272 30.855 19.542 1.00 32.50 225 GLU C C 1
ATOM 4778 O O . GLU C 1 225 ? 1.338 30.868 20.342 1.00 33.57 225 GLU C O 1
ATOM 4784 N N . LEU C 1 226 ? 3.210 31.781 19.526 1.00 34.17 226 LEU C N 1
ATOM 4785 C CA . LEU C 1 226 ? 3.077 32.962 20.350 1.00 28.10 226 LEU C CA 1
ATOM 4786 C C . LEU C 1 226 ? 2.092 33.897 19.668 1.00 27.81 226 LEU C C 1
ATOM 4787 O O . LEU C 1 226 ? 2.169 34.109 18.455 1.00 32.24 226 LEU C O 1
ATOM 4792 N N . LEU C 1 227 ? 1.144 34.417 20.438 1.00 24.26 227 LEU C N 1
ATOM 4793 C CA . LEU C 1 227 ? 0.073 35.259 19.940 1.00 23.00 227 LEU C CA 1
ATOM 4794 C C . LEU C 1 227 ? -0.079 36.468 20.846 1.00 21.26 227 LEU C C 1
ATOM 4795 O O . LEU C 1 227 ? 0.225 36.397 22.038 1.00 21.60 227 LEU C O 1
ATOM 4800 N N . PRO C 1 228 ? -0.550 37.584 20.310 1.00 19.55 228 PRO C N 1
ATOM 4801 C CA . PRO C 1 228 ? -0.666 38.803 21.109 1.00 20.91 228 PRO C CA 1
ATOM 4802 C C . PRO C 1 228 ? -2.011 38.965 21.803 1.00 21.79 228 PRO C C 1
ATOM 4803 O O . PRO C 1 228 ? -3.073 38.610 21.288 1.00 26.08 228 PRO C O 1
ATOM 4807 N N . ASN C 1 229 ? -1.962 39.556 22.986 1.00 20.68 229 ASN C N 1
ATOM 4808 C CA . ASN C 1 229 ? -3.202 39.983 23.619 1.00 25.58 229 ASN C CA 1
ATOM 4809 C C . ASN C 1 229 ? -3.393 41.459 23.288 1.00 25.26 229 ASN C C 1
ATOM 4810 O O . ASN C 1 229 ? -2.649 42.029 22.490 1.00 28.81 229 ASN C O 1
ATOM 4815 N N . GLU C 1 230 ? -4.386 42.095 23.887 1.00 25.52 230 GLU C N 1
ATOM 4816 C CA . GLU C 1 230 ? -4.776 43.441 23.513 1.00 26.63 230 GLU C CA 1
ATOM 4817 C C . GLU C 1 230 ? -4.080 44.601 24.215 1.00 28.63 230 GLU C C 1
ATOM 4818 O O . GLU C 1 230 ? -4.297 45.756 23.829 1.00 30.16 230 GLU C O 1
ATOM 4824 N N . ASP C 1 231 ? -3.240 44.321 25.218 1.00 28.79 231 ASP C N 1
ATOM 4825 C CA . ASP C 1 231 ? -2.625 45.328 26.074 1.00 25.53 231 ASP C CA 1
ATOM 4826 C C . ASP C 1 231 ? -1.108 45.350 25.928 1.00 27.37 231 ASP C C 1
ATOM 4827 O O . ASP C 1 231 ? -0.410 45.938 26.767 1.00 25.87 231 ASP C O 1
ATOM 4832 N N . GLY C 1 232 ? -0.580 44.725 24.886 1.00 29.58 232 GLY C N 1
ATOM 4833 C CA . GLY C 1 232 ? 0.841 44.571 24.720 1.00 33.18 232 GLY C CA 1
ATOM 4834 C C . GLY C 1 232 ? 1.400 43.267 25.254 1.00 31.72 232 GLY C C 1
ATOM 4835 O O . GLY C 1 232 ? 2.509 42.878 24.872 1.00 28.39 232 GLY C O 1
ATOM 4836 N N . SER C 1 233 ? 0.675 42.582 26.130 1.00 30.15 233 SER C N 1
ATOM 4837 C CA . SER C 1 233 ? 1.162 41.294 26.587 1.00 29.67 233 SER C CA 1
ATOM 4838 C C . SER C 1 233 ? 1.004 40.268 25.470 1.00 29.15 233 SER C C 1
ATOM 4839 O O . SER C 1 233 ? 0.563 40.575 24.357 1.00 26.21 233 SER C O 1
ATOM 4842 N N . PHE C 1 234 ? 1.377 39.028 25.778 1.00 29.56 234 PHE C N 1
ATOM 4843 C CA . PHE C 1 234 ? 1.312 37.935 24.822 1.00 25.35 234 PHE C CA 1
ATOM 4844 C C . PHE C 1 234 ? 0.732 36.708 25.501 1.00 22.21 234 PHE C C 1
ATOM 4845 O O . PHE C 1 234 ? 0.578 36.654 26.723 1.00 22.57 234 PHE C O 1
ATOM 4853 N N . GLN C 1 235 ? 0.431 35.703 24.693 1.00 22.07 235 GLN C N 1
ATOM 4854 C CA . GLN C 1 235 ? -0.012 34.438 25.230 1.00 18.13 235 GLN C CA 1
ATOM 4855 C C . GLN C 1 235 ? 0.536 33.298 24.386 1.00 21.03 235 GLN C C 1
ATOM 4856 O O . GLN C 1 235 ? 0.811 33.447 23.195 1.00 23.74 235 GLN C O 1
ATOM 4862 N N . ARG C 1 236 ? 0.731 32.162 25.040 1.00 21.27 236 ARG C N 1
ATOM 4863 C CA . ARG C 1 236 ? 1.174 30.951 24.380 1.00 23.37 236 ARG C CA 1
ATOM 4864 C C . ARG C 1 236 ? 0.633 29.769 25.153 1.00 21.19 236 ARG C C 1
ATOM 4865 O O . ARG C 1 236 ? 0.463 29.832 26.373 1.00 20.14 236 ARG C O 1
ATOM 4873 N N . MET C 1 237 ? 0.344 28.707 24.416 1.00 24.42 237 MET C N 1
ATOM 4874 C CA . MET C 1 237 ? -0.252 27.505 24.954 1.00 26.52 237 MET C CA 1
ATOM 4875 C C . MET C 1 237 ? 0.478 26.290 24.397 1.00 29.41 237 MET C C 1
ATOM 4876 O O . MET C 1 237 ? 1.154 26.354 23.364 1.00 26.68 237 MET C O 1
ATOM 4881 N N . SER C 1 238 ? 0.359 25.182 25.127 1.00 32.02 238 SER C N 1
ATOM 4882 C CA . SER C 1 238 ? 1.007 23.929 24.773 1.00 38.17 238 SER C CA 1
ATOM 4883 C C . SER C 1 238 ? 0.071 22.804 25.160 1.00 39.59 238 SER C C 1
ATOM 4884 O O . SER C 1 238 ? -0.591 22.873 26.202 1.00 38.91 238 SER C O 1
ATOM 4887 N N . THR C 1 239 ? 0.011 21.778 24.313 1.00 42.44 239 THR C N 1
ATOM 4888 C CA . THR C 1 239 ? -0.995 20.733 24.448 1.00 45.16 239 THR C CA 1
ATOM 4889 C C . THR C 1 239 ? -0.326 19.375 24.509 1.00 46.27 239 THR C C 1
ATOM 4890 O O . THR C 1 239 ? 0.475 19.032 23.632 1.00 47.86 239 THR C O 1
ATOM 4894 N N . LEU C 1 240 ? -0.670 18.610 25.540 1.00 40.71 240 LEU C N 1
ATOM 4895 C CA . LEU C 1 240 ? -0.197 17.247 25.721 1.00 44.65 240 LEU C CA 1
ATOM 4896 C C . LEU C 1 240 ? -1.324 16.283 25.371 1.00 51.59 240 LEU C C 1
ATOM 4897 O O . LEU C 1 240 ? -2.415 16.354 25.953 1.00 43.37 240 LEU C O 1
ATOM 4902 N N . ASN C 1 241 ? -1.054 15.380 24.428 1.00 57.07 241 ASN C N 1
ATOM 4903 C CA . ASN C 1 241 ? -2.046 14.392 24.024 1.00 54.15 241 ASN C CA 1
ATOM 4904 C C . ASN C 1 241 ? -2.382 13.190 24.899 1.00 55.83 241 ASN C C 1
ATOM 4905 O O . ASN C 1 241 ? -3.515 13.075 25.383 1.00 53.34 241 ASN C O 1
ATOM 4910 N N . VAL C 1 242 ? -1.411 12.299 25.103 1.00 52.05 242 VAL C N 1
ATOM 4911 C CA . VAL C 1 242 ? -1.576 11.142 25.979 1.00 49.84 242 VAL C CA 1
ATOM 4912 C C . VAL C 1 242 ? -3.000 10.729 26.388 1.00 59.23 242 VAL C C 1
ATOM 4913 O O . VAL C 1 242 ? -3.610 9.831 25.797 1.00 60.21 242 VAL C O 1
ATOM 4917 N N . ASP C 1 245 ? -3.992 5.575 30.010 1.00 69.20 245 ASP C N 1
ATOM 4918 C CA . ASP C 1 245 ? -3.123 4.553 30.597 1.00 74.13 245 ASP C CA 1
ATOM 4919 C C . ASP C 1 245 ? -1.696 5.057 30.769 1.00 69.27 245 ASP C C 1
ATOM 4920 O O . ASP C 1 245 ? -0.932 4.508 31.571 1.00 68.79 245 ASP C O 1
ATOM 4925 N N . GLU C 1 246 ? -1.333 6.076 29.982 1.00 67.79 246 GLU C N 1
ATOM 4926 C CA . GLU C 1 246 ? -0.148 6.874 30.277 1.00 60.22 246 GLU C CA 1
ATOM 4927 C C . GLU C 1 246 ? -0.490 8.012 31.232 1.00 62.88 246 GLU C C 1
ATOM 4928 O O . GLU C 1 246 ? 0.369 8.445 32.004 1.00 63.92 246 GLU C O 1
ATOM 4934 N N . TRP C 1 247 ? -1.748 8.462 31.240 1.00 59.89 247 TRP C N 1
ATOM 4935 C CA . TRP C 1 247 ? -2.141 9.598 32.068 1.00 56.77 247 TRP C CA 1
ATOM 4936 C C . TRP C 1 247 ? -2.427 9.209 33.514 1.00 56.65 247 TRP C C 1
ATOM 4937 O O . TRP C 1 247 ? -2.208 10.026 34.416 1.00 58.61 247 TRP C O 1
ATOM 4948 N N . LYS C 1 248 ? -2.908 7.985 33.764 1.00 62.12 248 LYS C N 1
ATOM 4949 C CA . LYS C 1 248 ? -3.195 7.566 35.134 1.00 59.40 248 LYS C CA 1
ATOM 4950 C C . LYS C 1 248 ? -1.923 7.229 35.894 1.00 53.63 248 LYS C C 1
ATOM 4951 O O . LYS C 1 248 ? -1.789 7.567 37.073 1.00 50.99 248 LYS C O 1
ATOM 4957 N N . ASN C 1 249 ? -0.984 6.566 35.225 1.00 54.09 249 ASN C N 1
ATOM 4958 C CA . ASN C 1 249 ? 0.114 5.866 35.875 1.00 60.07 249 ASN C CA 1
ATOM 4959 C C . ASN C 1 249 ? 1.348 6.735 36.092 1.00 58.65 249 ASN C C 1
ATOM 4960 O O . ASN C 1 249 ? 2.238 6.344 36.857 1.00 58.45 249 ASN C O 1
ATOM 4965 N N . ASN C 1 250 ? 1.428 7.888 35.440 1.00 61.32 250 ASN C N 1
ATOM 4966 C CA . ASN C 1 250 ? 2.489 8.850 35.673 1.00 61.94 250 ASN C CA 1
ATOM 4967 C C . ASN C 1 250 ? 1.871 10.184 36.065 1.00 66.91 250 ASN C C 1
ATOM 4968 O O . ASN C 1 250 ? 0.721 10.486 35.726 1.00 62.04 250 ASN C O 1
ATOM 4973 N N . ARG C 1 251 ? 2.652 10.975 36.803 1.00 68.54 251 ARG C N 1
ATOM 4974 C CA . ARG C 1 251 ? 2.245 12.306 37.235 1.00 65.29 251 ARG C CA 1
ATOM 4975 C C . ARG C 1 251 ? 2.805 13.309 36.234 1.00 62.23 251 ARG C C 1
ATOM 4976 O O . ARG C 1 251 ? 4.023 13.512 36.158 1.00 60.50 251 ARG C O 1
ATOM 4984 N N . PHE C 1 252 ? 1.917 13.912 35.449 1.00 63.36 252 PHE C N 1
ATOM 4985 C CA . PHE C 1 252 ? 2.301 14.912 34.466 1.00 56.25 252 PHE C CA 1
ATOM 4986 C C . PHE C 1 252 ? 2.131 16.302 35.059 1.00 52.01 252 PHE C C 1
ATOM 4987 O O . PHE C 1 252 ? 1.207 16.547 35.847 1.00 43.40 252 PHE C O 1
ATOM 4995 N N . SER C 1 253 ? 3.049 17.196 34.691 1.00 45.26 253 SER C N 1
ATOM 4996 C CA . SER C 1 253 ? 3.042 18.576 35.146 1.00 42.28 253 SER C CA 1
ATOM 4997 C C . SER C 1 253 ? 3.482 19.480 34.005 1.00 47.63 253 SER C C 1
ATOM 4998 O O . SER C 1 253 ? 4.210 19.061 33.097 1.00 43.56 253 SER C O 1
ATOM 5001 N N . CYS C 1 254 ? 3.035 20.731 34.062 1.00 47.20 254 CYS C N 1
ATOM 5002 C CA . CYS C 1 254 ? 3.480 21.760 33.137 1.00 44.61 254 CYS C CA 1
ATOM 5003 C C . CYS C 1 254 ? 4.325 22.795 33.866 1.00 39.43 254 CYS C C 1
ATOM 5004 O O . CYS C 1 254 ? 3.986 23.222 34.975 1.00 39.52 254 CYS C O 1
ATOM 5007 N N . VAL C 1 255 ? 5.414 23.212 33.228 1.00 39.10 255 VAL C N 1
ATOM 5008 C CA . VAL C 1 255 ? 6.268 24.266 33.754 1.00 42.58 255 VAL C CA 1
ATOM 5009 C C . VAL C 1 255 ? 6.453 25.313 32.672 1.00 40.18 255 VAL C C 1
ATOM 5010 O O . VAL C 1 255 ? 6.868 24.985 31.553 1.00 38.76 255 VAL C O 1
ATOM 5014 N N . VAL C 1 256 ? 6.140 26.564 32.999 1.00 39.95 256 VAL C N 1
ATOM 5015 C CA . VAL C 1 256 ? 6.394 27.691 32.113 1.00 38.55 256 VAL C CA 1
ATOM 5016 C C . VAL C 1 256 ? 7.479 28.545 32.754 1.00 36.64 256 VAL C C 1
ATOM 5017 O O . VAL C 1 256 ? 7.368 28.953 33.919 1.00 37.65 256 VAL C O 1
ATOM 5021 N N . GLU C 1 257 ? 8.555 28.768 32.017 1.00 39.45 257 GLU C N 1
ATOM 5022 C CA . GLU C 1 257 ? 9.604 29.673 32.455 1.00 44.97 257 GLU C CA 1
ATOM 5023 C C . GLU C 1 257 ? 9.466 30.987 31.699 1.00 40.40 257 GLU C C 1
ATOM 5024 O O . GLU C 1 257 ? 9.177 31.003 30.494 1.00 29.65 257 GLU C O 1
ATOM 5030 N N . HIS C 1 258 ? 9.659 32.085 32.426 1.00 37.04 258 HIS C N 1
ATOM 5031 C CA . HIS C 1 258 ? 9.525 33.421 31.860 1.00 35.55 258 HIS C CA 1
ATOM 5032 C C . HIS C 1 258 ? 10.398 34.360 32.665 1.00 30.74 258 HIS C C 1
ATOM 5033 O O . HIS C 1 258 ? 10.177 34.513 33.869 1.00 29.06 258 HIS C O 1
ATOM 5040 N N . GLN C 1 259 ? 11.352 35.007 31.994 1.00 33.75 259 GLN C N 1
ATOM 5041 C CA . GLN C 1 259 ? 12.343 35.836 32.674 1.00 35.46 259 GLN C CA 1
ATOM 5042 C C . GLN C 1 259 ? 13.134 34.994 33.677 1.00 44.11 259 GLN C C 1
ATOM 5043 O O . GLN C 1 259 ? 13.497 35.453 34.765 1.00 41.84 259 GLN C O 1
ATOM 5049 N N . ASP C 1 260 ? 13.397 33.742 33.291 1.00 44.87 260 ASP C N 1
ATOM 5050 C CA . ASP C 1 260 ? 13.961 32.710 34.157 1.00 52.21 260 ASP C CA 1
ATOM 5051 C C . ASP C 1 260 ? 13.361 32.722 35.568 1.00 46.47 260 ASP C C 1
ATOM 5052 O O . ASP C 1 260 ? 14.069 32.551 36.568 1.00 43.57 260 ASP C O 1
ATOM 5057 N N . LYS C 1 261 ? 12.049 32.943 35.638 1.00 46.45 261 LYS C N 1
ATOM 5058 C CA . LYS C 1 261 ? 11.198 32.576 36.762 1.00 37.52 261 LYS C CA 1
ATOM 5059 C C . LYS C 1 261 ? 10.366 31.362 36.358 1.00 41.25 261 LYS C C 1
ATOM 5060 O O . LYS C 1 261 ? 10.053 31.174 35.177 1.00 37.46 261 LYS C O 1
ATOM 5066 N N . THR C 1 262 ? 10.010 30.528 37.332 1.00 40.45 262 THR C N 1
ATOM 5067 C CA . THR C 1 262 ? 9.327 29.273 37.034 1.00 43.79 262 THR C CA 1
ATOM 5068 C C . THR C 1 262 ? 8.010 29.188 37.791 1.00 40.94 262 THR C C 1
ATOM 5069 O O . THR C 1 262 ? 7.977 29.379 39.011 1.00 46.53 262 THR C O 1
ATOM 5073 N N . ILE C 1 263 ? 6.928 28.935 37.052 1.00 36.44 263 ILE C N 1
ATOM 5074 C CA . ILE C 1 263 ? 5.622 28.617 37.614 1.00 40.36 263 ILE C CA 1
ATOM 5075 C C . ILE C 1 263 ? 5.290 27.192 37.200 1.00 41.32 263 ILE C C 1
ATOM 5076 O O . ILE C 1 263 ? 5.685 26.745 36.114 1.00 38.24 263 ILE C O 1
ATOM 5081 N N . ARG C 1 264 ? 4.597 26.466 38.082 1.00 35.17 264 ARG C N 1
ATOM 5082 C CA . ARG C 1 264 ? 4.305 25.062 37.840 1.00 41.68 264 ARG C CA 1
ATOM 5083 C C . ARG C 1 264 ? 2.827 24.777 38.085 1.00 42.16 264 ARG C C 1
ATOM 5084 O O . ARG C 1 264 ? 2.211 25.330 39.002 1.00 37.53 264 ARG C O 1
ATOM 5092 N N . LYS C 1 265 ? 2.253 23.930 37.241 1.00 38.64 265 LYS C N 1
ATOM 5093 C CA . LYS C 1 265 ? 0.898 23.457 37.440 1.00 35.54 265 LYS C CA 1
ATOM 5094 C C . LYS C 1 265 ? 0.909 21.944 37.313 1.00 37.12 265 LYS C C 1
ATOM 5095 O O . LYS C 1 265 ? 1.727 21.376 36.583 1.00 36.39 265 LYS C O 1
ATOM 5101 N N . THR C 1 266 ? 0.015 21.296 38.065 1.00 41.34 266 THR C N 1
ATOM 5102 C CA . THR C 1 266 ? -0.086 19.838 38.124 1.00 42.14 266 THR C CA 1
ATOM 5103 C C . THR C 1 266 ? -1.523 19.423 37.835 1.00 42.12 266 THR C C 1
ATOM 5104 O O . THR C 1 266 ? -2.393 20.265 37.585 1.00 35.83 266 THR C O 1
ATOM 5108 N N . GLU C 1 267 ? -1.770 18.106 37.900 1.00 41.47 267 GLU C N 1
ATOM 5109 C CA . GLU C 1 267 ? -3.096 17.577 37.597 1.00 39.34 267 GLU C CA 1
ATOM 5110 C C . GLU C 1 267 ? -4.190 18.248 38.424 1.00 36.09 267 GLU C C 1
ATOM 5111 O O . GLU C 1 267 ? -5.299 18.465 37.919 1.00 35.55 267 GLU C O 1
ATOM 5117 N N . ASP C 1 268 ? -3.892 18.614 39.680 1.00 34.86 268 ASP C N 1
ATOM 5118 C CA . ASP C 1 268 ? -4.902 19.206 40.559 1.00 38.03 268 ASP C CA 1
ATOM 5119 C C . ASP C 1 268 ? -5.360 20.587 40.104 1.00 37.37 268 ASP C C 1
ATOM 5120 O O . ASP C 1 268 ? -6.453 21.014 40.489 1.00 34.01 268 ASP C O 1
ATOM 5125 N N . ASP C 1 269 ? -4.559 21.286 39.296 1.00 36.93 269 ASP C N 1
ATOM 5126 C CA . ASP C 1 269 ? -4.893 22.619 38.807 1.00 34.35 269 ASP C CA 1
ATOM 5127 C C . ASP C 1 269 ? -5.834 22.611 37.594 1.00 34.39 269 ASP C C 1
ATOM 5128 O O . ASP C 1 269 ? -6.199 23.695 37.126 1.00 31.48 269 ASP C O 1
ATOM 5133 N N . ILE C 1 270 ? -6.250 21.443 37.086 1.00 29.42 270 ILE C N 1
ATOM 5134 C CA . ILE C 1 270 ? -6.990 21.379 35.822 1.00 29.61 270 ILE C CA 1
ATOM 5135 C C . ILE C 1 270 ? -8.395 21.937 35.997 1.00 27.70 270 ILE C C 1
ATOM 5136 O O . ILE C 1 270 ? -9.125 21.547 36.914 1.00 35.36 270 ILE C O 1
ATOM 5141 N N . ILE C 1 271 ? -8.800 22.815 35.082 1.00 33.84 271 ILE C N 1
ATOM 5142 C CA . ILE C 1 271 ? -10.126 23.421 35.080 1.00 32.63 271 ILE C CA 1
ATOM 5143 C C . ILE C 1 271 ? -10.822 23.113 33.752 1.00 39.22 271 ILE C C 1
ATOM 5144 O O . ILE C 1 271 ? -10.181 22.841 32.734 1.00 42.81 271 ILE C O 1
ATOM 5149 N N . THR C 1 272 ? -12.154 23.155 33.771 1.00 41.33 272 THR C N 1
ATOM 5150 C CA . THR C 1 272 ? -12.953 22.770 32.614 1.00 34.97 272 THR C CA 1
ATOM 5151 C C . THR C 1 272 ? -14.294 23.495 32.668 1.00 35.61 272 THR C C 1
ATOM 5152 O O . THR C 1 272 ? -14.694 24.030 33.702 1.00 32.71 272 THR C 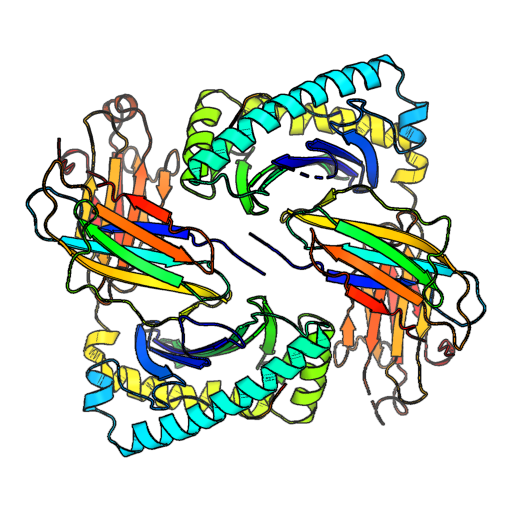O 1
ATOM 5156 N N . ASN C 1 273 ? -14.992 23.496 31.537 1.00 39.46 273 ASN C N 1
ATOM 5157 C CA . ASN C 1 273 ? -16.348 24.038 31.482 1.00 42.10 273 ASN C CA 1
ATOM 5158 C C . ASN C 1 273 ? -17.410 22.990 31.843 1.00 36.13 273 ASN C C 1
ATOM 5159 O O . ASN C 1 273 ? -17.266 21.804 31.522 1.00 38.76 273 ASN C O 1
ATOM 5164 N N . ARG D 2 2 ? -0.609 39.199 -7.225 1.00 32.60 1 ARG D N 1
ATOM 5165 C CA . ARG D 2 2 ? -0.155 38.425 -6.064 1.00 33.21 1 ARG D CA 1
ATOM 5166 C C . ARG D 2 2 ? -1.181 38.503 -4.934 1.00 31.17 1 ARG D C 1
ATOM 5167 O O . ARG D 2 2 ? -1.485 39.578 -4.427 1.00 34.11 1 ARG D O 1
ATOM 5175 N N . GLN D 2 3 ? -1.709 37.362 -4.520 1.00 29.39 2 GLN D N 1
ATOM 5176 C CA . GLN D 2 3 ? -2.807 37.373 -3.572 1.00 26.91 2 GLN D CA 1
ATOM 5177 C C . GLN D 2 3 ? -2.580 36.290 -2.535 1.00 26.01 2 GLN D C 1
ATOM 5178 O O . GLN D 2 3 ? -2.091 35.205 -2.855 1.00 27.64 2 GLN D O 1
ATOM 5184 N N . SER D 2 4 ? -2.925 36.601 -1.291 1.00 21.40 3 SER D N 1
ATOM 5185 C CA . SER D 2 4 ? -2.698 35.698 -0.176 1.00 20.59 3 SER D CA 1
ATOM 5186 C C . SER D 2 4 ? -3.912 35.743 0.736 1.00 23.74 3 SER D C 1
ATOM 5187 O O . SER D 2 4 ? -4.422 36.826 1.035 1.00 23.30 3 SER D O 1
ATOM 5190 N N . ASP D 2 5 ? -4.386 34.576 1.166 1.00 25.49 4 ASP D N 1
ATOM 5191 C CA . ASP D 2 5 ? -5.577 34.576 2.003 1.00 20.94 4 ASP D CA 1
ATOM 5192 C C . ASP D 2 5 ? -5.234 34.975 3.434 1.00 21.82 4 ASP D C 1
ATOM 5193 O O . ASP D 2 5 ? -4.119 34.731 3.906 1.00 23.83 4 ASP D O 1
ATOM 5198 N N . PRO D 2 6 ? -6.169 35.595 4.143 1.00 20.24 5 PRO D N 1
ATOM 5199 C CA . PRO D 2 6 ? -5.930 35.886 5.557 1.00 14.29 5 PRO D CA 1
ATOM 5200 C C . PRO D 2 6 ? -5.968 34.612 6.372 1.00 13.78 5 PRO D C 1
ATOM 5201 O O . PRO D 2 6 ? -6.731 33.691 6.082 1.00 22.56 5 PRO D O 1
ATOM 5205 N N . LYS D 2 7 ? -5.095 34.549 7.367 1.00 19.25 6 LYS D N 1
ATOM 5206 C CA . LYS D 2 7 ? -5.135 33.546 8.418 1.00 15.54 6 LYS D CA 1
ATOM 5207 C C . LYS D 2 7 ? -5.810 34.196 9.606 1.00 18.32 6 LYS D C 1
ATOM 5208 O O . LYS D 2 7 ? -5.461 35.317 9.988 1.00 16.40 6 LYS D O 1
ATOM 5214 N N . VAL D 2 8 ? -6.804 33.520 10.158 1.00 21.76 7 VAL D N 1
ATOM 5215 C CA . VAL D 2 8 ? -7.695 34.133 11.128 1.00 20.28 7 VAL D CA 1
ATOM 5216 C C . VAL D 2 8 ? -7.688 33.272 12.374 1.00 23.33 7 VAL D C 1
ATOM 5217 O O . VAL D 2 8 ? -8.154 32.126 12.346 1.00 24.46 7 VAL D O 1
ATOM 5221 N N . GLN D 2 9 ? -7.161 33.816 13.463 1.00 21.99 8 GLN D N 1
ATOM 5222 C CA . GLN D 2 9 ? -7.174 33.141 14.750 1.00 20.11 8 GLN D CA 1
ATOM 5223 C C . GLN D 2 9 ? -8.048 33.944 15.698 1.00 20.43 8 GLN D C 1
ATOM 5224 O O . GLN D 2 9 ? -7.789 35.126 15.933 1.00 21.36 8 GLN D O 1
ATOM 5230 N N . VAL D 2 10 ? -9.113 33.321 16.195 1.00 21.90 9 VAL D N 1
ATOM 5231 C CA . VAL D 2 10 ? -9.985 33.931 17.191 1.00 23.11 9 VAL D CA 1
ATOM 5232 C C . VAL D 2 10 ? -9.708 33.243 18.512 1.00 22.36 9 VAL D C 1
ATOM 5233 O O . VAL D 2 10 ? -9.713 32.009 18.581 1.00 28.05 9 VAL D O 1
ATOM 5237 N N . TYR D 2 11 ? -9.460 34.026 19.554 1.00 18.83 10 TYR D N 1
ATOM 5238 C CA . TYR D 2 11 ? -9.202 33.430 20.857 1.00 21.32 10 TYR D CA 1
ATOM 5239 C C . TYR D 2 11 ? -9.526 34.451 21.931 1.00 20.86 10 TYR D C 1
ATOM 5240 O O . TYR D 2 11 ? -9.770 35.627 21.653 1.00 24.80 10 TYR D O 1
ATOM 5249 N N . SER D 2 12 ? -9.535 33.978 23.168 1.00 21.14 11 SER D N 1
ATOM 5250 C CA . SER D 2 12 ? -9.748 34.825 24.327 1.00 20.51 11 SER D CA 1
ATOM 5251 C C . SER D 2 12 ? -8.412 35.100 24.993 1.00 18.35 11 SER D C 1
ATOM 5252 O O . SER D 2 12 ? -7.507 34.267 24.966 1.00 21.85 11 SER D O 1
ATOM 5255 N N . ARG D 2 13 ? -8.292 36.277 25.596 1.00 18.24 12 ARG D N 1
ATOM 5256 C CA . ARG D 2 13 ? -7.038 36.632 26.245 1.00 22.26 12 ARG D CA 1
ATOM 5257 C C . ARG D 2 13 ? -6.740 35.679 27.395 1.00 21.91 12 ARG D C 1
ATOM 5258 O O . ARG D 2 13 ? -5.662 35.083 27.469 1.00 19.99 12 ARG D O 1
ATOM 5266 N N . ASN D 2 14 ? -7.695 35.525 28.292 1.00 25.36 13 ASN D N 1
ATOM 5267 C CA . ASN D 2 14 ? -7.683 34.605 29.404 1.00 22.04 13 ASN D CA 1
ATOM 5268 C C . ASN D 2 14 ? -8.460 33.358 29.023 1.00 25.35 13 ASN D C 1
ATOM 5269 O O . ASN D 2 14 ? -9.170 33.342 28.014 1.00 19.25 13 ASN D O 1
ATOM 5274 N N . PRO D 2 15 ? -8.283 32.253 29.735 1.00 32.54 14 PRO D N 1
ATOM 5275 C CA . PRO D 2 15 ? -9.159 31.196 29.300 1.00 29.30 14 PRO D CA 1
ATOM 5276 C C . PRO D 2 15 ? -10.644 31.573 29.260 1.00 29.23 14 PRO D C 1
ATOM 5277 O O . PRO D 2 15 ? -11.085 32.493 29.875 1.00 24.00 14 PRO D O 1
ATOM 5281 N N . GLY D 2 16 ? -11.385 30.830 28.469 1.00 29.44 15 GLY D N 1
ATOM 5282 C CA . GLY D 2 16 ? -12.769 31.073 28.284 1.00 25.59 15 GLY D CA 1
ATOM 5283 C C . GLY D 2 16 ? -13.725 30.301 29.113 1.00 33.32 15 GLY D C 1
ATOM 5284 O O . GLY D 2 16 ? -14.547 29.622 28.597 1.00 32.17 15 GLY D O 1
ATOM 5285 N N . GLU D 2 17 ? -13.559 30.403 30.407 1.00 28.76 16 GLU D N 1
ATOM 5286 C CA . GLU D 2 17 ? -14.337 29.711 31.358 1.00 35.82 16 GLU D CA 1
ATOM 5287 C C . GLU D 2 17 ? -15.623 30.484 31.418 1.00 37.84 16 GLU D C 1
ATOM 5288 O O . GLU D 2 17 ? -15.630 31.673 31.622 1.00 36.23 16 GLU D O 1
ATOM 5294 N N . TYR D 2 18 ? -16.713 29.778 31.221 1.00 31.16 17 TYR D N 1
ATOM 5295 C CA . TYR D 2 18 ? -18.026 30.406 31.175 1.00 35.85 17 TYR D CA 1
ATOM 5296 C C . TYR D 2 18 ? -18.243 31.268 32.412 1.00 38.45 17 TYR D C 1
ATOM 5297 O O . TYR D 2 18 ? -17.930 30.856 33.534 1.00 37.87 17 TYR D O 1
ATOM 5306 N N . GLY D 2 19 ? -18.740 32.489 32.200 1.00 39.68 18 GLY D N 1
ATOM 5307 C CA . GLY D 2 19 ? -19.180 33.338 33.285 1.00 34.56 18 GLY D CA 1
ATOM 5308 C C . GLY D 2 19 ? -18.179 34.363 33.778 1.00 42.33 18 GLY D C 1
ATOM 5309 O O . GLY D 2 19 ? -18.550 35.199 34.610 1.00 50.21 18 GLY D O 1
ATOM 5310 N N . LYS D 2 20 ? -16.931 34.333 33.316 1.00 36.92 19 LYS D N 1
ATOM 5311 C CA . LYS D 2 20 ? -15.943 35.314 33.752 1.00 38.08 19 LYS D CA 1
ATOM 5312 C C . LYS D 2 20 ? -15.742 36.355 32.661 1.00 35.36 19 LYS D C 1
ATOM 5313 O O . LYS D 2 20 ? -15.707 36.026 31.471 1.00 28.95 19 LYS D O 1
ATOM 5319 N N . ALA D 2 21 ? -15.604 37.611 33.074 1.00 34.02 20 ALA D N 1
ATOM 5320 C CA . ALA D 2 21 ? -15.298 38.656 32.113 1.00 26.02 20 ALA D CA 1
ATOM 5321 C C . ALA D 2 21 ? -13.953 38.358 31.466 1.00 29.39 20 ALA D C 1
ATOM 5322 O O . ALA D 2 21 ? -13.030 37.847 32.110 1.00 31.77 20 ALA D O 1
ATOM 5324 N N . ASN D 2 22 ? -13.853 38.653 30.178 1.00 23.08 21 ASN D N 1
ATOM 5325 C CA . ASN D 2 22 ? -12.695 38.275 29.398 1.00 18.11 21 ASN D CA 1
ATOM 5326 C C . ASN D 2 22 ? -12.615 39.227 28.213 1.00 21.47 21 ASN D C 1
ATOM 5327 O O . ASN D 2 22 ? -13.404 40.169 28.097 1.00 23.97 21 ASN D O 1
ATOM 5332 N N . VAL D 2 23 ? -11.643 38.986 27.339 1.00 21.85 22 VAL D N 1
ATOM 5333 C CA . VAL D 2 23 ? -11.447 39.758 26.120 1.00 19.64 22 VAL D CA 1
ATOM 5334 C C . VAL D 2 23 ? -11.424 38.779 24.955 1.00 21.75 22 VAL D C 1
ATOM 5335 O O . VAL D 2 23 ? -10.685 37.786 24.984 1.00 18.97 22 VAL D O 1
ATOM 5339 N N . LEU D 2 24 ? -12.269 39.036 23.955 1.00 24.74 23 LEU D N 1
ATOM 5340 C CA . LEU D 2 24 ? -12.306 38.275 22.712 1.00 18.77 23 LEU D CA 1
ATOM 5341 C C . LEU D 2 24 ? -11.402 38.945 21.696 1.00 19.20 23 LEU D C 1
ATOM 5342 O O . LEU D 2 24 ? -11.518 40.155 21.471 1.00 19.25 23 LEU D O 1
ATOM 5347 N N . ILE D 2 25 ? -10.507 38.162 21.083 1.00 17.80 24 ILE D N 1
ATOM 5348 C CA . ILE D 2 25 ? -9.430 38.691 20.251 1.00 19.65 24 ILE D CA 1
ATOM 5349 C C . ILE D 2 25 ? -9.461 38.016 18.887 1.00 19.49 24 ILE D C 1
ATOM 5350 O O . ILE D 2 25 ? -9.665 36.801 18.798 1.00 24.42 24 ILE D O 1
ATOM 5355 N N . CYS D 2 26 ? -9.232 38.800 17.826 1.00 22.92 25 CYS D N 1
ATOM 5356 C CA . CYS D 2 26 ? -9.155 38.296 16.449 1.00 24.01 25 CYS D CA 1
ATOM 5357 C C . CYS D 2 26 ? -7.848 38.765 15.784 1.00 21.79 25 CYS D C 1
ATOM 5358 O O . CYS D 2 26 ? -7.718 39.929 15.381 1.00 13.87 25 CYS D O 1
ATOM 5361 N N . TYR D 2 27 ? -6.885 37.842 15.667 1.00 20.84 26 TYR D N 1
ATOM 5362 C CA . TYR D 2 27 ? -5.604 38.086 15.004 1.00 17.68 26 TYR D CA 1
ATOM 5363 C C . TYR D 2 27 ? -5.693 37.671 13.536 1.00 18.42 26 TYR D C 1
ATOM 5364 O O . TYR D 2 27 ? -5.956 36.502 13.226 1.00 17.42 26 TYR D O 1
ATOM 5373 N N . VAL D 2 28 ? -5.470 38.624 12.635 1.00 15.66 27 VAL D N 1
ATOM 5374 C CA . VAL D 2 28 ? -5.680 38.426 11.204 1.00 16.72 27 VAL D CA 1
ATOM 5375 C C . VAL D 2 28 ? -4.367 38.720 10.503 1.00 17.72 27 VAL D C 1
ATOM 5376 O O . VAL D 2 28 ? -3.831 39.826 10.638 1.00 19.86 27 VAL D O 1
ATOM 5380 N N . SER D 2 29 ? -3.842 37.744 9.761 1.00 16.60 28 SER D N 1
ATOM 5381 C CA . SER D 2 29 ? -2.454 37.872 9.329 1.00 19.15 28 SER D CA 1
ATOM 5382 C C . SER D 2 29 ? -2.211 37.106 8.036 1.00 20.24 28 SER D C 1
ATOM 5383 O O . SER D 2 29 ? -2.867 36.099 7.757 1.00 18.54 28 SER D O 1
ATOM 5386 N N . GLY D 2 30 ? -1.235 37.596 7.265 1.00 23.18 29 GLY D N 1
ATOM 5387 C CA . GLY D 2 30 ? -0.752 36.900 6.089 1.00 21.10 29 GLY D CA 1
ATOM 5388 C C . GLY D 2 30 ? -1.554 37.138 4.838 1.00 20.96 29 GLY D C 1
ATOM 5389 O O . GLY D 2 30 ? -1.503 36.323 3.915 1.00 26.49 29 GLY D O 1
ATOM 5390 N N . PHE D 2 31 ? -2.296 38.224 4.775 1.00 14.20 30 PHE D N 1
ATOM 5391 C CA . PHE D 2 31 ? -3.134 38.512 3.631 1.00 17.08 30 PHE D CA 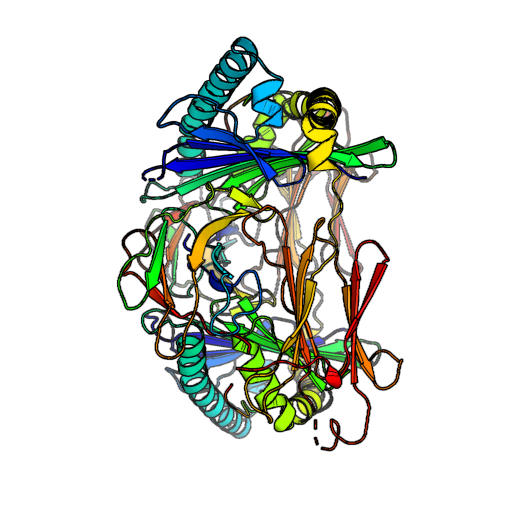1
ATOM 5392 C C . PHE D 2 31 ? -2.439 39.516 2.720 1.00 20.85 30 PHE D C 1
ATOM 5393 O O . PHE D 2 31 ? -1.570 40.288 3.144 1.00 17.58 30 PHE D O 1
ATOM 5401 N N . HIS D 2 32 ? -2.836 39.488 1.446 1.00 22.83 31 HIS D N 1
ATOM 5402 C CA . HIS D 2 32 ? -2.310 40.417 0.468 1.00 22.06 31 HIS D CA 1
ATOM 5403 C C . HIS D 2 32 ? -3.282 40.367 -0.692 1.00 21.62 31 HIS D C 1
ATOM 5404 O O . HIS D 2 32 ? -3.712 39.269 -1.063 1.00 24.92 31 HIS D O 1
ATOM 5411 N N . PRO D 2 33 ? -3.705 41.505 -1.235 1.00 21.82 32 PRO D N 1
ATOM 5412 C CA . PRO D 2 33 ? -3.474 42.889 -0.808 1.00 24.16 32 PRO D CA 1
ATOM 5413 C C . PRO D 2 33 ? -4.131 43.214 0.549 1.00 27.21 32 PRO D C 1
ATOM 5414 O O . PRO D 2 33 ? -4.932 42.427 1.051 1.00 23.94 32 PRO D O 1
ATOM 5418 N N . PRO D 2 34 ? -3.792 44.356 1.148 1.00 28.21 33 PRO D N 1
ATOM 5419 C CA . PRO D 2 34 ? -4.137 44.563 2.556 1.00 22.22 33 PRO D CA 1
ATOM 5420 C C . PRO D 2 34 ? -5.545 45.080 2.835 1.00 23.48 33 PRO D C 1
ATOM 5421 O O . PRO D 2 34 ? -5.894 45.202 4.012 1.00 30.29 33 PRO D O 1
ATOM 5425 N N . ASP D 2 35 ? -6.388 45.372 1.840 1.00 27.84 34 ASP D N 1
ATOM 5426 C CA . ASP D 2 35 ? -7.759 45.804 2.146 1.00 25.23 34 ASP D CA 1
ATOM 5427 C C . ASP D 2 35 ? -8.541 44.722 2.879 1.00 19.51 34 ASP D C 1
ATOM 5428 O O . ASP D 2 35 ? -8.886 43.695 2.297 1.00 18.08 34 ASP D O 1
ATOM 5433 N N . ILE D 2 36 ? -8.833 44.929 4.158 1.00 24.21 35 ILE D N 1
ATOM 5434 C CA . ILE D 2 36 ? -9.441 43.874 4.957 1.00 21.60 35 ILE D CA 1
ATOM 5435 C C . ILE D 2 36 ? -10.370 44.486 6.000 1.00 17.63 35 ILE D C 1
ATOM 5436 O O . ILE D 2 36 ? -10.148 45.597 6.489 1.00 18.02 35 ILE D O 1
ATOM 5441 N N . THR D 2 37 ? -11.443 43.772 6.314 1.00 17.28 36 THR D N 1
ATOM 5442 C CA . THR D 2 37 ? -12.369 44.222 7.344 1.00 17.91 36 THR D CA 1
ATOM 5443 C C . THR D 2 37 ? -12.619 43.097 8.323 1.00 16.91 36 THR D C 1
ATOM 5444 O O . THR D 2 37 ? -12.617 41.918 7.959 1.00 13.90 36 THR D O 1
ATOM 5448 N N . ILE D 2 38 ? -12.854 43.490 9.570 1.00 16.26 37 ILE D N 1
ATOM 5449 C CA . ILE D 2 38 ? -12.894 42.563 10.686 1.00 15.32 37 ILE D CA 1
ATOM 5450 C C . ILE D 2 38 ? -14.040 42.947 11.612 1.00 17.05 37 ILE D C 1
ATOM 5451 O O . ILE D 2 38 ? -14.178 44.115 11.986 1.00 17.94 37 ILE D O 1
ATOM 5456 N N . GLN D 2 39 ? -14.867 41.973 11.980 1.00 21.59 38 GLN D N 1
ATOM 5457 C CA . GLN D 2 39 ? -15.979 42.214 12.895 1.00 23.11 38 GLN D CA 1
ATOM 5458 C C . GLN D 2 39 ? -16.019 41.110 13.937 1.00 19.36 38 GLN D C 1
ATOM 5459 O O . GLN D 2 39 ? -15.811 39.938 13.622 1.00 19.37 38 GLN D O 1
ATOM 5465 N N . LEU D 2 40 ? -16.294 41.487 15.174 1.00 20.07 39 LEU D N 1
ATOM 5466 C CA . LEU D 2 40 ? -16.555 40.531 16.238 1.00 18.58 39 LEU D CA 1
ATOM 5467 C C . LEU D 2 40 ? -18.034 40.611 16.573 1.00 23.31 39 LEU D C 1
ATOM 5468 O O . LEU D 2 40 ? -18.586 41.710 16.702 1.00 21.27 39 LEU D O 1
ATOM 5473 N N . LEU D 2 41 ? -18.668 39.446 16.692 1.00 19.26 40 LEU D N 1
ATOM 5474 C CA . LEU D 2 41 ? -20.110 39.324 16.749 1.00 19.70 40 LEU D CA 1
ATOM 5475 C C . LEU D 2 41 ? -20.491 38.311 17.819 1.00 21.95 40 LEU D C 1
ATOM 5476 O O . LEU D 2 41 ? -19.776 37.331 18.060 1.00 17.73 40 LEU D O 1
ATOM 5481 N N . LYS D 2 42 ? -21.621 38.574 18.470 1.00 21.48 41 LYS D N 1
ATOM 5482 C CA . LYS D 2 42 ? -22.241 37.643 19.410 1.00 27.98 41 LYS D CA 1
ATOM 5483 C C . LYS D 2 42 ? -23.614 37.306 18.857 1.00 25.23 41 LYS D C 1
ATOM 5484 O O . LYS D 2 42 ? -24.440 38.204 18.673 1.00 34.50 41 LYS D O 1
ATOM 5490 N N . ASN D 2 43 ? -23.847 36.034 18.566 1.00 21.53 42 ASN D N 1
ATOM 5491 C CA . ASN D 2 43 ? -25.097 35.590 17.944 1.00 25.98 42 ASN D CA 1
ATOM 5492 C C . ASN D 2 43 ? -25.498 36.488 16.773 1.00 24.58 42 ASN D C 1
ATOM 5493 O O . ASN D 2 43 ? -26.650 36.908 16.637 1.00 32.38 42 ASN D O 1
ATOM 5498 N N . GLY D 2 44 ? -24.524 36.793 15.921 1.00 17.29 43 GLY D N 1
ATOM 5499 C CA . GLY D 2 44 ? -24.800 37.484 14.685 1.00 15.44 43 GLY D CA 1
ATOM 5500 C C . GLY D 2 44 ? -24.970 38.974 14.817 1.00 22.17 43 GLY D C 1
ATOM 5501 O O . GLY D 2 44 ? -25.369 39.623 13.843 1.00 24.67 43 GLY D O 1
ATOM 5502 N N . VAL D 2 45 ? -24.679 39.535 15.989 1.00 21.74 44 VAL D N 1
ATOM 5503 C CA . VAL D 2 45 ? -24.743 40.969 16.230 1.00 20.77 44 VAL D CA 1
ATOM 5504 C C . VAL D 2 45 ? -23.351 41.453 16.613 1.00 21.92 44 VAL D C 1
ATOM 5505 O O . VAL D 2 45 ? -22.733 40.919 17.543 1.00 22.24 44 VAL D O 1
ATOM 5509 N N . GLU D 2 46 ? -22.877 42.479 15.912 1.00 23.63 45 GLU D N 1
ATOM 5510 C CA . GLU D 2 46 ? -21.576 43.065 16.207 1.00 28.92 45 GLU D CA 1
ATOM 5511 C C . GLU D 2 46 ? -21.519 43.574 17.647 1.00 29.10 45 GLU D C 1
ATOM 5512 O O . GLU D 2 46 ? -22.375 44.357 18.081 1.00 31.40 45 GLU D O 1
ATOM 5518 N N . ILE D 2 47 ? -20.523 43.115 18.395 1.00 23.32 46 ILE D N 1
ATOM 5519 C CA . ILE D 2 47 ? -20.351 43.654 19.748 1.00 24.04 46 ILE D CA 1
ATOM 5520 C C . ILE D 2 47 ? -19.834 45.083 19.638 1.00 29.16 46 ILE D C 1
ATOM 5521 O O . ILE D 2 47 ? -18.830 45.328 18.945 1.00 28.00 46 ILE D O 1
ATOM 5526 N N . PRO D 2 48 ? -20.490 46.053 20.251 1.00 34.07 47 PRO D N 1
ATOM 5527 C CA . PRO D 2 48 ? -20.042 47.440 20.110 1.00 34.88 47 PRO D CA 1
ATOM 5528 C C . PRO D 2 48 ? -18.872 47.737 21.027 1.00 25.95 47 PRO D C 1
ATOM 5529 O O . PRO D 2 48 ? -18.703 47.123 22.084 1.00 28.33 47 PRO D O 1
ATOM 5533 N N . GLY D 2 49 ? -18.050 48.688 20.596 1.00 24.94 48 GLY D N 1
ATOM 5534 C CA . GLY D 2 49 ? -16.894 49.084 21.370 1.00 23.17 48 GLY D CA 1
ATOM 5535 C C . GLY D 2 49 ? -15.613 48.345 21.059 1.00 28.01 48 GLY D C 1
ATOM 5536 O O . GLY D 2 49 ? -14.677 48.402 21.864 1.00 27.22 48 GLY D O 1
ATOM 5537 N N . SER D 2 50 ? -15.527 47.667 19.917 1.00 27.57 49 SER D N 1
ATOM 5538 C CA . SER D 2 50 ? -14.313 46.949 19.570 1.00 21.61 49 SER D CA 1
ATOM 5539 C C . SER D 2 50 ? -13.235 47.923 19.108 1.00 24.76 49 SER D C 1
ATOM 5540 O O . SER D 2 50 ? -13.523 49.048 18.695 1.00 29.14 49 SER D O 1
ATOM 5543 N N . THR D 2 51 ? -11.978 47.471 19.185 1.00 26.09 50 THR D N 1
ATOM 5544 C CA . THR D 2 51 ? -10.806 48.225 18.762 1.00 17.88 50 THR D CA 1
ATOM 5545 C C . THR D 2 51 ? -10.064 47.448 17.679 1.00 21.53 50 THR D C 1
ATOM 5546 O O . THR D 2 51 ? -10.042 46.220 17.688 1.00 18.76 50 THR D O 1
ATOM 5550 N N . GLN D 2 52 ? -9.436 48.176 16.757 1.00 22.58 51 GLN D N 1
ATOM 5551 C CA . GLN D 2 52 ? -8.635 47.590 15.697 1.00 17.86 51 GLN D CA 1
ATOM 5552 C C . GLN D 2 52 ? -7.264 48.244 15.636 1.00 19.72 51 GLN D C 1
ATOM 5553 O O . GLN D 2 52 ? -7.158 49.468 15.497 1.00 23.37 51 GLN D O 1
ATOM 5559 N N . THR D 2 53 ? -6.217 47.436 15.697 1.00 15.35 52 THR D N 1
ATOM 5560 C CA . THR D 2 53 ? -4.889 48.004 15.561 1.00 16.90 52 THR D CA 1
ATOM 5561 C C . THR D 2 53 ? -4.697 48.555 14.151 1.00 18.96 52 THR D C 1
ATOM 5562 O O . THR D 2 53 ? -5.521 48.361 13.257 1.00 18.27 52 THR D O 1
ATOM 5566 N N . ASP D 2 54 ? -3.598 49.266 13.954 1.00 20.43 53 ASP D N 1
ATOM 5567 C CA . ASP D 2 54 ? -3.308 49.810 12.639 1.00 22.83 53 ASP D CA 1
ATOM 5568 C C . ASP D 2 54 ? -2.522 48.812 11.793 1.00 22.46 53 ASP D C 1
ATOM 5569 O O . ASP D 2 54 ? -1.842 47.917 12.305 1.00 24.33 53 ASP D O 1
ATOM 5574 N N . LEU D 2 55 ? -2.587 48.993 10.498 1.00 26.73 54 LEU D N 1
ATOM 5575 C CA . LEU D 2 55 ? -1.885 48.164 9.528 1.00 30.02 54 LEU D CA 1
ATOM 5576 C C . LEU D 2 55 ? -0.419 48.147 9.820 1.00 29.50 54 LEU D C 1
ATOM 5577 O O . LEU D 2 55 ? 0.143 49.165 9.966 1.00 31.13 54 LEU D O 1
ATOM 5582 N N . ALA D 2 56 ? 0.179 46.976 9.877 1.00 21.38 55 ALA D N 1
ATOM 5583 C CA . ALA D 2 56 ? 1.554 46.813 10.210 1.00 22.89 55 ALA D CA 1
ATOM 5584 C C . ALA D 2 56 ? 2.069 45.525 9.729 1.00 21.55 55 ALA D C 1
ATOM 5585 O O . ALA D 2 56 ? 1.366 44.591 9.651 1.00 24.50 55 ALA D O 1
ATOM 5587 N N . PHE D 2 57 ? 3.342 45.457 9.457 1.00 18.54 56 PHE D N 1
ATOM 5588 C CA . PHE D 2 57 ? 3.918 44.228 8.986 1.00 22.22 56 PHE D CA 1
ATOM 5589 C C . PHE D 2 57 ? 5.157 43.900 9.746 1.00 28.91 56 PHE D C 1
ATOM 5590 O O . PHE D 2 57 ? 5.687 44.681 10.429 1.00 27.71 56 PHE D O 1
ATOM 5598 N N . GLU D 2 58 ? 5.574 42.681 9.614 1.00 30.87 57 GLU D N 1
ATOM 5599 C CA . GLU D 2 58 ? 6.745 42.155 10.223 1.00 34.64 57 GLU D CA 1
ATOM 5600 C C . GLU D 2 58 ? 7.793 41.803 9.160 1.00 38.68 57 GLU D C 1
ATOM 5601 O O . GLU D 2 58 ? 7.550 41.890 8.015 1.00 36.91 57 GLU D O 1
ATOM 5607 N N . GLU D 2 59 ? 8.955 41.369 9.645 1.00 30.63 58 GLU D N 1
ATOM 5608 C CA . GLU D 2 59 ? 10.019 40.885 8.782 1.00 36.65 58 GLU D CA 1
ATOM 5609 C C . GLU D 2 59 ? 9.253 39.896 7.913 1.00 39.35 58 GLU D C 1
ATOM 5610 O O . GLU D 2 59 ? 8.230 39.348 8.336 1.00 39.07 58 GLU D O 1
ATOM 5616 N N . GLY D 2 60 ? 9.741 39.635 6.711 1.00 34.38 59 GLY D N 1
ATOM 5617 C CA . GLY D 2 60 ? 8.986 38.786 5.815 1.00 25.71 59 GLY D CA 1
ATOM 5618 C C . GLY D 2 60 ? 7.747 39.317 5.149 1.00 24.88 59 GLY D C 1
ATOM 5619 O O . GLY D 2 60 ? 7.223 38.651 4.239 1.00 27.79 59 GLY D O 1
ATOM 5620 N N . TRP D 2 61 ? 7.252 40.478 5.596 1.00 26.18 60 TRP D N 1
ATOM 5621 C CA . TRP D 2 61 ? 6.289 41.371 4.922 1.00 28.09 60 TRP D CA 1
ATOM 5622 C C . TRP D 2 61 ? 4.834 40.929 5.097 1.00 25.16 60 TRP D C 1
ATOM 5623 O O . TRP D 2 61 ? 3.942 41.395 4.374 1.00 20.21 60 TRP D O 1
ATOM 5634 N N . GLN D 2 62 ? 4.557 40.090 6.081 1.00 30.49 61 GLN D N 1
ATOM 5635 C CA . GLN D 2 62 ? 3.215 39.583 6.318 1.00 25.42 61 GLN D CA 1
ATOM 5636 C C . GLN D 2 62 ? 2.447 40.639 7.109 1.00 25.89 61 GLN D C 1
ATOM 5637 O O . GLN D 2 62 ? 2.852 41.001 8.220 1.00 26.03 61 GLN D O 1
ATOM 5643 N N . PHE D 2 63 ? 1.327 41.113 6.554 1.00 25.98 62 PHE D N 1
ATOM 5644 C CA . PHE D 2 63 ? 0.461 42.038 7.280 1.00 19.75 62 PHE D CA 1
ATOM 5645 C C . PHE D 2 63 ? -0.206 41.351 8.457 1.00 18.10 62 PHE D C 1
ATOM 5646 O O . PHE D 2 63 ? -0.402 40.134 8.467 1.00 19.97 62 PHE D O 1
ATOM 5654 N N . HIS D 2 64 ? -0.573 42.150 9.455 1.00 19.71 63 HIS D N 1
ATOM 5655 C CA . HIS D 2 64 ? -1.371 41.640 10.555 1.00 16.36 63 HIS D CA 1
ATOM 5656 C C . HIS D 2 64 ? -2.195 42.779 11.138 1.00 18.12 63 HIS D C 1
ATOM 5657 O O . HIS D 2 64 ? -1.884 43.957 10.959 1.00 18.18 63 HIS D O 1
ATOM 5664 N N . LEU D 2 65 ? -3.283 42.396 11.805 1.00 20.42 64 LEU D N 1
ATOM 5665 C CA . LEU D 2 65 ? -4.208 43.284 12.489 1.00 15.82 64 LEU D CA 1
ATOM 5666 C C . LEU D 2 65 ? -4.874 42.491 13.590 1.00 17.73 64 LEU D C 1
ATOM 5667 O O . LEU D 2 65 ? -5.106 41.283 13.455 1.00 19.11 64 LEU D O 1
ATOM 5672 N N . THR D 2 66 ? -5.205 43.183 14.667 1.00 18.26 65 THR D N 1
ATOM 5673 C CA . THR D 2 66 ? -5.990 42.609 15.744 1.00 17.05 65 THR D CA 1
ATOM 5674 C C . THR D 2 66 ? -7.206 43.479 15.991 1.00 17.72 65 THR D C 1
ATOM 5675 O O . THR D 2 66 ? -7.115 44.712 16.024 1.00 21.37 65 THR D O 1
ATOM 5679 N N . LYS D 2 67 ? -8.344 42.830 16.135 1.00 21.37 66 LYS D N 1
ATOM 5680 C CA . LYS D 2 67 ? -9.514 43.447 16.726 1.00 21.24 66 LYS D CA 1
ATOM 5681 C C . LYS D 2 67 ? -9.776 42.750 18.051 1.00 20.20 66 LYS D C 1
ATOM 5682 O O . LYS D 2 67 ? -9.556 41.540 18.176 1.00 17.29 66 LYS D O 1
ATOM 5688 N N . TYR D 2 68 ? -10.200 43.522 19.049 1.00 16.71 67 TYR D N 1
ATOM 5689 C CA . TYR D 2 68 ? -10.548 42.950 20.331 1.00 19.82 67 TYR D CA 1
ATOM 5690 C C . TYR D 2 68 ? -11.729 43.700 20.926 1.00 21.94 67 TYR D C 1
ATOM 5691 O O . TYR D 2 68 ? -12.029 44.834 20.544 1.00 21.27 67 TYR D O 1
ATOM 5700 N N . VAL D 2 69 ? -12.404 43.037 21.866 1.00 18.03 68 VAL D N 1
ATOM 5701 C CA . VAL D 2 69 ? -13.516 43.642 22.577 1.00 19.74 68 VAL D CA 1
ATOM 5702 C C . VAL D 2 69 ? -13.793 42.821 23.830 1.00 25.74 68 VAL D C 1
ATOM 5703 O O . VAL D 2 69 ? -13.608 41.597 23.849 1.00 19.76 68 VAL D O 1
ATOM 5707 N N . ASP D 2 70 ? -14.217 43.510 24.890 1.00 31.02 69 ASP D N 1
ATOM 5708 C CA . ASP D 2 70 ? -14.648 42.847 26.112 1.00 25.71 69 ASP D CA 1
ATOM 5709 C C . ASP D 2 70 ? -15.781 41.869 25.818 1.00 26.51 69 ASP D C 1
ATOM 5710 O O . ASP D 2 70 ? -16.614 42.117 24.944 1.00 25.00 69 ASP D O 1
ATOM 5715 N N . PHE D 2 71 ? -15.799 40.740 26.530 1.00 24.88 70 PHE D N 1
ATOM 5716 C CA . PHE D 2 71 ? -16.909 39.800 26.395 1.00 23.59 70 PHE D CA 1
ATOM 5717 C C . PHE D 2 71 ? -16.954 38.889 27.616 1.00 27.21 70 PHE D C 1
ATOM 5718 O O . PHE D 2 71 ? -15.990 38.797 28.383 1.00 25.66 70 PHE D O 1
ATOM 5726 N N . LEU D 2 72 ? -18.109 38.240 27.794 1.00 29.45 71 LEU D N 1
ATOM 5727 C CA . LEU D 2 72 ? -18.408 37.428 28.976 1.00 29.74 71 LEU D CA 1
ATOM 5728 C C . LEU D 2 72 ? -19.091 36.217 28.356 1.00 31.57 71 LEU D C 1
ATOM 5729 O O . LEU D 2 72 ? -20.295 36.241 28.067 1.00 35.27 71 LEU D O 1
ATOM 5734 N N . PRO D 2 73 ? -18.356 35.131 28.149 1.00 31.14 72 PRO D N 1
ATOM 5735 C CA . PRO D 2 73 ? -18.952 34.005 27.418 1.00 31.33 72 PRO D CA 1
ATOM 5736 C C . PRO D 2 73 ? -19.786 33.086 28.313 1.00 37.16 72 PRO D C 1
ATOM 5737 O O . PRO D 2 73 ? -19.423 32.782 29.458 1.00 28.66 72 PRO D O 1
ATOM 5741 N N . GLN D 2 74 ? -20.914 32.643 27.766 1.00 33.18 73 GLN D N 1
ATOM 5742 C CA . GLN D 2 74 ? -21.861 31.763 28.430 1.00 37.28 73 GLN D CA 1
ATOM 5743 C C . GLN D 2 74 ? -22.219 30.628 27.487 1.00 37.25 73 GLN D C 1
ATOM 5744 O O . GLN D 2 74 ? -22.074 30.757 26.267 1.00 41.47 73 GLN D O 1
ATOM 5750 N N . PRO D 2 75 ? -22.688 29.499 28.019 1.00 35.42 74 PRO D N 1
ATOM 5751 C CA . PRO D 2 75 ? -23.109 28.405 27.141 1.00 35.55 74 PRO D CA 1
ATOM 5752 C C . PRO D 2 75 ? -24.244 28.849 26.235 1.00 34.86 74 PRO D C 1
ATOM 5753 O O . PRO D 2 75 ? -25.087 29.666 26.611 1.00 40.35 74 PRO D O 1
ATOM 5757 N N . GLY D 2 76 ? -24.257 28.297 25.026 1.00 32.40 75 GLY D N 1
ATOM 5758 C CA . GLY D 2 76 ? -25.239 28.633 24.031 1.00 28.66 75 GLY D CA 1
ATOM 5759 C C . GLY D 2 76 ? -24.876 29.824 23.168 1.00 30.84 75 GLY D C 1
ATOM 5760 O O . GLY D 2 76 ? -25.337 29.905 22.028 1.00 31.27 75 GLY D O 1
ATOM 5761 N N . GLU D 2 77 ? -24.069 30.753 23.684 1.00 36.42 76 GLU D N 1
ATOM 5762 C CA . GLU D 2 77 ? -23.632 31.899 22.896 1.00 33.38 76 GLU D CA 1
ATOM 5763 C C . GLU D 2 77 ? -22.614 31.453 21.856 1.00 32.36 76 GLU D C 1
ATOM 5764 O O . GLU D 2 77 ? -21.715 30.656 22.147 1.00 34.64 76 GLU D O 1
ATOM 5770 N N . GLU D 2 78 ? -22.779 31.943 20.630 1.00 26.80 77 GLU D N 1
ATOM 5771 C CA . GLU D 2 78 ? -21.821 31.709 19.556 1.00 29.66 77 GLU D CA 1
ATOM 5772 C C . GLU D 2 78 ? -21.155 33.039 19.222 1.00 30.83 77 GLU D C 1
ATOM 5773 O O . GLU D 2 78 ? -21.811 33.961 18.722 1.00 29.94 77 GLU D O 1
ATOM 5779 N N . TYR D 2 79 ? -19.862 33.135 19.531 1.00 31.13 78 TYR D N 1
ATOM 5780 C CA . TYR D 2 79 ? -19.043 34.301 19.219 1.00 28.33 78 TYR D CA 1
ATOM 5781 C C . TYR D 2 79 ? -18.238 34.010 17.960 1.00 24.65 78 TYR D C 1
ATOM 5782 O O . TYR D 2 79 ? -17.526 33.000 17.880 1.00 24.30 78 TYR D O 1
ATOM 5791 N N . THR D 2 80 ? -18.356 34.884 16.975 1.00 20.93 79 THR D N 1
ATOM 5792 C CA . THR D 2 80 ? -17.707 34.651 15.701 1.00 20.50 79 THR D CA 1
ATOM 5793 C C . THR D 2 80 ? -16.877 35.866 15.324 1.00 19.21 79 THR D C 1
ATOM 5794 O O . THR D 2 80 ? -17.157 36.986 15.744 1.00 22.01 79 THR D O 1
ATOM 5798 N N . CYS D 2 81 ? -15.844 35.629 14.537 1.00 20.83 80 CYS D N 1
ATOM 5799 C CA . CYS D 2 81 ? -15.080 36.691 13.911 1.00 22.66 80 CYS D CA 1
ATOM 5800 C C . CYS D 2 81 ? -15.397 36.633 12.426 1.00 20.23 80 CYS D C 1
ATOM 5801 O O . CYS D 2 81 ? -15.461 35.542 11.861 1.00 26.09 80 CYS D O 1
ATOM 5804 N N . ARG D 2 82 ? -15.666 37.787 11.817 1.00 21.54 81 ARG D N 1
ATOM 5805 C CA . ARG D 2 82 ? -15.959 37.874 10.391 1.00 22.19 81 ARG D CA 1
ATOM 5806 C C . ARG D 2 82 ? -14.931 38.762 9.709 1.00 18.87 81 ARG D C 1
ATOM 5807 O O . ARG D 2 82 ? -14.804 39.943 10.049 1.00 18.25 81 ARG D O 1
ATOM 5815 N N . VAL D 2 83 ? -14.227 38.203 8.728 1.00 13.25 82 VAL D N 1
ATOM 5816 C CA . VAL D 2 83 ? -13.224 38.930 7.963 1.00 17.85 82 VAL D CA 1
ATOM 5817 C C . VAL D 2 83 ? -13.656 38.979 6.501 1.00 19.30 82 VAL D C 1
ATOM 5818 O O . VAL D 2 83 ? -14.165 37.994 5.959 1.00 21.96 82 VAL D O 1
ATOM 5822 N N . ARG D 2 84 ? -13.466 40.130 5.865 1.00 18.23 83 ARG D N 1
ATOM 5823 C CA . ARG D 2 84 ? -13.720 40.276 4.441 1.00 20.38 83 ARG D CA 1
ATOM 5824 C C . ARG D 2 84 ? -12.461 40.787 3.769 1.00 21.92 83 ARG D C 1
ATOM 5825 O O . ARG D 2 84 ? -11.969 41.869 4.109 1.00 21.74 83 ARG D O 1
ATOM 5833 N N . HIS D 2 85 ? -11.960 40.019 2.808 1.00 20.55 84 HIS D N 1
ATOM 5834 C CA . HIS D 2 85 ? -10.748 40.352 2.074 1.00 20.25 84 HIS D CA 1
ATOM 5835 C C . HIS D 2 85 ? -11.129 40.924 0.714 1.00 18.48 84 HIS D C 1
ATOM 5836 O O . HIS D 2 85 ? -11.834 40.268 -0.058 1.00 20.50 84 HIS D O 1
ATOM 5843 N N . MET D 2 86 ? -10.651 42.138 0.426 1.00 18.80 85 MET D N 1
ATOM 5844 C CA . MET D 2 86 ? -10.945 42.891 -0.809 1.00 20.15 85 MET D CA 1
ATOM 5845 C C . MET D 2 86 ? -12.455 42.973 -1.023 1.00 25.44 85 MET D C 1
ATOM 5846 O O . MET D 2 86 ? -13.175 43.398 -0.110 1.00 24.71 85 MET D O 1
ATOM 5851 N N . SER D 2 87 ? -12.969 42.570 -2.184 1.00 22.71 86 SER D N 1
ATOM 5852 C CA . SER D 2 87 ? -14.395 42.498 -2.438 1.00 19.35 86 SER D CA 1
ATOM 5853 C C . SER D 2 87 ? -14.895 41.064 -2.437 1.00 26.13 86 SER D C 1
ATOM 5854 O O . SER D 2 87 ? -15.952 40.778 -3.011 1.00 29.16 86 SER D O 1
ATOM 5857 N N . SER D 2 88 ? -14.145 40.157 -1.821 1.00 23.76 87 SER D N 1
ATOM 5858 C CA . SER D 2 88 ? -14.542 38.769 -1.724 1.00 25.50 87 SER D CA 1
ATOM 5859 C C . SER D 2 88 ? -15.699 38.629 -0.739 1.00 21.49 87 SER D C 1
ATOM 5860 O O . SER D 2 88 ? -15.979 39.550 0.029 1.00 18.55 87 SER D O 1
ATOM 5863 N N . PRO D 2 89 ? -16.397 37.493 -0.752 1.00 26.67 88 PRO D N 1
ATOM 5864 C CA . PRO D 2 89 ? -17.443 37.268 0.256 1.00 24.93 88 PRO D CA 1
ATOM 5865 C C . PRO D 2 89 ? -16.835 37.110 1.638 1.00 25.19 88 PRO D C 1
ATOM 5866 O O . PRO D 2 89 ? -15.747 36.553 1.803 1.00 23.33 88 PRO D O 1
ATOM 5870 N N . THR D 2 90 ? -17.554 37.639 2.627 1.00 22.31 89 THR D N 1
ATOM 5871 C CA . THR D 2 90 ? -17.147 37.563 4.021 1.00 22.19 89 THR D CA 1
ATOM 5872 C C . THR D 2 90 ? -17.066 36.112 4.498 1.00 26.23 89 THR D C 1
ATOM 5873 O O . THR D 2 90 ? -17.954 35.302 4.227 1.00 26.36 89 THR D O 1
ATOM 5877 N N . LYS D 2 91 ? -16.001 35.788 5.230 1.00 23.83 90 LYS D N 1
ATOM 5878 C CA . LYS D 2 91 ? -15.845 34.479 5.847 1.00 26.28 90 LYS D CA 1
ATOM 5879 C C . LYS D 2 91 ? -15.908 34.606 7.365 1.00 28.89 90 LYS D C 1
ATOM 5880 O O . LYS D 2 91 ? -15.404 35.580 7.945 1.00 25.89 90 LYS D O 1
ATOM 5886 N N . SER D 2 92 ? -16.529 33.614 8.001 1.00 23.36 91 SER D N 1
ATOM 5887 C CA . SER D 2 92 ? -16.783 33.632 9.433 1.00 22.82 91 SER D CA 1
ATOM 5888 C C . SER D 2 92 ? -15.967 32.557 10.149 1.00 17.25 91 SER D C 1
ATOM 5889 O O . SER D 2 92 ? -15.776 31.452 9.640 1.00 18.60 91 SER D O 1
ATOM 5892 N N . TYR D 2 93 ? -15.485 32.889 11.333 1.00 16.74 92 TYR D N 1
ATOM 5893 C CA . TYR D 2 93 ? -14.675 31.984 12.133 1.00 17.87 92 TYR D CA 1
ATOM 5894 C C . TYR D 2 93 ? -15.206 32.042 13.549 1.00 22.64 92 TYR D C 1
ATOM 5895 O O . TYR D 2 93 ? -15.293 33.131 14.128 1.00 26.12 92 TYR D O 1
ATOM 5904 N N . THR D 2 94 ? -15.564 30.884 14.100 1.00 21.80 93 THR D N 1
ATOM 5905 C CA . THR D 2 94 ? -16.203 30.807 15.412 1.00 22.92 93 THR D CA 1
ATOM 5906 C C . THR D 2 94 ? -15.171 30.597 16.519 1.00 21.74 93 THR D C 1
ATOM 5907 O O . THR D 2 94 ? -14.220 29.826 16.365 1.00 26.45 93 THR D O 1
ATOM 5911 N N . TRP D 2 95 ? -15.373 31.263 17.647 1.00 22.47 94 TRP D N 1
ATOM 5912 C CA . TRP D 2 95 ? -14.482 31.092 18.790 1.00 22.97 94 TRP D CA 1
ATOM 5913 C C . TRP D 2 95 ? -14.789 29.781 19.506 1.00 27.22 94 TRP D C 1
ATOM 5914 O O . TRP D 2 95 ? -15.881 29.607 20.056 1.00 26.62 94 TRP D O 1
ATOM 5925 N N . GLU D 2 96 ? -13.814 28.954 19.655 1.00 29.36 95 GLU D N 1
ATOM 5926 C CA . GLU D 2 96 ? -14.003 27.779 20.388 1.00 27.59 95 GLU D CA 1
ATOM 5927 C C . GLU D 2 96 ? -13.152 27.902 21.626 1.00 27.59 95 GLU D C 1
ATOM 5928 O O . GLU D 2 96 ? -12.043 28.187 21.556 1.00 34.58 95 GLU D O 1
ATOM 5934 N N . PRO D 2 97 ? -13.729 27.726 22.788 1.00 30.18 96 PRO D N 1
ATOM 5935 C CA . PRO D 2 97 ? -12.943 27.761 24.000 1.00 32.44 96 PRO D CA 1
ATOM 5936 C C . PRO D 2 97 ? -12.116 26.529 24.154 1.00 33.55 96 PRO D C 1
ATOM 5937 O O . PRO D 2 97 ? -12.459 25.515 23.646 1.00 40.69 96 PRO D O 1
ATOM 5941 N N . ASP D 2 98 ? -11.029 26.608 24.885 1.00 37.87 97 ASP D N 1
ATOM 5942 C CA . ASP D 2 98 ? -10.237 25.427 25.061 1.00 46.03 97 ASP D CA 1
ATOM 5943 C C . ASP D 2 98 ? -10.441 24.832 26.433 1.00 44.87 97 ASP D C 1
ATOM 5944 O O . ASP D 2 98 ? -9.634 24.116 26.918 1.00 50.81 97 ASP D O 1
ATOM 5949 N N . MET D 2 99 ? -11.601 25.069 26.999 1.00 40.36 98 MET D N 1
ATOM 5950 C CA . MET D 2 99 ? -11.949 24.656 28.320 1.00 45.91 98 MET D CA 1
ATOM 5951 C C . MET D 2 99 ? -13.085 23.692 28.267 1.00 38.38 98 MET D C 1
ATOM 5952 O O . MET D 2 99 ? -13.857 23.744 27.347 1.00 41.26 98 MET D O 1
ATOM 5957 N N . PHE E 3 1 ? 10.617 3.366 -8.644 1.00 17.40 1 PHE E N 1
ATOM 5958 C CA . PHE E 3 1 ? 9.221 2.942 -8.693 1.00 20.91 1 PHE E CA 1
ATOM 5959 C C . PHE E 3 1 ? 8.485 3.573 -7.554 1.00 17.68 1 PHE E C 1
ATOM 5960 O O . PHE E 3 1 ? 8.983 3.558 -6.437 1.00 20.53 1 PHE E O 1
ATOM 5968 N N . ALA E 3 2 ? 7.288 4.082 -7.828 1.00 13.64 2 ALA E N 1
ATOM 5969 C CA . ALA E 3 2 ? 6.585 4.912 -6.861 1.00 15.14 2 ALA E CA 1
ATOM 5970 C C . ALA E 3 2 ? 6.010 4.085 -5.707 1.00 19.85 2 ALA E C 1
ATOM 5971 O O . ALA E 3 2 ? 5.767 2.879 -5.813 1.00 16.72 2 ALA E O 1
ATOM 5973 N N . ASN E 3 3 ? 5.780 4.770 -4.592 1.00 21.18 3 ASN E N 1
ATOM 5974 C CA . ASN E 3 3 ? 5.258 4.155 -3.391 1.00 14.80 3 ASN E CA 1
ATOM 5975 C C . ASN E 3 3 ? 3.750 4.225 -3.398 1.00 22.29 3 ASN E C 1
ATOM 5976 O O . ASN E 3 3 ? 3.155 5.071 -4.074 1.00 24.06 3 ASN E O 1
ATOM 5981 N N . PHE E 3 4 ? 3.133 3.326 -2.620 1.00 21.68 4 PHE E N 1
ATOM 5982 C CA . PHE E 3 4 ? 1.693 3.394 -2.385 1.00 24.19 4 PHE E CA 1
ATOM 5983 C C . PHE E 3 4 ? 1.324 4.685 -1.681 1.00 22.64 4 PHE E C 1
ATOM 5984 O O . PHE E 3 4 ? 1.957 5.058 -0.690 1.00 26.37 4 PHE E O 1
ATOM 5992 N N . CYS E 3 5 ? 0.304 5.370 -2.194 1.00 28.09 5 CYS E N 1
ATOM 5993 C CA . CYS E 3 5 ? -0.365 6.406 -1.414 1.00 30.11 5 CYS E CA 1
ATOM 5994 C C . CYS E 3 5 ? -1.320 5.666 -0.491 1.00 36.67 5 CYS E C 1
ATOM 5995 O O . CYS E 3 5 ? -2.409 5.248 -0.891 1.00 39.06 5 CYS E O 1
ATOM 5998 N N . LEU E 3 6 ? -0.897 5.510 0.755 1.00 34.24 6 LEU E N 1
ATOM 5999 C CA . LEU E 3 6 ? -1.411 4.480 1.635 1.00 25.85 6 LEU E CA 1
ATOM 6000 C C . LEU E 3 6 ? -2.679 4.911 2.376 1.00 36.05 6 LEU E C 1
ATOM 6001 O O . LEU E 3 6 ? -3.603 4.103 2.550 1.00 31.76 6 LEU E O 1
ATOM 6006 N N . MET E 3 7 ? -2.769 6.174 2.796 1.00 37.83 7 MET E N 1
ATOM 6007 C CA . MET E 3 7 ? -3.870 6.600 3.654 1.00 31.16 7 MET E CA 1
ATOM 6008 C C . MET E 3 7 ? -4.141 8.080 3.461 1.00 28.87 7 MET E C 1
ATOM 6009 O O . MET E 3 7 ? -3.217 8.894 3.483 1.00 32.73 7 MET E O 1
ATOM 6014 N N . MET E 3 8 ? -5.403 8.429 3.284 1.00 30.99 8 MET E N 1
ATOM 6015 C CA . MET E 3 8 ? -5.746 9.832 3.139 1.00 33.43 8 MET E CA 1
ATOM 6016 C C . MET E 3 8 ? -5.498 10.585 4.443 1.00 29.05 8 MET E C 1
ATOM 6017 O O . MET E 3 8 ? -5.511 10.012 5.537 1.00 29.37 8 MET E O 1
ATOM 6022 N N . ILE E 3 9 ? -5.270 11.888 4.310 1.00 23.77 9 ILE E N 1
ATOM 6023 C CA . ILE E 3 9 ? -4.979 12.743 5.462 1.00 33.18 9 ILE E CA 1
ATOM 6024 C C . ILE E 3 9 ? -6.126 12.794 6.468 1.00 28.46 9 ILE E C 1
ATOM 6025 O O . ILE E 3 9 ? -7.274 12.485 6.176 1.00 31.80 9 ILE E O 1
ATOM 6031 N N . PHE F 3 1 ? 12.258 58.957 15.323 1.00 12.52 1 PHE F N 1
ATOM 6032 C CA . PHE F 3 1 ? 11.932 59.948 14.314 1.00 12.89 1 PHE F CA 1
ATOM 6033 C C . PHE F 3 1 ? 12.270 59.359 12.967 1.00 14.37 1 PHE F C 1
ATOM 6034 O O . PHE F 3 1 ? 13.341 58.780 12.794 1.00 14.81 1 PHE F O 1
ATOM 6042 N N . ALA F 3 2 ? 11.379 59.494 11.997 1.00 13.74 2 ALA F N 1
ATOM 6043 C CA . ALA F 3 2 ? 11.600 58.765 10.759 1.00 16.52 2 ALA F CA 1
ATOM 6044 C C . ALA F 3 2 ? 12.703 59.430 9.930 1.00 16.21 2 ALA F C 1
ATOM 6045 O O . ALA F 3 2 ? 12.939 60.638 10.013 1.00 13.03 2 ALA F O 1
ATOM 6047 N N . ASN F 3 3 ? 13.403 58.613 9.151 1.00 15.37 3 ASN F N 1
ATOM 6048 C CA . ASN F 3 3 ? 14.379 59.137 8.218 1.00 16.56 3 ASN F CA 1
ATOM 6049 C C . ASN F 3 3 ? 13.665 59.878 7.087 1.00 23.18 3 ASN F C 1
ATOM 6050 O O . ASN F 3 3 ? 12.443 59.785 6.916 1.00 24.51 3 ASN F O 1
ATOM 6055 N N . PHE F 3 4 ? 14.440 60.648 6.330 1.00 20.68 4 PHE F N 1
ATOM 6056 C CA . PHE F 3 4 ? 13.947 61.157 5.065 1.00 22.12 4 PHE F CA 1
ATOM 6057 C C . PHE F 3 4 ? 13.827 60.017 4.071 1.00 22.70 4 PHE F C 1
ATOM 6058 O O . PHE F 3 4 ? 14.619 59.068 4.082 1.00 17.86 4 PHE F O 1
ATOM 6066 N N . CYS F 3 5 ? 12.831 60.111 3.198 1.00 23.45 5 CYS F N 1
ATOM 6067 C CA . CYS F 3 5 ? 12.801 59.203 2.059 1.00 30.58 5 CYS F CA 1
ATOM 6068 C C . CYS F 3 5 ? 13.676 59.889 1.022 1.00 28.47 5 CYS F C 1
ATOM 6069 O O . CYS F 3 5 ? 13.248 60.808 0.321 1.00 27.20 5 CYS F O 1
ATOM 6072 N N . LEU F 3 6 ? 14.932 59.468 0.978 1.00 28.48 6 LEU F N 1
ATOM 6073 C CA . LEU F 3 6 ? 15.975 60.291 0.392 1.00 27.70 6 LEU F CA 1
ATOM 6074 C C . LEU F 3 6 ? 15.770 60.477 -1.107 1.00 37.24 6 LEU F C 1
ATOM 6075 O O . LEU F 3 6 ? 15.938 61.589 -1.627 1.00 35.74 6 LEU F O 1
ATOM 6080 N N . MET F 3 7 ? 15.397 59.409 -1.816 1.00 39.79 7 MET F N 1
ATOM 6081 C CA . MET F 3 7 ? 15.446 59.395 -3.275 1.00 34.76 7 MET F CA 1
ATOM 6082 C C . MET F 3 7 ? 14.553 58.271 -3.781 1.00 32.58 7 MET F C 1
ATOM 6083 O O . MET F 3 7 ? 14.386 57.242 -3.120 1.00 36.01 7 MET F O 1
ATOM 6088 N N . MET F 3 8 ? 13.993 58.471 -4.966 1.00 38.92 8 MET F N 1
ATOM 6089 C CA . MET F 3 8 ? 13.049 57.510 -5.504 1.00 33.33 8 MET F CA 1
ATOM 6090 C C . MET F 3 8 ? 13.769 56.289 -6.073 1.00 32.03 8 MET F C 1
ATOM 6091 O O . MET F 3 8 ? 14.986 56.265 -6.274 1.00 30.33 8 MET F O 1
ATOM 6096 N N . ILE F 3 9 ? 12.975 55.257 -6.304 1.00 30.68 9 ILE F N 1
ATOM 6097 C CA . ILE F 3 9 ? 13.408 53.987 -6.839 1.00 30.23 9 ILE F CA 1
ATOM 6098 C C . ILE F 3 9 ? 13.943 54.138 -8.275 1.00 32.20 9 ILE F C 1
ATOM 6099 O O . ILE F 3 9 ? 14.645 53.268 -8.804 1.00 28.72 9 ILE F O 1
#

Solvent-accessible surface area: 34616 Å² total; per-residue (Å²): 62,77,15,11,0,35,1,2,6,2,0,7,25,181,30,154,56,42,20,64,4,3,0,3,0,20,4,35,88,34,49,0,1,34,0,13,13,117,60,75,125,2,53,47,86,34,111,26,0,129,117,65,31,48,89,104,3,31,90,114,0,17,126,22,0,74,34,1,13,80,30,5,86,53,2,6,100,39,0,32,109,52,43,68,24,117,167,41,51,13,0,13,0,3,4,1,0,2,60,30,34,115,118,50,69,52,104,23,33,5,31,15,0,13,18,6,99,88,2,2,37,21,52,38,140,83,52,45,1,81,28,59,40,94,43,0,24,92,0,41,68,70,5,60,90,92,47,4,2,95,54,3,68,28,9,2,56,84,54,0,10,103,52,0,114,86,0,20,64,55,2,120,132,67,15,72,64,126,62,42,9,86,19,22,1,1,20,89,56,98,74,14,52,5,5,0,7,0,1,3,0,23,40,39,49,19,72,17,33,3,32,66,96,60,139,100,25,141,116,62,51,80,77,21,77,67,19,31,9,50,64,42,8,51,6,61,58,0,24,1,54,19,44,51,97,59,35,161,123,31,119,2,11,1,14,1,79,7,89,146,95,87,32,171,47,31,51,123,55,42,67,65,37,178,75,44,9,60,19,97,22,42,28,22,10,36,52,23,1,63,81,36,130,78,10,16,0,0,0,27,0,16,13,1,4,10,1,8,6,55,2,62,1,5,86,82,40,105,75,27,117,72,38,63,65,57,38,4,6,2,98,86,55,13,73,1,47,0,10,20,46,6,112,14,84,1,74,88,85,57,97,7,10,0,92,2,58,4,42,110,30,76,80,26,52,53,57,15,121,22,37,6,63,67,16,13,0,43,0,2,10,2,0,8,15,224,96,18,71,3,4,0,4,0,17,3,29,93,36,50,0,1,37,0,13,20,113,59,56,126,4,59,44,93,32,111,28,0,137,106,64,27,50,82,90,13,32,83,136,1,11,114,22,0,53,31,1,17,101,31,6,91,66,2,7,109,47,0,22,129,47,47,93,20,93,74,40,50,6,0,13,0,4,4,1,0,3,62,30,47,101,115,50,78,43,111,24,40,5,36,16,0,16,11,8,92,87,1,2,36,21,49,38,138,84,63,43,0,75,27,63,34,105,42,0,37,97,0,45,76,74,4,64,84,87,54,5,2,88,53,3,64,26,8,0,56,100,52,0,11,112,50,0,111,93,0,21,65,57,2,120,131,62,15,62,71,125,66,51,5,128,15,18,3,2,21,97,72,120,107,20,56,27,9,0,6,0,1,9,0,27,42,41,48,16,78,9,44,6,22,60,93,50,135,84,22,125,105,57,37,58,94,21,75,66,24,32,9,45,78,38,7,48,8,63,49,0,32,7,52,63,128,53,125,147,114,38,147,22,10,0,20,0,64,6,92,129,111,75,42,114,55,50,77,124,51,49,60,84,70,81,82,21,54,19,98,20,34,24,23,10,40,49,14,2,58,80,30,109,84,10,18,0,0,0,32,1,16,10,3,9,8,0,42,10,77,6,68,0,4,88,89,47,106,80,27,118,71,36,62,66,55,38,4,11,4,75,103,51,21,88,1,37,1,12,21,52,9,108,16,85,1,76,91,82,54,93,7,10,0,89,4,100,16,58,95,54,108,70,59,51,40,58,16,119,29,48,10,20,5,4,129,30,75,67,62,1,26,4,5,125,31,84,69,57,2

Foldseek 3Di:
DKKKKKKKKKAKDDDDPFARIKIFIDILHHTQWIAGPVVLWIDGDDVLVDVPDDPVVRVVVSVVVVVVNVCVNVVQVLLCVLVPHPDDMKIKMWMKMKMADPVRDIDIWTFIAIRPHGAWIDDLVVLFIDGPDPSNVVVRVVCSVPCPSVVVSCCHHPVRVVVSVVSCVSCVPVVVDFDFWDWAWEAADPFGWIKIKTWDGPPQDKDKFKDWQPHTDDPQKDWADWACDPPRMIMTMMTRGDGCVSVVVTWMKMWMDGDPDIDIGTPVRYDYPD/DFWDKDKDWEWPDFQDAQDKTKIKIKIKQGPDPAKDKFKAKVPHGDPDKDKDDWDDDDVPMIMIMIMDIDHDHPPIWIWMWMDHDPDDIDIDTYDGPD/DKKKKKKKWKAKDAQARIKIFIDIRNHTFWIDGPVVLWIGGDDVLVVVPDDDVVRVVVSVVVVVVSVVVVVVLVQLQVLVVDDDHIKMKMWMWIKMQDPVRDIDIWTFIDIRPHGAWIADLVVLFIDGDDPSNVVVRVVCSVVSPSVVRSCCHPPVRVVVSVVSCVSPVPPVPDWAFWDWFWEAADPQGWIKIKTWDTPDQDKDKFKDWQPHTDPPQKDWADWADDDPNIIMTMMTHHDVSPPPTWMKMWMADPNDIDIDTPVRYDYD/DWWAKDWDWEWPDFQDAFDKTKIKIKIKQTPPPDKDKFKDKPNHGDPDKDKDDWDADVVGMTIMMIMDIDHDHPPIWIWMWMDDDPDDIDIGTYDGPD/DDDDPDDDD/DDDDPPDDD

Sequence (756 aa):
GTHSLKYVYTGVSRGIDFPEFTAVGMVDDGQFMYFDSNSMKAVPKTEWIRQNEGADYWDRQTQVLIGAHQVFKDSIQIVMERFNQSKGVHTWQNMYGCELNDDGTTQGFYQYAYDGEDFVSLDKNTLTWTAANPQAVITKHKWEALAVAEQNKGYLENTCIEWLKKYVAYGKDTLERKVSPQVSLLQKDPSSPVTCHATGFYPSGVTITWQKNGQDHDEDVDLGELLPNEDGSFQRMSTLNVGPDEWKNNRFSCVVEHQDKTIRKTEDDIITNFRQSDPKVQVYSRNPGEYGKANVLICYVSGFHPPDITIQLLKNGVEIPGSTQTDLAFEEGWQFHLTKYVDFLPQPGEEYTCRVRHMSSPTKSYTWEPDMGTHSLKYVYTGVSRFPEFTAVGMVDDGQFMYFDSNSMKAVPKTEWIRQNEGADYWDRQTQVLIGAHQVFKDSIQIVMERFNQSKGVHTWQNMYGCELNDDGTTQGFYQYAYDGEDFVSLDKNTLTWTAANPQAVITKHKWEALAVAEQNKGYLENTCIEWLKKYVAYGKDTLERKVSPQVSLLQKDPSSPVTCHATGFYPSGVTITWQKNGQDHDEDVDLGELLPNEDGSFQRMSTLNVDEWKNNRFSCVVEHQDKTIRKTEDDIITNRQSDPKVQVYSRNPGEYGKANVLICYVSGFHPPDITIQLLKNGVEIPGSTQTDLAFEEGWQFHLTKYVDFLPQPGEEYTCRVRHMSSPTKSYTWEPDMFANFCLMMIFANFCLMMI

Radius of gyration: 29.1 Å; Cα contacts (8 Å, |Δi|>4): 1710; chains: 6; bounding box: 70×77×78 Å